Protein AF-A0A1Y4D2I7-F1 (afdb_monomer_lite)

Foldseek 3Di:
DFFDPQLVVLLVLLVVLLPDPDLPQFDFDLLFALLFLLVLPDDLSNQLSSLLSQLVVLFPPLPRALVSNLSSLLSNLRSLQLLALAPLSLLLSLLLSVLSVQLSVCPPPPVSNSVSSLLNVVSSPVQVVSSVVSCVVQLAFRFDPLLQFAKEFQEDEDLQELHDGQLLRVLSVCSSNSHAEYEYEHEQADDLSSLVSNCSSCVSSRHHYWYWYWFWADDFWGTWIKIKTFDDDPDPVSVSVLCVDPLNVVSNVLSVQQLVVQLVLLVLLLVCCQVPVVVVVCVLLVFDADRDDPVNLVVVSSNYGDHLLSVLQVSQVRCVVRLVVLLVVLVPDPPDDPVSVVSNVVSLVDDSVCCSPQPSDCVNPVSRDDDTPPVCLVVHRPSHNDDLQRNLVSSVVSHDIAMETECFQHALLRVLLSCVSNLNSHQEYQLEEQVSVQVVRNPRSQVNLVCLCCLQVLVLVVNLVVLVVVLVVCVVVVNPVSSVVSVVVSVVVVSSSVSCNVRRHAYRYHHNDDDLPDWADGMKTQLVSRDPVSSVSLVVLCVPPDDDQKAFDKDKDKDWAQPPDDDPVLVVLCVCCPDPPSVRGSTDIDIHMDTDGRGIHGHPDYRMGGSDGGRPRDPVPPPPPPPDDPDPSRRYLVVVLVVLLCLLQVLLLVLLLVQDPDPCCNHCVSVLQLVLLLVLQLLLQCLLQVQVDPQAPDHSVVSRDSSVSSNSNSLSSVLNNCLRPVQQVPPQCPPVVHHCVRCVPVSVVVSLQVSLVSQLVVCVVSNADNQLSVQSSCLLVQLVVQLVVLLVVVLVVCVVVVPPCSPVVSVVCSVVSSSSSSSNSSSVSRSVSSNVSLLVSLLVSVVVLLVLLVVLVVVVCVQPVPDPQLVQQLDACRPVCPPHPSSVVSSVSLLSSLSRLQSCSHHGGCNVVSVLVVLVPDDLVSLLSVLSSNSNLVNLVVSLVCLVVQNSRDPSPSSNVSSVVCSLVVSVVSLVSSDDPDCPDVVSVVSSVVSVVVSVVVD

Sequence (1003 aa):
MYFDRSDNDILQLVNRVLRASSTADLLANPDLHPHGIKELVDTPAARMAYAVVNLLHNLETTRSQAKDRLLGLRVLYDEVINSAHTTLRRNTARVLMQIMKGMVRAYGNEEQQLKLAHDFRAAAQGTPRVIRRLLRRYHLPEMPEEWNQMAFDDHVYDMSTKGRKSPTHLIMDAWIKGLRHLTVVYDNCVDLEAVSEVLAAGAIVGITVRIGIEFRVPFRNRFVTFVWIPRGFLSDRDFLDFLSSSKMAKITAEGRNVVSFTRDQVLKDLHIWNETLRPDYARCYGLVIPPVGEDDFLNYLGRGHANKERLAEYLNTLLSPQVEERLEELSLKSPRTEEEDQQLALLKKVCSDTIQTEWLSCAMHEELPRIELPRDLKRLPKLMTLSPRELVRELHTISSCRIVLCTSGLSVEDVLELLWDCKGAITHLELFSMRAFVSGKQDNVHEIGELRFALNSGQAPRLKQMIRQMIRSMREAGDERRAEKFEKILIGVPVLWERYRNLPLKSRIGTGSGNRSRAFGMGFVVTDTLPRRSARYLEEIEAGKPRVPIRAEVEKHTIFREPENLGPMDVLLQSMHGLPLCANLGLERTDIWASPVGTMRESRAGNIVNLLGPITPSPLEEKKEEGTSPGRFYLNNGLVNIMKVLVGFIPAFWSFMYTQEWWFLACFGAFIWFGITGVRNVVQMVLAAKGLSRNNLLHWRDHVSLNRLCDSLMYTGISVFLLEFLMRDLLFERTLGISVMDNPMLIFAALNVVNGFYIFAHNIYRGFPRAAAVGNLFRAILAIPVAALYNSVFAQILILCGVTDIAFYLAPLASVISKCASDSVAALIEGLADSRVNIRMRRTDYANKLRSVFDTYTMLELLFPKEDVFFSLARPGGLKGRGGTEARRLELTFIVNALDMMYIWYYQPRAQEALRMTIRSLTGADRMVVLLSQLVLLREREVSQLMVDGLVGRDFARPLAFYLSKRKAYLRDMVQLCRPAKVTDPETAASVAEVESLLQQEN

Structure (mmCIF, N/CA/C/O backbone):
data_AF-A0A1Y4D2I7-F1
#
_entry.id   AF-A0A1Y4D2I7-F1
#
loop_
_atom_site.group_PDB
_atom_site.id
_atom_site.type_symbol
_atom_site.label_atom_id
_atom_site.label_alt_id
_atom_site.label_comp_id
_atom_site.label_asym_id
_atom_site.label_entity_id
_atom_site.label_seq_id
_atom_site.pdbx_PDB_ins_code
_atom_site.Cartn_x
_atom_site.Cartn_y
_atom_site.Cartn_z
_atom_site.occupancy
_atom_site.B_iso_or_equiv
_atom_site.auth_seq_id
_atom_site.auth_comp_id
_atom_site.auth_asym_id
_atom_site.auth_atom_id
_atom_site.pdbx_PDB_model_num
ATOM 1 N N . MET A 1 1 ? 2.668 28.561 -22.526 1.00 70.12 1 MET A N 1
ATOM 2 C CA . MET A 1 1 ? 3.909 28.629 -21.712 1.00 70.12 1 MET A CA 1
ATOM 3 C C . MET A 1 1 ? 3.951 27.501 -20.686 1.00 70.12 1 MET A C 1
ATOM 5 O O . MET A 1 1 ? 4.962 26.811 -20.596 1.00 70.12 1 MET A O 1
ATOM 9 N N . TYR A 1 2 ? 2.857 27.299 -19.952 1.00 77.06 2 TYR A N 1
ATOM 10 C CA . TYR A 1 2 ? 2.685 26.207 -18.994 1.00 77.06 2 TYR A CA 1
ATOM 11 C C . TYR A 1 2 ? 1.916 25.037 -19.622 1.00 77.06 2 TYR A C 1
ATOM 13 O O . TYR A 1 2 ? 1.132 25.268 -20.543 1.00 77.06 2 TYR A O 1
ATOM 21 N N . PHE A 1 3 ? 2.164 23.828 -19.115 1.00 82.62 3 PHE A N 1
ATOM 22 C CA . PHE A 1 3 ? 1.570 22.549 -19.524 1.00 82.62 3 PHE A CA 1
ATOM 23 C C . PHE A 1 3 ? 1.904 22.086 -20.956 1.00 82.62 3 PHE A C 1
ATOM 25 O O . PHE A 1 3 ? 2.208 22.869 -21.863 1.00 82.62 3 PHE A O 1
ATOM 32 N N . ASP A 1 4 ? 1.889 20.769 -21.153 1.00 79.50 4 ASP A N 1
ATOM 33 C CA . ASP A 1 4 ? 2.094 20.131 -22.453 1.00 79.50 4 ASP A CA 1
ATOM 34 C C . ASP A 1 4 ? 0.757 19.776 -23.119 1.00 79.50 4 ASP A C 1
ATOM 36 O O . ASP A 1 4 ? -0.270 19.625 -22.458 1.00 79.50 4 ASP A O 1
ATOM 40 N N . ARG A 1 5 ? 0.761 19.578 -24.446 1.00 81.94 5 ARG A N 1
ATOM 41 C CA . ARG A 1 5 ? -0.427 19.074 -25.168 1.00 81.94 5 ARG A CA 1
ATOM 42 C C . ARG A 1 5 ? -0.919 17.751 -24.575 1.00 81.94 5 ARG A C 1
ATOM 44 O O . ARG A 1 5 ? -2.100 17.617 -24.299 1.00 81.94 5 ARG A O 1
ATOM 51 N N . SER A 1 6 ? 0.015 16.868 -24.221 1.00 73.12 6 SER A N 1
ATOM 52 C CA . SER A 1 6 ? -0.283 15.602 -23.545 1.00 73.12 6 SER A CA 1
ATOM 53 C C . SER A 1 6 ? -1.001 15.764 -22.204 1.00 73.12 6 SER A C 1
ATOM 55 O O . SER A 1 6 ? -1.738 14.870 -21.809 1.00 73.12 6 SER A O 1
ATOM 57 N N . ASP A 1 7 ? -0.768 16.865 -21.478 1.00 82.25 7 ASP A N 1
ATOM 58 C CA . ASP A 1 7 ? -1.443 17.106 -20.194 1.00 82.25 7 ASP A CA 1
ATOM 59 C C . ASP A 1 7 ? -2.932 17.415 -20.440 1.00 82.25 7 ASP A C 1
ATOM 61 O O . ASP A 1 7 ? -3.800 16.910 -19.730 1.00 82.25 7 ASP A O 1
ATOM 65 N N . ASN A 1 8 ? -3.228 18.160 -21.512 1.00 83.12 8 ASN A N 1
ATOM 66 C CA . ASN A 1 8 ? -4.595 18.417 -21.967 1.00 83.12 8 ASN A CA 1
ATOM 67 C C . ASN A 1 8 ? -5.261 17.148 -22.508 1.00 83.12 8 ASN A C 1
ATOM 69 O O . ASN A 1 8 ? -6.429 16.912 -22.219 1.00 83.12 8 ASN A O 1
ATOM 73 N N . ASP A 1 9 ? -4.524 16.306 -23.237 1.00 78.94 9 ASP A N 1
ATOM 74 C CA . ASP A 1 9 ? -5.046 15.033 -23.745 1.00 78.94 9 ASP A CA 1
ATOM 75 C C . ASP A 1 9 ? -5.454 14.104 -22.588 1.00 78.94 9 ASP A C 1
ATOM 77 O O . ASP A 1 9 ? -6.540 13.524 -22.608 1.00 78.94 9 ASP A O 1
ATOM 81 N N . ILE A 1 10 ? -4.619 14.011 -21.541 1.00 78.56 10 ILE A N 1
ATOM 82 C CA . ILE A 1 10 ? -4.932 13.260 -20.314 1.00 78.56 10 ILE A CA 1
ATOM 83 C C . ILE A 1 10 ? -6.172 13.844 -19.635 1.00 78.56 10 ILE A C 1
ATOM 85 O O . ILE A 1 10 ? -7.056 13.089 -19.235 1.00 78.56 10 ILE A O 1
ATOM 89 N N . LEU A 1 11 ? -6.269 15.171 -19.524 1.00 83.69 11 LEU A N 1
ATOM 90 C CA . LEU A 1 11 ? -7.422 15.818 -18.905 1.00 83.69 11 LEU A CA 1
ATOM 91 C C . LEU A 1 11 ? -8.718 15.563 -19.679 1.00 83.69 11 LEU A C 1
ATOM 93 O O . LEU A 1 11 ? -9.723 15.177 -19.087 1.00 83.69 11 LEU A O 1
ATOM 97 N N . GLN A 1 12 ? -8.706 15.758 -20.998 1.00 82.75 12 GLN A N 1
ATOM 98 C CA . GLN A 1 12 ? -9.867 15.507 -21.851 1.00 82.75 12 GLN A CA 1
ATOM 99 C C . GLN A 1 12 ? -10.319 14.056 -21.751 1.00 82.75 12 GLN A C 1
ATOM 101 O O . GLN A 1 12 ? -11.516 13.782 -21.710 1.00 82.75 12 GLN A O 1
ATOM 106 N N . LEU A 1 13 ? -9.363 13.133 -21.689 1.00 74.06 13 LEU A N 1
ATOM 107 C CA . LEU A 1 13 ? -9.625 11.720 -21.507 1.00 74.06 13 LEU A CA 1
ATOM 108 C C . LEU A 1 13 ? -10.278 11.447 -20.152 1.00 74.06 13 LEU A C 1
ATOM 110 O O . LEU A 1 13 ? -11.358 10.869 -20.125 1.00 74.06 13 LEU A O 1
ATOM 114 N N . VAL A 1 14 ? -9.695 11.928 -19.050 1.00 75.06 14 VAL A N 1
ATOM 115 C CA . VAL A 1 14 ? -10.251 11.760 -17.695 1.00 75.06 14 VAL A CA 1
ATOM 116 C C . VAL A 1 14 ? -11.649 12.373 -17.599 1.00 75.06 14 VAL A C 1
ATOM 118 O O . VAL A 1 14 ? -12.574 11.712 -17.138 1.00 75.06 14 VAL A O 1
ATOM 121 N N . ASN A 1 15 ? -11.844 13.593 -18.101 1.00 81.88 15 ASN A N 1
ATOM 122 C CA . ASN A 1 15 ? -13.146 14.261 -18.088 1.00 81.88 15 ASN A CA 1
ATOM 123 C C . ASN A 1 15 ? -14.169 13.562 -18.995 1.00 81.88 15 ASN A C 1
ATOM 125 O O . ASN A 1 15 ? -15.355 13.546 -18.673 1.00 81.88 15 ASN A O 1
ATOM 129 N N . ARG A 1 16 ? -13.738 12.933 -20.096 1.00 76.44 16 ARG A N 1
ATOM 130 C CA . ARG A 1 16 ? -14.603 12.063 -20.906 1.00 76.44 16 ARG A CA 1
ATOM 131 C C . ARG A 1 16 ? -15.050 10.839 -20.111 1.00 76.44 16 ARG A C 1
ATOM 133 O O . ARG A 1 16 ? -16.226 10.501 -20.178 1.00 76.44 16 ARG A O 1
ATOM 140 N N . VAL A 1 17 ? -14.148 10.212 -19.350 1.00 70.00 17 VAL A N 1
ATOM 141 C CA . VAL A 1 17 ? -14.501 9.076 -18.483 1.00 70.00 17 VAL A CA 1
ATOM 142 C C . VAL A 1 17 ? -15.469 9.511 -17.383 1.00 70.00 17 VAL A C 1
ATOM 144 O O . VAL A 1 17 ? -16.466 8.839 -17.162 1.00 70.00 17 VAL A O 1
ATOM 147 N N . LEU A 1 18 ? -15.226 10.657 -16.741 1.00 71.38 18 LEU A N 1
ATOM 148 C CA . LEU A 1 18 ? -16.088 11.187 -15.677 1.00 71.38 18 LEU A CA 1
ATOM 149 C C . LEU A 1 18 ? -17.496 11.563 -16.162 1.00 71.38 18 LEU A C 1
ATOM 151 O O . LEU A 1 18 ? -18.444 11.497 -15.388 1.00 71.38 18 LEU A O 1
ATOM 155 N N . ARG A 1 19 ? -17.648 11.945 -17.436 1.00 74.12 19 ARG A N 1
ATOM 156 C CA . ARG A 1 19 ? -18.954 12.238 -18.052 1.00 74.12 19 ARG A CA 1
ATOM 157 C C . ARG A 1 19 ? -19.706 10.988 -18.516 1.00 74.12 19 ARG A C 1
ATOM 159 O O . ARG A 1 19 ? -20.902 11.081 -18.786 1.00 74.12 19 ARG A O 1
ATOM 166 N N . ALA A 1 20 ? -19.030 9.850 -18.669 1.00 64.31 20 ALA A N 1
ATOM 167 C CA . ALA A 1 20 ? -19.652 8.630 -19.170 1.00 64.31 20 ALA A CA 1
ATOM 168 C C . ALA A 1 20 ? -20.568 8.009 -18.103 1.00 64.31 20 ALA A C 1
ATOM 170 O O . ALA A 1 20 ? -20.140 7.732 -16.988 1.00 64.31 20 ALA A O 1
ATOM 171 N N . SER A 1 21 ? -21.833 7.770 -18.459 1.00 49.78 21 SER A N 1
ATOM 172 C CA . SER A 1 21 ? -22.856 7.218 -17.557 1.00 49.78 21 SER A CA 1
ATOM 173 C C . SER A 1 21 ? -22.681 5.715 -17.297 1.00 49.78 21 SER A C 1
ATOM 175 O O . SER A 1 21 ? -23.131 5.219 -16.270 1.00 49.78 21 SER A O 1
ATOM 177 N N . SER A 1 22 ? -22.027 4.992 -18.217 1.00 54.03 22 SER A N 1
ATOM 178 C CA . SER A 1 22 ? -21.631 3.588 -18.060 1.00 54.03 22 SER A CA 1
ATOM 179 C C . SER A 1 22 ? -20.150 3.404 -18.432 1.00 54.03 22 SER A C 1
ATOM 181 O O . SER A 1 22 ? -19.720 3.681 -19.552 1.00 54.03 22 SER A O 1
ATOM 183 N N . THR A 1 23 ? -19.341 2.941 -17.476 1.00 53.94 23 THR A N 1
ATOM 184 C CA . THR A 1 23 ? -17.908 2.621 -17.659 1.00 53.94 23 THR A CA 1
ATOM 185 C C . THR A 1 23 ? -17.670 1.176 -18.107 1.00 53.94 23 THR A C 1
ATOM 187 O O . THR A 1 23 ? -16.567 0.853 -18.544 1.00 53.94 23 THR A O 1
ATOM 190 N N . ALA A 1 24 ? -18.693 0.314 -18.029 1.00 50.94 24 ALA A N 1
ATOM 191 C CA . ALA A 1 24 ? -18.595 -1.114 -18.342 1.00 50.94 24 ALA A CA 1
ATOM 192 C C . ALA A 1 24 ? -18.219 -1.386 -19.813 1.00 50.94 24 ALA A C 1
ATOM 194 O O . ALA A 1 24 ? -17.368 -2.228 -20.071 1.00 50.94 24 ALA A O 1
ATOM 195 N N . ASP A 1 25 ? -18.758 -0.608 -20.759 1.00 47.22 25 ASP A N 1
ATOM 196 C CA . ASP A 1 25 ? -18.525 -0.788 -22.206 1.00 47.22 25 ASP A CA 1
ATOM 197 C C . ASP A 1 25 ? -17.182 -0.215 -22.702 1.00 47.22 25 ASP A C 1
ATOM 199 O O . ASP A 1 25 ? -16.895 -0.227 -23.902 1.00 47.22 25 ASP A O 1
ATOM 203 N N . LEU A 1 26 ? -16.391 0.378 -21.802 1.00 52.16 26 LEU A N 1
ATOM 204 C CA . LEU A 1 26 ? -15.112 1.031 -22.110 1.00 52.16 26 LEU A CA 1
ATOM 205 C C . LEU A 1 26 ? -13.911 0.254 -21.561 1.00 52.16 26 LEU A C 1
ATOM 207 O O . LEU A 1 26 ? -12.774 0.590 -21.881 1.00 52.16 26 LEU A O 1
ATOM 211 N N . LEU A 1 27 ? -14.141 -0.771 -20.740 1.00 58.22 27 LEU A N 1
ATOM 212 C CA . LEU A 1 27 ? -13.078 -1.537 -20.104 1.00 58.22 27 LEU A CA 1
ATOM 213 C C . LEU A 1 27 ? -12.804 -2.823 -20.880 1.00 58.22 27 LEU A C 1
ATOM 215 O O . LEU A 1 27 ? -13.667 -3.685 -21.014 1.00 58.22 27 LEU A O 1
ATOM 219 N N . ALA A 1 28 ? -11.562 -2.963 -21.343 1.00 63.09 28 ALA A N 1
ATOM 220 C CA . ALA A 1 28 ? -11.030 -4.245 -21.780 1.00 63.09 28 ALA A CA 1
ATOM 221 C C . ALA A 1 28 ? -11.127 -5.282 -20.645 1.00 63.09 28 ALA A C 1
ATOM 223 O O . ALA A 1 28 ? -11.155 -4.925 -19.462 1.00 63.09 28 ALA A O 1
ATOM 224 N N . ASN A 1 29 ? -11.139 -6.566 -21.005 1.00 71.94 29 ASN A N 1
ATOM 225 C CA . ASN A 1 29 ? -11.248 -7.662 -20.051 1.00 71.94 29 ASN A CA 1
ATOM 226 C C . ASN A 1 29 ? -10.220 -7.505 -18.900 1.00 71.94 29 ASN A C 1
ATOM 228 O O . ASN A 1 29 ? -9.022 -7.379 -19.172 1.00 71.94 29 ASN A O 1
ATOM 232 N N . PRO A 1 30 ? -10.667 -7.523 -17.628 1.00 71.81 30 PRO A N 1
ATOM 233 C CA . PRO A 1 30 ? -9.822 -7.400 -16.439 1.00 71.81 30 PRO A CA 1
ATOM 234 C C . PRO A 1 30 ? -8.618 -8.344 -16.380 1.00 71.81 30 PRO A C 1
ATOM 236 O O . PRO A 1 30 ? -7.601 -7.987 -15.790 1.00 71.81 30 PRO A O 1
ATOM 239 N N . ASP A 1 31 ? -8.720 -9.527 -16.988 1.00 77.81 31 ASP A N 1
ATOM 240 C CA . ASP A 1 31 ? -7.667 -10.547 -16.963 1.00 77.81 31 ASP A CA 1
ATOM 241 C C . ASP A 1 31 ? -6.492 -10.214 -17.917 1.00 77.81 31 ASP A C 1
ATOM 243 O O . ASP A 1 31 ? -5.416 -10.830 -17.846 1.00 77.81 31 ASP A O 1
ATOM 247 N N . LEU A 1 32 ? -6.666 -9.216 -18.798 1.00 84.69 32 LEU A N 1
ATOM 248 C CA . LEU A 1 32 ? -5.627 -8.733 -19.708 1.00 84.69 32 LEU A CA 1
ATOM 249 C C . LEU A 1 32 ? -4.520 -7.985 -18.961 1.00 84.69 32 LEU A C 1
ATOM 251 O O . LEU A 1 32 ? -4.735 -7.015 -18.221 1.00 84.69 32 LEU A O 1
ATOM 255 N N . HIS A 1 33 ? -3.287 -8.387 -19.242 1.00 85.81 33 HIS A N 1
ATOM 256 C CA . HIS A 1 33 ? -2.097 -7.840 -18.618 1.00 85.81 33 HIS A CA 1
ATOM 257 C C . HIS A 1 33 ? -1.925 -6.346 -18.950 1.00 85.81 33 HIS A C 1
ATOM 259 O O . HIS A 1 33 ? -2.091 -5.958 -20.107 1.00 85.81 33 HIS A O 1
ATOM 265 N N . PRO A 1 34 ? -1.509 -5.493 -17.991 1.00 82.62 34 PRO A N 1
ATOM 266 C CA . PRO A 1 34 ? -1.143 -4.083 -18.217 1.00 82.62 34 PRO A CA 1
ATOM 267 C C . PRO A 1 34 ? -0.196 -3.849 -19.398 1.00 82.62 34 PRO A C 1
ATOM 269 O O . PRO A 1 34 ? -0.412 -2.935 -20.186 1.00 82.62 34 PRO A O 1
ATOM 272 N N . HIS A 1 35 ? 0.803 -4.721 -19.552 1.00 83.12 35 HIS A N 1
ATOM 273 C CA . HIS A 1 35 ? 1.757 -4.719 -20.674 1.00 83.12 35 HIS A CA 1
ATOM 274 C C . HIS A 1 35 ? 1.384 -5.670 -21.823 1.00 83.12 35 HIS A C 1
ATOM 276 O O . HIS A 1 35 ? 2.255 -6.069 -22.595 1.00 83.12 35 HIS A O 1
ATOM 282 N N . GLY A 1 36 ? 0.133 -6.123 -21.851 1.00 87.00 36 GLY A N 1
ATOM 283 C CA . GLY A 1 36 ? -0.411 -7.077 -22.809 1.00 87.00 36 GLY A CA 1
ATOM 284 C C . GLY A 1 36 ? -1.100 -6.403 -23.992 1.00 87.00 36 GLY A C 1
ATOM 285 O O . GLY A 1 36 ? -0.924 -5.210 -24.242 1.00 87.00 36 GLY A O 1
ATOM 286 N N . ILE A 1 37 ? -1.926 -7.163 -24.711 1.00 88.75 37 ILE A N 1
ATOM 287 C CA . ILE A 1 37 ? -2.500 -6.740 -26.002 1.00 88.75 37 ILE A CA 1
ATOM 288 C C . ILE A 1 37 ? -3.354 -5.459 -25.914 1.00 88.75 37 ILE A C 1
ATOM 290 O O . ILE A 1 37 ? -3.497 -4.738 -26.902 1.00 88.75 37 ILE A O 1
ATOM 294 N N . LYS A 1 38 ? -3.854 -5.112 -24.720 1.00 86.69 38 LYS A N 1
ATOM 295 C CA . LYS A 1 38 ? -4.612 -3.874 -24.471 1.00 86.69 38 LYS A CA 1
ATOM 296 C C . LYS A 1 38 ? -3.807 -2.578 -24.664 1.00 86.69 38 LYS A C 1
ATOM 298 O O . LYS A 1 38 ? -4.400 -1.512 -24.793 1.00 86.69 38 LYS A O 1
ATOM 303 N N . GLU A 1 39 ? -2.475 -2.641 -24.738 1.00 84.31 39 GLU A N 1
ATOM 304 C CA . GLU A 1 39 ? -1.644 -1.487 -25.126 1.00 84.31 39 GLU A CA 1
ATOM 305 C C . GLU A 1 39 ? -1.862 -1.024 -26.574 1.00 84.31 39 GLU A C 1
ATOM 307 O O . GLU A 1 39 ? -1.564 0.126 -26.888 1.00 84.31 39 GLU A O 1
ATOM 312 N N . LEU A 1 40 ? -2.415 -1.871 -27.450 1.00 84.81 40 LEU A N 1
ATOM 313 C CA . LEU A 1 40 ? -2.754 -1.480 -28.825 1.00 84.81 40 LEU A CA 1
ATOM 314 C C . LEU A 1 40 ? -4.000 -0.587 -28.918 1.00 84.81 40 LEU A C 1
ATOM 316 O O . LEU A 1 40 ? -4.212 0.049 -29.955 1.00 84.81 40 LEU A O 1
ATOM 320 N N . VAL A 1 41 ? -4.810 -0.575 -27.858 1.00 80.38 41 VAL A N 1
ATOM 321 C CA . VAL A 1 41 ? -6.103 0.117 -27.775 1.00 80.38 41 VAL A CA 1
ATOM 322 C C . VAL A 1 41 ? -5.918 1.443 -27.050 1.00 80.38 41 VAL A C 1
ATOM 324 O O . VAL A 1 41 ? -6.130 2.503 -27.629 1.00 80.38 41 VAL A O 1
ATOM 327 N N . ASP A 1 42 ? -5.423 1.382 -25.813 1.00 75.06 42 ASP A N 1
ATOM 328 C CA . ASP A 1 42 ? -5.396 2.524 -24.905 1.00 75.06 42 ASP A CA 1
ATOM 329 C C . ASP A 1 42 ? -4.005 2.808 -24.348 1.00 75.06 42 ASP A C 1
ATOM 331 O O . ASP A 1 42 ? -3.207 1.904 -24.091 1.00 75.06 42 ASP A O 1
ATOM 335 N N . THR A 1 43 ? -3.735 4.085 -24.063 1.00 75.12 43 THR A N 1
ATOM 336 C CA . THR A 1 43 ? -2.509 4.487 -23.360 1.00 75.12 43 THR A CA 1
ATOM 337 C C . THR A 1 43 ? -2.557 4.071 -21.880 1.00 75.12 43 THR A C 1
ATOM 339 O O . THR A 1 43 ? -3.638 4.005 -21.294 1.00 75.12 43 THR A O 1
ATOM 342 N N . PRO A 1 44 ? -1.410 3.856 -21.206 1.00 73.12 44 PRO A N 1
ATOM 343 C CA . PRO A 1 44 ? -1.396 3.521 -19.776 1.00 73.12 44 PRO A CA 1
ATOM 344 C C . PRO A 1 44 ? -2.124 4.548 -18.894 1.00 73.12 44 PRO A C 1
ATOM 346 O O . PRO A 1 44 ? -2.805 4.186 -17.938 1.00 73.12 44 PRO A O 1
ATOM 349 N N . ALA A 1 45 ? -2.026 5.836 -19.244 1.00 69.06 45 ALA A N 1
ATOM 350 C CA . ALA A 1 45 ? -2.726 6.913 -18.546 1.00 69.06 45 ALA A CA 1
ATOM 351 C C . ALA A 1 45 ? -4.253 6.773 -18.652 1.00 69.06 45 ALA A C 1
ATOM 353 O O . ALA A 1 45 ? -4.950 6.925 -17.650 1.00 69.06 45 ALA A O 1
ATOM 354 N N . ALA A 1 46 ? -4.751 6.423 -19.845 1.00 71.44 46 ALA A N 1
ATOM 355 C CA . ALA A 1 46 ? -6.160 6.136 -20.096 1.00 71.44 46 ALA A CA 1
ATOM 356 C C . ALA A 1 46 ? -6.662 5.017 -19.191 1.00 71.44 46 ALA A C 1
ATOM 358 O O . ALA A 1 46 ? -7.617 5.195 -18.443 1.00 71.44 46 ALA A O 1
ATOM 359 N N . ARG A 1 47 ? -5.972 3.873 -19.215 1.00 77.31 47 ARG A N 1
ATOM 360 C CA . ARG A 1 47 ? -6.392 2.667 -18.497 1.00 77.31 47 ARG A CA 1
ATOM 361 C C . ARG A 1 47 ? -6.409 2.872 -16.989 1.00 77.31 47 ARG A C 1
ATOM 363 O O . ARG A 1 47 ? -7.338 2.418 -16.331 1.00 77.31 47 ARG A O 1
ATOM 370 N N . MET A 1 48 ? -5.440 3.610 -16.442 1.00 74.94 48 MET A N 1
ATOM 371 C CA . MET A 1 48 ? -5.471 3.999 -15.028 1.00 74.94 48 MET A CA 1
ATOM 372 C C . MET A 1 48 ? -6.642 4.920 -14.703 1.00 74.94 48 MET A C 1
ATOM 374 O O . MET A 1 48 ? -7.287 4.723 -13.677 1.00 74.94 48 MET A O 1
ATOM 378 N N . ALA A 1 49 ? -6.922 5.914 -15.551 1.00 69.69 49 ALA A N 1
ATOM 379 C CA . ALA A 1 49 ? -8.067 6.798 -15.356 1.00 69.69 49 ALA A CA 1
ATOM 380 C C . ALA A 1 49 ? -9.379 6.003 -15.391 1.00 69.69 49 ALA A C 1
ATOM 382 O O . ALA A 1 49 ? -10.186 6.134 -14.475 1.00 69.69 49 ALA A O 1
ATOM 383 N N . TYR A 1 50 ? -9.545 5.107 -16.368 1.00 73.94 50 TYR A N 1
ATOM 384 C CA . TYR A 1 50 ? -10.684 4.193 -16.441 1.00 73.94 50 TYR A CA 1
ATOM 385 C C . TYR A 1 50 ? -10.809 3.328 -15.185 1.00 73.94 50 TYR A C 1
ATOM 387 O O . TYR A 1 50 ? -11.886 3.264 -14.597 1.00 73.94 50 TYR A O 1
ATOM 395 N N . ALA A 1 51 ? -9.718 2.708 -14.729 1.00 77.38 51 ALA A N 1
ATOM 396 C CA . ALA A 1 51 ? -9.730 1.851 -13.549 1.00 77.38 51 ALA A CA 1
ATOM 397 C C . ALA A 1 51 ? -10.079 2.621 -12.264 1.00 77.38 51 ALA A C 1
ATOM 399 O O . ALA A 1 51 ? -10.875 2.135 -11.462 1.00 77.38 51 ALA A O 1
ATOM 400 N N . VAL A 1 52 ? -9.533 3.831 -12.073 1.00 74.25 52 VAL A N 1
ATOM 401 C CA . VAL A 1 52 ? -9.850 4.658 -10.898 1.00 74.25 52 VAL A CA 1
ATOM 402 C C . VAL A 1 52 ? -11.269 5.192 -10.955 1.00 74.25 52 VAL A C 1
ATOM 404 O O . VAL A 1 52 ? -11.959 5.100 -9.948 1.00 74.25 52 VAL A O 1
ATOM 407 N N . VAL A 1 53 ? -11.721 5.739 -12.086 1.00 72.06 53 VAL A N 1
ATOM 408 C CA . VAL A 1 53 ? -13.091 6.263 -12.195 1.00 72.06 53 VAL A CA 1
ATOM 409 C C . VAL A 1 53 ? -14.099 5.137 -12.008 1.00 72.06 53 VAL A C 1
ATOM 411 O O . VAL A 1 53 ? -15.028 5.296 -11.227 1.00 72.06 53 VAL A O 1
ATOM 414 N N . ASN A 1 54 ? -13.877 3.974 -12.628 1.00 75.88 54 ASN A N 1
ATOM 415 C CA . ASN A 1 54 ? -14.738 2.810 -12.437 1.00 75.88 54 ASN A CA 1
ATOM 416 C C . ASN A 1 54 ? -14.760 2.357 -10.971 1.00 75.88 54 ASN A C 1
ATOM 418 O O . ASN A 1 54 ? -15.825 2.108 -10.415 1.00 75.88 54 ASN A O 1
ATOM 422 N N . LEU A 1 55 ? -13.595 2.294 -10.315 1.00 79.38 55 LEU A N 1
ATOM 423 C CA . LEU A 1 55 ? -13.536 1.962 -8.897 1.00 79.38 55 LEU A CA 1
ATOM 424 C C . LEU A 1 55 ? -14.268 3.012 -8.055 1.00 79.38 55 LEU A C 1
ATOM 426 O O . LEU A 1 55 ? -15.139 2.639 -7.286 1.00 79.38 55 LEU A O 1
ATOM 430 N N . LEU A 1 56 ? -13.961 4.302 -8.197 1.00 73.06 56 LEU A N 1
ATOM 431 C CA . LEU A 1 56 ? -14.585 5.371 -7.411 1.00 73.06 56 LEU A CA 1
ATOM 432 C C . LEU A 1 56 ? -16.100 5.425 -7.624 1.00 73.06 56 LEU A C 1
ATOM 434 O O . LEU A 1 56 ? -16.828 5.484 -6.641 1.00 73.06 56 LEU A O 1
ATOM 438 N N . HIS A 1 57 ? -16.575 5.284 -8.861 1.00 70.81 57 HIS A N 1
ATOM 439 C CA . HIS A 1 57 ? -18.000 5.190 -9.163 1.00 70.81 57 HIS A CA 1
ATOM 440 C C . HIS A 1 57 ? -18.654 3.990 -8.456 1.00 70.81 57 HIS A C 1
ATOM 442 O O . HIS A 1 57 ? -19.691 4.133 -7.805 1.00 70.81 57 HIS A O 1
ATOM 448 N N . ASN A 1 58 ? -18.009 2.818 -8.487 1.00 72.81 58 ASN A N 1
ATOM 449 C CA . ASN A 1 58 ? -18.470 1.627 -7.765 1.00 72.81 58 ASN A CA 1
ATOM 450 C C . ASN A 1 58 ? -18.365 1.768 -6.234 1.00 72.81 58 ASN A C 1
ATOM 452 O O . ASN A 1 58 ? -19.082 1.088 -5.500 1.00 72.81 58 ASN A O 1
ATOM 456 N N . LEU A 1 59 ? -17.475 2.628 -5.729 1.00 70.88 59 LEU A N 1
ATOM 457 C CA . LEU A 1 59 ? -17.343 2.929 -4.301 1.00 70.88 59 LEU A CA 1
ATOM 458 C C . LEU A 1 59 ? -18.381 3.953 -3.817 1.00 70.88 59 LEU A C 1
ATOM 460 O O . LEU A 1 59 ? -18.765 3.890 -2.651 1.00 70.88 59 LEU A O 1
ATOM 464 N N . GLU A 1 60 ? -18.802 4.884 -4.675 1.00 63.31 60 GLU A N 1
ATOM 465 C CA . GLU A 1 60 ? -19.797 5.926 -4.378 1.00 63.31 60 GLU A CA 1
ATOM 466 C C . GLU A 1 60 ? -21.234 5.420 -4.538 1.00 63.31 60 GLU A C 1
ATOM 468 O O . GLU A 1 60 ? -22.131 5.841 -3.809 1.00 63.31 60 GLU A O 1
ATOM 473 N N . THR A 1 61 ? -21.461 4.475 -5.449 1.00 60.56 61 THR A N 1
ATOM 474 C CA . THR A 1 61 ? -22.795 3.930 -5.700 1.00 60.56 61 THR A CA 1
ATOM 475 C C . THR A 1 61 ? -23.167 2.907 -4.623 1.00 60.56 61 THR A C 1
ATOM 477 O O . THR A 1 61 ? -22.726 1.759 -4.670 1.00 60.56 61 THR A O 1
ATOM 480 N N . THR A 1 62 ? -24.053 3.273 -3.689 1.00 51.47 62 THR A N 1
ATOM 481 C CA . THR A 1 62 ? -24.538 2.395 -2.596 1.00 51.47 62 THR A CA 1
ATOM 482 C C . THR A 1 62 ? -25.161 1.076 -3.091 1.00 51.47 62 THR A C 1
ATOM 484 O O . THR A 1 62 ? -25.252 0.109 -2.339 1.00 51.47 62 THR A O 1
ATOM 487 N N . ARG A 1 63 ? -25.575 1.011 -4.367 1.00 52.72 63 ARG A N 1
ATOM 488 C CA . ARG A 1 63 ? -26.151 -0.180 -5.023 1.00 52.72 63 ARG A CA 1
ATOM 489 C C . ARG A 1 63 ? -25.133 -1.089 -5.725 1.00 52.72 63 ARG A C 1
ATOM 491 O O . ARG A 1 63 ? -25.522 -2.163 -6.175 1.00 52.72 63 ARG A O 1
ATOM 498 N N . SER A 1 64 ? -23.870 -0.679 -5.858 1.00 58.94 64 SER A N 1
ATOM 499 C CA . SER A 1 64 ? -22.843 -1.502 -6.512 1.00 58.94 64 SER A CA 1
ATOM 500 C C . SER A 1 64 ? -22.607 -2.788 -5.711 1.00 58.94 64 SER A C 1
ATOM 502 O O . SER A 1 64 ? -22.575 -2.764 -4.475 1.00 58.94 64 SER A O 1
ATOM 504 N N . GLN A 1 65 ? -22.451 -3.925 -6.390 1.00 72.94 65 GLN A N 1
ATOM 505 C CA . GLN A 1 65 ? -22.170 -5.194 -5.720 1.00 72.94 65 GLN A CA 1
ATOM 506 C C . GLN A 1 65 ? -20.709 -5.233 -5.251 1.00 72.94 65 GLN A C 1
ATOM 508 O O . GLN A 1 65 ? -19.812 -4.704 -5.910 1.00 72.94 65 GLN A O 1
ATOM 513 N N . ALA A 1 66 ? -20.435 -5.908 -4.128 1.00 80.38 66 ALA A N 1
ATOM 514 C CA . ALA A 1 66 ? -19.069 -6.089 -3.618 1.00 80.38 66 ALA A CA 1
ATOM 515 C C . ALA A 1 66 ? -18.113 -6.667 -4.679 1.00 80.38 66 ALA A C 1
ATOM 517 O O . ALA A 1 66 ? -16.946 -6.286 -4.755 1.00 80.38 66 ALA A O 1
ATOM 518 N N . LYS A 1 67 ? -18.633 -7.534 -5.554 1.00 81.88 67 LYS A N 1
ATOM 519 C CA . LYS A 1 67 ? -17.892 -8.133 -6.667 1.00 81.88 67 LYS A CA 1
ATOM 520 C C . LYS A 1 67 ? -17.336 -7.089 -7.645 1.00 81.88 67 LYS A C 1
ATOM 522 O O . LYS A 1 67 ? -16.171 -7.195 -8.022 1.00 81.88 67 LYS A O 1
ATOM 527 N N . ASP A 1 68 ? -18.121 -6.076 -8.006 1.00 80.69 68 ASP A N 1
ATOM 528 C CA . ASP A 1 68 ? -17.713 -5.043 -8.969 1.00 80.69 68 ASP A CA 1
ATOM 529 C C . ASP A 1 68 ? -16.653 -4.113 -8.369 1.00 80.69 68 ASP A C 1
ATOM 531 O O . ASP A 1 68 ? -15.677 -3.753 -9.033 1.00 80.69 68 ASP A O 1
ATOM 535 N N . ARG A 1 69 ? -16.783 -3.793 -7.073 1.00 85.56 69 ARG A N 1
ATOM 536 C CA . ARG A 1 69 ? -15.762 -3.050 -6.317 1.00 85.56 69 ARG A CA 1
ATOM 537 C C . ARG A 1 69 ? -14.435 -3.803 -6.258 1.00 85.56 69 ARG A C 1
ATOM 539 O O . ARG A 1 69 ? -13.390 -3.219 -6.541 1.00 85.56 69 ARG A O 1
ATOM 546 N N . LEU A 1 70 ? -14.466 -5.094 -5.925 1.00 88.56 70 LEU A N 1
ATOM 547 C CA . LEU A 1 70 ? -13.268 -5.937 -5.859 1.00 88.56 70 LEU A CA 1
ATOM 548 C C . LEU A 1 70 ? -12.601 -6.094 -7.226 1.00 88.56 70 LEU A C 1
ATOM 550 O O . LEU A 1 70 ? -11.374 -6.039 -7.323 1.00 88.56 70 LEU A O 1
ATOM 554 N N . LEU A 1 71 ? -13.398 -6.255 -8.284 1.00 84.19 71 LEU A N 1
ATOM 555 C CA . LEU A 1 71 ? -12.896 -6.309 -9.651 1.00 84.19 71 LEU A CA 1
ATOM 556 C C . LEU A 1 71 ? -12.218 -4.989 -10.037 1.00 84.19 71 LEU A C 1
ATOM 558 O O . LEU A 1 71 ? -11.083 -5.003 -10.510 1.00 84.19 71 LEU A O 1
ATOM 562 N N . GLY A 1 72 ? -12.866 -3.853 -9.761 1.00 83.44 72 GLY A N 1
ATOM 563 C CA . GLY A 1 72 ? -12.292 -2.526 -9.985 1.00 83.44 72 GLY A CA 1
ATOM 564 C C . GLY A 1 72 ? -10.983 -2.310 -9.221 1.00 83.44 72 GLY A C 1
ATOM 565 O O . GLY A 1 72 ? -10.017 -1.807 -9.793 1.00 83.44 72 GLY A O 1
ATOM 566 N N . LEU A 1 73 ? -10.912 -2.750 -7.958 1.00 88.50 73 LEU A N 1
ATOM 567 C CA . LEU A 1 73 ? -9.697 -2.655 -7.145 1.00 88.50 73 LEU A CA 1
ATOM 568 C C . LEU A 1 73 ? -8.564 -3.502 -7.724 1.00 88.50 73 LEU A C 1
ATOM 570 O O . LEU A 1 73 ? -7.432 -3.030 -7.776 1.00 88.50 73 LEU A O 1
ATOM 574 N N . ARG A 1 74 ? -8.857 -4.728 -8.174 1.00 87.75 74 ARG A N 1
ATOM 575 C CA . ARG A 1 74 ? -7.866 -5.607 -8.807 1.00 87.75 74 ARG A CA 1
ATOM 576 C C . ARG A 1 74 ? -7.301 -4.985 -10.077 1.00 87.75 74 ARG A C 1
ATOM 578 O O . ARG A 1 74 ? -6.088 -4.836 -10.175 1.00 87.75 74 ARG A O 1
ATOM 585 N N . VAL A 1 75 ? -8.172 -4.561 -10.996 1.00 83.62 75 VAL A N 1
ATOM 586 C CA . VAL A 1 75 ? -7.761 -3.926 -12.259 1.00 83.62 75 VAL A CA 1
ATOM 587 C C . VAL A 1 75 ? -6.899 -2.698 -11.988 1.00 83.62 75 VAL A C 1
ATOM 589 O O . VAL A 1 75 ? -5.843 -2.534 -12.598 1.00 83.62 75 VAL A O 1
ATOM 592 N N . LEU A 1 76 ? -7.316 -1.853 -11.041 1.00 84.88 76 LEU A N 1
ATOM 593 C CA . LEU A 1 76 ? -6.557 -0.669 -10.667 1.00 84.88 76 LEU A CA 1
ATOM 594 C C . LEU A 1 76 ? -5.188 -1.025 -10.084 1.00 84.88 76 LEU A C 1
ATOM 596 O O . LEU A 1 76 ? -4.175 -0.451 -10.485 1.00 84.88 76 LEU A O 1
ATOM 600 N N . TYR A 1 77 ? -5.160 -1.952 -9.128 1.00 87.50 77 TYR A N 1
ATOM 601 C CA . TYR A 1 77 ? -3.932 -2.370 -8.470 1.00 87.50 77 TYR A CA 1
ATOM 602 C C . TYR A 1 77 ? -2.935 -2.928 -9.483 1.00 87.50 77 TYR A C 1
ATOM 604 O O . TYR A 1 77 ? -1.785 -2.487 -9.507 1.00 87.50 77 TYR A O 1
ATOM 612 N N . ASP A 1 78 ? -3.387 -3.824 -10.360 1.00 83.12 78 ASP A N 1
ATOM 613 C CA . ASP A 1 78 ? -2.551 -4.430 -11.388 1.00 83.12 78 ASP A CA 1
ATOM 614 C C . ASP A 1 78 ? -2.028 -3.384 -12.375 1.00 83.12 78 ASP A C 1
ATOM 616 O O . ASP A 1 78 ? -0.833 -3.385 -12.680 1.00 83.12 78 ASP A O 1
ATOM 620 N N . GLU A 1 79 ? -2.868 -2.456 -12.843 1.00 83.62 79 GLU A N 1
ATOM 621 C CA . GLU A 1 79 ? -2.442 -1.415 -13.784 1.00 83.62 79 GLU A CA 1
ATOM 622 C C . GLU A 1 79 ? -1.358 -0.521 -13.171 1.00 83.62 79 GLU A C 1
ATOM 624 O O . GLU A 1 79 ? -0.305 -0.311 -13.772 1.00 83.62 79 GLU A O 1
ATOM 629 N N . VAL A 1 80 ? -1.577 -0.052 -11.943 1.00 83.56 80 VAL A N 1
ATOM 630 C CA . VAL A 1 80 ? -0.693 0.904 -11.270 1.00 83.56 80 VAL A CA 1
ATOM 631 C C . VAL A 1 80 ? 0.615 0.242 -10.813 1.00 83.56 80 VAL A C 1
ATOM 633 O O . VAL A 1 80 ? 1.694 0.840 -10.894 1.00 83.56 80 VAL A O 1
ATOM 636 N N . ILE A 1 81 ? 0.553 -1.000 -10.328 1.00 81.69 81 ILE A N 1
ATOM 637 C CA . ILE A 1 81 ? 1.745 -1.742 -9.917 1.00 81.69 81 ILE A CA 1
ATOM 638 C C . ILE A 1 81 ? 2.586 -2.119 -11.128 1.00 81.69 81 ILE A C 1
ATOM 640 O O . ILE A 1 81 ? 3.810 -2.040 -11.048 1.00 81.69 81 ILE A O 1
ATOM 644 N N . ASN A 1 82 ? 1.993 -2.530 -12.246 1.00 74.94 82 ASN A N 1
ATOM 645 C CA . ASN A 1 82 ? 2.769 -2.951 -13.412 1.00 74.94 82 ASN A CA 1
ATOM 646 C C . ASN A 1 82 ? 3.277 -1.770 -14.253 1.00 74.94 82 ASN A C 1
ATOM 648 O O . ASN A 1 82 ? 4.377 -1.869 -14.783 1.00 74.94 82 ASN A O 1
ATOM 652 N N . SER A 1 83 ? 2.598 -0.622 -14.274 1.00 67.12 83 SER A N 1
ATOM 653 C CA . SER A 1 83 ? 3.024 0.548 -15.059 1.00 67.12 83 SER A CA 1
ATOM 654 C C . SER A 1 83 ? 4.325 1.223 -14.611 1.00 67.12 83 SER A C 1
ATOM 656 O O . SER A 1 83 ? 4.926 1.995 -15.356 1.00 67.12 83 SER A O 1
ATOM 658 N N . ALA A 1 84 ? 4.737 1.035 -13.355 1.00 61.75 84 ALA A N 1
ATOM 659 C CA . ALA A 1 84 ? 5.872 1.761 -12.799 1.00 61.75 84 ALA A CA 1
ATOM 660 C C . ALA A 1 84 ? 7.207 1.106 -13.210 1.00 61.75 84 ALA A C 1
ATOM 662 O O . ALA A 1 84 ? 7.702 0.193 -12.549 1.00 61.75 84 ALA A O 1
ATOM 663 N N . HIS A 1 85 ? 7.828 1.608 -14.282 1.00 62.31 85 HIS A N 1
ATOM 664 C CA . HIS A 1 85 ? 9.104 1.117 -14.836 1.00 62.31 85 HIS A CA 1
ATOM 665 C C . HIS A 1 85 ? 10.352 1.515 -14.027 1.00 62.31 85 HIS A C 1
ATOM 667 O O . HIS A 1 85 ? 11.389 1.865 -14.597 1.00 62.31 85 HIS A O 1
ATOM 673 N N . THR A 1 86 ? 10.273 1.551 -12.692 1.00 67.69 86 THR A N 1
ATOM 674 C CA . THR A 1 86 ? 11.277 2.256 -11.880 1.00 67.69 86 THR A CA 1
ATOM 675 C C . THR A 1 86 ? 11.732 1.497 -10.649 1.00 67.69 86 THR A C 1
ATOM 677 O O . THR A 1 86 ? 11.142 0.513 -10.212 1.00 67.69 86 THR A O 1
ATOM 680 N N . THR A 1 87 ? 12.842 1.969 -10.077 1.00 72.62 87 THR A N 1
ATOM 681 C CA . THR A 1 87 ? 13.388 1.431 -8.827 1.00 72.62 87 THR A CA 1
ATOM 682 C C . THR A 1 87 ? 12.499 1.716 -7.621 1.00 72.62 87 THR A C 1
ATOM 684 O O . THR A 1 87 ? 12.705 1.077 -6.599 1.00 72.62 87 THR A O 1
ATOM 687 N N . LEU A 1 88 ? 11.542 2.647 -7.735 1.00 84.56 88 LEU A N 1
ATOM 688 C CA . LEU A 1 88 ? 10.569 3.002 -6.702 1.00 84.56 88 LEU A CA 1
ATOM 689 C C . LEU A 1 88 ? 9.147 2.570 -7.094 1.00 84.56 88 LEU A C 1
ATOM 691 O O . LEU A 1 88 ? 8.200 3.339 -6.954 1.00 84.56 88 LEU A O 1
ATOM 695 N N . ARG A 1 89 ? 9.004 1.360 -7.639 1.00 85.81 89 ARG A N 1
ATOM 696 C CA . ARG A 1 89 ? 7.766 0.841 -8.234 1.00 85.81 89 ARG A CA 1
ATOM 697 C C . ARG A 1 89 ? 6.546 1.012 -7.321 1.00 85.81 89 ARG A C 1
ATOM 699 O O . ARG A 1 89 ? 5.542 1.586 -7.741 1.00 85.81 89 ARG A O 1
ATOM 706 N N . ARG A 1 90 ? 6.628 0.555 -6.067 1.00 89.75 90 ARG A N 1
ATOM 707 C CA . ARG A 1 90 ? 5.505 0.601 -5.114 1.00 89.75 90 ARG A CA 1
ATOM 708 C C . ARG A 1 90 ? 5.207 2.033 -4.679 1.00 89.75 90 ARG A C 1
ATOM 710 O O . ARG A 1 90 ? 4.046 2.419 -4.577 1.00 89.75 90 ARG A O 1
ATOM 717 N N . ASN A 1 91 ? 6.230 2.856 -4.465 1.00 91.75 91 ASN A N 1
ATOM 718 C CA . ASN A 1 91 ? 6.016 4.262 -4.124 1.00 91.75 91 ASN A CA 1
ATOM 719 C C . ASN A 1 91 ? 5.460 5.091 -5.293 1.00 91.75 91 ASN A C 1
ATOM 721 O O . ASN A 1 91 ? 4.597 5.937 -5.069 1.00 91.75 91 ASN A O 1
ATOM 725 N N . THR A 1 92 ? 5.897 4.836 -6.529 1.00 90.44 92 THR A N 1
ATOM 726 C CA . THR A 1 92 ? 5.319 5.436 -7.740 1.00 90.44 92 THR A CA 1
ATOM 727 C C . THR A 1 92 ? 3.840 5.100 -7.846 1.00 90.44 92 THR A C 1
ATOM 729 O O . THR A 1 92 ? 3.024 5.998 -8.035 1.00 90.44 92 THR A O 1
ATOM 732 N N . ALA A 1 93 ? 3.491 3.833 -7.635 1.00 89.38 93 ALA A N 1
ATOM 733 C CA . ALA A 1 93 ? 2.117 3.364 -7.647 1.00 89.38 93 ALA A CA 1
ATOM 734 C C . ALA A 1 93 ? 1.217 4.110 -6.637 1.00 89.38 93 ALA A C 1
ATOM 736 O O . ALA A 1 93 ? 0.141 4.598 -6.985 1.00 89.38 93 ALA A O 1
ATOM 737 N N . ARG A 1 94 ? 1.691 4.294 -5.397 1.00 91.31 94 ARG A N 1
ATOM 738 C CA . ARG A 1 94 ? 0.976 5.073 -4.364 1.00 91.31 94 ARG A CA 1
ATOM 739 C C . ARG A 1 94 ? 0.743 6.525 -4.781 1.00 91.31 94 ARG A C 1
ATOM 741 O O . ARG A 1 94 ? -0.347 7.050 -4.573 1.00 91.31 94 ARG A O 1
ATOM 748 N N . VAL A 1 95 ? 1.753 7.163 -5.375 1.00 90.25 95 VAL A N 1
ATOM 749 C CA . VAL A 1 95 ? 1.656 8.548 -5.862 1.00 90.25 95 VAL A CA 1
ATOM 750 C C . VAL A 1 95 ? 0.646 8.657 -7.004 1.00 90.25 95 VAL A C 1
ATOM 752 O O . VAL A 1 95 ? -0.204 9.540 -6.963 1.00 90.25 95 VAL A O 1
ATOM 755 N N . LEU A 1 96 ? 0.692 7.752 -7.986 1.00 88.00 96 LEU A N 1
ATOM 756 C CA . LEU A 1 96 ? -0.238 7.755 -9.121 1.00 88.00 96 LEU A CA 1
ATOM 757 C C . LEU A 1 96 ? -1.697 7.639 -8.663 1.00 88.00 96 LEU A C 1
ATOM 759 O O . LEU A 1 96 ? -2.535 8.423 -9.107 1.00 88.00 96 LEU A O 1
ATOM 763 N N . MET A 1 97 ? -1.993 6.733 -7.723 1.00 85.31 97 MET A N 1
ATOM 764 C CA . MET A 1 97 ? -3.345 6.620 -7.164 1.00 85.31 97 MET A CA 1
ATOM 765 C C . MET A 1 97 ? -3.776 7.868 -6.397 1.00 85.31 97 MET A C 1
ATOM 767 O O . MET A 1 97 ? -4.914 8.313 -6.548 1.00 85.31 97 MET A O 1
ATOM 771 N N . GLN A 1 98 ? -2.879 8.468 -5.612 1.00 87.31 98 GLN A N 1
ATOM 772 C CA . GLN A 1 98 ? -3.192 9.690 -4.876 1.00 87.31 98 GLN A CA 1
ATOM 773 C C . GLN A 1 98 ? -3.489 10.870 -5.816 1.00 87.31 98 GLN A C 1
ATOM 775 O O . GLN A 1 98 ? -4.432 11.622 -5.568 1.00 87.31 98 GLN A O 1
ATOM 780 N N . ILE A 1 99 ? -2.731 11.012 -6.909 1.00 87.19 99 ILE A N 1
ATOM 781 C CA . ILE A 1 99 ? -2.960 12.054 -7.920 1.00 87.19 99 ILE A CA 1
ATOM 782 C C . ILE A 1 99 ? -4.287 11.818 -8.641 1.00 87.19 99 ILE A C 1
ATOM 784 O O . ILE A 1 99 ? -5.070 12.752 -8.780 1.00 87.19 99 ILE A O 1
ATOM 788 N N . MET A 1 100 ? -4.574 10.580 -9.058 1.00 82.75 100 MET A N 1
ATOM 789 C CA . MET A 1 100 ? -5.816 10.264 -9.770 1.00 82.75 100 MET A CA 1
ATOM 790 C C . MET A 1 100 ? -7.054 10.488 -8.892 1.00 82.75 100 MET A C 1
ATOM 792 O O . MET A 1 100 ? -8.019 11.103 -9.335 1.00 82.75 100 MET A O 1
ATOM 796 N N . LYS A 1 101 ? -6.995 10.111 -7.608 1.00 80.88 101 LYS A N 1
ATOM 797 C CA . LYS A 1 101 ? -8.027 10.458 -6.616 1.00 80.88 101 LYS A CA 1
ATOM 798 C C . LYS A 1 101 ? -8.206 11.975 -6.485 1.00 80.88 101 LYS A C 1
ATOM 800 O O . LYS A 1 101 ? -9.329 12.450 -6.339 1.00 80.88 101 LYS A O 1
ATOM 805 N N . GLY A 1 102 ? -7.111 12.734 -6.547 1.00 82.31 102 GLY A N 1
ATOM 806 C CA . GLY A 1 102 ? -7.138 14.195 -6.606 1.00 82.31 102 GLY A CA 1
ATOM 807 C C . GLY A 1 102 ? -7.811 14.732 -7.873 1.00 82.31 102 GLY A C 1
ATOM 808 O O . GLY A 1 102 ? -8.624 15.642 -7.771 1.00 82.31 102 GLY A O 1
ATOM 809 N N . MET A 1 103 ? -7.525 14.154 -9.047 1.00 81.00 103 MET A N 1
ATOM 810 C CA . MET A 1 103 ? -8.090 14.600 -10.332 1.00 81.00 103 MET A CA 1
ATOM 811 C C . MET A 1 103 ? -9.607 14.439 -10.385 1.00 81.00 103 MET A C 1
ATOM 813 O O . MET A 1 103 ? -10.288 15.319 -10.908 1.00 81.00 103 MET A O 1
ATOM 817 N N . VAL A 1 104 ? -10.125 13.345 -9.818 1.00 77.44 104 VAL A N 1
ATOM 818 C CA . VAL A 1 104 ? -11.572 13.106 -9.714 1.00 77.44 104 VAL A CA 1
ATOM 819 C C . VAL A 1 104 ? -12.224 14.085 -8.736 1.00 77.44 104 VAL A C 1
ATOM 821 O O . VAL A 1 104 ? -13.273 14.640 -9.037 1.00 77.44 104 VAL A O 1
ATOM 824 N N . ARG A 1 105 ? -11.583 14.369 -7.595 1.00 78.62 105 ARG A N 1
ATOM 825 C CA . ARG A 1 105 ? -12.092 15.342 -6.610 1.00 78.62 105 ARG A CA 1
ATOM 826 C C . ARG A 1 105 ? -12.088 16.783 -7.110 1.00 78.62 105 ARG A C 1
ATOM 828 O O . ARG A 1 105 ? -12.963 17.545 -6.732 1.00 78.62 105 ARG A O 1
ATOM 835 N N . ALA A 1 106 ? -11.107 17.149 -7.929 1.00 82.19 106 ALA A N 1
ATOM 836 C CA . ALA A 1 106 ? -10.983 18.481 -8.512 1.00 82.19 106 ALA A CA 1
ATOM 837 C C . ALA A 1 106 ? -11.850 18.669 -9.773 1.00 82.19 106 ALA A C 1
ATOM 839 O O . ALA A 1 106 ? -11.654 19.640 -10.503 1.00 82.19 106 ALA A O 1
ATOM 840 N N . TYR A 1 107 ? -12.772 17.745 -10.071 1.00 81.19 107 TYR A N 1
ATOM 841 C CA . TYR A 1 107 ? -13.661 17.866 -11.224 1.00 81.19 107 TYR A CA 1
ATOM 842 C C . TYR A 1 107 ? -14.452 19.179 -11.178 1.00 81.19 107 TYR A C 1
ATOM 844 O O . TYR A 1 107 ? -15.060 19.513 -10.166 1.00 81.19 107 TYR A O 1
ATOM 852 N N . GLY A 1 108 ? -14.409 19.934 -12.278 1.00 79.25 108 GLY A N 1
ATOM 853 C CA . GLY A 1 108 ? -14.967 21.288 -12.368 1.00 79.25 108 GLY A CA 1
ATOM 854 C C . GLY A 1 108 ? -13.938 22.413 -12.187 1.00 79.25 108 GLY A C 1
ATOM 855 O O . GLY A 1 108 ? -14.202 23.527 -12.625 1.00 79.25 108 GLY A O 1
ATOM 856 N N . ASN A 1 109 ? -12.746 22.134 -11.640 1.00 84.56 109 ASN A N 1
ATOM 857 C CA . ASN A 1 109 ? -11.627 23.082 -11.571 1.00 84.56 109 ASN A CA 1
ATOM 858 C C . ASN A 1 109 ? -10.526 22.699 -12.575 1.00 84.56 109 ASN A C 1
ATOM 860 O O . ASN A 1 109 ? -9.611 21.931 -12.268 1.00 84.56 109 ASN A O 1
ATOM 864 N N . GLU A 1 110 ? -10.615 23.248 -13.788 1.00 84.12 110 GLU A N 1
ATOM 865 C CA . GLU A 1 110 ? -9.738 22.886 -14.907 1.00 84.12 110 GLU A CA 1
ATOM 866 C C . GLU A 1 110 ? -8.251 23.141 -14.612 1.00 84.12 110 GLU A C 1
ATOM 868 O O . GLU A 1 110 ? -7.410 22.287 -14.895 1.00 84.12 110 GLU A O 1
ATOM 873 N N . GLU A 1 111 ? -7.909 24.267 -13.978 1.00 85.00 111 GLU A N 1
ATOM 874 C CA . GLU A 1 111 ? -6.515 24.599 -13.661 1.00 85.00 111 GLU A CA 1
ATOM 875 C C . GLU A 1 111 ? -5.901 23.580 -12.690 1.00 85.00 111 GLU A C 1
ATOM 877 O O . GLU A 1 111 ? -4.780 23.097 -12.894 1.00 85.00 111 GLU A O 1
ATOM 882 N N . GLN A 1 112 ? -6.644 23.210 -11.645 1.00 84.56 112 GLN A N 1
ATOM 883 C CA . GLN A 1 112 ? -6.184 22.227 -10.672 1.00 84.56 112 GLN A CA 1
ATOM 884 C C . GLN A 1 112 ? -6.077 20.828 -11.289 1.00 84.56 112 GLN A C 1
ATOM 886 O O . GLN A 1 112 ? -5.106 20.110 -11.029 1.00 84.56 112 GLN A O 1
ATOM 891 N N . GLN A 1 113 ? -7.021 20.443 -12.152 1.00 86.56 113 GLN A N 1
ATOM 892 C CA . GLN A 1 113 ? -6.938 19.176 -12.875 1.00 86.56 113 GLN A CA 1
ATOM 893 C C . GLN A 1 113 ? -5.749 19.145 -13.851 1.00 86.56 113 GLN A C 1
ATOM 895 O O . GLN A 1 113 ? -5.074 18.119 -13.930 1.00 86.56 113 GLN A O 1
ATOM 900 N N . LEU A 1 114 ? -5.415 20.255 -14.524 1.00 87.81 114 LEU A N 1
ATOM 901 C CA . LEU A 1 114 ? -4.223 20.353 -15.381 1.00 87.81 114 LEU A CA 1
ATOM 902 C C . LEU A 1 114 ? -2.918 20.202 -14.586 1.00 87.81 114 LEU A C 1
ATOM 904 O O . LEU A 1 114 ? -2.018 19.473 -15.014 1.00 87.81 114 LEU A O 1
ATOM 908 N N . LYS A 1 115 ? -2.817 20.825 -13.401 1.00 88.12 115 LYS A N 1
ATOM 909 C CA . LYS A 1 115 ? -1.673 20.635 -12.485 1.00 88.12 115 LYS A CA 1
ATOM 910 C C . LYS A 1 115 ? -1.506 19.160 -12.113 1.00 88.12 115 LYS A C 1
ATOM 912 O O . LYS A 1 115 ? -0.400 18.622 -12.189 1.00 88.12 115 LYS A O 1
ATOM 917 N N . LEU A 1 116 ? -2.604 18.488 -11.775 1.00 88.62 116 LEU A N 1
ATOM 918 C CA . LEU A 1 116 ? -2.597 17.073 -11.413 1.00 88.62 116 LEU A CA 1
ATOM 919 C C . LEU A 1 116 ? -2.303 16.151 -12.608 1.00 88.62 116 LEU A C 1
ATOM 921 O O . LEU A 1 116 ? -1.567 15.181 -12.446 1.00 88.62 116 LEU A O 1
ATOM 925 N N . ALA A 1 117 ? -2.794 16.464 -13.810 1.00 86.69 117 ALA A N 1
ATOM 926 C CA . ALA A 1 117 ? -2.475 15.722 -15.033 1.00 86.69 117 ALA A CA 1
ATOM 927 C C . ALA A 1 117 ? -0.974 15.805 -15.363 1.00 86.69 117 ALA A C 1
ATOM 929 O O . ALA A 1 117 ? -0.339 14.798 -15.697 1.00 86.69 117 ALA A O 1
ATOM 930 N N . HIS A 1 118 ? -0.379 16.986 -15.180 1.00 86.25 118 HIS A N 1
ATOM 931 C CA . HIS A 1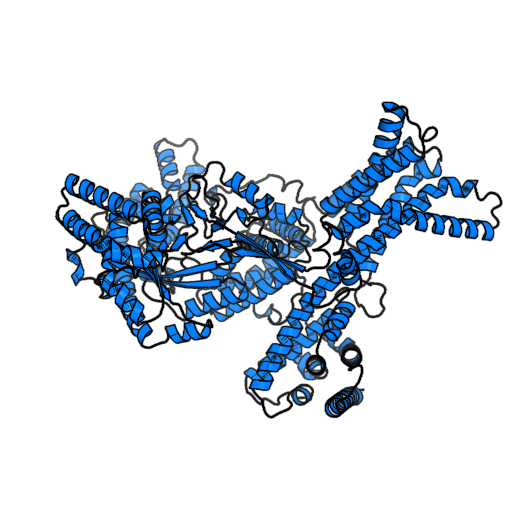 118 ? 1.060 17.175 -15.322 1.00 86.25 118 HIS A CA 1
ATOM 932 C C . HIS A 1 118 ? 1.853 16.353 -14.293 1.00 86.25 118 HIS A C 1
ATOM 934 O O . HIS A 1 118 ? 2.796 15.641 -14.654 1.00 86.25 118 HIS A O 1
ATOM 940 N N . ASP A 1 119 ? 1.455 16.399 -13.016 1.00 88.31 119 ASP A N 1
ATOM 941 C CA .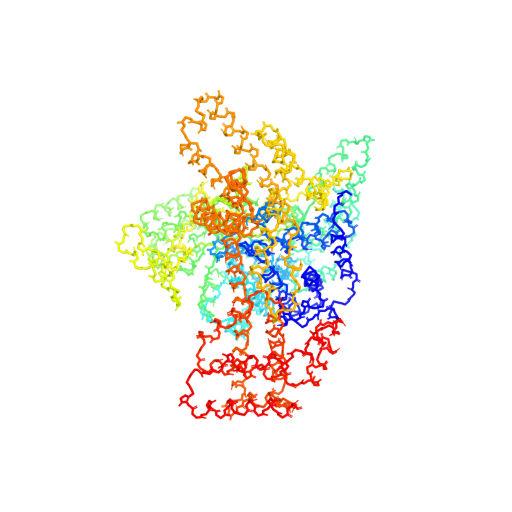 ASP A 1 119 ? 2.075 15.600 -11.955 1.00 88.31 119 ASP A CA 1
ATOM 942 C C . ASP A 1 119 ? 1.931 14.094 -12.210 1.00 88.31 119 ASP A C 1
ATOM 944 O O . ASP A 1 119 ? 2.879 13.340 -11.978 1.00 88.31 119 ASP A O 1
ATOM 948 N N . PHE A 1 120 ? 0.783 13.653 -12.732 1.00 86.38 120 PHE A N 1
ATOM 949 C CA . PHE A 1 120 ? 0.527 12.262 -13.095 1.00 86.38 120 PHE A CA 1
ATOM 950 C C . PHE A 1 120 ? 1.514 11.785 -14.160 1.00 86.38 120 PHE A C 1
ATOM 952 O O . PHE A 1 120 ? 2.184 10.766 -13.985 1.00 86.38 120 PHE A O 1
ATOM 959 N N . ARG A 1 121 ? 1.681 12.554 -15.241 1.00 82.62 121 ARG A N 1
ATOM 960 C CA . ARG A 1 121 ? 2.636 12.224 -16.303 1.00 82.62 121 ARG A CA 1
ATOM 961 C C . ARG A 1 121 ? 4.077 12.220 -15.794 1.00 82.62 121 ARG A C 1
ATOM 963 O O . ARG A 1 121 ? 4.854 11.330 -16.144 1.00 82.62 121 ARG A O 1
ATOM 970 N N . ALA A 1 122 ? 4.438 13.179 -14.943 1.00 81.19 122 ALA A N 1
ATOM 971 C CA . ALA A 1 122 ? 5.758 13.227 -14.322 1.00 81.19 122 ALA A CA 1
ATOM 972 C C . ALA A 1 122 ? 6.001 12.020 -13.391 1.00 81.19 122 ALA A C 1
ATOM 974 O O . ALA A 1 122 ? 7.104 11.468 -13.363 1.00 81.19 122 ALA A O 1
ATOM 975 N N . ALA A 1 123 ? 4.974 11.573 -12.661 1.00 85.50 123 ALA A N 1
ATOM 976 C CA . ALA A 1 123 ? 5.023 10.384 -11.817 1.00 85.50 123 ALA A CA 1
ATOM 977 C C . ALA A 1 123 ? 5.084 9.081 -12.628 1.00 85.50 123 ALA A C 1
ATOM 979 O O . ALA A 1 123 ? 5.802 8.168 -12.227 1.00 85.50 123 ALA A O 1
ATOM 980 N N . ALA A 1 124 ? 4.412 8.997 -13.779 1.00 79.31 124 ALA A N 1
ATOM 981 C CA . ALA A 1 124 ? 4.413 7.812 -14.641 1.00 79.31 124 ALA A CA 1
ATOM 982 C C . ALA A 1 124 ? 5.809 7.489 -15.209 1.00 79.31 124 ALA A C 1
ATOM 984 O O . ALA A 1 124 ? 6.153 6.326 -15.393 1.00 79.31 124 ALA A O 1
ATOM 985 N N . GLN A 1 125 ? 6.665 8.502 -15.397 1.00 74.12 125 GLN A N 1
ATOM 986 C CA . GLN A 1 125 ? 8.089 8.301 -15.720 1.00 74.12 125 GLN A CA 1
ATOM 987 C C . GLN A 1 125 ? 8.868 7.640 -14.567 1.00 74.12 125 GLN A C 1
ATOM 989 O O . GLN A 1 125 ? 9.949 7.092 -14.767 1.00 74.12 125 GLN A O 1
ATOM 994 N N . GLY A 1 126 ? 8.341 7.755 -13.343 1.00 73.38 126 GLY A N 1
ATOM 995 C CA . GLY A 1 126 ? 8.819 7.171 -12.093 1.00 73.38 126 GLY A CA 1
ATOM 996 C C . GLY A 1 126 ? 10.238 7.562 -11.665 1.00 73.38 126 GLY A C 1
ATOM 997 O O . GLY A 1 126 ? 10.858 6.875 -10.849 1.00 73.38 126 GLY A O 1
ATOM 998 N N . THR A 1 127 ? 10.758 8.675 -12.181 1.00 80.31 127 THR A N 1
ATOM 999 C CA . THR A 1 127 ? 12.046 9.239 -11.771 1.00 80.31 127 THR A CA 1
ATOM 1000 C C . THR A 1 127 ? 12.082 9.382 -10.242 1.00 80.31 127 THR A C 1
ATOM 1002 O O . THR A 1 127 ? 11.275 10.142 -9.693 1.00 80.31 127 THR A O 1
ATOM 1005 N N . PRO A 1 128 ? 13.025 8.737 -9.517 1.00 84.50 128 PRO A N 1
ATOM 1006 C CA . PRO A 1 128 ? 12.958 8.616 -8.056 1.00 84.50 128 PRO A CA 1
ATOM 1007 C C . PRO A 1 128 ? 12.816 9.933 -7.286 1.00 84.50 128 PRO A C 1
ATOM 1009 O O . PRO A 1 128 ? 12.343 9.969 -6.157 1.00 84.50 128 PRO A O 1
ATOM 1012 N N . ARG A 1 129 ? 13.258 11.041 -7.874 1.00 84.62 129 ARG A N 1
ATOM 1013 C CA . ARG A 1 129 ? 13.217 12.373 -7.260 1.00 84.62 129 ARG A CA 1
ATOM 1014 C C . ARG A 1 129 ? 11.889 13.067 -7.415 1.00 84.62 129 ARG A C 1
ATOM 1016 O O . ARG A 1 129 ? 11.425 13.676 -6.459 1.00 84.62 129 ARG A O 1
ATOM 1023 N N . VAL A 1 130 ? 11.294 12.943 -8.597 1.00 85.62 130 VAL A N 1
ATOM 1024 C CA . VAL A 1 130 ? 9.935 13.411 -8.852 1.00 85.62 130 VAL A CA 1
ATOM 1025 C C . VAL A 1 130 ? 8.995 12.674 -7.906 1.00 85.62 130 VAL A C 1
ATOM 1027 O O . VAL A 1 130 ? 8.246 13.318 -7.182 1.00 85.62 130 VAL A O 1
ATOM 1030 N N . ILE A 1 131 ? 9.146 11.351 -7.799 1.00 89.94 131 ILE A N 1
ATOM 1031 C CA . ILE A 1 131 ? 8.358 10.524 -6.879 1.00 89.94 131 ILE A CA 1
ATOM 1032 C C . ILE A 1 131 ? 8.543 10.952 -5.427 1.00 89.94 131 ILE A C 1
ATOM 1034 O O . ILE A 1 131 ? 7.559 11.215 -4.754 1.00 89.94 131 ILE A O 1
ATOM 1038 N N . ARG A 1 132 ? 9.779 11.115 -4.941 1.00 89.31 132 ARG A N 1
ATOM 1039 C CA . ARG A 1 132 ? 10.025 11.597 -3.568 1.00 89.31 132 ARG A CA 1
ATOM 1040 C C . ARG A 1 132 ? 9.452 12.985 -3.295 1.00 89.31 132 ARG A C 1
ATOM 1042 O O . ARG A 1 132 ? 8.938 13.227 -2.208 1.00 89.31 132 ARG A O 1
ATOM 1049 N N . ARG A 1 133 ? 9.541 13.900 -4.261 1.00 89.06 133 ARG A N 1
ATOM 1050 C CA . ARG A 1 133 ? 8.943 15.236 -4.153 1.00 89.06 133 ARG A CA 1
ATOM 1051 C C . ARG A 1 133 ? 7.422 15.137 -4.048 1.00 89.06 133 ARG A C 1
ATOM 1053 O O . ARG A 1 133 ? 6.843 15.784 -3.186 1.00 89.06 133 ARG A O 1
ATOM 1060 N N . LEU A 1 134 ? 6.794 14.326 -4.898 1.00 89.06 134 LEU A N 1
ATOM 1061 C CA . LEU A 1 134 ? 5.344 14.124 -4.896 1.00 89.06 134 LEU A CA 1
ATOM 1062 C C . LEU A 1 134 ? 4.874 13.405 -3.626 1.00 89.06 134 LEU A C 1
ATOM 1064 O O . LEU A 1 134 ? 3.905 13.841 -3.021 1.00 89.06 134 LEU A O 1
ATOM 1068 N N . LEU A 1 135 ? 5.602 12.389 -3.156 1.00 89.25 135 LEU A N 1
ATOM 1069 C CA . LEU A 1 135 ? 5.376 11.755 -1.854 1.00 89.25 135 LEU A CA 1
ATOM 1070 C C . LEU A 1 135 ? 5.331 12.802 -0.731 1.00 89.25 135 LEU A C 1
ATOM 1072 O O . LEU A 1 135 ? 4.356 12.858 0.009 1.00 89.25 135 LEU A O 1
ATOM 1076 N N . ARG A 1 136 ? 6.328 13.697 -0.663 1.00 86.50 136 ARG A N 1
ATOM 1077 C CA . ARG A 1 136 ? 6.349 14.792 0.322 1.00 86.50 136 ARG A CA 1
ATOM 1078 C C . ARG A 1 136 ? 5.189 15.772 0.155 1.00 86.50 136 ARG A C 1
ATOM 1080 O O . ARG A 1 136 ? 4.616 16.183 1.157 1.00 86.50 136 ARG A O 1
ATOM 1087 N N . ARG A 1 137 ? 4.847 16.138 -1.085 1.00 84.50 137 ARG A N 1
ATOM 1088 C CA . ARG A 1 137 ? 3.727 17.043 -1.394 1.00 84.50 137 ARG A CA 1
ATOM 1089 C C . ARG A 1 137 ? 2.386 16.474 -0.933 1.00 84.50 137 ARG A C 1
ATOM 1091 O O . ARG A 1 137 ? 1.542 17.226 -0.474 1.00 84.50 137 ARG A O 1
ATOM 1098 N N . TYR A 1 138 ? 2.206 15.161 -1.044 1.00 83.19 138 TYR A N 1
ATOM 1099 C CA . TYR A 1 138 ? 0.988 14.471 -0.618 1.00 83.19 138 TYR A CA 1
ATOM 1100 C C . TYR A 1 138 ? 1.078 13.884 0.799 1.00 83.19 138 TYR A C 1
ATOM 1102 O O . TYR A 1 138 ? 0.240 13.065 1.166 1.00 83.19 138 TYR A O 1
ATOM 1110 N N . HIS A 1 139 ? 2.082 14.277 1.593 1.00 82.75 139 HIS A N 1
ATOM 1111 C CA . HIS A 1 139 ? 2.300 13.792 2.962 1.00 82.75 139 HIS A CA 1
ATOM 1112 C C . HIS A 1 139 ? 2.371 12.260 3.094 1.00 82.75 139 HIS A C 1
ATOM 1114 O O . HIS A 1 139 ? 1.975 11.684 4.105 1.00 82.75 139 HIS A O 1
ATOM 1120 N N . LEU A 1 140 ? 2.899 11.588 2.070 1.00 87.50 140 LEU A N 1
ATOM 1121 C CA . LEU A 1 140 ? 3.128 10.149 2.056 1.00 87.50 140 LEU A CA 1
ATOM 1122 C C . LEU A 1 140 ? 4.607 9.862 2.370 1.00 87.50 140 LEU A C 1
ATOM 1124 O O . LEU A 1 140 ? 5.479 10.284 1.608 1.00 87.50 140 LEU A O 1
ATOM 1128 N N . PRO A 1 141 ? 4.936 9.119 3.441 1.00 89.81 141 PRO A N 1
ATOM 1129 C CA . PRO A 1 141 ? 6.317 8.704 3.687 1.00 89.81 141 PRO A CA 1
ATOM 1130 C C . PRO A 1 141 ? 6.807 7.714 2.616 1.00 89.81 141 PRO A C 1
ATOM 1132 O O . PRO A 1 141 ? 6.027 6.904 2.107 1.00 89.81 141 PRO A O 1
ATOM 1135 N N . GLU A 1 142 ? 8.101 7.764 2.276 1.00 93.00 142 GLU A N 1
ATOM 1136 C CA . GLU A 1 142 ? 8.745 6.800 1.366 1.00 93.00 142 GLU A CA 1
ATOM 1137 C C . GLU A 1 142 ? 8.849 5.448 2.081 1.00 93.00 142 GLU A C 1
ATOM 1139 O O . GLU A 1 142 ? 9.577 5.314 3.065 1.00 93.00 142 GLU A O 1
ATOM 1144 N N . MET A 1 143 ? 8.126 4.442 1.582 1.00 93.19 143 MET A N 1
ATOM 1145 C CA . MET A 1 143 ? 8.195 3.072 2.105 1.00 93.19 143 MET A CA 1
ATOM 1146 C C . MET A 1 143 ? 9.368 2.315 1.471 1.00 93.19 143 MET A C 1
ATOM 1148 O O . MET A 1 143 ? 9.746 2.628 0.339 1.00 93.19 143 MET A O 1
ATOM 1152 N N . PRO A 1 144 ? 9.960 1.313 2.141 1.00 92.12 144 PRO A N 1
ATOM 1153 C CA . PRO A 1 144 ? 10.952 0.459 1.501 1.00 92.12 144 PRO A CA 1
ATOM 1154 C C . PRO A 1 144 ? 10.315 -0.327 0.347 1.00 92.12 144 PRO A C 1
ATOM 1156 O O . PRO A 1 144 ? 9.209 -0.853 0.461 1.00 92.12 144 PRO A O 1
ATOM 1159 N N . GLU A 1 145 ? 11.029 -0.442 -0.772 1.00 88.62 145 GLU A N 1
ATOM 1160 C CA . GLU A 1 145 ? 10.531 -1.157 -1.957 1.00 88.62 145 GLU A CA 1
ATOM 1161 C C . GLU A 1 145 ? 10.482 -2.671 -1.763 1.00 88.62 145 GLU A C 1
ATOM 1163 O O . GLU A 1 145 ? 9.705 -3.332 -2.439 1.00 88.62 145 GLU A O 1
ATOM 1168 N N . GLU A 1 146 ? 11.224 -3.221 -0.799 1.00 87.19 146 GLU A N 1
ATOM 1169 C CA . GLU A 1 146 ? 11.071 -4.606 -0.324 1.00 87.19 146 GLU A CA 1
ATOM 1170 C C . GLU A 1 146 ? 9.703 -4.835 0.341 1.00 87.19 146 GLU A C 1
ATOM 1172 O O . GLU A 1 146 ? 9.211 -5.961 0.372 1.00 87.19 146 GLU A O 1
ATOM 1177 N N . TRP A 1 147 ? 9.045 -3.754 0.785 1.00 90.19 147 TRP A N 1
ATOM 1178 C CA . TRP A 1 147 ? 7.749 -3.753 1.466 1.00 90.19 147 TRP A CA 1
ATOM 1179 C C . TRP A 1 147 ? 7.756 -4.584 2.748 1.00 90.19 147 TRP A C 1
ATOM 1181 O O . TRP A 1 147 ? 6.850 -5.370 3.021 1.00 90.19 147 TRP A O 1
ATOM 1191 N N . ASN A 1 148 ? 8.826 -4.420 3.524 1.00 90.31 148 ASN A N 1
ATOM 1192 C CA . ASN A 1 148 ? 9.092 -5.106 4.784 1.00 90.31 148 ASN A CA 1
ATOM 1193 C C . ASN A 1 148 ? 8.896 -4.207 6.020 1.00 90.31 148 ASN A C 1
ATOM 1195 O O . ASN A 1 148 ? 9.122 -4.676 7.133 1.00 90.31 148 ASN A O 1
ATOM 1199 N N . GLN A 1 149 ? 8.447 -2.956 5.857 1.00 91.75 149 GLN A N 1
ATOM 1200 C CA . GLN A 1 149 ? 8.221 -2.022 6.964 1.00 91.75 149 GLN A CA 1
ATOM 1201 C C . GLN A 1 149 ? 7.179 -2.531 7.966 1.00 91.75 149 GLN A C 1
ATOM 1203 O O . GLN A 1 149 ? 6.270 -3.287 7.610 1.00 91.75 149 GLN A O 1
ATOM 1208 N N . MET A 1 150 ? 7.256 -2.050 9.205 1.00 91.62 150 MET A N 1
ATOM 1209 C CA . MET A 1 150 ? 6.208 -2.250 10.204 1.00 91.62 150 MET A CA 1
ATOM 1210 C C . MET A 1 150 ? 5.239 -1.075 10.173 1.00 91.62 150 MET A C 1
ATOM 1212 O O . MET A 1 150 ? 5.428 -0.073 10.860 1.00 91.62 150 MET A O 1
ATOM 1216 N N . ALA A 1 151 ? 4.201 -1.215 9.353 1.00 92.56 151 ALA A N 1
ATOM 1217 C CA . ALA A 1 151 ? 3.114 -0.255 9.229 1.00 92.56 151 ALA A CA 1
ATOM 1218 C C . ALA A 1 151 ? 1.776 -0.964 9.463 1.00 92.56 151 ALA A C 1
ATOM 1220 O O . ALA A 1 151 ? 1.460 -1.943 8.776 1.00 92.56 151 ALA A O 1
ATOM 1221 N N . PHE A 1 152 ? 1.010 -0.507 10.451 1.00 93.31 152 PHE A N 1
ATOM 1222 C CA . PHE A 1 152 ? -0.185 -1.207 10.915 1.00 93.31 152 PHE A CA 1
ATOM 1223 C C . PHE A 1 152 ? -1.245 -0.271 11.504 1.00 93.31 152 PHE A C 1
ATOM 1225 O O . PHE A 1 152 ? -0.962 0.874 11.849 1.00 93.31 152 PHE A O 1
ATOM 1232 N N . ASP A 1 153 ? -2.466 -0.779 11.629 1.00 92.56 153 ASP A N 1
ATOM 1233 C CA . ASP A 1 153 ? -3.516 -0.208 12.473 1.00 92.56 153 ASP A CA 1
ATOM 1234 C C . ASP A 1 153 ? -4.317 -1.355 13.099 1.00 92.56 153 ASP A C 1
ATOM 1236 O O . ASP A 1 153 ? -4.876 -2.195 12.387 1.00 92.56 153 ASP A O 1
ATOM 1240 N N . ASP A 1 154 ? -4.310 -1.449 14.429 1.00 92.19 154 ASP A N 1
ATOM 1241 C CA . ASP A 1 154 ? -4.939 -2.560 15.143 1.00 92.19 154 ASP A CA 1
ATOM 1242 C C . ASP A 1 154 ? -6.407 -2.309 15.519 1.00 92.19 154 ASP A C 1
ATOM 1244 O O . ASP A 1 154 ? -7.025 -3.193 16.116 1.00 92.19 154 ASP A O 1
ATOM 1248 N N . HIS A 1 155 ? -6.973 -1.145 15.189 1.00 91.81 155 HIS A N 1
ATOM 1249 C CA . HIS A 1 155 ? -8.372 -0.850 15.490 1.00 91.81 155 HIS A CA 1
ATOM 1250 C C . HIS A 1 155 ? -8.948 0.173 14.504 1.00 91.81 155 HIS A C 1
ATOM 1252 O O . HIS A 1 155 ? -8.777 1.386 14.668 1.00 91.81 155 HIS A O 1
ATOM 1258 N N . VAL A 1 156 ? -9.648 -0.314 13.477 1.00 91.06 156 VAL A N 1
ATOM 1259 C CA . VAL A 1 156 ? -10.309 0.521 12.462 1.00 91.06 156 VAL A CA 1
ATOM 1260 C C . VAL A 1 156 ? -11.713 0.006 12.173 1.00 91.06 156 VAL A C 1
ATOM 1262 O O . VAL A 1 156 ? -11.950 -1.196 12.229 1.00 91.06 156 VAL A O 1
ATOM 1265 N N . TYR A 1 157 ? -12.622 0.909 11.816 1.00 88.88 157 TYR A N 1
ATOM 1266 C CA . TYR A 1 157 ? -13.987 0.579 11.413 1.00 88.88 157 TYR A CA 1
ATOM 1267 C C . TYR A 1 157 ? -14.198 0.830 9.915 1.00 88.88 157 TYR A C 1
ATOM 1269 O O . TYR A 1 157 ? -13.639 1.773 9.343 1.00 88.88 157 TYR A O 1
ATOM 1277 N N . ASP A 1 158 ? -15.047 0.018 9.290 1.00 88.38 158 ASP A N 1
ATOM 1278 C CA . ASP A 1 158 ? -15.583 0.259 7.949 1.00 88.38 158 ASP A CA 1
ATOM 1279 C C . ASP A 1 158 ? -17.026 0.801 8.016 1.00 88.38 158 ASP A C 1
ATOM 1281 O O . ASP A 1 158 ? -17.589 0.989 9.096 1.00 88.38 158 ASP A O 1
ATOM 1285 N N . MET A 1 159 ? -17.617 1.097 6.856 1.00 83.44 159 MET A N 1
ATOM 1286 C CA . MET A 1 159 ? -18.974 1.652 6.735 1.00 83.44 159 MET A CA 1
ATOM 1287 C C . MET A 1 159 ? -20.076 0.757 7.321 1.00 83.44 159 MET A C 1
ATOM 1289 O O . MET A 1 159 ? -21.158 1.254 7.617 1.00 83.44 159 MET A O 1
ATOM 1293 N N . SER A 1 160 ? -19.820 -0.534 7.530 1.00 83.50 160 SER A N 1
ATOM 1294 C CA . SER A 1 160 ? -20.803 -1.453 8.112 1.00 83.50 160 SER A CA 1
ATOM 1295 C C . SER A 1 160 ? -21.085 -1.116 9.581 1.00 83.50 160 SER A C 1
ATOM 1297 O O . SER A 1 160 ? -22.144 -1.460 10.098 1.00 83.50 160 SER A O 1
ATOM 1299 N N . THR A 1 161 ? -20.164 -0.427 10.268 1.00 83.00 161 THR A N 1
ATOM 1300 C CA . THR A 1 161 ? -20.295 -0.069 11.691 1.00 83.00 161 THR A CA 1
ATOM 1301 C C . THR A 1 161 ? -20.139 1.436 11.930 1.00 83.00 161 THR A C 1
ATOM 1303 O O . THR A 1 161 ? -21.084 2.191 11.714 1.00 83.00 161 THR A O 1
ATOM 1306 N N . LYS A 1 162 ? -18.972 1.896 12.396 1.00 79.50 162 LYS A N 1
ATOM 1307 C CA . LYS A 1 162 ? -18.687 3.307 12.730 1.00 79.50 162 LYS A CA 1
ATOM 1308 C C . LYS A 1 162 ? -17.882 4.032 11.646 1.00 79.50 162 LYS A C 1
ATOM 1310 O O . LYS A 1 162 ? -17.667 5.238 11.732 1.00 79.50 162 LYS A O 1
ATOM 1315 N N . GLY A 1 163 ? -17.387 3.312 10.642 1.00 78.31 163 GLY A N 1
ATOM 1316 C CA . GLY A 1 163 ? -16.574 3.872 9.571 1.00 78.31 163 GLY A CA 1
ATOM 1317 C C . GLY A 1 163 ? -17.402 4.565 8.487 1.00 78.31 163 GLY A C 1
ATOM 1318 O O . GLY A 1 163 ? -18.627 4.560 8.482 1.00 78.31 163 GLY A O 1
ATOM 1319 N N . ARG A 1 164 ? -16.701 5.175 7.527 1.00 75.56 164 ARG A N 1
ATOM 1320 C CA . ARG A 1 164 ? -17.305 5.958 6.423 1.00 75.56 164 ARG A CA 1
ATOM 1321 C C . ARG A 1 164 ? -16.984 5.422 5.037 1.00 75.56 164 ARG A C 1
ATOM 1323 O O . ARG A 1 164 ? -17.428 5.963 4.033 1.00 75.56 164 ARG A O 1
ATOM 1330 N N . LYS A 1 165 ? -16.118 4.419 4.976 1.00 82.06 165 LYS A N 1
ATOM 1331 C CA . LYS A 1 165 ? -15.582 3.866 3.736 1.00 82.06 165 LYS A CA 1
ATOM 1332 C C . LYS A 1 165 ? -16.023 2.426 3.639 1.00 82.06 165 LYS A C 1
ATOM 1334 O O . LYS A 1 165 ? -15.958 1.711 4.637 1.00 82.06 165 LYS A O 1
ATOM 1339 N N . SER A 1 166 ? -16.451 2.016 2.452 1.00 86.00 166 SER A N 1
ATOM 1340 C CA . SER A 1 166 ? -16.698 0.606 2.180 1.00 86.00 166 SER A CA 1
ATOM 1341 C C . SER A 1 166 ? -15.432 -0.220 2.455 1.00 86.00 166 SER A C 1
ATOM 1343 O O . SER A 1 166 ? -14.322 0.329 2.382 1.00 86.00 166 SER A O 1
ATOM 1345 N N . PRO A 1 167 ? -15.574 -1.526 2.733 1.00 90.94 167 PRO A N 1
ATOM 1346 C CA . PRO A 1 167 ? -14.462 -2.467 2.843 1.00 90.94 167 PRO A CA 1
ATOM 1347 C C . PRO A 1 167 ? -13.345 -2.261 1.809 1.00 90.94 167 PRO A C 1
ATOM 1349 O O . PRO A 1 167 ? -12.183 -2.052 2.163 1.00 90.94 167 PRO A O 1
ATOM 1352 N N . THR A 1 168 ? -13.705 -2.220 0.522 1.00 91.56 168 THR A N 1
ATOM 1353 C CA . THR A 1 168 ? -12.750 -2.041 -0.580 1.00 91.56 168 THR A CA 1
ATOM 1354 C C . THR A 1 168 ? -12.040 -0.681 -0.520 1.00 91.56 168 THR A C 1
ATOM 1356 O O . THR A 1 168 ? -10.820 -0.605 -0.683 1.00 91.56 168 THR A O 1
ATOM 1359 N N . HIS A 1 169 ? -12.768 0.408 -0.240 1.00 87.81 169 HIS A N 1
ATOM 1360 C CA . HIS A 1 169 ? -12.184 1.754 -0.152 1.00 87.81 169 HIS A CA 1
ATOM 1361 C C . HIS A 1 169 ? -11.238 1.865 1.052 1.00 87.81 169 HIS A C 1
ATOM 1363 O O . HIS A 1 169 ? -10.161 2.454 0.947 1.00 87.81 169 HIS A O 1
ATOM 1369 N N . LEU A 1 170 ? -11.605 1.274 2.192 1.00 90.19 170 LEU A N 1
ATOM 1370 C CA . LEU A 1 170 ? -10.758 1.238 3.382 1.00 90.19 170 LEU A CA 1
ATOM 1371 C C . LEU A 1 170 ? -9.394 0.604 3.073 1.00 90.19 170 LEU A C 1
ATOM 1373 O O . LEU A 1 170 ? -8.358 1.188 3.400 1.00 90.19 170 LEU A O 1
ATOM 1377 N N . ILE A 1 171 ? -9.397 -0.547 2.396 1.00 93.62 171 ILE A N 1
ATOM 1378 C CA . ILE A 1 171 ? -8.178 -1.268 2.019 1.00 93.62 171 ILE A CA 1
ATOM 1379 C C . ILE A 1 171 ? -7.342 -0.497 0.992 1.00 93.62 171 ILE A C 1
ATOM 1381 O O . ILE A 1 171 ? -6.124 -0.400 1.155 1.00 93.62 171 ILE A O 1
ATOM 1385 N N . MET A 1 172 ? -7.969 0.115 -0.017 1.00 90.62 172 MET A N 1
ATOM 1386 C CA . MET A 1 172 ? -7.266 0.971 -0.980 1.00 90.62 172 MET A CA 1
ATOM 1387 C C . MET A 1 172 ? -6.523 2.117 -0.272 1.00 90.62 172 MET A C 1
ATOM 1389 O O . MET A 1 172 ? -5.332 2.333 -0.503 1.00 90.62 172 MET A O 1
ATOM 1393 N N . ASP A 1 173 ? -7.193 2.824 0.642 1.00 89.06 173 ASP A N 1
ATOM 1394 C CA . ASP A 1 173 ? -6.585 3.934 1.382 1.00 89.06 173 ASP A CA 1
ATOM 1395 C C . ASP A 1 173 ? -5.503 3.459 2.365 1.00 89.06 173 ASP A C 1
ATOM 1397 O O . ASP A 1 173 ? -4.494 4.147 2.554 1.00 89.06 173 ASP A O 1
ATOM 1401 N N . ALA A 1 174 ? -5.677 2.283 2.975 1.00 91.69 174 ALA A N 1
ATOM 1402 C CA . ALA A 1 174 ? -4.654 1.653 3.807 1.00 91.69 174 ALA A CA 1
ATOM 1403 C C . ALA A 1 174 ? -3.387 1.362 2.994 1.00 91.69 174 ALA A C 1
ATOM 1405 O O . ALA A 1 174 ? -2.273 1.666 3.434 1.00 91.69 174 ALA A O 1
ATOM 1406 N N . TRP A 1 175 ? -3.557 0.857 1.774 1.00 93.06 175 TRP A N 1
ATOM 1407 C CA . TRP A 1 175 ? -2.454 0.556 0.877 1.00 93.06 175 TRP A CA 1
ATOM 1408 C C . TRP A 1 175 ? -1.725 1.813 0.389 1.00 93.06 175 TRP A C 1
ATOM 1410 O O . TRP A 1 175 ? -0.495 1.869 0.445 1.00 93.06 175 TRP A O 1
ATOM 1420 N N . ILE A 1 176 ? -2.456 2.870 0.004 1.00 90.31 176 ILE A N 1
ATOM 1421 C CA . ILE A 1 176 ? -1.864 4.168 -0.381 1.00 90.31 176 ILE A CA 1
ATOM 1422 C C . ILE A 1 176 ? -1.003 4.729 0.760 1.00 90.31 176 ILE A C 1
ATOM 1424 O O . ILE A 1 176 ? 0.079 5.273 0.524 1.00 90.31 176 ILE A O 1
ATOM 1428 N N . LYS A 1 177 ? -1.410 4.542 2.018 1.00 89.56 177 LYS A N 1
ATOM 1429 C CA . LYS A 1 177 ? -0.619 4.947 3.193 1.00 89.56 177 LYS A CA 1
ATOM 1430 C C . LYS A 1 177 ? 0.585 4.051 3.482 1.00 89.56 177 LYS A C 1
ATOM 1432 O O . LYS A 1 177 ? 1.472 4.466 4.219 1.00 89.56 177 LYS A O 1
ATOM 1437 N N . GLY A 1 178 ? 0.664 2.877 2.861 1.00 92.00 178 GLY A N 1
ATOM 1438 C CA . GLY A 1 178 ? 1.750 1.916 3.039 1.00 92.00 178 GLY A CA 1
ATOM 1439 C C . GLY A 1 178 ? 1.552 0.967 4.222 1.00 92.00 178 GLY A C 1
ATOM 1440 O O . GLY A 1 178 ? 2.540 0.412 4.707 1.00 92.00 178 GLY A O 1
ATOM 1441 N N . LEU A 1 179 ? 0.308 0.790 4.690 1.00 92.56 179 LEU A N 1
ATOM 1442 C CA . LEU A 1 179 ? -0.039 -0.183 5.728 1.00 92.56 179 LEU A CA 1
ATOM 1443 C C . LEU A 1 179 ? 0.134 -1.616 5.218 1.00 92.56 179 LEU A C 1
ATOM 1445 O O . LEU A 1 179 ? -0.114 -1.908 4.050 1.00 92.56 179 LEU A O 1
ATOM 1449 N N . ARG A 1 180 ? 0.541 -2.516 6.117 1.00 93.50 180 ARG A N 1
ATOM 1450 C CA . ARG A 1 180 ? 0.688 -3.957 5.849 1.00 93.50 180 ARG A CA 1
ATOM 1451 C C . ARG A 1 180 ? -0.210 -4.827 6.712 1.00 93.50 180 ARG A C 1
ATOM 1453 O O . ARG A 1 180 ? -0.560 -5.929 6.299 1.00 93.50 180 ARG A O 1
ATOM 1460 N N . HIS A 1 181 ? -0.580 -4.342 7.894 1.00 93.75 181 HIS A N 1
ATOM 1461 C CA . HIS A 1 181 ? -1.464 -5.053 8.808 1.00 93.75 181 HIS A CA 1
ATOM 1462 C C . HIS A 1 181 ? -2.630 -4.162 9.215 1.00 93.75 181 HIS A C 1
ATOM 1464 O O . HIS A 1 181 ? -2.425 -3.031 9.647 1.00 93.75 181 HIS A O 1
ATOM 1470 N N . LEU A 1 182 ? -3.843 -4.687 9.102 1.00 93.94 182 LEU A N 1
ATOM 1471 C CA . LEU A 1 182 ? -5.057 -3.980 9.480 1.00 93.94 182 LEU A CA 1
ATOM 1472 C C . LEU A 1 182 ? -5.927 -4.901 10.330 1.00 93.94 182 LEU A C 1
ATOM 1474 O O . LEU A 1 182 ? -6.112 -6.064 9.978 1.00 93.94 182 LEU A O 1
ATOM 1478 N N . THR A 1 183 ? -6.462 -4.402 11.437 1.00 94.25 183 THR A N 1
ATOM 1479 C CA . THR A 1 183 ? -7.529 -5.089 12.172 1.00 94.25 183 THR A CA 1
ATOM 1480 C C . THR A 1 183 ? -8.807 -4.272 12.028 1.00 94.25 183 THR A C 1
ATOM 1482 O O . THR A 1 183 ? -8.897 -3.161 12.551 1.00 94.25 183 THR A O 1
ATOM 1485 N N . VAL A 1 184 ? -9.769 -4.818 11.283 1.00 94.56 184 VAL A N 1
ATOM 1486 C CA . VAL A 1 184 ? -11.086 -4.210 11.075 1.00 94.56 184 VAL A CA 1
ATOM 1487 C C . VAL A 1 184 ? -12.034 -4.753 12.133 1.00 94.56 184 VAL A C 1
ATOM 1489 O O . VAL A 1 184 ? -12.153 -5.968 12.303 1.00 94.56 184 VAL A O 1
ATOM 1492 N N . VAL A 1 185 ? -12.654 -3.851 12.883 1.00 93.38 185 VAL A N 1
ATOM 1493 C CA . VAL A 1 185 ? -13.483 -4.166 14.042 1.00 93.38 185 VAL A CA 1
ATOM 1494 C C . VAL A 1 185 ? -14.948 -3.889 13.718 1.00 93.38 185 VAL A C 1
ATOM 1496 O O . VAL A 1 185 ? -15.281 -2.854 13.142 1.00 93.38 185 VAL A O 1
ATOM 1499 N N . TYR A 1 186 ? -15.822 -4.825 14.089 1.00 92.50 186 TYR A N 1
ATOM 1500 C CA . TYR A 1 186 ? -17.267 -4.721 13.921 1.00 92.50 186 TYR A CA 1
ATOM 1501 C C . TYR A 1 186 ? -17.981 -4.705 15.269 1.00 92.50 186 TYR A C 1
ATOM 1503 O O . TYR A 1 186 ? -17.666 -5.490 16.156 1.00 92.50 186 TYR A O 1
ATOM 1511 N N . ASP A 1 187 ? -18.970 -3.833 15.423 1.00 89.88 187 ASP A N 1
ATOM 1512 C CA . ASP A 1 187 ? -19.732 -3.692 16.660 1.00 89.88 187 ASP A CA 1
ATOM 1513 C C . ASP A 1 187 ? -20.771 -4.806 16.823 1.00 89.88 187 ASP A C 1
ATOM 1515 O O . ASP A 1 187 ? -21.743 -4.859 16.070 1.00 89.88 187 ASP A O 1
ATOM 1519 N N . ASN A 1 188 ? -20.613 -5.621 17.869 1.00 91.62 188 ASN A N 1
ATOM 1520 C CA . ASN A 1 188 ? -21.515 -6.665 18.385 1.00 91.62 188 ASN A CA 1
ATOM 1521 C C . ASN A 1 188 ? -21.869 -7.820 17.432 1.00 91.62 188 ASN A C 1
ATOM 1523 O O . ASN A 1 188 ? -22.103 -8.937 17.890 1.00 91.62 188 ASN A O 1
ATOM 1527 N N . CYS A 1 189 ? -21.918 -7.592 16.125 1.00 90.19 189 CYS A N 1
ATOM 1528 C CA . CYS A 1 189 ? -22.170 -8.597 15.106 1.00 90.19 189 CYS A CA 1
ATOM 1529 C C . CYS A 1 189 ? -21.386 -8.285 13.831 1.00 90.19 189 CYS A C 1
ATOM 1531 O O . CYS A 1 189 ? -20.938 -7.164 13.606 1.00 90.19 189 CYS A O 1
ATOM 1533 N N . VAL A 1 190 ? -21.239 -9.304 12.990 1.00 86.81 190 VAL A N 1
ATOM 1534 C CA . VAL A 1 190 ? -20.476 -9.244 11.745 1.00 86.81 190 VAL A CA 1
ATOM 1535 C C . VAL A 1 190 ? -21.390 -9.595 10.581 1.00 86.81 190 VAL A C 1
ATOM 1537 O O . VAL A 1 190 ? -22.156 -10.558 10.667 1.00 86.81 190 VAL A O 1
ATOM 1540 N N . ASP A 1 191 ? -21.280 -8.831 9.498 1.00 86.62 191 ASP A N 1
ATOM 1541 C CA . ASP A 1 191 ? -21.876 -9.176 8.212 1.00 86.62 191 ASP A CA 1
ATOM 1542 C C . ASP A 1 191 ? -20.881 -9.992 7.373 1.00 86.62 191 ASP A C 1
ATOM 1544 O O . ASP A 1 191 ? -19.726 -9.597 7.185 1.00 86.62 191 ASP A O 1
ATOM 1548 N N . LEU A 1 192 ? -21.331 -11.150 6.884 1.00 89.06 192 LEU A N 1
ATOM 1549 C CA . LEU A 1 192 ? -20.507 -12.072 6.106 1.00 89.06 192 LEU A CA 1
ATOM 1550 C C . LEU A 1 192 ? -20.073 -11.440 4.779 1.00 89.06 192 LEU A C 1
ATOM 1552 O O . LEU A 1 192 ? -18.935 -11.639 4.357 1.00 89.06 192 LEU A O 1
ATOM 1556 N N . GLU A 1 193 ? -20.949 -10.652 4.144 1.00 87.81 193 GLU A N 1
ATOM 1557 C CA . GLU A 1 193 ? -20.634 -9.989 2.874 1.00 87.81 193 GLU A CA 1
ATOM 1558 C C . GLU A 1 193 ? -19.527 -8.943 3.070 1.00 87.81 193 GLU A C 1
ATOM 1560 O O . GLU A 1 193 ? -18.544 -8.941 2.327 1.00 87.81 193 GLU A O 1
ATOM 1565 N N . ALA A 1 194 ? -19.630 -8.122 4.123 1.00 88.88 194 ALA A N 1
ATOM 1566 C CA . ALA A 1 194 ? -18.616 -7.126 4.464 1.00 88.88 194 ALA A CA 1
ATOM 1567 C C . ALA A 1 194 ? -17.256 -7.774 4.761 1.00 88.88 194 ALA A C 1
ATOM 1569 O O . ALA A 1 194 ? -16.239 -7.348 4.213 1.00 88.88 194 ALA A O 1
ATOM 1570 N N . VAL A 1 195 ? -17.224 -8.845 5.562 1.00 92.88 195 VAL A N 1
ATOM 1571 C CA . VAL A 1 195 ? -15.972 -9.556 5.870 1.00 92.88 195 VAL A CA 1
ATOM 1572 C C . VAL A 1 195 ? -15.367 -10.208 4.639 1.00 92.88 195 VAL A C 1
ATOM 1574 O O . VAL A 1 195 ? -14.160 -10.082 4.423 1.00 92.88 195 VAL A O 1
ATOM 1577 N N . SER A 1 196 ? -16.184 -10.870 3.819 1.00 93.19 196 SER A N 1
ATOM 1578 C CA . SER A 1 196 ? -15.718 -11.446 2.560 1.00 93.19 196 SER A CA 1
ATOM 1579 C C . SER A 1 196 ? -15.107 -10.369 1.662 1.00 93.19 196 SER A C 1
ATOM 1581 O O . SER A 1 196 ? -14.078 -10.615 1.035 1.00 93.19 196 SER A O 1
ATOM 1583 N N . GLU A 1 197 ? -15.702 -9.173 1.612 1.00 93.12 197 GLU A N 1
ATOM 1584 C CA . GLU A 1 197 ? -15.180 -8.051 0.835 1.00 93.12 197 GLU A CA 1
ATOM 1585 C C . GLU A 1 197 ? -13.853 -7.519 1.400 1.00 93.12 197 GLU A C 1
ATOM 1587 O O . GLU A 1 197 ? -12.898 -7.369 0.637 1.00 93.12 197 GLU A O 1
ATOM 1592 N N . VAL A 1 198 ? -13.741 -7.268 2.714 1.00 94.31 198 VAL A N 1
ATOM 1593 C CA . VAL A 1 198 ? -12.489 -6.754 3.310 1.00 94.31 198 VAL A CA 1
ATOM 1594 C C . VAL A 1 198 ? -11.346 -7.759 3.125 1.00 94.31 198 VAL A C 1
ATOM 1596 O O . VAL A 1 198 ? -10.242 -7.359 2.747 1.00 94.31 198 VAL A O 1
ATOM 1599 N N . LEU A 1 199 ? -11.584 -9.052 3.380 1.00 95.12 199 LEU A N 1
ATOM 1600 C CA . LEU A 1 199 ? -10.560 -10.096 3.238 1.00 95.12 199 LEU A CA 1
ATOM 1601 C C . LEU A 1 199 ? -10.102 -10.223 1.781 1.00 95.12 199 LEU A C 1
ATOM 1603 O O . LEU A 1 199 ? -8.901 -10.181 1.509 1.00 95.12 199 LEU A O 1
ATOM 1607 N N . ALA A 1 200 ? -11.045 -10.268 0.833 1.00 94.12 200 ALA A N 1
ATOM 1608 C CA . ALA A 1 200 ? -10.727 -10.323 -0.590 1.00 94.12 200 ALA A CA 1
ATOM 1609 C C . ALA A 1 200 ? -9.964 -9.074 -1.063 1.00 94.12 200 ALA A C 1
ATOM 1611 O O . ALA A 1 200 ? -8.979 -9.194 -1.793 1.00 94.12 200 ALA A O 1
ATOM 1612 N N . ALA A 1 201 ? -10.367 -7.878 -0.623 1.00 95.06 201 ALA A N 1
ATOM 1613 C CA . ALA A 1 201 ? -9.660 -6.639 -0.934 1.00 95.06 201 ALA A CA 1
ATOM 1614 C C . ALA A 1 201 ? -8.232 -6.652 -0.364 1.00 95.06 201 ALA A C 1
ATOM 1616 O O . ALA A 1 201 ? -7.286 -6.280 -1.062 1.00 95.06 201 ALA A O 1
ATOM 1617 N N . GLY A 1 202 ? -8.057 -7.116 0.880 1.00 95.25 202 GLY A N 1
ATOM 1618 C CA . GLY A 1 202 ? -6.751 -7.281 1.520 1.00 95.25 202 GLY A CA 1
ATOM 1619 C C . GLY A 1 202 ? -5.836 -8.230 0.745 1.00 95.25 202 GLY A C 1
ATOM 1620 O O . GLY A 1 202 ? -4.673 -7.897 0.500 1.00 95.25 202 GLY A O 1
ATOM 1621 N N . ALA A 1 203 ? -6.378 -9.360 0.282 1.00 93.44 203 ALA A N 1
ATOM 1622 C CA . ALA A 1 203 ? -5.664 -10.331 -0.540 1.00 93.44 203 ALA A CA 1
ATOM 1623 C C . ALA A 1 203 ? -5.224 -9.754 -1.898 1.00 93.44 203 ALA A C 1
ATOM 1625 O O . ALA A 1 203 ? -4.103 -10.021 -2.325 1.00 93.44 203 ALA A O 1
ATOM 1626 N N . ILE A 1 204 ? -6.057 -8.922 -2.544 1.00 91.50 204 ILE A N 1
ATOM 1627 C CA . ILE A 1 204 ? -5.720 -8.266 -3.822 1.00 91.50 204 ILE A CA 1
ATOM 1628 C C . ILE A 1 204 ? -4.479 -7.376 -3.677 1.00 91.50 204 ILE A C 1
ATOM 1630 O O . ILE A 1 204 ? -3.564 -7.458 -4.491 1.00 91.50 204 ILE A O 1
ATOM 1634 N N . VAL A 1 205 ? -4.428 -6.527 -2.644 1.00 91.75 205 VAL A N 1
ATOM 1635 C CA . VAL A 1 205 ? -3.363 -5.511 -2.517 1.00 91.75 205 VAL A CA 1
ATOM 1636 C C . VAL A 1 205 ? -2.158 -5.963 -1.681 1.00 91.75 205 VAL A C 1
ATOM 1638 O O . VAL A 1 205 ? -1.130 -5.274 -1.648 1.00 91.75 205 VAL A O 1
ATOM 1641 N N . GLY A 1 206 ? -2.272 -7.106 -0.994 1.00 91.94 206 GLY A N 1
ATOM 1642 C CA . GLY A 1 206 ? -1.235 -7.675 -0.129 1.00 91.94 206 GLY A CA 1
ATOM 1643 C C . GLY A 1 206 ? -1.203 -7.096 1.292 1.00 91.94 206 GLY A C 1
ATOM 1644 O O . GLY A 1 206 ? -0.122 -6.937 1.863 1.00 91.94 206 GLY A O 1
ATOM 1645 N N . ILE A 1 207 ? -2.365 -6.761 1.863 1.00 94.00 207 ILE A N 1
ATOM 1646 C CA . ILE A 1 207 ? -2.515 -6.343 3.267 1.00 94.00 207 ILE A CA 1
ATOM 1647 C C . ILE A 1 207 ? -3.071 -7.510 4.080 1.00 94.00 207 ILE A C 1
ATOM 1649 O O . ILE A 1 207 ? -4.116 -8.064 3.755 1.00 94.00 207 ILE A O 1
ATOM 1653 N N . THR A 1 208 ? -2.410 -7.855 5.186 1.00 94.19 208 THR A N 1
ATOM 1654 C CA . THR A 1 208 ? -2.949 -8.842 6.126 1.00 94.19 208 THR A CA 1
ATOM 1655 C C . THR A 1 208 ? -4.048 -8.202 6.962 1.00 94.19 208 THR A C 1
ATOM 1657 O O . THR A 1 208 ? -3.771 -7.362 7.824 1.00 94.19 208 THR A O 1
ATOM 1660 N N . VAL A 1 209 ? -5.281 -8.641 6.740 1.00 94.75 209 VAL A N 1
ATOM 1661 C CA . VAL A 1 209 ? -6.456 -8.193 7.483 1.00 94.75 209 VAL A CA 1
ATOM 1662 C C . VAL A 1 209 ? -6.766 -9.174 8.614 1.00 94.75 209 VAL A C 1
ATOM 1664 O O . VAL A 1 209 ? -6.630 -10.386 8.467 1.00 94.75 209 VAL A O 1
ATOM 1667 N N . ARG A 1 210 ? -7.181 -8.654 9.769 1.00 93.44 210 ARG A N 1
ATOM 1668 C CA . ARG A 1 210 ? -7.805 -9.421 10.853 1.00 93.44 210 ARG A CA 1
ATOM 1669 C C . ARG A 1 210 ? -9.175 -8.842 11.157 1.00 93.44 210 ARG A C 1
ATOM 1671 O O . ARG A 1 210 ? -9.346 -7.630 11.095 1.00 93.44 210 ARG A O 1
ATOM 1678 N N . ILE A 1 211 ? -10.108 -9.705 11.533 1.00 94.75 211 ILE A N 1
ATOM 1679 C CA . ILE A 1 211 ? -11.471 -9.312 11.885 1.00 94.75 211 ILE A CA 1
ATOM 1680 C C . ILE A 1 211 ? -11.634 -9.378 13.403 1.00 94.75 211 ILE A C 1
ATOM 1682 O O . ILE A 1 211 ? -11.331 -10.402 14.019 1.00 94.75 211 ILE A O 1
ATOM 1686 N N . GLY A 1 212 ? -12.070 -8.272 13.999 1.00 94.50 212 GLY A N 1
ATOM 1687 C CA . GLY A 1 212 ? -12.422 -8.171 15.411 1.00 94.50 212 GLY A CA 1
ATOM 1688 C C . GLY A 1 212 ? -13.912 -7.905 15.598 1.00 94.50 212 GLY A C 1
ATOM 1689 O O . GLY A 1 212 ? -14.528 -7.256 14.759 1.00 94.50 212 GLY A O 1
ATOM 1690 N N . ILE A 1 213 ? -14.484 -8.376 16.705 1.00 95.00 213 ILE A N 1
ATOM 1691 C CA . ILE A 1 213 ? -15.842 -8.023 17.136 1.00 95.00 213 ILE A CA 1
ATOM 1692 C C . ILE A 1 213 ? -15.758 -7.283 18.465 1.00 95.00 213 ILE A C 1
ATOM 1694 O O . ILE A 1 213 ? -15.180 -7.793 19.425 1.00 95.00 213 ILE A O 1
ATOM 1698 N N . GLU A 1 214 ? -16.310 -6.081 18.509 1.00 94.62 214 GLU A N 1
ATOM 1699 C CA . GLU A 1 214 ? -16.374 -5.236 19.692 1.00 94.62 214 GLU A CA 1
ATOM 1700 C C . GLU A 1 214 ? -17.638 -5.533 20.500 1.00 94.62 214 GLU A C 1
ATOM 1702 O O . GLU A 1 214 ? -18.748 -5.485 19.972 1.00 94.62 214 GLU A O 1
ATOM 1707 N N . PHE A 1 215 ? -17.472 -5.787 21.796 1.00 94.81 215 PHE A N 1
ATOM 1708 C CA . PHE A 1 215 ? -18.555 -5.980 22.753 1.00 94.81 215 PHE A CA 1
ATOM 1709 C C . PHE A 1 215 ? -18.430 -4.985 23.901 1.00 94.81 215 PHE A C 1
ATOM 1711 O O . PHE A 1 215 ? -17.334 -4.742 24.417 1.00 94.81 215 PHE A O 1
ATOM 1718 N N . ARG A 1 216 ? -19.569 -4.448 24.343 1.00 92.88 216 ARG A N 1
ATOM 1719 C CA . ARG A 1 216 ? -19.658 -3.549 25.499 1.00 92.88 216 ARG A CA 1
ATOM 1720 C C . ARG A 1 216 ? -20.400 -4.239 26.632 1.00 92.88 216 ARG A C 1
ATOM 1722 O O . ARG A 1 216 ? -21.551 -4.629 26.462 1.00 92.88 216 ARG A O 1
ATOM 1729 N N . VAL A 1 217 ? -19.750 -4.351 27.787 1.00 93.00 217 VAL A N 1
ATOM 1730 C CA . VAL A 1 217 ? -20.301 -5.026 28.972 1.00 93.00 217 VAL A CA 1
ATOM 1731 C C . VAL A 1 217 ? -20.238 -4.134 30.209 1.00 93.00 217 VAL A C 1
ATOM 1733 O O . VAL A 1 217 ? -19.345 -3.287 30.309 1.00 93.00 217 VAL A O 1
ATOM 1736 N N . PRO A 1 218 ? -21.185 -4.274 31.147 1.00 93.44 218 PRO A N 1
ATOM 1737 C CA . PRO A 1 218 ? -21.221 -3.493 32.370 1.00 93.44 218 PRO A CA 1
ATOM 1738 C C . PRO A 1 218 ? -20.060 -3.870 33.293 1.00 93.44 218 PRO A C 1
ATOM 1740 O O . PRO A 1 218 ? -19.767 -5.039 33.540 1.00 93.44 218 PRO A O 1
ATOM 1743 N N . PHE A 1 219 ? -19.417 -2.851 33.849 1.00 92.25 219 PHE A N 1
ATOM 1744 C CA . PHE A 1 219 ? -18.405 -2.970 34.885 1.00 92.25 219 PHE A CA 1
ATOM 1745 C C . PHE A 1 219 ? -18.557 -1.797 35.855 1.00 92.25 219 PHE A C 1
ATOM 1747 O O . PHE A 1 219 ? -18.337 -0.635 35.503 1.00 92.25 219 PHE A O 1
ATOM 1754 N N . ARG A 1 220 ? -18.956 -2.110 37.093 1.00 87.50 220 ARG A N 1
ATOM 1755 C CA . ARG A 1 220 ? -19.346 -1.123 38.114 1.00 87.50 220 ARG A CA 1
ATOM 1756 C C . ARG A 1 220 ? -20.485 -0.224 37.605 1.00 87.50 220 ARG A C 1
ATOM 1758 O O . ARG A 1 220 ? -21.566 -0.722 37.317 1.00 87.50 220 ARG A O 1
ATOM 1765 N N . ASN A 1 221 ? -20.249 1.080 37.500 1.00 86.75 221 ASN A N 1
ATOM 1766 C CA . ASN A 1 221 ? -21.208 2.099 37.071 1.00 86.75 221 ASN A CA 1
ATOM 1767 C C . ASN A 1 221 ? -21.014 2.544 35.606 1.00 86.75 221 ASN A C 1
ATOM 1769 O O . ASN A 1 221 ? -21.564 3.566 35.201 1.00 86.75 221 ASN A O 1
ATOM 1773 N N . ARG A 1 222 ? -20.224 1.814 34.806 1.00 89.44 222 ARG A N 1
ATOM 1774 C CA . ARG A 1 222 ? -19.923 2.151 33.403 1.00 89.44 222 ARG A CA 1
ATOM 1775 C C . ARG A 1 222 ? -19.854 0.912 32.514 1.00 89.44 222 ARG A C 1
ATOM 1777 O O . ARG A 1 222 ? -19.876 -0.215 32.996 1.00 89.44 222 ARG A O 1
ATOM 1784 N N . PHE A 1 223 ? -19.746 1.130 31.207 1.00 90.62 223 PHE A N 1
ATOM 1785 C CA . PHE A 1 223 ? -19.441 0.070 30.247 1.00 90.62 223 PHE A CA 1
ATOM 1786 C C . PHE A 1 223 ? -17.940 0.004 29.976 1.00 90.62 223 PHE A C 1
ATOM 1788 O O . PHE A 1 223 ? -17.292 1.040 29.830 1.00 90.62 223 PHE A O 1
ATOM 1795 N N . VAL A 1 224 ? -17.416 -1.212 29.853 1.00 93.62 224 VAL A N 1
ATOM 1796 C CA . VAL A 1 224 ? -16.064 -1.499 29.361 1.00 93.62 224 VAL A CA 1
ATOM 1797 C C . VAL A 1 224 ? -16.152 -2.219 28.024 1.00 93.62 224 VAL A C 1
ATOM 1799 O O . VAL A 1 224 ? -17.113 -2.949 27.763 1.00 93.62 224 VAL A O 1
ATOM 1802 N N . THR A 1 225 ? -15.150 -2.004 27.177 1.00 94.12 225 THR A N 1
ATOM 1803 C CA . THR A 1 225 ? -15.136 -2.524 25.810 1.00 94.12 225 THR A CA 1
ATOM 1804 C C . THR A 1 225 ? -14.094 -3.627 25.662 1.00 94.12 225 THR A C 1
ATOM 1806 O O . THR A 1 225 ? -12.935 -3.467 26.049 1.00 94.12 225 THR A O 1
ATOM 1809 N N . PHE A 1 226 ? -14.513 -4.743 25.069 1.00 95.75 226 PHE A N 1
ATOM 1810 C CA . PHE A 1 226 ? -13.650 -5.848 24.674 1.00 95.75 226 PHE A CA 1
ATOM 1811 C C . PHE A 1 226 ? -13.689 -6.022 23.161 1.00 95.75 226 PHE A C 1
ATOM 1813 O O . PHE A 1 226 ? -14.768 -6.039 22.578 1.00 95.75 226 PHE A O 1
ATOM 1820 N N . VAL A 1 227 ? -12.532 -6.236 22.536 1.00 96.00 227 VAL A N 1
ATOM 1821 C CA . VAL A 1 227 ? -12.449 -6.680 21.140 1.00 96.00 227 VAL A CA 1
ATOM 1822 C C . VAL A 1 227 ? -12.031 -8.143 21.107 1.00 96.00 227 VAL A C 1
ATOM 1824 O O . VAL A 1 227 ? -10.966 -8.533 21.597 1.00 96.00 227 VAL A O 1
ATOM 1827 N N . TRP A 1 228 ? -12.881 -8.966 20.512 1.00 95.75 228 TRP A N 1
ATOM 1828 C CA . TRP A 1 228 ? -12.655 -10.382 20.293 1.00 95.75 228 TRP A CA 1
ATOM 1829 C C . TRP A 1 228 ? -12.135 -10.627 18.881 1.00 95.75 228 TRP A C 1
ATOM 1831 O O . TRP A 1 228 ? -12.794 -10.284 17.907 1.00 95.75 228 TRP A O 1
ATOM 1841 N N . ILE A 1 229 ? -10.955 -11.233 18.758 1.00 94.88 229 ILE A N 1
ATOM 1842 C CA . ILE A 1 229 ? -10.340 -11.576 17.469 1.00 94.88 229 ILE A CA 1
ATOM 1843 C C . ILE A 1 229 ? -10.180 -13.101 17.411 1.00 94.88 229 ILE A C 1
ATOM 1845 O O . ILE A 1 229 ? -9.262 -13.636 18.055 1.00 94.88 229 ILE A O 1
ATOM 1849 N N . PRO A 1 230 ? -11.036 -13.812 16.658 1.00 92.75 230 PRO A N 1
ATOM 1850 C CA . PRO A 1 230 ? -10.918 -15.253 16.453 1.00 92.75 230 PRO A CA 1
ATOM 1851 C C . PRO A 1 230 ? -9.549 -15.666 15.880 1.00 92.75 230 PRO A C 1
ATOM 1853 O O . PRO A 1 230 ? -8.874 -14.902 15.185 1.00 92.75 230 PRO A O 1
ATOM 1856 N N . ARG A 1 231 ? -9.108 -16.891 16.181 1.00 88.44 231 ARG A N 1
ATOM 1857 C CA . ARG A 1 231 ? -7.867 -17.506 15.680 1.00 88.44 231 ARG A CA 1
ATOM 1858 C C . ARG A 1 231 ? -8.079 -18.981 15.333 1.00 88.44 231 ARG A C 1
ATOM 1860 O O . ARG A 1 231 ? -9.007 -19.613 15.830 1.00 88.44 231 ARG A O 1
ATOM 1867 N N . GLY A 1 232 ? -7.110 -19.532 14.599 1.00 84.31 232 GLY A N 1
ATOM 1868 C CA . GLY A 1 232 ? -6.995 -20.970 14.334 1.00 84.31 232 GLY A CA 1
ATOM 1869 C C . GLY A 1 232 ? -7.391 -21.382 12.918 1.00 84.31 232 GLY A C 1
ATOM 1870 O O . GLY A 1 232 ? -7.652 -22.555 12.697 1.00 84.31 232 GLY A O 1
ATOM 1871 N N . PHE A 1 233 ? -7.442 -20.432 11.984 1.00 88.25 233 PHE A N 1
ATOM 1872 C CA . PHE A 1 233 ? -7.848 -20.653 10.595 1.00 88.25 233 PHE A CA 1
ATOM 1873 C C . PHE A 1 233 ? -6.615 -20.696 9.688 1.00 88.25 233 PHE A C 1
ATOM 1875 O O . PHE A 1 233 ? -5.684 -19.911 9.900 1.00 88.25 233 PHE A O 1
ATOM 1882 N N . LEU A 1 234 ? -6.599 -21.614 8.716 1.00 83.38 234 LEU A N 1
ATOM 1883 C CA . LEU A 1 234 ? -5.502 -21.760 7.755 1.00 83.38 234 LEU A CA 1
ATOM 1884 C C . LEU A 1 234 ? -5.734 -20.886 6.521 1.00 83.38 234 LEU A C 1
ATOM 1886 O O . LEU A 1 234 ? -4.777 -20.356 5.959 1.00 83.38 234 LEU A O 1
ATOM 1890 N N . SER A 1 235 ? -6.999 -20.718 6.130 1.00 87.69 235 SER A N 1
ATOM 1891 C CA . SER A 1 235 ? -7.408 -19.908 4.987 1.00 87.69 235 SER A CA 1
ATOM 1892 C C . SER A 1 235 ? -8.540 -18.930 5.324 1.00 87.69 235 SER A C 1
ATOM 1894 O O . SER A 1 235 ? -9.267 -19.099 6.306 1.00 87.69 235 SER A O 1
ATOM 1896 N N . ASP A 1 236 ? -8.720 -17.917 4.471 1.00 87.94 236 ASP A N 1
ATOM 1897 C CA . ASP A 1 236 ? -9.857 -16.993 4.563 1.00 87.94 236 ASP A CA 1
ATOM 1898 C C . ASP A 1 236 ? -11.198 -17.727 4.386 1.00 87.94 236 ASP A C 1
ATOM 1900 O O . ASP A 1 236 ? -12.194 -17.337 4.991 1.00 87.94 236 ASP A O 1
ATOM 1904 N N . ARG A 1 237 ? -11.227 -18.822 3.609 1.00 88.06 237 ARG A N 1
ATOM 1905 C CA . ARG A 1 237 ? -12.432 -19.649 3.426 1.00 88.06 237 ARG A CA 1
ATOM 1906 C C . ARG A 1 237 ? -12.826 -20.343 4.725 1.00 88.06 237 ARG A C 1
ATOM 1908 O O . ARG A 1 237 ? -13.970 -20.212 5.142 1.00 88.06 237 ARG A O 1
ATOM 1915 N N . ASP A 1 238 ? -11.864 -20.957 5.416 1.00 90.31 238 ASP A N 1
ATOM 1916 C CA . ASP A 1 238 ? -12.107 -21.618 6.706 1.00 90.31 238 ASP A CA 1
ATOM 1917 C C . ASP A 1 238 ? -12.696 -20.634 7.729 1.00 90.31 238 ASP A C 1
ATOM 1919 O O . ASP A 1 238 ? -13.527 -20.991 8.566 1.00 90.31 238 ASP A O 1
ATOM 1923 N N . PHE A 1 239 ? -12.254 -19.373 7.673 1.00 91.44 239 PHE A N 1
ATOM 1924 C CA . PHE A 1 239 ? -12.771 -18.322 8.538 1.00 91.44 239 PHE A CA 1
ATOM 1925 C C . PHE A 1 239 ? -14.213 -17.922 8.185 1.00 91.44 239 PHE A C 1
ATOM 1927 O O . PHE A 1 239 ? -15.032 -17.753 9.089 1.00 91.44 239 PHE A O 1
ATOM 1934 N N . LEU A 1 240 ? -14.551 -17.805 6.898 1.00 92.00 240 LEU A N 1
ATOM 1935 C CA . LEU A 1 240 ? -15.923 -17.528 6.447 1.00 92.00 240 LEU A CA 1
ATOM 1936 C C . LEU A 1 240 ? -16.887 -18.677 6.796 1.00 92.00 240 LEU A C 1
ATOM 1938 O O . LEU A 1 240 ? -18.005 -18.428 7.258 1.00 92.00 240 LEU A O 1
ATOM 1942 N N . ASP A 1 241 ? -16.437 -19.925 6.667 1.00 91.38 241 ASP A N 1
ATOM 1943 C CA . ASP A 1 241 ? -17.198 -21.110 7.079 1.00 91.38 241 ASP A CA 1
ATOM 1944 C C . ASP A 1 241 ? -17.452 -21.100 8.593 1.00 91.38 241 ASP A C 1
ATOM 1946 O O . ASP A 1 241 ? -18.559 -21.378 9.063 1.00 91.38 241 ASP A O 1
ATOM 1950 N N . PHE A 1 242 ? -16.453 -20.684 9.378 1.00 92.44 242 PHE A N 1
ATOM 1951 C CA . PHE A 1 242 ? -16.604 -20.494 10.818 1.00 92.44 242 PHE A CA 1
ATOM 1952 C C . PHE A 1 242 ? -17.647 -19.427 11.173 1.00 92.44 242 PHE A C 1
ATOM 1954 O O . PHE A 1 242 ? -18.454 -19.653 12.081 1.00 92.44 242 PHE A O 1
ATOM 1961 N N . LEU A 1 243 ? -17.677 -18.291 10.468 1.00 90.62 243 LEU A N 1
ATOM 1962 C CA . LEU A 1 243 ? -18.694 -17.254 10.685 1.00 90.62 243 LEU A CA 1
ATOM 1963 C C . LEU A 1 243 ? -20.114 -17.762 10.398 1.00 90.62 243 LEU A C 1
ATOM 1965 O O . LEU A 1 243 ? -21.063 -17.307 11.035 1.00 90.62 243 LEU A O 1
ATOM 1969 N N . SER A 1 244 ? -20.241 -18.748 9.509 1.00 89.06 244 SER A N 1
ATOM 1970 C CA . SER A 1 244 ? -21.505 -19.413 9.167 1.00 89.06 244 SER A CA 1
ATOM 1971 C C . SER A 1 244 ? -21.879 -20.558 10.124 1.00 89.06 244 SER A C 1
ATOM 1973 O O . SER A 1 244 ? -22.944 -21.160 9.997 1.00 89.06 244 SER A O 1
ATOM 1975 N N . SER A 1 245 ? -21.028 -20.878 11.106 1.00 91.38 245 SER A N 1
ATOM 1976 C CA . SER A 1 245 ? -21.273 -21.970 12.052 1.00 91.38 245 SER A CA 1
ATOM 1977 C C . SER A 1 245 ? -22.444 -21.690 13.003 1.00 91.38 245 SER A C 1
ATOM 1979 O O . SER A 1 245 ? -22.723 -20.554 13.389 1.00 91.38 245 SER A O 1
ATOM 1981 N N . SER A 1 246 ? -23.094 -22.753 13.487 1.00 87.62 246 SER A N 1
ATOM 1982 C CA . SER A 1 246 ? -24.232 -22.653 14.416 1.00 87.62 246 SER A CA 1
ATOM 1983 C C . SER A 1 246 ? -23.891 -21.965 15.745 1.00 87.62 246 SER A C 1
ATOM 1985 O O . SER A 1 246 ? -24.746 -21.310 16.343 1.00 87.62 246 SER A O 1
ATOM 1987 N N . LYS A 1 247 ? -22.639 -22.077 16.210 1.00 85.62 247 LYS A N 1
ATOM 1988 C CA . LYS A 1 247 ? -22.151 -21.367 17.402 1.00 85.62 247 LYS A CA 1
ATOM 1989 C C . LYS A 1 247 ? -22.067 -19.860 17.156 1.00 85.62 247 LYS A C 1
ATOM 1991 O O . LYS A 1 247 ? -22.514 -19.090 18.002 1.00 85.62 247 LYS A O 1
ATOM 1996 N N . MET A 1 248 ? -21.549 -19.453 15.995 1.00 90.19 248 MET A N 1
ATOM 1997 C CA . MET A 1 248 ? -21.482 -18.044 15.601 1.00 90.19 248 MET A CA 1
ATOM 1998 C C . MET A 1 248 ? -22.859 -17.450 15.321 1.00 90.19 248 MET A C 1
ATOM 2000 O O . MET A 1 248 ? -23.131 -16.326 15.730 1.00 90.19 248 MET A O 1
ATOM 2004 N N . ALA A 1 249 ? -23.773 -18.213 14.723 1.00 89.06 249 ALA A N 1
ATOM 2005 C CA . ALA A 1 249 ? -25.133 -17.746 14.469 1.00 89.06 249 ALA A CA 1
ATOM 2006 C C . ALA A 1 249 ? -25.841 -17.260 15.751 1.00 89.06 249 ALA A C 1
ATOM 2008 O O . ALA A 1 249 ? -26.522 -16.237 15.725 1.00 89.06 249 ALA A O 1
ATOM 2009 N N . LYS A 1 250 ? -25.627 -17.939 16.890 1.00 89.81 250 LYS A N 1
ATOM 2010 C CA . LYS A 1 250 ? -26.202 -17.544 18.189 1.00 89.81 250 LYS A CA 1
ATOM 2011 C C . LYS A 1 250 ? -25.670 -16.198 18.678 1.00 89.81 250 LYS A C 1
ATOM 2013 O O . LYS A 1 250 ? -26.467 -15.316 18.985 1.00 89.81 250 LYS A O 1
ATOM 2018 N N . ILE A 1 251 ? -24.346 -16.022 18.724 1.00 90.38 251 ILE A N 1
ATOM 2019 C CA . ILE A 1 251 ? -23.756 -14.769 19.222 1.00 90.38 251 ILE A CA 1
ATOM 2020 C C . ILE A 1 251 ? -24.048 -13.600 18.276 1.00 90.38 251 ILE A C 1
ATOM 2022 O O . ILE A 1 251 ? -24.345 -12.502 18.733 1.00 90.38 251 ILE A O 1
ATOM 2026 N N . THR A 1 252 ? -24.069 -13.847 16.963 1.00 91.94 252 THR A N 1
ATOM 2027 C CA . THR A 1 252 ? -24.454 -12.848 15.962 1.00 91.94 252 THR A CA 1
ATOM 2028 C C . THR A 1 252 ? -25.922 -12.439 16.113 1.00 91.94 252 THR A C 1
ATOM 2030 O O . THR A 1 252 ? -26.224 -11.253 15.996 1.00 91.94 252 THR A O 1
ATOM 2033 N N . ALA A 1 253 ? -26.838 -13.369 16.410 1.00 92.12 253 ALA A N 1
ATOM 2034 C CA . ALA A 1 253 ? -28.242 -13.043 16.675 1.00 92.12 253 ALA A CA 1
ATOM 2035 C C . ALA A 1 253 ? -28.403 -12.181 17.937 1.00 92.12 253 ALA A C 1
ATOM 2037 O O . ALA A 1 253 ? -29.095 -11.164 17.906 1.00 92.12 253 ALA A O 1
ATOM 2038 N N . GLU A 1 254 ? -27.713 -12.528 19.027 1.00 92.31 254 GLU A N 1
ATOM 2039 C CA . GLU A 1 254 ? -27.715 -11.692 20.230 1.00 92.31 254 GLU A CA 1
ATOM 2040 C C . GLU A 1 254 ? -27.076 -10.314 19.971 1.00 92.31 254 GLU A C 1
ATOM 2042 O O . GLU A 1 254 ? -27.572 -9.300 20.463 1.00 92.31 254 GLU A O 1
ATOM 2047 N N . GLY A 1 255 ? -26.034 -10.253 19.138 1.00 93.00 255 GLY A N 1
ATOM 2048 C CA . GLY A 1 255 ? -25.409 -9.008 18.693 1.00 93.00 255 GLY A CA 1
ATOM 2049 C C . GLY A 1 255 ? -26.363 -8.114 17.900 1.00 93.00 255 GLY A C 1
ATOM 2050 O O . GLY A 1 255 ? -26.432 -6.912 18.153 1.00 93.00 255 GLY A O 1
ATOM 2051 N N . ARG A 1 256 ? -27.181 -8.691 17.009 1.00 92.75 256 ARG A N 1
ATOM 2052 C CA . ARG A 1 256 ? -28.219 -7.950 16.265 1.00 92.75 256 ARG A CA 1
ATOM 2053 C C . ARG A 1 256 ? -29.270 -7.328 17.186 1.00 92.75 256 ARG A C 1
ATOM 2055 O O . ARG A 1 256 ? -29.753 -6.235 16.888 1.00 92.75 256 ARG A O 1
ATOM 2062 N N . ASN A 1 257 ? -29.582 -7.959 18.319 1.00 94.62 257 ASN A N 1
ATOM 2063 C CA . ASN A 1 257 ? -30.470 -7.363 19.324 1.00 94.62 257 ASN A CA 1
ATOM 2064 C C . ASN A 1 257 ? -29.841 -6.113 19.962 1.00 94.62 257 ASN A C 1
ATOM 2066 O O . ASN A 1 257 ? -30.537 -5.125 20.180 1.00 94.62 257 ASN A O 1
ATOM 2070 N N . VAL A 1 258 ? -28.524 -6.121 20.209 1.00 93.38 258 VAL A N 1
ATOM 2071 C CA . VAL A 1 258 ? -27.785 -4.938 20.695 1.00 93.38 258 VAL A CA 1
ATOM 2072 C C . VAL A 1 258 ? -27.784 -3.816 19.660 1.00 93.38 258 VAL A C 1
ATOM 2074 O O . VAL A 1 258 ? -28.014 -2.655 20.005 1.00 93.38 258 VAL A O 1
ATOM 2077 N N . VAL A 1 259 ? -27.560 -4.153 18.389 1.00 91.56 259 VAL A N 1
ATOM 2078 C CA . VAL A 1 259 ? -27.592 -3.180 17.288 1.00 91.56 259 VAL A CA 1
ATOM 2079 C C . VAL A 1 259 ? -28.984 -2.564 17.143 1.00 91.56 259 VAL A C 1
ATOM 2081 O O . VAL A 1 259 ? -29.096 -1.345 17.048 1.00 91.56 259 VAL A O 1
ATOM 2084 N N . SER A 1 260 ? -30.040 -3.377 17.205 1.00 92.25 260 SER A N 1
ATOM 2085 C CA . SER A 1 260 ? -31.431 -2.906 17.120 1.00 92.25 260 SER A CA 1
ATOM 2086 C C . SER A 1 260 ? -31.785 -1.989 18.291 1.00 92.25 260 SER A C 1
ATOM 2088 O O . SER A 1 260 ? -32.276 -0.887 18.082 1.00 92.25 260 SER A O 1
ATOM 2090 N N . PHE A 1 261 ? -31.421 -2.380 19.515 1.00 92.38 261 PHE A N 1
ATOM 2091 C CA . PHE A 1 261 ? -31.593 -1.536 20.698 1.00 92.38 261 PHE A CA 1
ATOM 2092 C C . PHE A 1 261 ? -30.857 -0.194 20.568 1.00 92.38 261 PHE A C 1
ATOM 2094 O O . PHE A 1 261 ? -31.401 0.857 20.899 1.00 92.38 261 PHE A O 1
ATOM 2101 N N . THR A 1 262 ? -29.622 -0.213 20.053 1.00 90.38 262 THR A N 1
ATOM 2102 C CA . THR A 1 262 ? -28.836 1.011 19.835 1.00 90.38 262 THR A CA 1
ATOM 2103 C C . THR A 1 262 ? -29.485 1.905 18.782 1.00 90.38 262 THR A C 1
ATOM 2105 O O . THR A 1 262 ? -29.545 3.117 18.973 1.00 90.38 262 THR A O 1
ATOM 2108 N N . ARG A 1 263 ? -30.018 1.321 17.702 1.00 92.19 263 ARG A N 1
ATOM 2109 C CA . ARG A 1 263 ? -30.772 2.050 16.677 1.00 92.19 263 ARG A CA 1
ATOM 2110 C C . ARG A 1 263 ? -31.982 2.751 17.278 1.00 92.19 263 ARG A C 1
ATOM 2112 O O . ARG A 1 263 ? -32.124 3.953 17.092 1.00 92.19 263 ARG A O 1
ATOM 2119 N N . ASP A 1 264 ? -32.802 2.027 18.028 1.00 92.38 264 ASP A N 1
ATOM 2120 C CA . ASP A 1 264 ? -34.015 2.584 18.629 1.00 92.38 264 ASP A CA 1
ATOM 2121 C C . ASP A 1 264 ? -33.676 3.703 19.630 1.00 92.38 264 ASP A C 1
ATOM 2123 O O . ASP A 1 264 ? -34.412 4.678 19.760 1.00 92.38 264 ASP A O 1
ATOM 2127 N N . GLN A 1 265 ? -32.526 3.610 20.305 1.00 90.06 265 GLN A N 1
ATOM 2128 C CA . GLN A 1 265 ? -32.038 4.667 21.185 1.00 90.06 265 GLN A CA 1
ATOM 2129 C C . GLN A 1 265 ? -31.595 5.926 20.422 1.00 90.06 265 GLN A C 1
ATOM 2131 O O . GLN A 1 265 ? -31.908 7.036 20.840 1.00 90.06 265 GLN A O 1
ATOM 2136 N N . VAL A 1 266 ? -30.913 5.765 19.289 1.00 92.00 266 VAL A N 1
ATOM 2137 C CA . VAL A 1 266 ? -30.474 6.889 18.444 1.00 92.00 266 VAL A CA 1
ATOM 2138 C C . VAL A 1 266 ? -31.656 7.583 17.771 1.00 92.00 266 VAL A C 1
ATOM 2140 O O . VAL A 1 266 ? -31.639 8.801 17.630 1.00 92.00 266 VAL A O 1
ATOM 2143 N N . LEU A 1 267 ? -32.696 6.841 17.384 1.00 93.44 267 LEU A N 1
ATOM 2144 C CA . LEU A 1 267 ? -33.919 7.439 16.838 1.00 93.44 267 LEU A CA 1
ATOM 2145 C C . LEU A 1 267 ? -34.638 8.302 17.886 1.00 93.44 267 LEU A C 1
ATOM 2147 O O . LEU A 1 267 ? -35.103 9.390 17.563 1.00 93.44 267 LEU A O 1
ATOM 2151 N N . LYS A 1 268 ? -34.624 7.898 19.164 1.00 92.50 268 LYS A N 1
ATOM 2152 C CA . LYS A 1 268 ? -35.095 8.762 20.261 1.00 92.50 268 LYS A CA 1
ATOM 2153 C C . LYS A 1 268 ? -34.243 10.021 20.410 1.00 92.50 268 LYS A C 1
ATOM 2155 O O . LYS A 1 268 ? -34.801 11.098 20.584 1.00 92.50 268 LYS A O 1
ATOM 2160 N N . ASP A 1 269 ? -32.915 9.899 20.319 1.00 91.56 269 ASP A N 1
ATOM 2161 C CA . ASP A 1 269 ? -32.021 11.066 20.346 1.00 91.56 269 ASP A CA 1
ATOM 2162 C C . ASP A 1 269 ? -32.338 12.033 19.186 1.00 91.56 269 ASP A C 1
ATOM 2164 O O . ASP A 1 269 ? -32.361 13.245 19.384 1.00 91.56 269 ASP A O 1
ATOM 2168 N N . LEU A 1 270 ? -32.625 11.508 17.986 1.00 93.38 270 LEU A N 1
ATOM 2169 C CA . LEU A 1 270 ? -33.021 12.299 16.814 1.00 93.38 270 LEU A CA 1
ATOM 2170 C C . LEU A 1 270 ? -34.383 12.986 17.008 1.00 93.38 270 LEU A C 1
ATOM 2172 O O . LEU A 1 270 ? -34.554 14.139 16.612 1.00 93.38 270 LEU A O 1
ATOM 2176 N N . HIS A 1 271 ? -35.343 12.306 17.631 1.00 93.38 271 HIS A N 1
ATOM 2177 C CA . HIS A 1 271 ? -36.640 12.894 17.952 1.00 93.38 271 HIS A CA 1
ATOM 2178 C C . HIS A 1 271 ? -36.493 14.079 18.920 1.00 93.38 271 HIS A C 1
ATOM 2180 O O . HIS A 1 271 ? -36.943 15.181 18.612 1.00 93.38 271 HIS A O 1
ATOM 2186 N N . ILE A 1 272 ? -35.744 13.897 20.015 1.00 92.44 272 ILE A N 1
ATOM 2187 C CA . ILE A 1 272 ? -35.439 14.962 20.989 1.00 92.44 272 ILE A CA 1
ATOM 2188 C C . ILE A 1 272 ? -34.650 16.101 20.337 1.00 92.44 272 ILE A C 1
ATOM 2190 O O . ILE A 1 272 ? -34.885 17.277 20.622 1.00 92.44 272 ILE A O 1
ATOM 2194 N N . TRP A 1 273 ? -33.734 15.772 19.423 1.00 91.81 273 TRP A N 1
ATOM 2195 C CA . TRP A 1 273 ? -33.045 16.776 18.627 1.00 91.81 273 TRP A CA 1
ATOM 2196 C C . TRP A 1 273 ? -34.034 17.636 17.839 1.00 91.81 273 TRP A C 1
ATOM 2198 O O . TRP A 1 273 ? -33.963 18.856 17.914 1.00 91.81 273 TRP A O 1
ATOM 2208 N N . ASN A 1 274 ? -34.976 17.034 17.114 1.00 92.25 274 ASN A N 1
ATOM 2209 C CA . ASN A 1 274 ? -35.932 17.781 16.298 1.00 92.25 274 ASN A CA 1
ATOM 2210 C C . ASN A 1 274 ? -36.877 18.673 17.117 1.00 92.25 274 ASN A C 1
ATOM 2212 O O . ASN A 1 274 ? -37.186 19.781 16.653 1.00 92.25 274 ASN A O 1
ATOM 2216 N N . GLU A 1 275 ? -37.325 18.187 18.278 1.00 90.44 275 GLU A N 1
ATOM 2217 C CA . GLU A 1 275 ? -38.279 18.877 19.154 1.00 90.44 275 GLU A CA 1
ATOM 2218 C C . GLU A 1 275 ? -37.628 19.992 19.979 1.00 90.44 275 GLU A C 1
ATOM 2220 O O . GLU A 1 275 ? -38.128 21.117 19.971 1.00 90.44 275 GLU A O 1
ATOM 2225 N N . THR A 1 276 ? -36.503 19.705 20.642 1.00 89.12 276 THR A N 1
ATOM 2226 C CA . THR A 1 276 ? -35.932 20.591 21.671 1.00 89.12 276 THR A CA 1
ATOM 2227 C C . THR A 1 276 ? -34.594 21.193 21.251 1.00 89.12 276 THR A C 1
ATOM 2229 O O . THR A 1 276 ? -34.433 22.410 21.258 1.00 89.12 276 THR A O 1
ATOM 2232 N N . LEU A 1 277 ? -33.625 20.366 20.840 1.00 90.31 277 LEU A N 1
ATOM 2233 C CA . LEU A 1 277 ? -32.237 20.829 20.672 1.00 90.31 277 LEU A CA 1
ATOM 2234 C C . LEU A 1 277 ? -32.012 21.615 19.373 1.00 90.31 277 LEU A C 1
ATOM 2236 O O . LEU A 1 277 ? -31.204 22.538 19.337 1.00 90.31 277 LEU A O 1
ATOM 2240 N N . ARG A 1 278 ? -32.724 21.276 18.295 1.00 90.44 278 ARG A N 1
ATOM 2241 C CA . ARG A 1 278 ? -32.603 21.913 16.975 1.00 90.44 278 ARG A CA 1
ATOM 2242 C C . ARG A 1 278 ? -33.003 23.394 17.010 1.00 90.44 278 ARG A C 1
ATOM 2244 O O . ARG A 1 278 ? -32.239 24.185 16.458 1.00 90.44 278 ARG A O 1
ATOM 2251 N N . PRO A 1 279 ? -34.139 23.810 17.615 1.00 89.81 279 PRO A N 1
ATOM 2252 C CA . PRO A 1 279 ? -34.459 25.229 17.790 1.00 89.81 279 PRO A CA 1
ATOM 2253 C C . PRO A 1 279 ? -33.381 26.019 18.540 1.00 89.81 279 PRO A C 1
ATOM 2255 O O . PRO A 1 279 ? -33.052 27.136 18.138 1.00 89.81 279 PRO A O 1
ATOM 2258 N N . ASP A 1 280 ? -32.810 25.440 19.596 1.00 88.00 280 ASP A N 1
ATOM 2259 C CA . ASP A 1 280 ? -31.762 26.096 20.380 1.00 88.00 280 ASP A CA 1
ATOM 2260 C C . ASP A 1 280 ? -30.450 26.181 19.598 1.00 88.00 280 ASP A C 1
ATOM 2262 O O . ASP A 1 280 ? -29.844 27.249 19.532 1.00 88.00 280 ASP A O 1
ATOM 2266 N N . TYR A 1 281 ? -30.067 25.112 18.898 1.00 87.75 281 TYR A N 1
ATOM 2267 C CA . TYR A 1 281 ? -28.920 25.112 17.991 1.00 87.75 281 TYR A CA 1
ATOM 2268 C C . TYR A 1 281 ? -29.074 26.171 16.891 1.00 87.75 281 TYR A C 1
ATOM 2270 O O . TYR A 1 281 ? -28.165 26.966 16.645 1.00 87.75 281 TYR A O 1
ATOM 2278 N N . ALA A 1 282 ? -30.244 26.220 16.249 1.00 87.69 282 ALA A N 1
ATOM 2279 C CA . ALA A 1 282 ? -30.577 27.209 15.228 1.00 87.69 282 ALA A CA 1
ATOM 2280 C C . ALA A 1 282 ? -30.423 28.642 15.761 1.00 87.69 282 ALA A C 1
ATOM 2282 O O . ALA A 1 282 ? -29.851 29.492 15.079 1.00 87.69 282 ALA A O 1
ATOM 2283 N N . ARG A 1 283 ? -30.852 28.900 17.005 1.00 85.81 283 ARG A N 1
ATOM 2284 C CA . ARG A 1 283 ? -30.692 30.201 17.667 1.00 85.81 283 ARG A CA 1
ATOM 2285 C C . ARG A 1 283 ? -29.228 30.514 17.987 1.00 85.81 283 ARG A C 1
ATOM 2287 O O . ARG A 1 283 ? -28.786 31.621 17.702 1.00 85.81 283 ARG A O 1
ATOM 2294 N N . CYS A 1 284 ? -28.480 29.560 18.543 1.00 84.31 284 CYS A N 1
ATOM 2295 C CA . CYS A 1 284 ? -27.079 29.742 18.933 1.00 84.31 284 CYS A CA 1
ATOM 2296 C C . CYS A 1 284 ? -26.164 30.070 17.748 1.00 84.31 284 CYS A C 1
ATOM 2298 O O . CYS A 1 284 ? -25.255 30.884 17.886 1.00 84.31 284 CYS A O 1
ATOM 2300 N N . TYR A 1 285 ? -26.399 29.446 16.592 1.00 83.00 285 TYR A N 1
ATOM 2301 C CA . TYR A 1 285 ? -25.561 29.635 15.404 1.00 83.00 285 TYR A CA 1
ATOM 2302 C C . TYR A 1 285 ? -26.181 30.577 14.357 1.00 83.00 285 TYR A C 1
ATOM 2304 O O . TYR A 1 285 ? -25.499 30.964 13.407 1.00 83.00 285 TYR A O 1
ATOM 2312 N N . GLY A 1 286 ? -27.438 30.999 14.539 1.00 80.81 286 GLY A N 1
ATOM 2313 C CA . GLY A 1 286 ? -28.167 31.862 13.604 1.00 80.81 286 GLY A CA 1
ATOM 2314 C C . GLY A 1 286 ? -28.475 31.173 12.273 1.00 80.81 286 GLY A C 1
ATOM 2315 O O . GLY A 1 286 ? -28.281 31.771 11.218 1.00 80.81 286 GLY A O 1
ATOM 2316 N N . LEU A 1 287 ? -28.898 29.907 12.326 1.00 83.81 287 LEU A N 1
ATOM 2317 C CA . LEU A 1 287 ? -29.143 29.040 11.167 1.00 83.81 287 LEU A CA 1
ATOM 2318 C C . LEU A 1 287 ? -30.629 28.682 11.044 1.00 83.81 287 LEU A C 1
ATOM 2320 O O . LEU A 1 287 ? -31.350 28.645 12.039 1.00 83.81 287 LEU A O 1
ATOM 2324 N N . VAL A 1 288 ? -31.087 28.346 9.835 1.00 82.12 288 VAL A N 1
ATOM 2325 C CA . VAL A 1 288 ? -32.472 27.911 9.578 1.00 82.12 288 VAL A CA 1
ATOM 2326 C C . VAL A 1 288 ? -32.500 26.415 9.287 1.00 82.12 288 VAL A C 1
ATOM 2328 O O . VAL A 1 288 ? -32.413 25.979 8.143 1.00 82.12 288 VAL A O 1
ATOM 2331 N N . ILE A 1 289 ? -32.644 25.609 10.335 1.00 82.69 289 ILE A N 1
ATOM 2332 C CA . ILE A 1 289 ? -32.458 24.157 10.241 1.00 82.69 289 ILE A CA 1
ATOM 2333 C C . ILE A 1 289 ? -33.810 23.456 10.048 1.00 82.69 289 ILE A C 1
ATOM 2335 O O . ILE A 1 289 ? -34.628 23.496 10.973 1.00 82.69 289 ILE A O 1
ATOM 2339 N N . PRO A 1 290 ? -34.075 22.785 8.911 1.00 83.88 290 PRO A N 1
ATOM 2340 C CA . PRO A 1 290 ? -35.296 22.001 8.738 1.00 83.88 290 PRO A CA 1
ATOM 2341 C C . PRO A 1 290 ? -35.316 20.771 9.669 1.00 83.88 290 PRO A C 1
ATOM 2343 O O . PRO A 1 290 ? -34.255 20.287 10.075 1.00 83.88 290 PRO A O 1
ATOM 2346 N N . PRO A 1 291 ? -36.505 20.256 10.040 1.00 85.94 291 PRO A N 1
ATOM 2347 C CA . PRO A 1 291 ? -36.604 19.006 10.784 1.00 85.94 291 PRO A CA 1
ATOM 2348 C C . PRO A 1 291 ? -36.055 17.845 9.951 1.00 85.94 291 PRO A C 1
ATOM 2350 O O . PRO A 1 291 ? -36.202 17.810 8.729 1.00 85.94 291 PRO A O 1
ATOM 2353 N N . VAL A 1 292 ? -35.422 16.892 10.625 1.00 88.94 292 VAL A N 1
ATOM 2354 C CA . VAL A 1 292 ? -34.731 15.770 9.987 1.00 88.94 292 VAL A CA 1
ATOM 2355 C C . VAL A 1 292 ? -35.592 14.511 10.075 1.00 88.94 292 VAL A C 1
ATOM 2357 O O . VAL A 1 292 ? -35.959 14.104 11.176 1.00 88.94 292 VAL A O 1
ATOM 2360 N N . GLY A 1 293 ? -35.906 13.888 8.936 1.00 88.69 293 GLY A N 1
ATOM 2361 C CA . GLY A 1 293 ? -36.692 12.653 8.879 1.00 88.69 293 GLY A CA 1
ATOM 2362 C C . GLY A 1 293 ? -35.922 11.419 9.362 1.00 88.69 293 GLY A C 1
ATOM 2363 O O . GLY A 1 293 ? -34.722 11.279 9.109 1.00 88.69 293 GLY A O 1
ATOM 2364 N N . GLU A 1 294 ? -36.618 10.496 10.033 1.00 91.25 294 GLU A N 1
ATOM 2365 C CA . GLU A 1 294 ? -36.041 9.213 10.467 1.00 91.25 294 GLU A CA 1
ATOM 2366 C C . GLU A 1 294 ? -35.654 8.331 9.273 1.00 91.25 294 GLU A C 1
ATOM 2368 O O . GLU A 1 294 ? -34.540 7.805 9.228 1.00 91.25 294 GLU A O 1
ATOM 2373 N N . ASP A 1 295 ? -36.536 8.218 8.274 1.00 89.88 295 ASP A N 1
ATOM 2374 C CA . ASP A 1 295 ? -36.285 7.424 7.066 1.00 89.88 295 ASP A CA 1
ATOM 2375 C C . ASP A 1 295 ? -35.098 7.968 6.266 1.00 89.88 295 ASP A C 1
ATOM 2377 O O . ASP A 1 295 ? -34.287 7.195 5.756 1.00 89.88 295 ASP A O 1
ATOM 2381 N N . ASP A 1 296 ? -34.934 9.292 6.210 1.00 89.62 296 ASP A N 1
ATOM 2382 C CA . ASP A 1 296 ? -33.798 9.923 5.537 1.00 89.62 296 ASP A CA 1
ATOM 2383 C C . ASP A 1 296 ? -32.477 9.570 6.232 1.00 89.62 296 ASP A C 1
ATOM 2385 O O . ASP A 1 296 ? -31.488 9.235 5.574 1.00 89.62 296 ASP A O 1
ATOM 2389 N N . PHE A 1 297 ? -32.467 9.567 7.571 1.00 90.69 297 PHE A N 1
ATOM 2390 C CA . PHE A 1 297 ? -31.305 9.135 8.346 1.00 90.69 297 PHE A CA 1
ATOM 2391 C C . PHE A 1 297 ? -30.988 7.650 8.128 1.00 90.69 297 PHE A C 1
ATOM 2393 O O . PHE A 1 297 ? -29.830 7.289 7.903 1.00 90.69 297 PHE A O 1
ATOM 2400 N N . LEU A 1 298 ? -31.994 6.774 8.156 1.00 89.44 298 LEU A N 1
ATOM 2401 C CA . LEU A 1 298 ? -31.791 5.343 7.918 1.00 89.44 298 LEU A CA 1
ATOM 2402 C C . LEU A 1 298 ? -31.306 5.070 6.484 1.00 89.44 298 LEU A C 1
ATOM 2404 O O . LEU A 1 298 ? -30.390 4.268 6.287 1.00 89.44 298 LEU A O 1
ATOM 2408 N N . ASN A 1 299 ? -31.832 5.794 5.494 1.00 86.75 299 ASN A N 1
ATOM 2409 C CA . ASN A 1 299 ? -31.368 5.732 4.108 1.00 86.75 299 ASN A CA 1
ATOM 2410 C C . ASN A 1 299 ? -29.917 6.215 3.963 1.00 86.75 299 ASN A C 1
ATOM 2412 O O . ASN A 1 299 ? -29.142 5.606 3.222 1.00 86.75 299 ASN A O 1
ATOM 2416 N N . TYR A 1 300 ? -29.516 7.253 4.706 1.00 85.50 300 TYR A N 1
ATOM 2417 C CA . TYR A 1 300 ? -28.128 7.721 4.761 1.00 85.50 300 TYR A CA 1
ATOM 2418 C C . TYR A 1 300 ? -27.161 6.662 5.321 1.00 85.50 300 TYR A C 1
ATOM 2420 O O . TYR A 1 300 ? -26.020 6.554 4.863 1.00 85.50 300 TYR A O 1
ATOM 2428 N N . LEU A 1 301 ? -27.591 5.864 6.305 1.00 81.19 301 LEU A N 1
ATOM 2429 C CA . LEU A 1 301 ? -26.769 4.791 6.875 1.00 81.19 301 LEU A CA 1
ATOM 2430 C C . LEU A 1 301 ? -26.554 3.626 5.897 1.00 81.19 301 LEU A C 1
ATOM 2432 O O . LEU A 1 301 ? -25.501 2.981 5.938 1.00 81.19 301 LEU A O 1
ATOM 2436 N N . GLY A 1 302 ? -27.525 3.349 5.022 1.00 79.06 302 GLY A N 1
ATOM 2437 C CA . GLY A 1 302 ? -27.477 2.232 4.083 1.00 79.06 302 GLY A CA 1
ATOM 2438 C C . GLY A 1 302 ? -27.365 0.885 4.805 1.00 79.06 302 GLY A C 1
ATOM 2439 O O . GLY A 1 302 ? -28.289 0.462 5.491 1.00 79.06 302 GLY A O 1
ATOM 2440 N N . ARG A 1 303 ? -26.226 0.196 4.647 1.00 72.50 303 ARG A N 1
ATOM 2441 C CA . ARG A 1 303 ? -25.933 -1.081 5.334 1.00 72.50 303 ARG A CA 1
ATOM 2442 C C . ARG A 1 303 ? -25.282 -0.907 6.717 1.00 72.50 303 ARG A C 1
ATOM 2444 O O . ARG A 1 303 ? -25.016 -1.902 7.384 1.00 72.50 303 ARG A O 1
ATOM 2451 N N . GLY A 1 304 ? -24.975 0.325 7.123 1.00 81.00 304 GLY A N 1
ATOM 2452 C CA . GLY A 1 304 ? -24.279 0.622 8.375 1.00 81.00 304 GLY A CA 1
ATOM 2453 C C . GLY A 1 304 ? -25.175 0.585 9.615 1.00 81.00 304 GLY A C 1
ATOM 2454 O O . GLY A 1 304 ? -26.394 0.724 9.536 1.00 81.00 304 GLY A O 1
ATOM 2455 N N . HIS A 1 305 ? -24.562 0.440 10.791 1.00 86.06 305 HIS A N 1
ATOM 2456 C CA . HIS A 1 305 ? -25.275 0.499 12.068 1.00 86.06 305 HIS A CA 1
ATOM 2457 C C . HIS A 1 305 ? -25.590 1.944 12.492 1.00 86.06 305 HIS A C 1
ATOM 2459 O O . HIS A 1 305 ? -24.745 2.838 12.404 1.00 86.06 305 HIS A O 1
ATOM 2465 N N . ALA A 1 306 ? -26.786 2.162 13.042 1.00 87.44 306 ALA A N 1
ATOM 2466 C CA . ALA A 1 306 ? -27.153 3.431 13.661 1.00 87.44 306 ALA A CA 1
ATOM 2467 C C . ALA A 1 306 ? -26.443 3.600 15.013 1.00 87.44 306 ALA A C 1
ATOM 2469 O O . ALA A 1 306 ? -26.526 2.744 15.894 1.00 87.44 306 ALA A O 1
ATOM 2470 N N . ASN A 1 307 ? -25.739 4.715 15.181 1.00 87.00 307 ASN A N 1
ATOM 2471 C CA . ASN A 1 307 ? -25.081 5.103 16.425 1.00 87.00 307 ASN A CA 1
ATOM 2472 C C . ASN A 1 307 ? -24.998 6.642 16.508 1.00 87.00 307 ASN A C 1
ATOM 2474 O O . ASN A 1 307 ? -25.183 7.336 15.505 1.00 87.00 307 ASN A O 1
ATOM 2478 N N . LYS A 1 308 ? -24.695 7.178 17.699 1.00 86.69 308 LYS A N 1
ATOM 2479 C CA . LYS A 1 308 ? -24.602 8.633 17.931 1.00 86.69 308 LYS A CA 1
ATOM 2480 C C . LYS A 1 308 ? -23.567 9.331 17.043 1.00 86.69 308 LYS A C 1
ATOM 2482 O O . LYS A 1 308 ? -23.764 10.482 16.674 1.00 86.69 308 LYS A O 1
ATOM 2487 N N . GLU A 1 309 ? -22.474 8.651 16.690 1.00 83.50 309 GLU A N 1
ATOM 2488 C CA . GLU A 1 309 ? -21.430 9.217 15.821 1.00 83.50 309 GLU A CA 1
ATOM 2489 C C . GLU A 1 309 ? -21.968 9.454 14.413 1.00 83.50 309 GLU A C 1
ATOM 2491 O O . GLU A 1 309 ? -21.808 10.538 13.857 1.00 83.50 309 GLU A O 1
ATOM 2496 N N . ARG A 1 310 ? -22.662 8.458 13.858 1.00 85.94 310 ARG A N 1
ATOM 2497 C CA . ARG A 1 310 ? -23.263 8.543 12.527 1.00 85.94 310 ARG A CA 1
ATOM 2498 C C . ARG A 1 310 ? -24.412 9.544 12.481 1.00 85.94 310 ARG A C 1
ATOM 2500 O O . ARG A 1 310 ? -24.554 10.224 11.470 1.00 85.94 310 ARG A O 1
ATOM 2507 N N . LEU A 1 311 ? -25.176 9.684 13.568 1.00 90.00 311 LEU A N 1
ATOM 2508 C CA . LEU A 1 311 ? -26.177 10.744 13.694 1.00 90.00 311 LEU A CA 1
ATOM 2509 C C . LEU A 1 311 ? -25.522 12.133 13.647 1.00 90.00 311 LEU A C 1
ATOM 2511 O O . LEU A 1 311 ? -25.923 12.963 12.839 1.00 90.00 311 LEU A O 1
ATOM 2515 N N . ALA A 1 312 ? -24.466 12.369 14.431 1.00 88.00 312 ALA A N 1
ATOM 2516 C CA . ALA A 1 312 ? -23.750 13.647 14.421 1.00 88.00 312 ALA A CA 1
ATOM 2517 C C . ALA A 1 312 ? -23.139 13.975 13.044 1.00 88.00 312 ALA A C 1
ATOM 2519 O O . ALA A 1 312 ? -23.159 15.121 12.600 1.00 88.00 312 ALA A O 1
ATOM 2520 N N . GLU A 1 313 ? -22.603 12.968 12.346 1.00 83.75 313 GLU A N 1
ATOM 2521 C CA . GLU A 1 313 ? -22.084 13.111 10.979 1.00 83.75 313 GLU A CA 1
ATOM 2522 C C . GLU A 1 313 ? -23.181 13.434 9.962 1.00 83.75 313 GLU A C 1
ATOM 2524 O O . GLU A 1 313 ? -22.978 14.281 9.087 1.00 83.75 313 GLU A O 1
ATOM 2529 N N . TYR A 1 314 ? -24.335 12.778 10.074 1.00 87.75 314 TYR A N 1
ATOM 2530 C CA . TYR A 1 314 ? -25.483 13.048 9.221 1.00 87.75 314 TYR A CA 1
ATOM 2531 C C . TYR A 1 314 ? -25.999 14.475 9.422 1.00 87.75 314 TYR A C 1
ATOM 2533 O O . TYR A 1 314 ? -26.090 15.228 8.453 1.00 87.75 314 TYR A O 1
ATOM 2541 N N . LEU A 1 315 ? -26.209 14.884 10.678 1.00 88.19 315 LEU A N 1
ATOM 2542 C CA . LEU A 1 315 ? -26.596 16.252 11.027 1.00 88.19 315 LEU A CA 1
ATOM 2543 C C . LEU A 1 315 ? -25.590 17.264 10.473 1.00 88.19 315 LEU A C 1
ATOM 2545 O O . LEU A 1 315 ? -25.979 18.198 9.783 1.00 88.19 315 LEU A O 1
ATOM 2549 N N . ASN A 1 316 ? -24.287 17.039 10.663 1.00 86.06 316 ASN A N 1
ATOM 2550 C CA . ASN A 1 316 ? -23.268 17.923 10.099 1.00 86.06 316 ASN A CA 1
ATOM 2551 C C . ASN A 1 316 ? -23.353 18.018 8.569 1.00 86.06 316 ASN A C 1
ATOM 2553 O O . ASN A 1 316 ? -23.130 19.087 8.013 1.00 86.06 316 ASN A O 1
ATOM 2557 N N . THR A 1 317 ? -23.661 16.917 7.879 1.00 84.81 317 THR A N 1
ATOM 2558 C CA . THR A 1 317 ? -23.785 16.895 6.411 1.00 84.81 317 THR A CA 1
ATOM 2559 C C . THR A 1 317 ? -24.959 17.753 5.934 1.00 84.81 317 THR A C 1
ATOM 2561 O O . THR A 1 317 ? -24.817 18.460 4.942 1.00 84.81 317 THR A O 1
ATOM 2564 N N . LEU A 1 318 ? -26.081 17.739 6.659 1.00 84.69 318 LEU A N 1
ATOM 2565 C CA . LEU A 1 318 ? -27.244 18.585 6.368 1.00 84.69 318 LEU A CA 1
ATOM 2566 C C . LEU A 1 318 ? -26.997 20.063 6.702 1.00 84.69 318 LEU A C 1
ATOM 2568 O O . LEU A 1 318 ? -27.493 20.942 6.005 1.00 84.69 318 LEU A O 1
ATOM 2572 N N . LEU A 1 319 ? -26.226 20.335 7.758 1.00 83.88 319 LEU A N 1
ATOM 2573 C CA . LEU A 1 319 ? -25.964 21.689 8.254 1.00 83.88 319 LEU A CA 1
ATOM 2574 C C . LEU A 1 319 ? -24.844 22.413 7.496 1.00 83.88 319 LEU A C 1
ATOM 2576 O O . LEU A 1 319 ? -24.865 23.638 7.417 1.00 83.88 319 LEU A O 1
ATOM 2580 N N . SER A 1 320 ? -23.874 21.678 6.936 1.00 82.62 320 SER A N 1
ATOM 2581 C CA . SER A 1 320 ? -22.672 22.263 6.314 1.00 82.62 320 SER A CA 1
ATOM 2582 C C . SER A 1 320 ? -22.981 23.316 5.237 1.00 82.62 320 SER A C 1
ATOM 2584 O O . SER A 1 320 ? -22.385 24.384 5.324 1.00 82.62 320 SER A O 1
ATOM 2586 N N . PRO A 1 321 ? -23.924 23.109 4.290 1.00 83.56 321 PRO A N 1
ATOM 2587 C CA . PRO A 1 321 ? -24.225 24.115 3.266 1.00 83.56 321 PRO A CA 1
ATOM 2588 C C . PRO A 1 321 ? -24.720 25.446 3.845 1.00 83.56 321 PRO A C 1
ATOM 2590 O O . PRO A 1 321 ? -24.309 26.506 3.392 1.00 83.56 321 PRO A O 1
ATOM 2593 N N . GLN A 1 322 ? -25.557 25.400 4.887 1.00 82.94 322 GLN A N 1
ATOM 2594 C CA . GLN A 1 322 ? -26.073 26.609 5.542 1.00 82.94 322 GLN A CA 1
ATOM 2595 C C . GLN A 1 322 ? -24.992 27.325 6.353 1.00 82.94 322 GLN A C 1
ATOM 2597 O O . GLN A 1 322 ? -24.956 28.552 6.415 1.00 82.94 322 GLN A O 1
ATOM 2602 N N . VAL A 1 323 ? -24.103 26.554 6.988 1.00 82.81 323 VAL A N 1
ATOM 2603 C CA . VAL A 1 323 ? -22.937 27.101 7.690 1.00 82.81 323 VAL A CA 1
ATOM 2604 C C . VAL A 1 323 ? -21.990 27.771 6.694 1.00 82.81 323 VAL A C 1
ATOM 2606 O O . VAL A 1 323 ? -21.500 28.856 6.984 1.00 82.81 323 VAL A O 1
ATOM 2609 N N . GLU A 1 324 ? -21.751 27.163 5.529 1.00 82.56 324 GLU A N 1
ATOM 2610 C CA . GLU A 1 324 ? -20.907 27.717 4.462 1.00 82.56 324 GLU A CA 1
ATOM 2611 C C . GLU A 1 324 ? -21.495 29.006 3.877 1.00 82.56 324 GLU A C 1
ATOM 2613 O O . GLU A 1 324 ? -20.794 30.014 3.844 1.00 82.56 324 GLU A O 1
ATOM 2618 N N . GLU A 1 325 ? -22.783 29.023 3.523 1.00 82.94 325 GLU A N 1
ATOM 2619 C CA . GLU A 1 325 ? -23.485 30.225 3.046 1.00 82.94 325 GLU A CA 1
ATOM 2620 C C . GLU A 1 325 ? -23.380 31.370 4.064 1.00 82.94 325 GLU A C 1
ATOM 2622 O O . GLU A 1 325 ? -22.968 32.484 3.736 1.00 82.94 325 GLU A O 1
ATOM 2627 N N . ARG A 1 326 ? -23.641 31.080 5.344 1.00 82.19 326 ARG A N 1
ATOM 2628 C CA . ARG A 1 326 ? -23.553 32.081 6.411 1.00 82.19 326 ARG A CA 1
ATOM 2629 C C . ARG A 1 326 ? -22.119 32.552 6.668 1.00 82.19 326 ARG A C 1
ATOM 2631 O O . ARG A 1 326 ? -21.899 33.727 6.972 1.00 82.19 326 ARG A O 1
ATOM 2638 N N . LEU A 1 327 ? -21.135 31.655 6.562 1.00 83.00 327 LEU A N 1
ATOM 2639 C CA . LEU A 1 327 ? -19.713 31.999 6.640 1.00 83.00 327 LEU A CA 1
ATOM 2640 C C . LEU A 1 327 ? -19.313 32.927 5.487 1.00 83.00 327 LEU A C 1
ATOM 2642 O O . LEU A 1 327 ? -18.592 33.894 5.731 1.00 83.00 327 LEU A O 1
ATOM 2646 N N . GLU A 1 328 ? -19.783 32.670 4.265 1.00 81.75 328 GLU A N 1
ATOM 2647 C CA . GLU A 1 328 ? -19.523 33.518 3.099 1.00 81.75 328 GLU A CA 1
ATOM 2648 C C . GLU A 1 328 ? -20.152 34.906 3.262 1.00 81.75 328 GLU A C 1
ATOM 2650 O O . GLU A 1 328 ? -19.443 35.908 3.126 1.00 81.75 328 GLU A O 1
ATOM 2655 N N . GLU A 1 329 ? -21.424 34.987 3.661 1.00 82.19 329 GLU A N 1
ATOM 2656 C CA . GLU A 1 329 ? -22.115 36.252 3.942 1.00 82.19 329 GLU A CA 1
ATOM 2657 C C . GLU A 1 329 ? -21.363 37.120 4.959 1.00 82.19 329 GLU A C 1
ATOM 2659 O O . GLU A 1 329 ? -21.124 38.309 4.727 1.00 82.19 329 GLU A O 1
ATOM 2664 N N . LEU A 1 330 ? -20.963 36.529 6.091 1.00 80.38 330 LEU A N 1
ATOM 2665 C CA . LEU A 1 330 ? -20.196 37.230 7.120 1.00 80.38 330 LEU A CA 1
ATOM 2666 C C . LEU A 1 330 ? -18.792 37.585 6.621 1.00 80.38 330 LEU A C 1
ATOM 2668 O O . LEU A 1 330 ? -18.273 38.649 6.958 1.00 80.38 330 LEU A O 1
ATOM 2672 N N . SER A 1 331 ? -18.174 36.740 5.790 1.00 77.25 331 SER A N 1
ATOM 2673 C CA . SER A 1 331 ? -16.834 36.995 5.258 1.00 77.25 331 SER A CA 1
ATOM 2674 C C . SER A 1 331 ? -16.787 38.205 4.318 1.00 77.25 331 SER A C 1
ATOM 2676 O O . SER A 1 331 ? -15.820 38.968 4.376 1.00 77.25 331 SER A O 1
ATOM 2678 N N . LEU A 1 332 ? -17.843 38.415 3.524 1.00 78.75 332 LEU A N 1
ATOM 2679 C CA . LEU A 1 332 ? -17.962 39.489 2.533 1.00 78.75 332 LEU A CA 1
ATOM 2680 C C . LEU A 1 332 ? -18.354 40.843 3.144 1.00 78.75 332 LEU A C 1
ATOM 2682 O O . LEU A 1 332 ? -18.105 41.884 2.537 1.00 78.75 332 LEU A O 1
ATOM 2686 N N . LYS A 1 333 ? -18.938 40.860 4.348 1.00 77.44 333 LYS A N 1
ATOM 2687 C CA . LYS A 1 333 ? -19.263 42.104 5.059 1.00 77.44 333 LYS A CA 1
ATOM 2688 C C . LYS A 1 333 ? -18.008 42.782 5.619 1.00 77.44 333 LYS A C 1
ATOM 2690 O O . LYS A 1 333 ? -17.178 42.153 6.279 1.00 77.44 333 LYS A O 1
ATOM 2695 N N . SER A 1 334 ? -17.882 44.089 5.381 1.00 71.75 334 SER A N 1
ATOM 2696 C CA . SER A 1 334 ? -16.904 44.981 6.022 1.00 71.75 334 SER A CA 1
ATOM 2697 C C . SER A 1 334 ? -17.445 46.420 6.068 1.00 71.75 334 SER A C 1
ATOM 2699 O O . SER A 1 334 ? -17.794 46.944 5.008 1.00 71.75 334 SER A O 1
ATOM 2701 N N . PRO A 1 335 ? -17.500 47.086 7.242 1.00 72.25 335 PRO A N 1
ATOM 2702 C CA . PRO A 1 335 ? -17.055 46.625 8.565 1.00 72.25 335 PRO A CA 1
ATOM 2703 C C . PRO A 1 335 ? -18.023 45.614 9.208 1.00 72.25 335 PRO A C 1
ATOM 2705 O O . PRO A 1 335 ? -19.220 45.649 8.935 1.00 72.25 335 PRO A O 1
ATOM 2708 N N . ARG A 1 336 ? -17.496 44.722 10.055 1.00 78.12 336 ARG A N 1
ATOM 2709 C CA . ARG A 1 336 ? -18.285 43.778 10.871 1.00 78.12 336 ARG A CA 1
ATOM 2710 C C . ARG A 1 336 ? -18.469 44.317 12.285 1.00 78.12 336 ARG A C 1
ATOM 2712 O O . ARG A 1 336 ? -17.619 45.065 12.768 1.00 78.12 336 ARG A O 1
ATOM 2719 N N . THR A 1 337 ? -19.554 43.931 12.948 1.00 82.44 337 THR A N 1
ATOM 2720 C CA . THR A 1 337 ? -19.724 44.165 14.392 1.00 82.44 337 THR A CA 1
ATOM 2721 C C . THR A 1 337 ? -18.981 43.104 15.218 1.00 82.44 337 THR A C 1
ATOM 2723 O O . THR A 1 337 ? -18.693 42.014 14.726 1.00 82.44 337 THR A O 1
ATOM 2726 N N . GLU A 1 338 ? -18.687 43.386 16.496 1.00 79.62 338 GLU A N 1
ATOM 2727 C CA . GLU A 1 338 ? -18.057 42.398 17.398 1.00 79.62 338 GLU A CA 1
ATOM 2728 C C . GLU A 1 338 ? -18.891 41.111 17.532 1.00 79.62 338 GLU A C 1
ATOM 2730 O O . GLU A 1 338 ? -18.337 40.015 17.610 1.00 79.62 338 GLU A O 1
ATOM 2735 N N . GLU A 1 339 ? -20.221 41.226 17.505 1.00 78.88 339 GLU A N 1
ATOM 2736 C CA . GLU A 1 339 ? -21.145 40.086 17.528 1.00 78.88 339 GLU A CA 1
ATOM 2737 C C . GLU A 1 339 ? -21.015 39.211 16.270 1.00 78.88 339 GLU A C 1
ATOM 2739 O O . GLU A 1 339 ? -21.016 37.983 16.364 1.00 78.88 339 GLU A O 1
ATOM 2744 N N . GLU A 1 340 ? -20.837 39.821 15.092 1.00 79.31 340 GLU A N 1
ATOM 2745 C CA . GLU A 1 340 ? -20.628 39.106 13.827 1.00 79.31 340 GLU A CA 1
ATOM 2746 C C . GLU A 1 340 ? -19.269 38.383 13.799 1.00 79.31 340 GLU A C 1
ATOM 2748 O O . GLU A 1 340 ? -19.182 37.260 13.297 1.00 79.31 340 GLU A O 1
ATOM 2753 N N . ASP A 1 341 ? -18.218 38.964 14.388 1.00 78.62 341 ASP A N 1
ATOM 2754 C CA . ASP A 1 341 ? -16.914 38.300 14.527 1.00 78.62 341 ASP A CA 1
ATOM 2755 C C . ASP A 1 341 ? -16.955 37.137 15.538 1.00 78.62 341 ASP A C 1
ATOM 2757 O O . ASP A 1 341 ? -16.347 36.084 15.306 1.00 78.62 341 ASP A O 1
ATOM 2761 N N . GLN A 1 342 ? -17.719 37.269 16.628 1.00 79.88 342 GLN A N 1
ATOM 2762 C CA . GLN A 1 342 ? -17.971 36.167 17.563 1.00 79.88 342 GLN A CA 1
ATOM 2763 C C . GLN A 1 342 ? -18.777 35.039 16.904 1.00 79.88 342 GLN A C 1
ATOM 2765 O O . GLN A 1 342 ? -18.420 33.864 17.041 1.00 79.88 342 GLN A O 1
ATOM 2770 N N . GLN A 1 343 ? -19.815 35.376 16.132 1.00 79.50 343 GLN A N 1
ATOM 2771 C CA . GLN A 1 343 ? -20.602 34.402 15.374 1.00 79.50 343 GLN A CA 1
ATOM 2772 C C . GLN A 1 343 ? -19.739 33.683 14.328 1.00 79.50 343 GLN A C 1
ATOM 2774 O O . GLN A 1 343 ? -19.799 32.457 14.212 1.00 79.50 343 GLN A O 1
ATOM 2779 N N . LEU A 1 344 ? -18.872 34.410 13.618 1.00 79.81 344 LEU A N 1
ATOM 2780 C CA . LEU A 1 344 ? -17.914 33.838 12.672 1.00 79.81 344 LEU A CA 1
ATOM 2781 C C . LEU A 1 344 ? -16.967 32.840 13.361 1.00 79.81 344 LEU A C 1
ATOM 2783 O O . LEU A 1 344 ? -16.689 31.766 12.822 1.00 79.81 344 LEU A O 1
ATOM 2787 N N . ALA A 1 345 ? -16.478 33.166 14.561 1.00 80.06 345 ALA A N 1
ATOM 2788 C CA . ALA A 1 345 ? -15.626 32.273 15.343 1.00 80.06 345 ALA A CA 1
ATOM 2789 C C . ALA A 1 345 ? -16.362 31.004 15.812 1.00 80.06 345 ALA A C 1
ATOM 2791 O O . ALA A 1 345 ? -15.752 29.934 15.865 1.00 80.06 345 ALA A O 1
ATOM 2792 N N . LEU A 1 346 ? -17.657 31.100 16.128 1.00 79.88 346 LEU A N 1
ATOM 2793 C CA . LEU A 1 346 ? -18.503 29.961 16.499 1.00 79.88 346 LEU A CA 1
ATOM 2794 C C . LEU A 1 346 ? -18.826 29.064 15.298 1.00 79.88 346 LEU A C 1
ATOM 2796 O O . LEU A 1 346 ? -18.664 27.849 15.398 1.00 79.88 346 LEU A O 1
ATOM 2800 N N . LEU A 1 347 ? -19.202 29.639 14.151 1.00 81.00 347 LEU A N 1
ATOM 2801 C CA . LEU A 1 347 ? -19.495 28.888 12.922 1.00 81.00 347 LEU A CA 1
ATOM 2802 C C . LEU A 1 347 ? -18.270 28.114 12.422 1.00 81.00 347 LEU A C 1
ATOM 2804 O O . LEU A 1 347 ? -18.391 26.967 12.001 1.00 81.00 347 LEU A O 1
ATOM 2808 N N . LYS A 1 348 ? -17.064 28.676 12.573 1.00 79.94 348 LYS A N 1
ATOM 2809 C CA . LYS A 1 348 ? -15.802 27.973 12.275 1.00 79.94 348 LYS A CA 1
ATOM 2810 C C . LYS A 1 348 ? -15.546 26.748 13.160 1.00 79.94 348 LYS A C 1
ATOM 2812 O O . LYS A 1 348 ? -14.764 25.882 12.773 1.00 79.94 348 LYS A O 1
ATOM 2817 N N . LYS A 1 349 ? -16.169 26.668 14.341 1.00 76.25 349 LYS A N 1
ATOM 2818 C CA . LYS A 1 349 ? -16.063 25.524 15.266 1.00 76.25 349 LYS A CA 1
ATOM 2819 C C . LYS A 1 349 ? -17.136 24.461 15.028 1.00 76.25 349 LYS A C 1
ATOM 2821 O O . LYS A 1 349 ? -17.065 23.395 15.644 1.00 76.25 349 LYS A O 1
ATOM 2826 N N . VAL A 1 350 ? -18.124 24.723 14.169 1.00 79.56 350 VAL A N 1
ATOM 2827 C CA . VAL A 1 350 ? -19.175 23.751 13.863 1.00 79.56 350 VAL A CA 1
ATOM 2828 C C . VAL A 1 350 ? -18.561 22.572 13.123 1.00 79.56 350 VAL A C 1
ATOM 2830 O O . VAL A 1 350 ? -18.027 22.693 12.023 1.00 79.56 350 VAL A O 1
ATOM 2833 N N . CYS A 1 351 ? -18.631 21.407 13.754 1.00 75.44 351 CYS A N 1
ATOM 2834 C CA . CYS A 1 351 ? -18.303 20.151 13.117 1.00 75.44 351 CYS A CA 1
ATOM 2835 C C . CYS A 1 351 ? -19.086 19.010 13.766 1.00 75.44 351 CYS A C 1
ATOM 2837 O O . CYS A 1 351 ? -19.661 19.150 14.847 1.00 75.44 351 CYS A O 1
ATOM 2839 N N . SER A 1 352 ? -19.049 17.838 13.141 1.00 77.50 352 SER A N 1
ATOM 2840 C CA . SER A 1 352 ? -19.696 16.635 13.663 1.00 77.50 352 SER A CA 1
ATOM 2841 C C . SER A 1 352 ? -19.185 16.202 15.043 1.00 77.50 352 SER A C 1
ATOM 2843 O O . SER A 1 352 ? -19.922 15.544 15.768 1.00 77.50 352 SER A O 1
ATOM 2845 N N . ASP A 1 353 ? -17.952 16.557 15.425 1.00 74.44 353 ASP A N 1
ATOM 2846 C CA . ASP A 1 353 ? -17.434 16.277 16.774 1.00 74.44 353 ASP A CA 1
ATOM 2847 C C . ASP A 1 353 ? -18.108 17.180 17.809 1.00 74.44 353 ASP A C 1
ATOM 2849 O O . ASP A 1 353 ? -18.656 16.681 18.784 1.00 74.44 353 ASP A O 1
ATOM 2853 N N . THR A 1 354 ? -18.179 18.484 17.525 1.00 79.88 354 THR A N 1
ATOM 2854 C CA . THR A 1 354 ? -18.881 19.486 18.338 1.00 79.88 354 THR A CA 1
ATOM 2855 C C . THR A 1 354 ? -20.348 19.095 18.540 1.00 79.88 354 THR A C 1
ATOM 2857 O O . THR A 1 354 ? -20.833 19.065 19.667 1.00 79.88 354 THR A O 1
ATOM 2860 N N . ILE A 1 355 ? -21.044 18.682 17.472 1.00 85.12 355 ILE A N 1
ATOM 2861 C CA . ILE A 1 355 ? -22.428 18.177 17.558 1.00 85.12 355 ILE A CA 1
ATOM 2862 C C . ILE A 1 355 ? -22.500 16.942 18.465 1.00 85.12 355 ILE A C 1
ATOM 2864 O O . ILE A 1 355 ? -23.385 16.842 19.311 1.00 85.12 355 ILE A O 1
ATOM 2868 N N . GLN A 1 356 ? -21.564 16.001 18.327 1.00 83.94 356 GLN A N 1
ATOM 2869 C CA . GLN A 1 356 ? -21.562 14.790 19.142 1.00 83.94 356 GLN A CA 1
ATOM 2870 C C . GLN A 1 356 ? -21.324 15.082 20.633 1.00 83.94 356 GLN A C 1
ATOM 2872 O O . GLN A 1 356 ? -21.989 14.488 21.484 1.00 83.94 356 GLN A O 1
ATOM 2877 N N . THR A 1 357 ? -20.339 15.922 20.956 1.00 80.88 357 THR A N 1
ATOM 2878 C CA . THR A 1 357 ? -19.870 16.129 22.333 1.00 80.88 357 THR A CA 1
ATOM 2879 C C . THR A 1 357 ? -20.671 17.169 23.094 1.00 80.88 357 THR A C 1
ATOM 2881 O O . THR A 1 357 ? -20.870 16.994 24.294 1.00 80.88 357 THR A O 1
ATOM 2884 N N . GLU A 1 358 ? -21.108 18.233 22.423 1.00 85.56 358 GLU A N 1
ATOM 2885 C CA . GLU A 1 358 ? -21.818 19.343 23.061 1.00 85.56 358 GLU A CA 1
ATOM 2886 C C .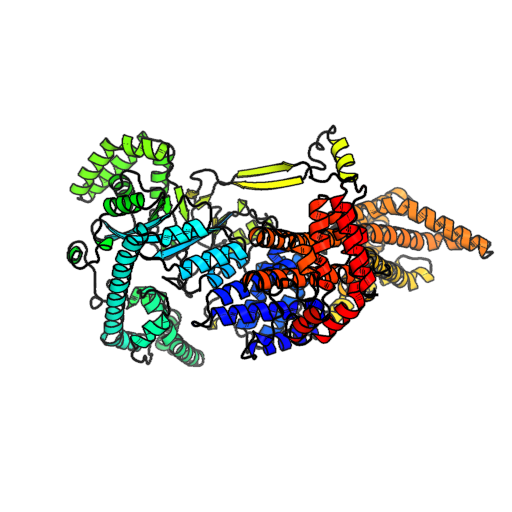 GLU A 1 358 ? -23.328 19.123 23.010 1.00 85.56 358 GLU A C 1
ATOM 2888 O O . GLU A 1 358 ? -23.979 19.277 24.033 1.00 85.56 358 GLU A O 1
ATOM 2893 N N . TRP A 1 359 ? -23.867 18.655 21.877 1.00 87.38 359 TRP A N 1
ATOM 2894 C CA . TRP A 1 359 ? -25.317 18.616 21.662 1.00 87.38 359 TRP A CA 1
ATOM 2895 C C . TRP A 1 359 ? -25.955 17.230 21.806 1.00 87.38 359 TRP A C 1
ATOM 2897 O O . TRP A 1 359 ? -27.037 17.109 22.363 1.00 87.38 359 TRP A O 1
ATOM 2907 N N . LEU A 1 360 ? -25.296 16.151 21.368 1.00 86.88 360 LEU A N 1
ATOM 2908 C CA . LEU A 1 360 ? -25.808 14.770 21.509 1.00 86.88 360 LEU A CA 1
ATOM 2909 C C . LEU A 1 360 ? -25.329 14.066 22.797 1.00 86.88 360 LEU A C 1
ATOM 2911 O O . LEU A 1 360 ? -25.370 12.827 22.921 1.00 86.88 360 LEU A O 1
ATOM 2915 N N . SER A 1 361 ? -24.872 14.853 23.771 1.00 85.25 361 SER A N 1
ATOM 2916 C CA . SER A 1 361 ? -24.335 14.387 25.045 1.00 85.25 361 SER A CA 1
ATOM 2917 C C . SER A 1 361 ? -25.349 14.543 26.172 1.00 85.25 361 SER A C 1
ATOM 2919 O O . SER A 1 361 ? -25.713 15.652 26.549 1.00 85.25 361 SER A O 1
ATOM 2921 N N . CYS A 1 362 ? -25.711 13.424 26.804 1.00 83.25 362 CYS A N 1
ATOM 2922 C CA . CYS A 1 362 ? -26.586 13.421 27.981 1.00 83.25 362 CYS A CA 1
ATOM 2923 C C . CYS A 1 362 ? -25.944 14.052 29.232 1.00 83.25 362 CYS A C 1
ATOM 2925 O O . CYS A 1 362 ? -26.579 14.122 30.276 1.00 83.25 362 CYS A O 1
ATOM 2927 N N . ALA A 1 363 ? -24.657 14.417 29.176 1.00 80.69 363 ALA A N 1
ATOM 2928 C CA . ALA A 1 363 ? -24.000 15.177 30.240 1.00 80.69 363 ALA A CA 1
ATOM 2929 C C . ALA A 1 363 ? -24.237 16.691 30.115 1.00 80.69 363 ALA A C 1
ATOM 2931 O O . ALA A 1 363 ? -24.108 17.387 31.114 1.00 80.69 363 ALA A O 1
ATOM 2932 N N . MET A 1 364 ? -24.555 17.179 28.912 1.00 83.75 364 MET A N 1
ATOM 2933 C CA . MET A 1 364 ? -24.837 18.594 28.644 1.00 83.75 364 MET A CA 1
ATOM 2934 C C . MET A 1 364 ? -26.341 18.860 28.524 1.00 83.75 364 MET A C 1
ATOM 2936 O O . MET A 1 364 ? -26.801 19.924 28.916 1.00 83.75 364 MET A O 1
ATOM 2940 N N . HIS A 1 365 ? -27.092 17.877 28.018 1.00 85.56 365 HIS A N 1
ATOM 2941 C CA . HIS A 1 365 ? -28.533 17.954 27.793 1.00 85.56 365 HIS A CA 1
ATOM 2942 C C . HIS A 1 365 ? -29.236 16.813 28.529 1.00 85.56 365 HIS A C 1
ATOM 2944 O O . HIS A 1 365 ? -29.109 15.645 28.146 1.00 85.56 365 HIS A O 1
ATOM 2950 N N . GLU A 1 366 ? -29.941 17.141 29.612 1.00 84.94 366 GLU A N 1
ATOM 2951 C CA . GLU A 1 366 ? -30.630 16.166 30.469 1.00 84.94 366 GLU A CA 1
ATOM 2952 C C . GLU A 1 366 ? -31.833 15.513 29.776 1.00 84.94 366 GLU A C 1
ATOM 2954 O O . GLU A 1 366 ? -32.254 14.423 30.163 1.00 84.94 366 GLU A O 1
ATOM 2959 N N . GLU A 1 367 ? -32.360 16.144 28.723 1.00 86.00 367 GLU A N 1
ATOM 2960 C CA . GLU A 1 367 ? -33.478 15.641 27.927 1.00 86.00 367 GLU A CA 1
ATOM 2961 C C . GLU A 1 367 ? -33.112 14.357 27.174 1.00 86.00 367 GLU A C 1
ATOM 2963 O O . GLU A 1 367 ? -33.978 13.529 26.887 1.00 86.00 367 GLU A O 1
ATOM 2968 N N . LEU A 1 368 ? -31.825 14.171 26.854 1.00 86.00 368 LEU A N 1
ATOM 2969 C CA . LEU A 1 368 ? -31.353 12.995 26.136 1.00 86.00 368 LEU A CA 1
ATOM 2970 C C . LEU A 1 368 ? -31.360 11.754 27.036 1.00 86.00 368 LEU A C 1
ATOM 2972 O O . LEU A 1 368 ? -30.859 11.802 28.164 1.00 86.00 368 LEU A O 1
ATOM 2976 N N . PRO A 1 369 ? -31.819 10.586 26.549 1.00 82.56 369 PRO A N 1
ATOM 2977 C CA . PRO A 1 369 ? -32.000 9.442 27.420 1.00 82.56 369 PRO A CA 1
ATOM 2978 C C . PRO A 1 369 ? -30.645 8.898 27.882 1.00 82.56 369 PRO A C 1
ATOM 2980 O O . PRO A 1 369 ? -29.727 8.642 27.092 1.00 82.56 369 PRO A O 1
ATOM 2983 N N . ARG A 1 370 ? -30.528 8.701 29.196 1.00 81.06 370 ARG A N 1
ATOM 2984 C CA . ARG A 1 370 ? -29.321 8.206 29.859 1.00 81.06 370 ARG A CA 1
ATOM 2985 C C . ARG A 1 370 ? -29.520 6.766 30.313 1.00 81.06 370 ARG A C 1
ATOM 2987 O O . ARG A 1 370 ? -30.546 6.427 30.886 1.00 81.06 370 ARG A O 1
ATOM 2994 N N . ILE A 1 371 ? -28.507 5.932 30.084 1.00 82.69 371 ILE A N 1
ATOM 2995 C CA . ILE A 1 371 ? -28.445 4.578 30.646 1.00 82.69 371 ILE A CA 1
ATOM 2996 C C . ILE A 1 371 ? -27.671 4.655 31.964 1.00 82.69 371 ILE A C 1
ATOM 2998 O O . ILE A 1 371 ? -26.463 4.908 31.959 1.00 82.69 371 ILE A O 1
ATOM 3002 N N . GLU A 1 372 ? -28.349 4.424 33.086 1.00 81.44 372 GLU A N 1
ATOM 3003 C CA . GLU A 1 372 ? -27.754 4.399 34.421 1.00 81.44 372 GLU A CA 1
ATOM 3004 C C . GLU A 1 372 ? -27.489 2.961 34.880 1.00 81.44 372 GLU A C 1
ATOM 3006 O O . GLU A 1 372 ? -28.395 2.191 35.208 1.00 81.44 372 GLU A O 1
ATOM 3011 N N . LEU A 1 373 ? -26.213 2.585 34.966 1.00 81.44 373 LEU A N 1
ATOM 3012 C CA . LEU A 1 373 ? -25.812 1.301 35.540 1.00 81.44 373 LEU A CA 1
ATOM 3013 C C . LEU A 1 373 ? -25.680 1.415 37.071 1.00 81.44 373 LEU A C 1
ATOM 3015 O O . LEU A 1 373 ? -25.056 2.365 37.547 1.00 81.44 373 LEU A O 1
ATOM 3019 N N . PRO A 1 374 ? -26.211 0.457 37.863 1.00 75.94 374 PRO A N 1
ATOM 3020 C CA . PRO A 1 374 ? -26.825 -0.815 37.458 1.00 75.94 374 PRO A CA 1
ATOM 3021 C C . PRO A 1 374 ? -28.364 -0.783 37.329 1.00 75.94 374 PRO A C 1
ATOM 3023 O O . PRO A 1 374 ? -28.970 -1.831 37.117 1.00 75.94 374 PRO A O 1
ATOM 3026 N N . ARG A 1 375 ? -29.020 0.374 37.487 1.00 81.25 375 ARG A N 1
ATOM 3027 C CA . ARG A 1 375 ? -30.493 0.488 37.540 1.00 81.25 375 ARG A CA 1
ATOM 3028 C C . ARG A 1 375 ? -31.176 -0.021 36.269 1.00 81.25 375 ARG A C 1
ATOM 3030 O O . ARG A 1 375 ? -32.150 -0.767 36.353 1.00 81.25 375 ARG A O 1
ATOM 3037 N N . ASP A 1 376 ? -30.626 0.315 35.107 1.00 82.62 376 ASP A N 1
ATOM 3038 C CA . ASP A 1 376 ? -31.210 -0.017 33.804 1.00 82.62 376 ASP A CA 1
ATOM 3039 C C . ASP A 1 376 ? -30.823 -1.403 33.273 1.00 82.62 376 ASP A C 1
ATOM 3041 O O . ASP A 1 376 ? -31.211 -1.768 32.167 1.00 82.62 376 ASP A O 1
ATOM 3045 N N . LEU A 1 377 ? -30.103 -2.223 34.048 1.00 82.19 377 LEU A N 1
ATOM 3046 C CA . LEU A 1 377 ? -29.533 -3.486 33.561 1.00 82.19 377 LEU A CA 1
ATOM 3047 C C . LEU A 1 377 ? -30.597 -4.463 33.029 1.00 82.19 377 LEU A C 1
ATOM 3049 O O . LEU A 1 377 ? -30.353 -5.170 32.061 1.00 82.19 377 LEU A O 1
ATOM 3053 N N . LYS A 1 378 ? -31.810 -4.447 33.599 1.00 82.75 378 LYS A N 1
ATOM 3054 C CA . LYS A 1 378 ? -32.940 -5.280 33.142 1.00 82.75 378 LYS A CA 1
ATOM 3055 C C . LYS A 1 378 ? -33.534 -4.846 31.796 1.00 82.75 378 LYS A C 1
ATOM 3057 O O . LYS A 1 378 ? -34.235 -5.634 31.174 1.00 82.75 378 LYS A O 1
ATOM 3062 N N . ARG A 1 379 ? -33.302 -3.598 31.376 1.00 85.44 379 ARG A N 1
ATOM 3063 C CA . ARG A 1 379 ? -33.795 -3.035 30.107 1.00 85.44 379 ARG A CA 1
ATOM 3064 C C . ARG A 1 379 ? -32.829 -3.293 28.948 1.00 85.44 379 ARG A C 1
ATOM 3066 O O . ARG A 1 379 ? -33.187 -3.049 27.800 1.00 85.44 379 ARG A O 1
ATOM 3073 N N . LEU A 1 380 ? -31.611 -3.752 29.245 1.00 88.31 380 LEU A N 1
ATOM 3074 C CA . LEU A 1 380 ? -30.563 -3.960 28.255 1.00 88.31 380 LEU A CA 1
ATOM 3075 C C . LEU A 1 380 ? -30.685 -5.338 27.581 1.00 88.31 380 LEU A C 1
ATOM 3077 O O . LEU A 1 380 ? -31.090 -6.310 28.222 1.00 88.31 380 LEU A O 1
ATOM 3081 N N . PRO A 1 381 ? -30.277 -5.462 26.306 1.00 92.69 381 PRO A N 1
ATOM 3082 C CA . PRO A 1 381 ? -30.159 -6.756 25.638 1.00 92.69 381 PRO A CA 1
ATOM 3083 C C . PRO A 1 381 ? -29.176 -7.691 26.353 1.00 92.69 381 PRO A C 1
ATOM 3085 O O . PRO A 1 381 ? -28.184 -7.234 26.921 1.00 92.69 381 PRO A O 1
ATOM 3088 N N . LYS A 1 382 ? -29.394 -9.010 26.247 1.00 91.19 382 LYS A N 1
ATOM 3089 C CA . LYS A 1 382 ? -28.640 -10.047 26.980 1.00 91.19 382 LYS A CA 1
ATOM 3090 C C . LYS A 1 382 ? -27.114 -9.850 26.968 1.00 91.19 382 LYS A C 1
ATOM 3092 O O . LYS A 1 382 ? -26.519 -9.824 28.042 1.00 91.19 382 LYS A O 1
ATOM 3097 N N . LEU A 1 383 ? -26.482 -9.647 25.806 1.00 90.19 383 LEU A N 1
ATOM 3098 C CA . LEU A 1 383 ? -25.023 -9.434 25.717 1.00 90.19 383 LEU A CA 1
ATOM 3099 C C . LEU A 1 383 ? -24.527 -8.237 26.541 1.00 90.19 383 LEU A C 1
ATOM 3101 O O . LEU A 1 383 ? -23.445 -8.301 27.115 1.00 90.19 383 LEU A O 1
ATOM 3105 N N . MET A 1 384 ? -25.325 -7.172 26.651 1.00 90.75 384 MET A N 1
ATOM 3106 C CA . MET A 1 384 ? -25.010 -5.990 27.461 1.00 90.75 384 MET A CA 1
ATOM 3107 C C . MET A 1 384 ? -25.336 -6.171 28.951 1.00 90.75 384 MET A C 1
ATOM 3109 O O . MET A 1 384 ? -25.144 -5.241 29.729 1.00 90.75 384 MET A O 1
ATOM 3113 N N . THR A 1 385 ? -25.834 -7.337 29.365 1.00 92.06 385 THR A N 1
ATOM 3114 C CA . THR A 1 385 ? -26.059 -7.672 30.783 1.00 92.06 385 THR A CA 1
ATOM 3115 C C . THR A 1 385 ? -24.987 -8.601 31.346 1.00 92.06 385 THR A C 1
ATOM 3117 O O . THR A 1 385 ? -24.853 -8.698 32.564 1.00 92.06 385 THR A O 1
ATOM 3120 N N . LEU A 1 386 ? -24.209 -9.254 30.474 1.00 92.56 386 LEU A N 1
ATOM 3121 C CA . LEU A 1 386 ? -23.149 -10.180 30.863 1.00 92.56 386 LEU A CA 1
ATOM 3122 C C . LEU A 1 386 ? -22.047 -9.470 31.648 1.00 92.56 386 LEU A C 1
ATOM 3124 O O . LEU A 1 386 ? -21.601 -8.383 31.282 1.00 92.56 386 LEU A O 1
ATOM 3128 N N . SER A 1 387 ? -21.532 -10.125 32.683 1.00 93.38 387 SER A N 1
ATOM 3129 C CA . SER A 1 387 ? -20.289 -9.688 33.315 1.00 93.38 387 SER A CA 1
ATOM 3130 C C . SER A 1 387 ? -19.091 -9.900 32.372 1.00 93.38 387 SER A C 1
ATOM 3132 O O . SER A 1 387 ? -19.115 -10.803 31.526 1.00 93.38 387 SER A O 1
ATOM 3134 N N . PRO A 1 388 ? -17.981 -9.152 32.548 1.00 95.00 388 PRO A N 1
ATOM 3135 C CA . PRO A 1 388 ? -16.759 -9.353 31.765 1.00 95.00 388 PRO A CA 1
ATOM 3136 C C . PRO A 1 388 ? -16.287 -10.813 31.733 1.00 95.00 388 PRO A C 1
ATOM 3138 O O . PRO A 1 388 ? -15.891 -11.330 30.691 1.00 95.00 388 PRO A O 1
ATOM 3141 N N . ARG A 1 389 ? -16.391 -11.517 32.866 1.00 94.12 389 ARG A N 1
ATOM 3142 C CA . ARG A 1 389 ? -15.999 -12.924 32.982 1.00 94.12 389 ARG A CA 1
ATOM 3143 C C . ARG A 1 389 ? -16.915 -13.860 32.194 1.00 94.12 389 ARG A C 1
ATOM 3145 O O . ARG A 1 389 ? -16.420 -14.830 31.621 1.00 94.12 389 ARG A O 1
ATOM 3152 N N . GLU A 1 390 ? -18.223 -13.618 32.203 1.00 94.44 390 GLU A N 1
ATOM 3153 C CA . GLU A 1 390 ? -19.194 -14.432 31.462 1.00 94.44 390 GLU A CA 1
ATOM 3154 C C . GLU A 1 390 ? -18.996 -14.274 29.960 1.00 94.44 390 GLU A C 1
ATOM 3156 O O . GLU A 1 390 ? -18.829 -15.286 29.284 1.00 94.44 390 GLU A O 1
ATOM 3161 N N . LEU A 1 391 ? -18.875 -13.033 29.471 1.00 94.25 391 LEU A N 1
ATOM 3162 C CA . LEU A 1 391 ? -18.579 -12.759 28.063 1.00 94.25 391 LEU A CA 1
ATOM 3163 C C . LEU A 1 391 ? -17.305 -13.490 27.621 1.00 94.25 391 LEU A C 1
ATOM 3165 O O . LEU A 1 391 ? -17.311 -14.250 26.657 1.00 94.25 391 LEU A O 1
ATOM 3169 N N . VAL A 1 392 ? -16.202 -13.302 28.351 1.00 93.25 392 VAL A N 1
ATOM 3170 C CA . VAL A 1 392 ? -14.914 -13.928 28.023 1.00 93.25 392 VAL A CA 1
ATOM 3171 C C . VAL A 1 392 ? -15.016 -15.457 28.010 1.00 93.25 392 VAL A C 1
ATOM 3173 O O . VAL A 1 392 ? -14.438 -16.111 27.138 1.00 93.25 392 VAL A O 1
ATOM 3176 N N . ARG A 1 393 ? -15.771 -16.044 28.948 1.00 92.88 393 ARG A N 1
ATOM 3177 C CA . ARG A 1 393 ? -16.010 -17.489 28.988 1.00 92.88 393 ARG A CA 1
ATOM 3178 C C . ARG A 1 393 ? -16.786 -17.955 27.759 1.00 92.88 393 ARG A C 1
ATOM 3180 O O . ARG A 1 393 ? -16.363 -18.935 27.153 1.00 92.88 393 ARG A O 1
ATOM 3187 N N . GLU A 1 394 ? -17.871 -17.275 27.392 1.00 90.94 394 GLU A N 1
ATOM 3188 C CA . GLU A 1 394 ? -18.669 -17.612 26.208 1.00 90.94 394 GLU A CA 1
ATOM 3189 C C . GLU A 1 394 ? -17.820 -17.550 24.934 1.00 90.94 394 GLU A C 1
ATOM 3191 O O . GLU A 1 394 ? -17.763 -18.531 24.190 1.00 90.94 394 GLU A O 1
ATOM 3196 N N . LEU A 1 395 ? -17.056 -16.473 24.739 1.00 91.94 395 LEU A N 1
ATOM 3197 C CA . LEU A 1 395 ? -16.188 -16.292 23.571 1.00 91.94 395 LEU A CA 1
ATOM 3198 C C . LEU A 1 395 ? -15.124 -17.394 23.434 1.00 91.94 395 LEU A C 1
ATOM 3200 O O . LEU A 1 395 ? -14.852 -17.863 22.327 1.00 91.94 395 LEU A O 1
ATOM 3204 N N . HIS A 1 396 ? -14.557 -17.865 24.549 1.00 89.69 396 HIS A N 1
ATOM 3205 C CA . HIS A 1 396 ? -13.605 -18.979 24.543 1.00 89.69 396 HIS A CA 1
ATOM 3206 C C . HIS A 1 396 ? -14.225 -20.327 24.148 1.00 89.69 396 HIS A C 1
ATOM 3208 O O . HIS A 1 396 ? -13.507 -21.189 23.642 1.00 89.69 396 HIS A O 1
ATOM 3214 N N . THR A 1 397 ? -15.532 -20.534 24.352 1.00 89.19 397 THR A N 1
ATOM 3215 C CA . THR A 1 397 ? -16.210 -21.779 23.925 1.00 89.19 397 THR A CA 1
ATOM 3216 C C . THR A 1 397 ? -16.446 -21.857 22.414 1.00 89.19 397 THR A C 1
ATOM 3218 O O . THR A 1 397 ? -16.677 -22.945 21.866 1.00 89.19 397 THR A O 1
ATOM 3221 N N . ILE A 1 398 ? -16.405 -20.703 21.743 1.00 88.31 398 ILE A N 1
ATOM 3222 C CA . ILE A 1 398 ? -16.673 -20.574 20.314 1.00 88.31 398 ILE A CA 1
ATOM 3223 C C . ILE A 1 398 ? -15.407 -20.879 19.517 1.00 88.31 398 ILE A C 1
ATOM 3225 O O . ILE A 1 398 ? -15.431 -21.752 18.652 1.00 88.31 398 ILE A O 1
ATOM 3229 N N . SER A 1 399 ? -14.303 -20.191 19.816 1.00 86.56 399 SER A N 1
ATOM 3230 C CA . SER A 1 399 ? -13.022 -20.410 19.143 1.00 86.56 399 SER A CA 1
ATOM 3231 C C . SER A 1 399 ? -11.827 -20.034 20.018 1.00 86.56 399 SER A C 1
ATOM 3233 O O . SER A 1 399 ? -11.926 -19.280 20.993 1.00 86.56 399 SER A O 1
ATOM 3235 N N . SER A 1 400 ? -10.649 -20.540 19.635 1.00 86.06 400 SER A N 1
ATOM 3236 C CA . SER A 1 400 ? -9.395 -19.977 20.133 1.00 86.06 400 SER A CA 1
ATOM 3237 C C . SER A 1 400 ? -9.327 -18.503 19.726 1.00 86.06 400 SER A C 1
ATOM 3239 O O . SER A 1 400 ? -9.650 -18.159 18.591 1.00 86.06 400 SER A O 1
ATOM 3241 N N . CYS A 1 401 ? -8.950 -17.603 20.633 1.00 87.25 401 CYS A N 1
ATOM 3242 C CA . CYS A 1 401 ? -9.123 -16.177 20.369 1.00 87.25 401 CYS A CA 1
ATOM 3243 C C . CYS A 1 401 ? -8.082 -15.278 21.033 1.00 87.25 401 CYS A C 1
ATOM 3245 O O . CYS A 1 401 ? -7.335 -15.677 21.928 1.00 87.25 401 CYS A O 1
ATOM 3247 N N . ARG A 1 402 ? -8.016 -14.037 20.539 1.00 92.75 402 ARG A N 1
ATOM 3248 C CA . ARG A 1 402 ? -7.429 -12.894 21.244 1.00 92.75 402 ARG A CA 1
ATOM 3249 C C . ARG A 1 402 ? -8.577 -12.132 21.862 1.00 92.75 402 ARG A C 1
ATOM 3251 O O . ARG A 1 402 ? -9.501 -11.746 21.155 1.00 92.75 402 ARG A O 1
ATOM 3258 N N . ILE A 1 403 ? -8.461 -11.872 23.146 1.00 95.31 403 ILE A N 1
ATOM 3259 C CA . ILE A 1 403 ? -9.322 -10.932 23.845 1.00 95.31 403 ILE A CA 1
ATOM 3260 C C . ILE A 1 403 ? -8.475 -9.702 24.125 1.00 95.31 403 ILE A C 1
ATOM 3262 O O . ILE A 1 403 ? -7.438 -9.813 24.793 1.00 95.31 403 ILE A O 1
ATOM 3266 N N . VAL A 1 404 ? -8.879 -8.584 23.531 1.00 95.38 404 VAL A N 1
ATOM 3267 C CA . VAL A 1 404 ? -8.276 -7.265 23.704 1.00 95.38 404 VAL A CA 1
ATOM 3268 C C . VAL A 1 404 ? -9.176 -6.467 24.640 1.00 95.38 404 VAL A C 1
ATOM 3270 O O . VAL A 1 404 ? -10.364 -6.331 24.366 1.00 95.38 404 VAL A O 1
ATOM 3273 N N . LEU A 1 405 ? -8.627 -5.953 25.735 1.00 95.81 405 LEU A N 1
ATOM 3274 C CA . LEU A 1 405 ? -9.320 -4.981 26.581 1.00 95.81 405 LEU A CA 1
ATOM 3275 C C . LEU A 1 405 ? -8.986 -3.565 26.094 1.00 95.81 405 LEU A C 1
ATOM 3277 O O . LEU A 1 405 ? -7.806 -3.207 26.033 1.00 95.81 405 LEU A O 1
ATOM 3281 N N . CYS A 1 406 ? -10.005 -2.770 25.772 1.00 93.62 406 CYS A N 1
ATOM 3282 C CA . CYS A 1 406 ? -9.842 -1.353 25.454 1.00 93.62 406 CYS A CA 1
ATOM 3283 C C . CYS A 1 406 ? -9.627 -0.564 26.748 1.00 93.62 406 CYS A C 1
ATOM 3285 O O . CYS A 1 406 ? -10.490 -0.584 27.626 1.00 93.62 406 CYS A O 1
ATOM 3287 N N . THR A 1 407 ? -8.490 0.124 26.888 1.00 91.88 407 THR A N 1
ATOM 3288 C CA . THR A 1 407 ? -8.130 0.785 28.157 1.00 91.88 407 THR A CA 1
ATOM 3289 C C . THR A 1 407 ? -8.510 2.262 28.226 1.00 91.88 407 THR A C 1
ATOM 3291 O O . THR A 1 407 ? -8.228 2.917 29.226 1.00 91.88 407 THR A O 1
ATOM 3294 N N . SER A 1 408 ? -9.135 2.811 27.183 1.00 87.50 408 SER A N 1
ATOM 3295 C CA . SER A 1 408 ? -9.541 4.218 27.146 1.00 87.50 408 SER A CA 1
ATOM 3296 C C . SER A 1 408 ? -10.528 4.545 28.268 1.00 87.50 408 SER A C 1
ATOM 3298 O O . SER A 1 408 ? -11.561 3.893 28.413 1.00 87.50 408 SER A O 1
ATOM 3300 N N . GLY A 1 409 ? -10.204 5.565 29.065 1.00 86.69 409 GLY A N 1
ATOM 3301 C CA . GLY A 1 409 ? -10.977 5.955 30.246 1.00 86.69 409 GLY A CA 1
ATOM 3302 C C . GLY A 1 409 ? -10.919 4.972 31.424 1.00 86.69 409 GLY A C 1
ATOM 3303 O O . GLY A 1 409 ? -11.709 5.127 32.355 1.00 86.69 409 GLY A O 1
ATOM 3304 N N . LEU A 1 410 ? -10.035 3.965 31.406 1.00 91.62 410 LEU A N 1
ATOM 3305 C CA . LEU A 1 410 ? -9.826 3.044 32.530 1.00 91.62 410 LEU A CA 1
ATOM 3306 C C . LEU A 1 410 ? -8.631 3.466 33.383 1.00 91.62 410 LEU A C 1
ATOM 3308 O O . LEU A 1 410 ? -7.626 3.966 32.875 1.00 91.62 410 LEU A O 1
ATOM 3312 N N . SER A 1 411 ? -8.743 3.241 34.689 1.00 92.31 411 SER A N 1
ATOM 3313 C CA . SER A 1 411 ? -7.629 3.334 35.624 1.00 92.31 411 SER A CA 1
ATOM 3314 C C . SER A 1 411 ? -6.861 2.012 35.686 1.00 92.31 411 SER A C 1
ATOM 3316 O O . SER A 1 411 ? -7.304 0.971 35.192 1.00 92.31 411 SER A O 1
ATOM 3318 N N . VAL A 1 412 ? -5.686 2.031 36.304 1.00 93.31 412 VAL A N 1
ATOM 3319 C CA . VAL A 1 412 ? -4.833 0.838 36.431 1.00 93.31 412 VAL A CA 1
ATOM 3320 C C . VAL A 1 412 ? -5.485 -0.186 37.349 1.00 93.31 412 VAL A C 1
ATOM 3322 O O . VAL A 1 412 ? -5.396 -1.391 37.110 1.00 93.31 412 VAL A O 1
ATOM 3325 N N . GLU A 1 413 ? -6.191 0.301 38.367 1.00 93.62 413 GLU A N 1
ATOM 3326 C CA . GLU A 1 413 ? -7.036 -0.482 39.254 1.00 93.62 413 GLU A CA 1
ATOM 3327 C C . GLU A 1 413 ? -8.131 -1.192 38.450 1.00 93.62 413 GLU A C 1
ATOM 3329 O O . GLU A 1 413 ? -8.317 -2.397 38.600 1.00 93.62 413 GLU A O 1
ATOM 3334 N N . ASP A 1 414 ? -8.825 -0.487 37.550 1.00 94.06 414 ASP A N 1
ATOM 3335 C CA . ASP A 1 414 ? -9.851 -1.107 36.703 1.00 94.06 414 ASP A CA 1
ATOM 3336 C C . ASP A 1 414 ? -9.261 -2.225 35.840 1.00 94.06 414 ASP A C 1
ATOM 3338 O O . ASP A 1 414 ? -9.823 -3.318 35.764 1.00 94.06 414 ASP A O 1
ATOM 3342 N N . VAL A 1 415 ? -8.106 -1.972 35.216 1.00 94.75 415 VAL A N 1
ATOM 3343 C CA . VAL A 1 415 ? -7.427 -2.961 34.375 1.00 94.75 415 VAL A CA 1
ATOM 3344 C C . VAL A 1 415 ? -7.035 -4.184 35.201 1.00 94.75 415 VAL A C 1
ATOM 3346 O O . VAL A 1 415 ? -7.374 -5.300 34.812 1.00 94.75 415 VAL A O 1
ATOM 3349 N N . LEU A 1 416 ? -6.375 -4.015 36.351 1.00 94.81 416 LEU A N 1
ATOM 3350 C CA . LEU A 1 416 ? -5.976 -5.144 37.194 1.00 94.81 416 LEU A CA 1
ATOM 3351 C C . LEU A 1 416 ? -7.185 -5.954 37.686 1.00 94.81 416 LEU A C 1
ATOM 3353 O O . LEU A 1 416 ? -7.153 -7.186 37.669 1.00 94.81 416 LEU A O 1
ATOM 3357 N N . GLU A 1 417 ? -8.255 -5.269 38.085 1.00 94.56 417 GLU A N 1
ATOM 3358 C CA . GLU A 1 417 ? -9.503 -5.891 38.519 1.00 94.56 417 GLU A CA 1
ATOM 3359 C C . GLU A 1 417 ? -10.129 -6.733 37.396 1.00 94.56 417 GLU A C 1
ATOM 3361 O O . GLU A 1 417 ? -10.508 -7.879 37.629 1.00 94.56 417 GLU A O 1
ATOM 3366 N N . LEU A 1 418 ? -10.150 -6.227 36.159 1.00 95.31 418 LEU A N 1
ATOM 3367 C CA . LEU A 1 418 ? -10.645 -6.960 34.989 1.00 95.31 418 LEU A CA 1
ATOM 3368 C C . LEU A 1 418 ? -9.756 -8.156 34.620 1.00 95.31 418 LEU A C 1
ATOM 3370 O O . LEU A 1 418 ? -10.277 -9.227 34.292 1.00 95.31 418 LEU A O 1
ATOM 3374 N N . LEU A 1 419 ? -8.427 -8.010 34.697 1.00 94.56 419 LEU A N 1
ATOM 3375 C CA . LEU A 1 419 ? -7.485 -9.117 34.480 1.00 94.56 419 LEU A CA 1
ATOM 3376 C C . LEU A 1 419 ? -7.715 -10.241 35.503 1.00 94.56 419 LEU A C 1
ATOM 3378 O O . LEU A 1 419 ? -7.678 -11.420 35.134 1.00 94.56 419 LEU A O 1
ATOM 3382 N N . TRP A 1 420 ? -7.981 -9.878 36.762 1.00 93.50 420 TRP A N 1
ATOM 3383 C CA . TRP A 1 420 ? -8.318 -10.809 37.838 1.00 93.50 420 TRP A CA 1
ATOM 3384 C C . TRP A 1 420 ? -9.682 -11.474 37.641 1.00 93.50 420 TRP A C 1
ATOM 3386 O O . TRP A 1 420 ? -9.771 -12.704 37.651 1.00 93.50 420 TRP A O 1
ATOM 3396 N N . ASP A 1 421 ? -10.736 -10.688 37.410 1.00 92.69 421 ASP A N 1
ATOM 3397 C CA . ASP A 1 421 ? -12.107 -11.185 37.261 1.00 92.69 421 ASP A CA 1
ATOM 3398 C C . ASP A 1 421 ? -12.222 -12.147 36.070 1.00 92.69 421 ASP A C 1
ATOM 3400 O O . ASP A 1 421 ? -12.871 -13.192 36.160 1.00 92.69 421 ASP A O 1
ATOM 3404 N N . CYS A 1 422 ? -11.504 -11.862 34.981 1.00 92.56 422 CYS A N 1
ATOM 3405 C CA . CYS A 1 422 ? -11.420 -12.735 33.810 1.00 92.56 422 CYS A CA 1
ATOM 3406 C C . CYS A 1 422 ? -10.419 -13.895 33.980 1.00 92.56 422 CYS A C 1
ATOM 3408 O O . CYS A 1 422 ? -10.161 -14.625 33.024 1.00 92.56 422 CYS A O 1
ATOM 3410 N N . LYS A 1 423 ? -9.834 -14.091 35.171 1.00 89.44 423 LYS A N 1
ATOM 3411 C CA . LYS A 1 423 ? -8.870 -15.162 35.495 1.00 89.44 423 LYS A CA 1
ATOM 3412 C C . LYS A 1 423 ? -7.674 -15.246 34.537 1.00 89.44 423 LYS A C 1
ATOM 3414 O O . LYS A 1 423 ? -7.199 -16.337 34.217 1.00 89.44 423 LYS A O 1
ATOM 3419 N N . GLY A 1 424 ? -7.198 -14.107 34.042 1.00 87.50 424 GLY A N 1
ATOM 3420 C CA . GLY A 1 424 ? -6.076 -14.050 33.105 1.00 87.50 424 GLY A CA 1
ATOM 3421 C C . GLY A 1 424 ? -6.401 -14.460 31.658 1.00 87.50 424 GLY A C 1
ATOM 3422 O O . GLY A 1 424 ? -5.499 -14.795 30.893 1.00 87.50 424 GLY A O 1
ATOM 3423 N N . ALA A 1 425 ? -7.681 -14.512 31.277 1.00 90.62 425 ALA A N 1
ATOM 3424 C CA . ALA A 1 425 ? -8.106 -14.845 29.914 1.00 90.62 425 ALA A CA 1
ATOM 3425 C C . ALA A 1 425 ? -7.930 -13.689 28.906 1.00 90.62 425 ALA A C 1
ATOM 3427 O O . ALA A 1 425 ? -7.904 -13.914 27.697 1.00 90.62 425 ALA A O 1
ATOM 3428 N N . ILE A 1 426 ? -7.766 -12.456 29.390 1.00 94.12 426 ILE A N 1
ATOM 3429 C CA . ILE A 1 426 ? -7.447 -11.298 28.551 1.00 94.12 426 ILE A CA 1
ATOM 3430 C C . ILE A 1 426 ? -6.019 -11.462 28.027 1.00 94.12 426 ILE A C 1
ATOM 3432 O O . ILE A 1 426 ? -5.089 -11.694 28.785 1.00 94.12 426 ILE A O 1
ATOM 3436 N N . THR A 1 427 ? -5.834 -11.345 26.715 1.00 92.19 427 THR A N 1
ATOM 3437 C CA . THR A 1 427 ? -4.543 -11.651 26.064 1.00 92.19 427 THR A CA 1
ATOM 3438 C C . THR A 1 427 ? -3.810 -10.414 25.557 1.00 92.19 427 THR A C 1
ATOM 3440 O O . THR A 1 427 ? -2.599 -10.462 25.333 1.00 92.19 427 THR A O 1
ATOM 3443 N N . HIS A 1 428 ? -4.540 -9.325 25.310 1.00 93.19 428 HIS A N 1
ATOM 3444 C CA . HIS A 1 428 ? -3.997 -8.071 24.804 1.00 93.19 428 HIS A CA 1
ATOM 3445 C C . HIS A 1 428 ? -4.655 -6.882 25.517 1.00 93.19 428 HIS A C 1
ATOM 3447 O O . HIS A 1 428 ? -5.818 -6.957 25.909 1.00 93.19 428 HIS A O 1
ATOM 3453 N N . LEU A 1 429 ? -3.928 -5.773 25.609 1.00 93.19 429 LEU A N 1
ATOM 3454 C CA . LEU A 1 429 ? -4.450 -4.459 25.979 1.00 93.19 429 LEU A CA 1
ATOM 3455 C C . LEU A 1 429 ? -4.334 -3.519 24.777 1.00 93.19 429 LEU A C 1
ATOM 3457 O O . LEU A 1 429 ? -3.275 -3.458 24.145 1.00 93.19 429 LEU A O 1
ATOM 3461 N N . GLU A 1 430 ? -5.384 -2.768 24.463 1.00 91.31 430 GLU A N 1
ATOM 3462 C CA . GLU A 1 430 ? -5.262 -1.608 23.575 1.00 91.31 430 GLU A CA 1
ATOM 3463 C C . GLU A 1 430 ? -4.634 -0.461 24.368 1.00 91.31 430 GLU A C 1
ATOM 3465 O O . GLU A 1 430 ? -5.333 0.380 24.920 1.00 91.31 430 GLU A O 1
ATOM 3470 N N . LEU A 1 431 ? -3.301 -0.466 24.471 1.00 87.81 431 LEU A N 1
ATOM 3471 C CA . LEU A 1 431 ? -2.564 0.505 25.285 1.00 87.81 431 LEU A CA 1
ATOM 3472 C C . LEU A 1 431 ? -2.745 1.944 24.801 1.00 87.81 431 LEU A C 1
ATOM 3474 O O . LEU A 1 431 ? -2.565 2.872 25.586 1.00 87.81 431 LEU A O 1
ATOM 3478 N N . PHE A 1 432 ? -3.036 2.140 23.515 1.00 87.88 432 PHE A N 1
ATOM 3479 C CA . PHE A 1 432 ? -3.169 3.470 22.943 1.00 87.88 432 PHE A CA 1
ATOM 3480 C C . PHE A 1 432 ? -4.151 3.508 21.783 1.00 87.88 432 PHE A C 1
ATOM 3482 O O . PHE A 1 432 ? -4.072 2.712 20.847 1.00 87.88 432 PHE A O 1
ATOM 3489 N N . SER A 1 433 ? -5.029 4.503 21.844 1.00 87.38 433 SER A N 1
ATOM 3490 C CA . SER A 1 433 ? -5.940 4.881 20.775 1.00 87.38 433 SER A CA 1
ATOM 3491 C C . SER A 1 433 ? -5.737 6.359 20.456 1.00 87.38 433 SER A C 1
ATOM 3493 O O . SER A 1 433 ? -5.835 7.194 21.357 1.00 87.38 433 SER A O 1
ATOM 3495 N N . MET A 1 434 ? -5.482 6.705 19.185 1.00 83.81 434 MET A N 1
ATOM 3496 C CA . MET A 1 434 ? -5.343 8.121 18.782 1.00 83.81 434 MET A CA 1
ATOM 3497 C C . MET A 1 434 ? -6.592 8.924 19.123 1.00 83.81 434 MET A C 1
ATOM 3499 O O . MET A 1 434 ? -6.497 10.060 19.581 1.00 83.81 434 MET A O 1
ATOM 3503 N N . ARG A 1 435 ? -7.769 8.322 18.928 1.00 79.56 435 ARG A N 1
ATOM 3504 C CA . ARG A 1 435 ? -9.043 8.955 19.253 1.00 79.56 435 ARG A CA 1
ATOM 3505 C C . ARG A 1 435 ? -9.136 9.293 20.736 1.00 79.56 435 ARG A C 1
ATOM 3507 O O . ARG A 1 435 ? -9.489 10.419 21.073 1.00 79.56 435 ARG A O 1
ATOM 3514 N N . ALA A 1 436 ? -8.799 8.341 21.603 1.00 81.25 436 ALA A N 1
ATOM 3515 C CA . ALA A 1 436 ? -8.827 8.562 23.042 1.00 81.25 436 ALA A CA 1
ATOM 3516 C C . ALA A 1 436 ? -7.794 9.610 23.474 1.00 81.25 436 ALA A C 1
ATOM 3518 O O . ALA A 1 436 ? -8.124 10.485 24.273 1.00 81.25 436 ALA A O 1
ATOM 3519 N N . PHE A 1 437 ? -6.593 9.562 22.892 1.00 81.56 437 PHE A N 1
ATOM 3520 C CA . PHE A 1 437 ? -5.504 10.496 23.168 1.00 81.56 437 PHE A CA 1
ATOM 3521 C C . PHE A 1 437 ? -5.876 11.944 22.836 1.00 81.56 437 PHE A C 1
ATOM 3523 O O . PHE A 1 437 ? -5.745 12.815 23.688 1.00 81.56 437 PHE A O 1
ATOM 3530 N N . VAL A 1 438 ? -6.429 12.196 21.646 1.00 75.88 438 VAL A N 1
ATOM 3531 C CA . VAL A 1 438 ? -6.877 13.544 21.253 1.00 75.88 438 VAL A CA 1
ATOM 3532 C C . VAL A 1 438 ? -8.056 14.026 22.103 1.00 75.88 438 VAL A C 1
ATOM 3534 O O . VAL A 1 438 ? -8.156 15.213 22.381 1.00 75.88 438 VAL A O 1
ATOM 3537 N N . SER A 1 439 ? -8.925 13.118 22.559 1.00 72.56 439 SER A N 1
ATOM 3538 C CA . SER A 1 439 ? -10.053 13.459 23.440 1.00 72.56 439 SER A CA 1
ATOM 3539 C C . SER A 1 439 ? -9.695 13.605 24.928 1.00 72.56 439 SER A C 1
ATOM 3541 O O . SER A 1 439 ? -10.605 13.765 25.736 1.00 72.56 439 SER A O 1
ATOM 3543 N N . GLY A 1 440 ? -8.417 13.474 25.312 1.00 75.50 440 GLY A N 1
ATOM 3544 C CA . GLY A 1 440 ? -7.990 13.532 26.717 1.00 75.50 440 GLY A CA 1
ATOM 3545 C C . GLY A 1 440 ? -8.509 12.375 27.581 1.00 75.50 440 GLY A C 1
ATOM 3546 O O . GLY A 1 440 ? -8.739 12.544 28.767 1.00 75.50 440 GLY A O 1
ATOM 3547 N N . LYS A 1 441 ? -8.766 11.199 26.991 1.00 76.56 441 LYS A N 1
ATOM 3548 C CA . LYS A 1 441 ? -9.276 9.997 27.690 1.00 76.56 441 LYS A CA 1
ATOM 3549 C C . LYS A 1 441 ? -8.201 8.926 27.890 1.00 76.56 441 LYS A C 1
ATOM 3551 O O . LYS A 1 441 ? -8.519 7.744 28.050 1.00 76.56 441 LYS A O 1
ATOM 3556 N N . GLN A 1 442 ? -6.933 9.320 27.810 1.00 78.75 442 GLN A N 1
ATOM 3557 C CA . GLN A 1 442 ? -5.788 8.420 27.678 1.00 78.75 442 GLN A CA 1
ATOM 3558 C C . GLN A 1 442 ? -4.692 8.764 28.702 1.00 78.75 442 GLN A C 1
ATOM 3560 O O . GLN A 1 442 ? -3.508 8.737 28.382 1.00 78.75 442 GLN A O 1
ATOM 3565 N N . ASP A 1 443 ? -5.102 9.086 29.931 1.00 77.06 443 ASP A N 1
ATOM 3566 C CA . ASP A 1 443 ? -4.211 9.639 30.960 1.00 77.06 443 ASP A CA 1
ATOM 3567 C C . ASP A 1 443 ? -3.353 8.565 31.650 1.00 77.06 443 ASP A C 1
ATOM 3569 O O . ASP A 1 443 ? -2.194 8.808 31.959 1.00 77.06 443 ASP A O 1
ATOM 3573 N N . ASN A 1 444 ? -3.873 7.339 31.799 1.00 83.69 444 ASN A N 1
ATOM 3574 C CA . ASN A 1 444 ? -3.234 6.266 32.582 1.00 83.69 444 ASN A CA 1
ATOM 3575 C C . ASN A 1 444 ? -2.338 5.314 31.757 1.00 83.69 444 ASN A C 1
ATOM 3577 O O . ASN A 1 444 ? -2.146 4.150 32.120 1.00 83.69 444 ASN A O 1
ATOM 3581 N N . VAL A 1 445 ? -1.846 5.734 30.584 1.00 85.94 445 VAL A N 1
ATOM 3582 C CA . VAL A 1 445 ? -1.064 4.843 29.693 1.00 85.94 445 VAL A CA 1
ATOM 3583 C C . VAL A 1 445 ? 0.224 4.375 30.353 1.00 85.94 445 VAL A C 1
ATOM 3585 O O . VAL A 1 445 ? 0.603 3.212 30.185 1.00 85.94 445 VAL A O 1
ATOM 3588 N N . HIS A 1 446 ? 0.887 5.263 31.094 1.00 86.94 446 HIS A N 1
ATOM 3589 C CA . HIS A 1 446 ? 2.153 4.963 31.749 1.00 86.94 446 HIS A CA 1
ATOM 3590 C C . HIS A 1 446 ? 1.966 3.886 32.819 1.00 86.94 446 HIS A C 1
ATOM 3592 O O . HIS A 1 446 ? 2.607 2.837 32.778 1.00 86.94 446 HIS A O 1
ATOM 3598 N N . GLU A 1 447 ? 1.017 4.086 33.725 1.00 88.88 447 GLU A N 1
ATOM 3599 C CA . GLU A 1 447 ? 0.771 3.196 34.848 1.00 88.88 447 GLU A CA 1
ATOM 3600 C C . GLU A 1 447 ? 0.219 1.832 34.387 1.00 88.88 447 GLU A C 1
ATOM 3602 O O . GLU A 1 447 ? 0.589 0.787 34.932 1.00 88.88 447 GLU A O 1
ATOM 3607 N N . ILE A 1 448 ? -0.626 1.806 33.345 1.00 90.69 448 ILE A N 1
ATOM 3608 C CA . ILE A 1 448 ? -1.108 0.557 32.727 1.00 90.69 448 ILE A CA 1
ATOM 3609 C C . ILE A 1 448 ? 0.048 -0.163 32.015 1.00 90.69 448 ILE A C 1
ATOM 3611 O O . ILE A 1 448 ? 0.155 -1.395 32.067 1.00 90.69 448 ILE A O 1
ATOM 3615 N N . GLY A 1 449 ? 0.936 0.595 31.367 1.00 88.81 449 GLY A N 1
ATOM 3616 C CA . GLY A 1 449 ? 2.163 0.094 30.755 1.00 88.81 449 GLY A CA 1
ATOM 3617 C C . GLY A 1 449 ? 3.089 -0.578 31.771 1.00 88.81 449 GLY A C 1
ATOM 3618 O O . GLY A 1 449 ? 3.542 -1.700 31.520 1.00 88.81 449 GLY A O 1
ATOM 3619 N N . GLU A 1 450 ? 3.300 0.061 32.923 1.00 88.56 450 GLU A N 1
ATOM 3620 C CA . GLU A 1 450 ? 4.079 -0.453 34.057 1.00 88.56 450 GLU A CA 1
ATOM 3621 C C . GLU A 1 450 ? 3.460 -1.726 34.647 1.00 88.56 450 GLU A C 1
ATOM 3623 O O . GLU A 1 450 ? 4.167 -2.717 34.845 1.00 88.56 450 GLU A O 1
ATOM 3628 N N . LEU A 1 451 ? 2.135 -1.757 34.855 1.00 91.00 451 LEU A N 1
ATOM 3629 C CA . LEU A 1 451 ? 1.430 -2.957 35.324 1.00 91.00 451 LEU A CA 1
ATOM 3630 C C . LEU A 1 451 ? 1.670 -4.141 34.381 1.00 91.00 451 LEU A C 1
ATOM 3632 O O . LEU A 1 451 ? 2.035 -5.238 34.814 1.00 91.00 451 LEU A O 1
ATOM 3636 N N . ARG A 1 452 ? 1.488 -3.918 33.077 1.00 90.19 452 ARG A N 1
ATOM 3637 C CA . ARG A 1 452 ? 1.724 -4.936 32.048 1.00 90.19 452 ARG A CA 1
ATOM 3638 C C . ARG A 1 452 ? 3.186 -5.386 32.040 1.00 90.19 452 ARG A C 1
ATOM 3640 O O . ARG A 1 452 ? 3.447 -6.583 31.927 1.00 90.19 452 ARG A O 1
ATOM 3647 N N . PHE A 1 453 ? 4.138 -4.460 32.160 1.00 87.56 453 PHE A N 1
ATOM 3648 C CA . PHE A 1 453 ? 5.561 -4.793 32.216 1.00 87.56 453 PHE A CA 1
ATOM 3649 C C . PHE A 1 453 ? 5.893 -5.650 33.444 1.00 87.56 453 PHE A C 1
ATOM 3651 O O . PHE A 1 453 ? 6.557 -6.678 33.298 1.00 87.56 453 PHE A O 1
ATOM 3658 N N . ALA A 1 454 ? 5.382 -5.300 34.627 1.00 89.44 454 ALA A N 1
ATOM 3659 C CA . ALA A 1 454 ? 5.573 -6.072 35.856 1.00 89.44 454 ALA A CA 1
ATOM 3660 C C . ALA A 1 454 ? 4.986 -7.494 35.755 1.00 89.44 454 ALA A C 1
ATOM 3662 O O . ALA A 1 454 ? 5.618 -8.454 36.204 1.00 89.44 454 ALA A O 1
ATOM 3663 N N . LEU A 1 455 ? 3.814 -7.642 35.121 1.00 89.50 455 LEU A N 1
ATOM 3664 C CA . LEU A 1 455 ? 3.185 -8.941 34.852 1.00 89.50 455 LEU A CA 1
ATOM 3665 C C . LEU A 1 455 ? 4.014 -9.793 33.880 1.00 89.50 455 LEU A C 1
ATOM 3667 O O . LEU A 1 455 ? 4.313 -10.945 34.181 1.00 89.50 455 LEU A O 1
ATOM 3671 N N . ASN A 1 456 ? 4.426 -9.223 32.745 1.00 89.38 456 ASN A N 1
ATOM 3672 C CA . ASN A 1 456 ? 5.140 -9.953 31.693 1.00 89.38 456 ASN A CA 1
ATOM 3673 C C . ASN A 1 456 ? 6.570 -10.336 32.093 1.00 89.38 456 ASN A C 1
ATOM 3675 O O . ASN A 1 456 ? 7.037 -11.420 31.759 1.00 89.38 456 ASN A O 1
ATOM 3679 N N . SER A 1 457 ? 7.275 -9.450 32.803 1.00 85.25 457 SER A N 1
ATOM 3680 C CA . SER A 1 457 ? 8.641 -9.702 33.287 1.00 85.25 457 SER A CA 1
ATOM 3681 C C . SER A 1 457 ? 8.689 -10.646 34.492 1.00 85.25 457 SER A C 1
ATOM 3683 O O . SER A 1 457 ? 9.764 -11.101 34.879 1.00 85.25 457 SER A O 1
ATOM 3685 N N . GLY A 1 458 ? 7.538 -10.949 35.101 1.00 82.94 458 GLY A N 1
ATOM 3686 C CA . GLY A 1 458 ? 7.461 -11.798 36.281 1.00 82.94 458 GLY A CA 1
ATOM 3687 C C . GLY A 1 458 ? 8.001 -11.136 37.556 1.00 82.94 458 GLY A C 1
ATOM 3688 O O . GLY A 1 458 ? 8.451 -11.837 38.464 1.00 82.94 458 GLY A O 1
ATOM 3689 N N . GLN A 1 459 ? 7.936 -9.809 37.685 1.00 86.06 459 GLN A N 1
ATOM 3690 C CA . GLN A 1 459 ? 8.394 -9.093 38.883 1.00 86.06 459 GLN A CA 1
ATOM 3691 C C . GLN A 1 459 ? 7.344 -9.124 40.008 1.00 86.06 459 GLN A C 1
ATOM 3693 O O . GLN A 1 459 ? 6.666 -8.134 40.293 1.00 86.06 459 GLN A O 1
ATOM 3698 N N . ALA A 1 460 ? 7.219 -10.263 40.696 1.00 86.31 460 ALA A N 1
ATOM 3699 C CA . ALA A 1 460 ? 6.235 -10.439 41.770 1.00 86.31 460 ALA A CA 1
ATOM 3700 C C . ALA A 1 460 ? 6.333 -9.394 42.911 1.00 86.31 460 ALA A C 1
ATOM 3702 O O . ALA A 1 460 ? 5.283 -8.917 43.352 1.00 86.31 460 ALA A O 1
ATOM 3703 N N . PRO A 1 461 ? 7.529 -8.979 43.391 1.00 90.06 461 PRO A N 1
ATOM 3704 C CA . PRO A 1 461 ? 7.632 -7.943 44.423 1.00 90.06 461 PRO A CA 1
ATOM 3705 C C . PRO A 1 461 ? 7.083 -6.588 43.965 1.00 90.06 461 PRO A C 1
ATOM 3707 O O . PRO A 1 461 ? 6.348 -5.942 44.712 1.00 90.06 461 PRO A O 1
ATOM 3710 N N . ARG A 1 462 ? 7.381 -6.192 42.718 1.00 90.75 462 ARG A N 1
ATOM 3711 C CA . ARG A 1 462 ? 6.898 -4.941 42.118 1.00 90.75 462 ARG A CA 1
ATOM 3712 C C . ARG A 1 462 ? 5.378 -4.944 42.004 1.00 90.75 462 ARG A C 1
ATOM 3714 O O . ARG A 1 462 ? 4.736 -3.991 42.430 1.00 90.75 462 ARG A O 1
ATOM 3721 N N . LEU A 1 463 ? 4.800 -6.050 41.535 1.00 90.31 463 LEU A N 1
ATOM 3722 C CA . LEU A 1 463 ? 3.350 -6.211 41.440 1.00 90.31 463 LEU A CA 1
ATOM 3723 C C . LEU A 1 463 ? 2.668 -6.117 42.817 1.00 90.31 463 LEU A C 1
ATOM 3725 O O . LEU A 1 463 ? 1.685 -5.397 42.969 1.00 90.31 463 LEU A O 1
ATOM 3729 N N . LYS A 1 464 ? 3.221 -6.769 43.851 1.00 92.31 464 LYS A N 1
ATOM 3730 C CA . LYS A 1 464 ? 2.709 -6.650 45.230 1.00 92.31 464 LYS A CA 1
ATOM 3731 C C . LYS A 1 464 ? 2.800 -5.218 45.763 1.00 92.31 464 LYS A C 1
ATOM 3733 O O . LYS A 1 464 ? 1.889 -4.778 46.459 1.00 92.31 464 LYS A O 1
ATOM 3738 N N . GLN A 1 465 ? 3.882 -4.500 45.459 1.00 93.69 465 GLN A N 1
ATOM 3739 C CA . GLN A 1 465 ? 4.042 -3.096 45.842 1.00 93.69 465 GLN A CA 1
ATOM 3740 C C . GLN A 1 465 ? 2.970 -2.217 45.189 1.00 93.69 465 GLN A C 1
ATOM 3742 O O . GLN A 1 465 ? 2.307 -1.469 45.904 1.00 93.69 465 GLN A O 1
ATOM 3747 N N . MET A 1 466 ? 2.761 -2.353 43.875 1.00 92.69 466 MET A N 1
ATOM 3748 C CA . MET A 1 466 ? 1.730 -1.613 43.137 1.00 92.69 466 MET A CA 1
ATOM 3749 C C . MET A 1 466 ? 0.336 -1.879 43.716 1.00 92.69 466 MET A C 1
ATOM 3751 O O . MET A 1 466 ? -0.400 -0.944 44.007 1.00 92.69 466 MET A O 1
ATOM 3755 N N . ILE A 1 467 ? -0.003 -3.145 43.981 1.00 93.56 467 ILE A N 1
ATOM 3756 C CA . ILE A 1 467 ? -1.305 -3.513 44.557 1.00 93.56 467 ILE A CA 1
ATOM 3757 C C . ILE A 1 467 ? -1.484 -2.930 45.962 1.00 93.56 467 ILE A C 1
ATOM 3759 O O . ILE A 1 467 ? -2.550 -2.417 46.282 1.00 93.56 467 ILE A O 1
ATOM 3763 N N . ARG A 1 468 ? -0.447 -2.957 46.808 1.00 94.38 468 ARG A N 1
ATOM 3764 C CA . ARG A 1 468 ? -0.504 -2.332 48.142 1.00 94.38 468 ARG A CA 1
ATOM 3765 C C . ARG A 1 468 ? -0.713 -0.821 48.067 1.00 94.38 468 ARG A C 1
ATOM 3767 O O . ARG A 1 468 ? -1.404 -0.280 48.923 1.00 94.38 468 ARG A O 1
ATOM 3774 N N . GLN A 1 469 ? -0.123 -0.150 47.078 1.00 93.75 469 GLN A N 1
ATOM 3775 C CA . GLN A 1 469 ? -0.348 1.278 46.842 1.00 93.75 469 GLN A CA 1
ATOM 3776 C C . GLN A 1 469 ? -1.793 1.544 46.409 1.00 93.75 469 GLN A C 1
ATOM 3778 O O . GLN A 1 469 ? -2.427 2.417 46.988 1.00 93.75 469 GLN A O 1
ATOM 3783 N N . MET A 1 470 ? -2.336 0.731 45.496 1.00 93.69 470 MET A N 1
ATOM 3784 C CA . MET A 1 470 ? -3.745 0.801 45.082 1.00 93.69 470 MET A CA 1
ATOM 3785 C C . MET A 1 470 ? -4.708 0.580 46.259 1.00 93.69 470 MET A C 1
ATOM 3787 O O . MET A 1 470 ? -5.697 1.286 46.391 1.00 93.69 470 MET A O 1
ATOM 3791 N N . ILE A 1 471 ? -4.415 -0.367 47.160 1.00 93.50 471 ILE A N 1
ATOM 3792 C CA . ILE A 1 471 ? -5.231 -0.592 48.368 1.00 93.50 471 ILE A CA 1
ATOM 3793 C C . ILE A 1 471 ? -5.226 0.649 49.268 1.00 93.50 471 ILE A C 1
ATOM 3795 O O . ILE A 1 471 ? -6.274 1.042 49.775 1.00 93.50 471 ILE A O 1
ATOM 3799 N N . ARG A 1 472 ? -4.058 1.275 49.472 1.00 92.88 47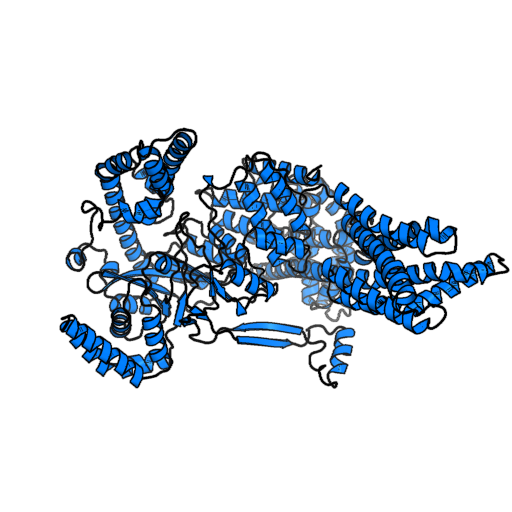2 ARG A N 1
ATOM 3800 C CA . ARG A 1 472 ? -3.948 2.494 50.288 1.00 92.88 472 ARG A CA 1
ATOM 3801 C C . ARG A 1 472 ? -4.733 3.650 49.675 1.00 92.88 472 ARG A C 1
ATOM 3803 O O . ARG A 1 472 ? -5.536 4.243 50.385 1.00 92.88 472 ARG A O 1
ATOM 3810 N N . SER A 1 473 ? -4.574 3.903 48.374 1.00 90.19 473 SER A N 1
ATOM 3811 C CA . SER A 1 473 ? -5.301 4.982 47.693 1.00 90.19 473 SER A CA 1
ATOM 3812 C C . SER A 1 473 ? -6.818 4.769 47.724 1.00 90.19 473 SER A C 1
ATOM 3814 O O . SER A 1 473 ? -7.567 5.722 47.915 1.00 90.19 473 SER A O 1
ATOM 3816 N N . MET A 1 474 ? -7.292 3.523 47.617 1.00 91.44 474 MET A N 1
ATOM 3817 C CA . MET A 1 474 ? -8.720 3.199 47.750 1.00 91.44 474 MET A CA 1
ATOM 3818 C C . MET A 1 474 ? -9.261 3.466 49.154 1.00 91.44 474 MET A C 1
ATOM 3820 O O . MET A 1 474 ? -10.367 3.986 49.280 1.00 91.44 474 MET A O 1
ATOM 3824 N N . ARG A 1 475 ? -8.493 3.131 50.198 1.00 91.50 475 ARG A N 1
ATOM 3825 C CA . ARG A 1 475 ? -8.873 3.416 51.590 1.00 91.50 475 ARG A CA 1
ATOM 3826 C C . ARG A 1 475 ? -8.913 4.910 51.872 1.00 91.50 475 ARG A C 1
ATOM 3828 O O . ARG A 1 475 ? -9.866 5.387 52.475 1.00 91.50 475 ARG A O 1
ATOM 3835 N N . GLU A 1 476 ? -7.917 5.650 51.391 1.00 90.88 476 GLU A N 1
ATOM 3836 C CA . GLU A 1 476 ? -7.879 7.115 51.488 1.00 90.88 476 GLU A CA 1
ATOM 3837 C C . GLU A 1 476 ? -9.069 7.765 50.762 1.00 90.88 476 GLU A C 1
ATOM 3839 O O . GLU A 1 476 ? -9.633 8.738 51.253 1.00 90.88 476 GLU A O 1
ATOM 3844 N N . ALA A 1 477 ? -9.509 7.185 49.641 1.00 87.19 477 ALA A N 1
ATOM 3845 C CA . ALA A 1 477 ? -10.701 7.611 48.907 1.00 87.19 477 ALA A CA 1
ATOM 3846 C C . ALA A 1 477 ? -12.037 7.107 49.504 1.00 87.19 477 ALA A C 1
ATOM 3848 O O . ALA A 1 477 ? -13.099 7.455 48.989 1.00 87.19 477 ALA A O 1
ATOM 3849 N N . GLY A 1 478 ? -12.010 6.284 50.560 1.00 87.56 478 GLY A N 1
ATOM 3850 C CA . GLY A 1 478 ? -13.201 5.741 51.224 1.00 87.56 478 GLY A CA 1
ATOM 3851 C C . GLY A 1 478 ? -13.887 4.552 50.526 1.00 87.56 478 GLY A C 1
ATOM 3852 O O . GLY A 1 478 ? -15.011 4.208 50.893 1.00 87.56 478 GLY A O 1
ATOM 3853 N N . ASP A 1 479 ? -13.255 3.895 49.544 1.00 87.81 479 ASP A N 1
ATOM 3854 C CA . ASP A 1 479 ? -13.800 2.710 48.848 1.00 87.81 479 ASP A CA 1
ATOM 3855 C C . ASP A 1 479 ? -13.327 1.396 49.506 1.00 87.81 479 ASP A C 1
ATOM 3857 O O . ASP A 1 479 ? -12.558 0.615 48.932 1.00 87.81 479 ASP A O 1
ATOM 3861 N N . GLU A 1 480 ? -13.795 1.136 50.734 1.00 89.62 480 GLU A N 1
ATOM 3862 C CA . GLU A 1 480 ? -13.360 -0.032 51.524 1.00 89.62 480 GLU A CA 1
ATOM 3863 C C . GLU A 1 480 ? -13.721 -1.364 50.840 1.00 89.62 480 GLU A C 1
ATOM 3865 O O . GLU A 1 480 ? -12.942 -2.317 50.844 1.00 89.62 480 GLU A O 1
ATOM 3870 N N . ARG A 1 481 ? -14.865 -1.423 50.143 1.00 89.19 481 ARG A N 1
ATOM 3871 C CA . ARG A 1 481 ? -15.295 -2.629 49.411 1.00 89.19 481 ARG A CA 1
ATOM 3872 C C . ARG A 1 481 ? -14.332 -2.991 48.284 1.00 89.19 481 ARG A C 1
ATOM 3874 O O . ARG A 1 481 ? -14.066 -4.173 48.046 1.00 89.19 481 ARG A O 1
ATOM 3881 N N . ARG A 1 482 ? -13.823 -1.998 47.548 1.00 90.56 482 ARG A N 1
ATOM 3882 C CA . ARG A 1 482 ? -12.811 -2.241 46.514 1.00 90.56 482 ARG A CA 1
ATOM 3883 C C . ARG A 1 482 ? -11.468 -2.604 47.137 1.00 90.56 482 ARG A C 1
ATOM 3885 O O . ARG A 1 482 ? -10.825 -3.519 46.621 1.00 90.56 482 ARG A O 1
ATOM 3892 N N . ALA A 1 483 ? -11.092 -1.972 48.248 1.00 91.44 483 ALA A N 1
ATOM 3893 C CA . ALA A 1 483 ? -9.874 -2.305 48.981 1.00 91.44 483 ALA A CA 1
ATOM 3894 C C . ALA A 1 483 ? -9.858 -3.785 49.420 1.00 91.44 483 ALA A C 1
ATOM 3896 O O . ALA A 1 483 ? -8.900 -4.496 49.115 1.00 91.44 483 ALA A O 1
ATOM 3897 N N . GLU A 1 484 ? -10.948 -4.298 50.002 1.00 92.81 484 GLU A N 1
ATOM 3898 C CA . GLU A 1 484 ? -11.094 -5.720 50.368 1.00 92.81 484 GLU A CA 1
ATOM 3899 C C . GLU A 1 484 ? -10.941 -6.665 49.161 1.00 92.81 484 GLU A C 1
ATOM 3901 O O . GLU A 1 484 ? -10.322 -7.732 49.245 1.00 92.81 484 GLU A O 1
ATOM 3906 N N . LYS A 1 485 ? -11.494 -6.293 47.997 1.00 92.88 485 LYS A N 1
ATOM 3907 C CA . LYS A 1 485 ? -11.307 -7.071 46.761 1.00 92.88 485 LYS A CA 1
ATOM 3908 C C . LYS A 1 485 ? -9.838 -7.076 46.342 1.00 92.88 485 LYS A C 1
ATOM 3910 O O . LYS A 1 485 ? -9.328 -8.125 45.953 1.00 92.88 485 LYS A O 1
ATOM 3915 N N . PHE A 1 486 ? -9.144 -5.947 46.444 1.00 94.44 486 PHE A N 1
ATOM 3916 C CA . PHE A 1 486 ? -7.725 -5.856 46.108 1.00 94.44 486 PHE A CA 1
ATOM 3917 C C . PHE A 1 486 ? -6.824 -6.596 47.100 1.00 94.44 486 PHE A C 1
ATOM 3919 O O . PHE A 1 486 ? -5.797 -7.126 46.684 1.00 94.44 486 PHE A O 1
ATOM 3926 N N . GLU A 1 487 ? -7.219 -6.746 48.364 1.00 93.44 487 GLU A N 1
ATOM 3927 C CA . GLU A 1 487 ? -6.544 -7.655 49.299 1.00 93.44 487 GLU A CA 1
ATOM 3928 C C . GLU A 1 487 ? -6.659 -9.117 48.845 1.00 93.44 487 GLU A C 1
ATOM 3930 O O . GLU A 1 487 ? -5.667 -9.851 48.842 1.00 93.44 487 GLU A O 1
ATOM 3935 N N . LYS A 1 488 ? -7.833 -9.532 48.347 1.00 93.31 488 LYS A N 1
ATOM 3936 C CA . LYS A 1 488 ? -8.002 -10.860 47.728 1.00 93.31 488 LYS A CA 1
ATOM 3937 C C . LYS A 1 488 ? -7.137 -11.011 46.474 1.00 93.31 488 LYS A C 1
ATOM 3939 O O . LYS A 1 488 ? -6.512 -12.056 46.295 1.00 93.31 488 LYS A O 1
ATOM 3944 N N . ILE A 1 489 ? -7.055 -9.973 45.635 1.00 92.06 489 ILE A N 1
ATOM 3945 C CA . ILE A 1 489 ? -6.161 -9.954 44.464 1.00 92.06 489 ILE A CA 1
ATOM 3946 C C . ILE A 1 489 ? -4.700 -10.070 44.912 1.00 92.06 489 ILE A C 1
ATOM 3948 O O . ILE A 1 489 ? -3.959 -10.847 44.320 1.00 92.06 489 ILE A O 1
ATOM 3952 N N . LEU A 1 490 ? -4.288 -9.366 45.973 1.00 91.88 490 LEU A N 1
ATOM 3953 C CA . LEU A 1 490 ? -2.927 -9.392 46.516 1.00 91.88 490 LEU A CA 1
ATOM 3954 C C . LEU A 1 490 ? -2.509 -10.803 46.957 1.00 91.88 490 LEU A C 1
ATOM 3956 O O . LEU A 1 490 ? -1.388 -11.229 46.670 1.00 91.88 490 LEU A O 1
ATOM 3960 N N . ILE A 1 491 ? -3.411 -11.531 47.624 1.00 90.62 491 ILE A N 1
ATOM 3961 C CA . ILE A 1 491 ? -3.214 -12.941 47.999 1.00 90.62 491 ILE A CA 1
ATOM 3962 C C . ILE A 1 491 ? -3.153 -13.818 46.739 1.00 90.62 491 ILE A C 1
ATOM 3964 O O . ILE A 1 491 ? -2.301 -14.698 46.628 1.00 90.62 491 ILE A O 1
ATOM 3968 N N . GLY A 1 492 ? -4.021 -13.539 45.766 1.00 86.56 492 GLY A N 1
ATOM 3969 C CA . GLY A 1 492 ? -4.141 -14.254 44.497 1.00 86.56 492 GLY A CA 1
ATOM 3970 C C . GLY A 1 492 ? -3.091 -13.930 43.428 1.00 86.56 492 GLY A C 1
ATOM 3971 O O . GLY A 1 492 ? -3.097 -14.565 42.372 1.00 86.56 492 GLY A O 1
ATOM 3972 N N . VAL A 1 493 ? -2.168 -12.995 43.683 1.00 87.25 493 VAL A N 1
ATOM 3973 C CA . VAL A 1 493 ? -1.115 -12.572 42.740 1.00 87.25 493 VAL A CA 1
ATOM 3974 C C . VAL A 1 493 ? -0.392 -13.735 42.052 1.00 87.25 493 VAL A C 1
ATOM 3976 O O . VAL A 1 493 ? -0.204 -13.630 40.838 1.00 87.25 493 VAL A O 1
ATOM 3979 N N . PRO A 1 494 ? -0.005 -14.834 42.740 1.00 88.19 494 PRO A N 1
ATOM 3980 C CA . PRO A 1 494 ? 0.701 -15.942 42.097 1.00 88.19 494 PRO A CA 1
ATOM 3981 C C . PRO A 1 494 ? -0.013 -16.500 40.858 1.00 88.19 494 PRO A C 1
ATOM 3983 O O . PRO A 1 494 ? 0.650 -16.800 39.872 1.00 88.19 494 PRO A O 1
ATOM 3986 N N . VAL A 1 495 ? -1.352 -16.545 40.857 1.00 86.44 495 VAL A N 1
ATOM 3987 C CA . VAL A 1 495 ? -2.152 -17.079 39.739 1.00 86.44 495 VAL A CA 1
ATOM 3988 C C . VAL A 1 495 ? -2.040 -16.198 38.493 1.00 86.44 495 VAL A C 1
ATOM 3990 O O . VAL A 1 495 ? -1.849 -16.695 37.384 1.00 86.44 495 VAL A O 1
ATOM 3993 N N . LEU A 1 496 ? -2.154 -14.876 38.659 1.00 84.00 496 LEU A N 1
ATOM 3994 C CA . LEU A 1 496 ? -1.992 -13.937 37.543 1.00 84.00 496 LEU A CA 1
ATOM 3995 C C . LEU A 1 496 ? -0.540 -13.875 37.074 1.00 84.00 496 LEU A C 1
ATOM 3997 O O . LEU A 1 496 ? -0.281 -13.826 35.873 1.00 84.00 496 LEU A O 1
ATOM 4001 N N . TRP A 1 497 ? 0.391 -13.893 38.026 1.00 85.06 497 TRP A N 1
ATOM 4002 C CA . TRP A 1 497 ? 1.824 -13.852 37.771 1.00 85.06 497 TRP A CA 1
ATOM 4003 C C . TRP A 1 497 ? 2.287 -15.047 36.934 1.00 85.06 497 TRP A C 1
ATOM 4005 O O . TRP A 1 497 ? 2.926 -14.856 35.903 1.00 85.06 497 TRP A O 1
ATOM 4015 N N . GLU A 1 498 ? 1.924 -16.270 37.324 1.00 87.50 498 GLU A N 1
ATOM 4016 C CA . GLU A 1 498 ? 2.318 -17.485 36.607 1.00 87.50 498 GLU A CA 1
ATOM 4017 C C . GLU A 1 498 ? 1.739 -17.507 35.188 1.00 87.50 498 GLU A C 1
ATOM 4019 O O . GLU A 1 498 ? 2.426 -17.845 34.221 1.00 87.50 498 GLU A O 1
ATOM 4024 N N . ARG A 1 499 ? 0.485 -17.064 35.041 1.00 87.56 499 ARG A N 1
ATOM 4025 C CA . ARG A 1 499 ? -0.196 -17.037 33.749 1.00 87.56 499 ARG A CA 1
ATOM 4026 C C . ARG A 1 499 ? 0.451 -16.065 32.768 1.00 87.56 499 ARG A C 1
ATOM 4028 O O . ARG A 1 499 ? 0.768 -16.469 31.651 1.00 87.56 499 ARG A O 1
ATOM 4035 N N . TYR A 1 500 ? 0.666 -14.812 33.165 1.00 89.25 500 TYR A N 1
ATOM 4036 C CA . TYR A 1 500 ? 1.204 -13.791 32.259 1.00 89.25 500 TYR A CA 1
ATOM 4037 C C . TYR A 1 500 ? 2.718 -13.870 32.060 1.00 89.25 500 TYR A C 1
ATOM 4039 O O . TYR A 1 500 ? 3.214 -13.399 31.040 1.00 89.25 500 TYR A O 1
ATOM 4047 N N . ARG A 1 501 ? 3.453 -14.536 32.956 1.00 85.88 501 ARG A N 1
ATOM 4048 C CA . ARG A 1 501 ? 4.859 -14.875 32.715 1.00 85.88 501 ARG A CA 1
ATOM 4049 C C . ARG A 1 501 ? 5.018 -15.848 31.540 1.00 85.88 501 ARG A C 1
ATOM 4051 O O . ARG A 1 501 ? 5.927 -15.686 30.733 1.00 85.88 501 ARG A O 1
ATOM 4058 N N . ASN A 1 502 ? 4.132 -16.841 31.436 1.00 86.38 502 ASN A N 1
ATOM 4059 C CA . ASN A 1 502 ? 4.175 -17.853 30.374 1.00 86.38 502 ASN A CA 1
ATOM 4060 C C . ASN A 1 502 ? 3.450 -17.398 29.095 1.00 86.38 502 ASN A C 1
ATOM 4062 O O . ASN A 1 502 ? 3.853 -17.734 27.982 1.00 86.38 502 ASN A O 1
ATOM 4066 N N . LEU A 1 503 ? 2.378 -16.618 29.245 1.00 87.00 503 LEU A N 1
ATOM 4067 C CA . LEU A 1 503 ? 1.588 -16.049 28.155 1.00 87.00 503 LEU A CA 1
ATOM 4068 C C . LEU A 1 503 ? 1.571 -14.521 28.292 1.00 87.00 503 LEU A C 1
ATOM 4070 O O . LEU A 1 503 ? 0.615 -13.976 28.845 1.00 87.00 503 LEU A O 1
ATOM 4074 N N . PRO A 1 504 ? 2.602 -13.815 27.793 1.00 88.94 504 PRO A N 1
ATOM 4075 C CA . PRO A 1 504 ? 2.744 -12.380 28.006 1.00 88.94 504 PRO A CA 1
ATOM 4076 C C . PRO A 1 504 ? 1.557 -11.599 27.445 1.00 88.94 504 PRO A C 1
ATOM 4078 O O . PRO A 1 504 ? 1.125 -11.812 26.306 1.00 88.94 504 PRO A O 1
ATOM 4081 N N . LEU A 1 505 ? 1.071 -10.653 28.247 1.00 90.19 505 LEU A N 1
ATOM 4082 C CA . LEU A 1 505 ? 0.011 -9.716 27.908 1.00 90.19 505 LEU A CA 1
ATOM 4083 C C . LEU A 1 505 ? 0.524 -8.746 26.836 1.00 90.19 505 LEU A C 1
ATOM 4085 O O . LEU A 1 505 ? 1.414 -7.926 27.080 1.00 90.19 505 LEU A O 1
ATOM 4089 N N . LYS A 1 506 ? -0.000 -8.873 25.615 1.00 90.00 506 LYS A N 1
ATOM 4090 C CA . LYS A 1 506 ? 0.464 -8.110 24.443 1.00 90.00 506 LYS A CA 1
ATOM 4091 C C . LYS A 1 506 ? -0.230 -6.752 24.342 1.00 90.00 506 LYS A C 1
ATOM 4093 O O . LYS A 1 506 ? -1.232 -6.506 25.003 1.00 90.00 506 LYS A O 1
ATOM 4098 N N . SER A 1 507 ? 0.277 -5.891 23.468 1.00 88.94 507 SER A N 1
ATOM 4099 C CA . SER A 1 507 ? -0.302 -4.567 23.224 1.00 88.94 507 SER A CA 1
ATOM 4100 C C . SER A 1 507 ? -0.841 -4.425 21.813 1.00 88.94 507 SER A C 1
ATOM 4102 O O . SER A 1 507 ? -0.374 -5.099 20.893 1.00 88.94 507 SER A O 1
ATOM 4104 N N . ARG A 1 508 ? -1.837 -3.555 21.675 1.00 89.06 508 ARG A N 1
ATOM 4105 C CA . ARG A 1 508 ? -2.429 -3.102 20.418 1.00 89.06 508 ARG A CA 1
ATOM 4106 C C . ARG A 1 508 ? -2.464 -1.581 20.403 1.00 89.06 508 ARG A C 1
ATOM 4108 O O . ARG A 1 508 ? -2.600 -0.969 21.465 1.00 89.06 508 ARG A O 1
ATOM 4115 N N . ILE A 1 509 ? -2.327 -1.008 19.212 1.00 89.25 509 ILE A N 1
ATOM 4116 C CA . ILE A 1 509 ? -2.424 0.436 18.995 1.00 89.25 509 ILE A CA 1
ATOM 4117 C C . ILE A 1 509 ? -3.365 0.685 17.825 1.00 89.25 509 ILE A C 1
ATOM 4119 O O . ILE A 1 509 ? -3.141 0.193 16.716 1.00 89.25 509 ILE A O 1
ATOM 4123 N N . GLY A 1 510 ? -4.414 1.449 18.090 1.00 87.62 510 GLY A N 1
ATOM 4124 C CA . GLY A 1 510 ? -5.489 1.710 17.149 1.00 87.62 510 GLY A CA 1
ATOM 4125 C C . GLY A 1 510 ? -5.658 3.188 16.840 1.00 87.62 510 GLY A C 1
ATOM 4126 O O . GLY A 1 510 ? -5.289 4.057 17.634 1.00 87.62 510 GLY A O 1
ATOM 4127 N N . THR A 1 511 ? -6.240 3.501 15.685 1.00 82.81 511 THR A N 1
ATOM 4128 C CA . THR A 1 511 ? -6.725 4.868 15.436 1.00 82.81 511 THR A CA 1
ATOM 4129 C C . THR A 1 511 ? -8.182 5.060 15.843 1.00 82.81 511 THR A C 1
ATOM 4131 O O . THR A 1 511 ? -8.552 6.182 16.193 1.00 82.81 511 THR A O 1
ATOM 4134 N N . GLY A 1 512 ? -8.998 3.995 15.836 1.00 69.00 512 GLY A N 1
ATOM 4135 C CA . GLY A 1 512 ? -10.418 4.023 16.213 1.00 69.00 512 GLY A CA 1
ATOM 4136 C C . GLY A 1 512 ? -11.252 4.978 15.348 1.00 69.00 512 GLY A C 1
ATOM 4137 O O . GLY A 1 512 ? -12.080 5.725 15.867 1.00 69.00 512 GLY A O 1
ATOM 4138 N N . SER A 1 513 ? -10.947 5.060 14.050 1.00 55.94 513 SER A N 1
ATOM 4139 C CA . SER A 1 513 ? -11.148 6.271 13.242 1.00 55.94 513 SER A CA 1
ATOM 4140 C C . SER A 1 513 ? -12.610 6.680 12.953 1.00 55.94 513 SER A C 1
ATOM 4142 O O . SER A 1 513 ? -13.355 5.952 12.309 1.00 55.94 513 SER A O 1
ATOM 4144 N N . GLY A 1 514 ? -12.927 7.939 13.295 1.00 48.69 514 GLY A N 1
ATOM 4145 C CA . GLY A 1 514 ? -14.027 8.807 12.820 1.00 48.69 514 GLY A CA 1
ATOM 4146 C C . GLY A 1 514 ? -13.704 10.228 13.322 1.00 48.69 514 GLY A C 1
ATOM 4147 O O . GLY A 1 514 ? -13.440 10.403 14.506 1.00 48.69 514 GLY A O 1
ATOM 4148 N N . ASN A 1 515 ? -13.391 11.235 12.503 1.00 47.06 515 ASN A N 1
ATOM 4149 C CA . ASN A 1 515 ? -14.321 12.092 11.771 1.00 47.06 515 ASN A CA 1
ATOM 4150 C C . ASN A 1 515 ? -13.539 12.988 10.762 1.00 47.06 515 ASN A C 1
ATOM 4152 O O . ASN A 1 515 ? -12.337 12.788 10.609 1.00 47.06 515 ASN A O 1
ATOM 4156 N N . ARG A 1 516 ? -14.169 13.883 9.972 1.00 44.47 516 ARG A N 1
ATOM 4157 C CA . ARG A 1 516 ? -13.448 14.765 9.000 1.00 44.47 516 ARG A CA 1
ATOM 4158 C C . ARG A 1 516 ? -12.741 15.926 9.718 1.00 44.47 516 ARG A C 1
ATOM 4160 O O . ARG A 1 516 ? -11.792 16.479 9.185 1.00 44.47 516 ARG A O 1
ATOM 4167 N N . SER A 1 517 ? -13.192 16.228 10.932 1.00 44.09 517 SER A N 1
ATOM 4168 C CA . SER A 1 517 ? -12.777 17.351 11.771 1.00 44.09 517 SER A CA 1
ATOM 4169 C C . SER A 1 517 ? -11.584 17.080 12.694 1.00 44.09 517 SER A C 1
ATOM 4171 O O . SER A 1 517 ? -11.121 18.001 13.357 1.00 44.09 517 SER A O 1
ATOM 4173 N N . ARG A 1 518 ? -11.081 15.838 12.783 1.00 52.28 518 ARG A N 1
ATOM 4174 C CA . ARG A 1 518 ? -10.025 15.470 13.748 1.00 52.28 518 ARG A CA 1
ATOM 4175 C C . ARG A 1 518 ? -8.624 15.450 13.135 1.00 52.28 518 ARG A C 1
ATOM 4177 O O . ARG A 1 518 ? -8.438 15.101 11.973 1.00 52.28 518 ARG A O 1
ATOM 4184 N N . ALA A 1 519 ? -7.631 15.744 13.977 1.00 55.19 519 ALA A N 1
ATOM 4185 C CA . ALA A 1 519 ? -6.240 16.012 13.607 1.00 55.19 519 ALA A CA 1
ATOM 4186 C C . ALA A 1 519 ? -5.363 14.839 13.150 1.00 55.19 519 ALA A C 1
ATOM 4188 O O . ALA A 1 519 ? -4.150 14.996 13.021 1.00 55.19 519 ALA A O 1
ATOM 4189 N N . PHE A 1 520 ? -5.943 13.662 12.921 1.00 65.88 520 PHE A N 1
ATOM 4190 C CA . PHE A 1 520 ? -5.182 12.440 12.682 1.00 65.88 520 PHE A CA 1
ATOM 4191 C C . PHE A 1 520 ? -5.878 11.508 11.690 1.00 65.88 520 PHE A C 1
ATOM 4193 O O . PHE A 1 520 ? -7.102 11.493 11.558 1.00 65.88 520 PHE A O 1
ATOM 4200 N N . GLY A 1 521 ? -5.083 10.697 10.991 1.00 71.44 521 GLY A N 1
ATOM 4201 C CA . GLY A 1 521 ? -5.576 9.718 10.029 1.00 71.44 521 GLY A CA 1
ATOM 4202 C C . GLY A 1 521 ? -5.372 8.282 10.494 1.00 71.44 521 GLY A C 1
ATOM 4203 O O . GLY A 1 521 ? -4.663 8.010 11.455 1.00 71.44 521 GLY A O 1
ATOM 4204 N N . MET A 1 522 ? -5.990 7.348 9.770 1.00 85.00 522 MET A N 1
ATOM 4205 C CA . MET A 1 522 ? -5.746 5.908 9.927 1.00 85.00 522 MET A CA 1
ATOM 4206 C C . MET A 1 522 ? -4.265 5.563 9.709 1.00 85.00 522 MET A C 1
ATOM 4208 O O . MET A 1 522 ? -3.692 6.041 8.722 1.00 85.00 522 MET A O 1
ATOM 4212 N N . GLY A 1 523 ? -3.728 4.668 10.541 1.00 88.69 523 GLY A N 1
ATOM 4213 C CA . GLY A 1 523 ? -2.429 4.030 10.359 1.00 88.69 523 GLY A CA 1
ATOM 4214 C C . GLY A 1 523 ? -1.279 4.574 11.204 1.00 88.69 523 GLY A C 1
ATOM 4215 O O . GLY A 1 523 ? -1.132 5.781 11.388 1.00 88.69 523 GLY A O 1
ATOM 4216 N N . PHE A 1 524 ? -0.400 3.664 11.620 1.00 90.25 524 PHE A N 1
ATOM 4217 C CA . PHE A 1 524 ? 0.880 3.953 12.260 1.00 90.25 524 PHE A CA 1
ATOM 4218 C C . PHE A 1 524 ? 2.034 3.287 11.520 1.00 90.25 524 PHE A C 1
ATOM 4220 O O . PHE A 1 524 ? 1.856 2.282 10.825 1.00 90.25 524 PHE A O 1
ATOM 4227 N N . VAL A 1 525 ? 3.236 3.821 11.717 1.00 91.62 525 VAL A N 1
ATOM 4228 C CA . VAL A 1 525 ? 4.479 3.224 11.232 1.00 91.62 525 VAL A CA 1
ATOM 4229 C C . VAL A 1 525 ? 5.585 3.326 12.270 1.00 91.62 525 VAL A C 1
ATOM 4231 O O . VAL A 1 525 ? 5.703 4.334 12.965 1.00 91.62 525 VAL A O 1
ATOM 4234 N N . VAL A 1 526 ? 6.409 2.283 12.354 1.00 92.00 526 VAL A N 1
ATOM 4235 C CA . VAL A 1 526 ? 7.635 2.294 13.157 1.00 92.00 526 VAL A CA 1
ATOM 4236 C C . VAL A 1 526 ? 8.758 2.915 12.329 1.00 92.00 526 VAL A C 1
ATOM 4238 O O . VAL A 1 526 ? 9.180 2.338 11.320 1.00 92.00 526 VAL A O 1
ATOM 4241 N N . THR A 1 527 ? 9.246 4.085 12.743 1.00 90.56 527 THR A N 1
ATOM 4242 C CA . THR A 1 527 ? 10.222 4.891 11.986 1.00 90.56 527 THR A CA 1
ATOM 4243 C C . THR A 1 527 ? 11.543 4.161 11.753 1.00 90.56 527 THR A C 1
ATOM 4245 O O . THR A 1 527 ? 12.134 4.310 10.684 1.00 90.56 527 THR A O 1
ATOM 4248 N N . ASP A 1 528 ? 11.950 3.297 12.685 1.00 90.38 528 ASP A N 1
ATOM 4249 C CA . ASP A 1 528 ? 13.165 2.473 12.592 1.00 90.38 528 ASP A CA 1
ATOM 4250 C C . ASP A 1 528 ? 13.155 1.508 11.392 1.00 90.38 528 ASP A C 1
ATOM 4252 O O . ASP A 1 528 ? 14.210 1.115 10.894 1.00 90.38 528 ASP A O 1
ATOM 4256 N N . THR A 1 529 ? 11.967 1.151 10.892 1.00 91.50 529 THR A N 1
ATOM 4257 C CA . THR A 1 529 ? 11.800 0.244 9.743 1.00 91.50 529 THR A CA 1
ATOM 4258 C C . THR A 1 529 ? 11.752 0.970 8.396 1.00 91.50 529 THR A C 1
ATOM 4260 O O . THR A 1 529 ? 11.666 0.333 7.343 1.00 91.50 529 THR A O 1
ATOM 4263 N N . LEU A 1 530 ? 11.814 2.306 8.406 1.00 92.12 530 LEU A N 1
ATOM 4264 C CA . LEU A 1 530 ? 11.751 3.138 7.210 1.00 92.12 530 LEU A CA 1
ATOM 4265 C C . LEU A 1 530 ? 13.143 3.498 6.671 1.00 92.12 530 LEU A C 1
ATOM 4267 O O . LEU A 1 530 ? 14.137 3.517 7.401 1.00 92.12 530 LEU A O 1
ATOM 4271 N N . PRO A 1 531 ? 13.245 3.876 5.382 1.00 90.94 531 PRO A N 1
ATOM 4272 C CA . PRO A 1 531 ? 14.445 4.518 4.867 1.00 90.94 531 PRO A CA 1
ATOM 4273 C C . PRO A 1 531 ? 14.801 5.754 5.706 1.00 90.94 531 PRO A C 1
ATOM 4275 O O . PRO A 1 531 ? 13.941 6.594 5.967 1.00 90.94 531 PRO A O 1
ATOM 4278 N N . ARG A 1 532 ? 16.090 5.934 6.041 1.00 88.81 532 ARG A N 1
ATOM 4279 C CA . ARG A 1 532 ? 16.587 7.055 6.879 1.00 88.81 532 ARG A CA 1
ATOM 4280 C C . ARG A 1 532 ? 16.057 8.433 6.465 1.00 88.81 532 ARG A C 1
ATOM 4282 O O . ARG A 1 532 ? 15.827 9.293 7.304 1.00 88.81 532 ARG A O 1
ATOM 4289 N N . ARG A 1 533 ? 15.874 8.656 5.160 1.00 87.50 533 ARG A N 1
ATOM 4290 C CA . ARG A 1 533 ? 15.328 9.911 4.616 1.00 87.50 533 ARG A CA 1
ATOM 4291 C C . ARG A 1 533 ? 13.861 10.123 4.981 1.00 87.50 533 ARG A C 1
ATOM 4293 O O . ARG A 1 533 ? 13.472 11.255 5.238 1.00 87.50 533 ARG A O 1
ATOM 4300 N N . SER A 1 534 ? 13.069 9.054 4.969 1.00 89.81 534 SER A N 1
ATOM 4301 C CA . SER A 1 534 ? 11.661 9.103 5.349 1.00 89.81 534 SER A CA 1
ATOM 4302 C C . SER A 1 534 ? 11.499 9.241 6.857 1.00 89.81 534 SER A C 1
ATOM 4304 O O . SER A 1 534 ? 10.625 9.980 7.287 1.00 89.81 534 SER A O 1
ATOM 4306 N N . ALA A 1 535 ? 12.355 8.584 7.648 1.00 88.81 535 ALA A N 1
ATOM 4307 C CA . ALA A 1 535 ? 12.364 8.743 9.101 1.00 88.81 535 ALA A CA 1
ATOM 4308 C C . ALA A 1 535 ? 12.613 10.208 9.501 1.00 88.81 535 ALA A C 1
ATOM 4310 O O . ALA A 1 535 ? 11.791 10.786 10.201 1.00 88.81 535 ALA A O 1
ATOM 4311 N N . ARG A 1 536 ? 13.650 10.851 8.939 1.00 87.50 536 ARG A N 1
ATOM 4312 C CA . ARG A 1 536 ? 13.921 12.286 9.162 1.00 87.50 536 ARG A CA 1
ATOM 4313 C C . ARG A 1 536 ? 12.764 13.192 8.740 1.00 87.50 536 ARG A C 1
ATOM 4315 O O . ARG A 1 536 ? 12.419 14.116 9.455 1.00 87.50 536 ARG A O 1
ATOM 4322 N N . TYR A 1 537 ? 12.143 12.911 7.594 1.00 86.25 537 TYR A N 1
ATOM 4323 C CA . TYR A 1 537 ? 10.978 13.673 7.135 1.00 86.25 537 TYR A CA 1
ATOM 4324 C C . TYR A 1 537 ? 9.796 13.583 8.112 1.00 86.25 537 TYR A C 1
ATOM 4326 O O . TYR A 1 537 ? 9.124 14.579 8.358 1.00 86.25 537 TYR A O 1
ATOM 4334 N N . LEU A 1 538 ? 9.544 12.402 8.683 1.00 84.31 538 LEU A N 1
ATOM 4335 C CA . LEU A 1 538 ? 8.505 12.240 9.700 1.00 84.31 538 LEU A CA 1
ATOM 4336 C C . LEU A 1 538 ? 8.881 12.941 11.010 1.00 84.31 538 LEU A C 1
ATOM 4338 O O . LEU A 1 538 ? 8.023 13.579 11.605 1.00 84.31 538 LEU A O 1
ATOM 4342 N N . GLU A 1 539 ? 10.149 12.890 11.424 1.00 81.75 539 GLU A N 1
ATOM 4343 C CA . GLU A 1 539 ? 10.646 13.647 12.583 1.00 81.75 539 GLU A CA 1
ATOM 4344 C C . GLU A 1 539 ? 10.459 15.163 12.410 1.00 81.75 539 GLU A C 1
ATOM 4346 O O . GLU A 1 539 ? 10.077 15.837 13.364 1.00 81.75 539 GLU A O 1
ATOM 4351 N N . GLU A 1 540 ? 10.683 15.687 11.199 1.00 80.69 540 GLU A N 1
ATOM 4352 C CA . GLU A 1 540 ? 10.454 17.094 10.841 1.00 80.69 540 GLU A CA 1
ATOM 4353 C C . GLU A 1 540 ? 8.962 17.470 10.894 1.00 80.69 540 GLU A C 1
ATOM 4355 O O . GLU A 1 540 ? 8.623 18.528 11.412 1.00 80.69 540 GLU A O 1
ATOM 4360 N N . ILE A 1 541 ? 8.052 16.618 10.398 1.00 75.44 541 ILE A N 1
ATOM 4361 C CA . ILE A 1 541 ? 6.595 16.882 10.439 1.00 75.44 541 ILE A CA 1
ATOM 4362 C C . ILE A 1 541 ? 6.025 16.785 11.856 1.00 75.44 541 ILE A C 1
ATOM 4364 O O . ILE A 1 541 ? 5.072 17.488 12.199 1.00 75.44 541 ILE A O 1
ATOM 4368 N N . GLU A 1 542 ? 6.565 15.874 12.657 1.00 70.44 542 GLU A N 1
ATOM 4369 C CA . GLU A 1 542 ? 6.192 15.691 14.059 1.00 70.44 542 GLU A CA 1
ATOM 4370 C C . GLU A 1 542 ? 6.831 16.747 14.973 1.00 70.44 542 GLU A C 1
ATOM 4372 O O . GLU A 1 542 ? 6.515 16.806 16.164 1.00 70.44 542 GLU A O 1
ATOM 4377 N N . ALA A 1 543 ? 7.723 17.598 14.452 1.00 67.88 543 ALA A N 1
ATOM 4378 C CA . ALA A 1 543 ? 8.291 18.698 15.215 1.00 67.88 543 ALA A CA 1
ATOM 4379 C C . ALA A 1 543 ? 7.172 19.672 15.628 1.00 67.88 543 ALA A C 1
ATOM 4381 O O . ALA A 1 543 ? 6.576 20.351 14.796 1.00 67.88 543 ALA A O 1
ATOM 4382 N N . GLY A 1 544 ? 6.870 19.713 16.930 1.00 62.16 544 GLY A N 1
ATOM 4383 C CA . GLY A 1 544 ? 5.812 20.551 17.506 1.00 62.16 544 GLY A CA 1
ATOM 4384 C C . GLY A 1 544 ? 4.454 19.864 17.711 1.00 62.16 544 GLY A C 1
ATOM 4385 O O . GLY A 1 544 ? 3.532 20.518 18.190 1.00 62.16 544 GLY A O 1
ATOM 4386 N N . LYS A 1 545 ? 4.311 18.566 17.401 1.00 69.50 545 LYS A N 1
ATOM 4387 C CA . LYS A 1 545 ? 3.086 17.785 17.661 1.00 69.50 545 LYS A CA 1
ATOM 4388 C C . LYS A 1 545 ? 3.218 16.894 18.904 1.00 69.50 545 LYS A C 1
ATOM 4390 O O . LYS A 1 545 ? 4.333 16.491 19.252 1.00 69.50 545 LYS A O 1
ATOM 4395 N N . PRO A 1 546 ? 2.101 16.547 19.575 1.00 66.81 546 PRO A N 1
ATOM 4396 C CA . PRO A 1 546 ? 2.125 15.563 20.648 1.00 66.81 546 PRO A CA 1
ATOM 4397 C C . PRO A 1 546 ? 2.467 14.183 20.071 1.00 66.81 546 PRO A C 1
ATOM 4399 O O . PRO A 1 546 ? 1.669 13.566 19.365 1.00 66.81 546 PRO A O 1
ATOM 4402 N N . ARG A 1 547 ? 3.684 13.716 20.364 1.00 75.62 547 ARG A N 1
ATOM 4403 C CA . ARG A 1 547 ? 4.195 12.425 19.893 1.00 75.62 547 ARG A CA 1
ATOM 4404 C C . ARG A 1 547 ? 3.419 11.275 20.520 1.00 75.62 547 ARG A C 1
ATOM 4406 O O . ARG A 1 547 ? 3.061 11.331 21.695 1.00 75.62 547 ARG A O 1
ATOM 4413 N N . VAL A 1 548 ? 3.247 10.193 19.762 1.00 83.44 548 VAL A N 1
ATOM 4414 C CA . VAL A 1 548 ? 2.739 8.930 20.308 1.00 83.44 548 VAL A CA 1
ATOM 4415 C C . VAL A 1 548 ? 3.745 8.428 21.358 1.00 83.44 548 VAL A C 1
ATOM 4417 O O . VAL A 1 548 ? 4.891 8.143 20.998 1.00 83.44 548 VAL A O 1
ATOM 4420 N N . PRO A 1 549 ? 3.362 8.293 22.643 1.00 85.25 549 PRO A N 1
ATOM 4421 C CA . PRO A 1 549 ? 4.279 7.968 23.736 1.00 85.25 549 PRO A CA 1
ATOM 4422 C C . PRO A 1 549 ? 4.579 6.463 23.796 1.00 85.25 549 PRO A C 1
ATOM 4424 O O . PRO A 1 549 ? 4.625 5.861 24.864 1.00 85.25 549 PRO A O 1
ATOM 4427 N N . ILE A 1 550 ? 4.730 5.809 22.641 1.00 86.44 550 ILE A N 1
ATOM 4428 C CA . ILE A 1 550 ? 4.987 4.373 22.550 1.00 86.44 550 ILE A CA 1
ATOM 4429 C C . ILE A 1 550 ? 6.190 4.110 21.660 1.00 86.44 550 ILE A C 1
ATOM 4431 O O . ILE A 1 550 ? 6.303 4.614 20.542 1.00 86.44 550 ILE A O 1
ATOM 4435 N N . ARG A 1 551 ? 7.068 3.244 22.159 1.00 87.75 551 ARG A N 1
ATOM 4436 C CA . ARG A 1 551 ? 8.199 2.687 21.437 1.00 87.75 551 ARG A CA 1
ATOM 4437 C C . ARG A 1 551 ? 7.972 1.207 21.158 1.00 87.75 551 ARG A C 1
ATOM 4439 O O . ARG A 1 551 ? 7.729 0.441 22.084 1.00 87.75 551 ARG A O 1
ATOM 4446 N N . ALA A 1 552 ? 8.084 0.805 19.899 1.00 88.00 552 ALA A N 1
ATOM 4447 C CA . ALA A 1 552 ? 8.155 -0.590 19.490 1.00 88.00 552 ALA A CA 1
ATOM 4448 C C . ALA A 1 552 ? 9.620 -1.033 19.378 1.00 88.00 552 ALA A C 1
ATOM 4450 O O . ALA A 1 552 ? 10.401 -0.432 18.644 1.00 88.00 552 ALA A O 1
ATOM 4451 N N . GLU A 1 553 ? 9.996 -2.097 20.079 1.00 86.75 553 GLU A N 1
ATOM 4452 C CA . GLU A 1 553 ? 11.277 -2.774 19.859 1.00 86.75 553 GLU A CA 1
ATOM 4453 C C . GLU A 1 553 ? 11.236 -3.567 18.540 1.00 86.75 553 GLU A C 1
ATOM 4455 O O . GLU A 1 553 ? 10.282 -4.311 18.266 1.00 86.75 553 GLU A O 1
ATOM 4460 N N . VAL A 1 554 ? 12.271 -3.386 17.714 1.00 88.56 554 VAL A N 1
ATOM 4461 C CA . VAL A 1 554 ? 12.401 -4.010 16.393 1.00 88.56 554 VAL A CA 1
ATOM 4462 C C . VAL A 1 554 ? 13.776 -4.641 16.218 1.00 88.56 554 VAL A C 1
ATOM 4464 O O . VAL A 1 554 ? 14.796 -4.055 16.574 1.00 88.56 554 VAL A O 1
ATOM 4467 N N . GLU A 1 555 ? 13.794 -5.830 15.628 1.00 88.62 555 GLU A N 1
ATOM 4468 C CA . GLU A 1 555 ? 14.994 -6.572 15.259 1.00 88.62 555 GLU A CA 1
ATOM 4469 C C . GLU A 1 555 ? 15.081 -6.680 13.737 1.00 88.62 555 GLU A C 1
ATOM 4471 O O . GLU A 1 555 ? 14.081 -6.903 13.044 1.00 88.62 555 GLU A O 1
ATOM 4476 N N . LYS A 1 556 ? 16.295 -6.514 13.206 1.00 89.56 556 LYS A N 1
ATOM 4477 C CA . LYS A 1 556 ? 16.579 -6.662 11.780 1.00 89.56 556 LYS A CA 1
ATOM 4478 C C . LYS A 1 556 ? 17.319 -7.970 11.536 1.00 89.56 556 LYS A C 1
ATOM 4480 O O . LYS A 1 556 ? 18.512 -8.063 11.814 1.00 89.56 556 LYS A O 1
ATOM 4485 N N . HIS A 1 557 ? 16.646 -8.943 10.934 1.00 89.06 557 HIS A N 1
ATOM 4486 C CA . HIS A 1 557 ? 17.279 -10.172 10.466 1.00 89.06 557 HIS A CA 1
ATOM 4487 C C . HIS A 1 557 ? 17.725 -9.990 9.016 1.00 89.06 557 HIS A C 1
ATOM 4489 O O . HIS A 1 557 ? 16.913 -9.687 8.145 1.00 89.06 557 HIS A O 1
ATOM 4495 N N . THR A 1 558 ? 19.021 -10.151 8.754 1.00 89.69 558 THR A N 1
ATOM 4496 C CA . THR A 1 558 ? 19.569 -10.159 7.390 1.00 89.69 558 THR A CA 1
ATOM 4497 C C . THR A 1 558 ? 19.881 -11.601 7.017 1.00 89.69 558 THR A C 1
ATOM 4499 O O . THR A 1 558 ? 20.715 -12.228 7.664 1.00 89.69 558 THR A O 1
ATOM 4502 N N . ILE A 1 559 ? 19.197 -12.129 6.006 1.00 87.94 559 ILE A N 1
ATOM 4503 C CA . ILE A 1 559 ? 19.362 -13.500 5.524 1.00 87.94 559 ILE A CA 1
ATOM 4504 C C . ILE A 1 559 ? 20.080 -13.442 4.178 1.00 87.94 559 ILE A C 1
ATOM 4506 O O . ILE A 1 559 ? 19.606 -12.785 3.248 1.00 87.94 559 ILE A O 1
ATOM 4510 N N . PHE A 1 560 ? 21.207 -14.143 4.081 1.00 86.06 560 PHE A N 1
ATOM 4511 C CA . PHE A 1 560 ? 21.934 -14.353 2.834 1.00 86.06 560 PHE A CA 1
ATOM 4512 C C . PHE A 1 560 ? 21.574 -15.733 2.280 1.00 86.06 560 PHE A C 1
ATOM 4514 O O . PHE A 1 560 ? 21.633 -16.718 3.014 1.00 86.06 560 PHE A O 1
ATOM 4521 N N . ARG A 1 561 ? 21.154 -15.797 1.017 1.00 81.94 561 ARG A N 1
ATOM 4522 C CA . ARG A 1 561 ? 20.793 -17.036 0.318 1.00 81.94 561 ARG A CA 1
ATOM 4523 C C . ARG A 1 561 ? 21.643 -17.192 -0.928 1.00 81.94 561 ARG A C 1
ATOM 4525 O O . ARG A 1 561 ? 21.988 -16.205 -1.572 1.00 81.94 561 ARG A O 1
ATOM 4532 N N . GLU A 1 562 ? 21.960 -18.426 -1.280 1.00 78.25 562 GLU A N 1
ATOM 4533 C CA . GLU A 1 562 ? 22.532 -18.704 -2.592 1.00 78.25 562 GLU A CA 1
ATOM 4534 C C . GLU A 1 562 ? 21.458 -18.467 -3.666 1.00 78.25 562 GLU A C 1
ATOM 4536 O O . GLU A 1 562 ? 20.306 -18.866 -3.468 1.00 78.25 562 GLU A O 1
ATOM 4541 N N . PRO A 1 563 ? 21.788 -17.777 -4.772 1.00 69.56 563 PRO A N 1
ATOM 4542 C CA . PRO A 1 563 ? 20.842 -17.585 -5.861 1.00 69.56 563 PRO A CA 1
ATOM 4543 C C . PRO A 1 563 ? 20.470 -18.942 -6.471 1.00 69.56 563 PRO A C 1
ATOM 4545 O O . PRO A 1 563 ? 21.347 -19.742 -6.787 1.00 69.56 563 PRO A O 1
ATOM 4548 N N . GLU A 1 564 ? 19.176 -19.178 -6.706 1.00 58.50 564 GLU A N 1
ATOM 4549 C CA . GLU A 1 564 ? 18.683 -20.437 -7.299 1.00 58.50 564 GLU A CA 1
ATOM 4550 C C . GLU A 1 564 ? 19.279 -20.716 -8.692 1.00 58.50 564 GLU A C 1
ATOM 4552 O O . GLU A 1 564 ? 19.378 -21.864 -9.114 1.00 58.50 564 GLU A O 1
ATOM 4557 N N . ASN A 1 565 ? 19.698 -19.667 -9.411 1.00 59.97 565 ASN A N 1
ATOM 4558 C CA . ASN A 1 565 ? 20.388 -19.774 -10.692 1.00 59.97 565 ASN A CA 1
ATOM 4559 C C . ASN A 1 565 ? 21.721 -19.023 -10.636 1.00 59.97 565 ASN A C 1
ATOM 4561 O O . ASN A 1 565 ? 21.743 -17.791 -10.630 1.00 59.97 565 ASN A O 1
ATOM 4565 N N . LEU A 1 566 ? 22.826 -19.764 -10.658 1.00 60.88 566 LEU A N 1
ATOM 4566 C CA . LEU A 1 566 ? 24.179 -19.211 -10.666 1.00 60.88 566 LEU A CA 1
ATOM 4567 C C . LEU A 1 566 ? 24.522 -18.610 -12.035 1.00 60.88 566 LEU A C 1
ATOM 4569 O O . LEU A 1 566 ? 24.648 -19.320 -13.036 1.00 60.88 566 LEU A O 1
ATOM 4573 N N . GLY A 1 567 ? 24.694 -17.289 -12.093 1.00 64.50 567 GLY A N 1
ATOM 4574 C CA . GLY A 1 567 ? 25.287 -16.626 -13.248 1.00 64.50 567 GLY A CA 1
ATOM 4575 C C . GLY A 1 567 ? 26.818 -16.779 -13.269 1.00 64.50 567 GLY A C 1
ATOM 4576 O O . GLY A 1 567 ? 27.435 -16.919 -12.215 1.00 64.50 567 GLY A O 1
ATOM 4577 N N . PRO A 1 568 ? 27.481 -16.654 -14.437 1.00 66.25 568 PRO A N 1
ATOM 4578 C CA . PRO A 1 568 ? 28.948 -16.689 -14.525 1.00 66.25 568 PRO A CA 1
ATOM 4579 C C . PRO A 1 568 ? 29.648 -15.660 -13.621 1.00 66.25 568 PRO A C 1
ATOM 4581 O O . PRO A 1 568 ? 30.714 -15.922 -13.074 1.00 66.25 568 PRO A O 1
ATOM 4584 N N . MET A 1 569 ? 29.029 -14.488 -13.441 1.00 63.25 569 MET A N 1
ATOM 4585 C CA . MET A 1 569 ? 29.530 -13.447 -12.537 1.00 63.25 569 MET A CA 1
ATOM 4586 C C . MET A 1 569 ? 29.335 -13.802 -11.064 1.00 63.25 569 MET A C 1
ATOM 4588 O O . MET A 1 569 ? 30.163 -13.416 -10.246 1.00 63.25 569 MET A O 1
ATOM 4592 N N . ASP A 1 570 ? 28.267 -14.521 -10.724 1.00 68.50 570 ASP A N 1
ATOM 4593 C CA . ASP A 1 570 ? 27.991 -14.920 -9.345 1.00 68.50 570 ASP A CA 1
ATOM 4594 C C . ASP A 1 570 ? 28.981 -16.001 -8.912 1.00 68.50 570 ASP A C 1
ATOM 4596 O O . ASP A 1 570 ? 29.543 -15.900 -7.830 1.00 68.50 570 ASP A O 1
ATOM 4600 N N . VAL A 1 571 ? 29.312 -16.940 -9.806 1.00 71.31 571 VAL A N 1
ATOM 4601 C CA . VAL A 1 571 ? 30.382 -17.933 -9.600 1.00 71.31 571 VAL A CA 1
ATOM 4602 C C . VAL A 1 571 ? 31.738 -17.253 -9.386 1.00 71.31 571 VAL A C 1
ATOM 4604 O O . VAL A 1 571 ? 32.467 -17.597 -8.457 1.00 71.31 571 VAL A O 1
ATOM 4607 N N . LEU A 1 572 ? 32.072 -16.248 -10.205 1.00 75.12 572 LEU A N 1
ATOM 4608 C CA . LEU A 1 572 ? 33.307 -15.477 -10.034 1.00 75.12 572 LEU A CA 1
ATOM 4609 C C . LEU A 1 572 ? 33.329 -14.749 -8.681 1.00 75.12 572 LEU A C 1
ATOM 4611 O O . LEU A 1 572 ? 34.327 -14.799 -7.970 1.00 75.12 572 LEU A O 1
ATOM 4615 N N . LEU A 1 573 ? 32.231 -14.097 -8.300 1.00 75.94 573 LEU A N 1
ATOM 4616 C CA . LEU A 1 573 ? 32.124 -13.391 -7.021 1.00 75.94 573 LEU A CA 1
ATOM 4617 C C . LEU A 1 573 ? 32.174 -14.345 -5.821 1.00 75.94 573 LEU A C 1
ATOM 4619 O O . LEU A 1 573 ? 32.784 -14.008 -4.809 1.00 75.94 573 LEU A O 1
ATOM 4623 N N . GLN A 1 574 ? 31.594 -15.538 -5.946 1.00 74.12 574 GLN A N 1
ATOM 4624 C CA . GLN A 1 574 ? 31.656 -16.582 -4.925 1.00 74.12 574 GLN A CA 1
ATOM 4625 C C . GLN A 1 574 ? 33.065 -17.172 -4.790 1.00 74.12 574 GLN A C 1
ATOM 4627 O O . GLN A 1 574 ? 33.517 -17.434 -3.681 1.00 74.12 574 GLN A O 1
ATOM 4632 N N . SER A 1 575 ? 33.835 -17.263 -5.880 1.00 77.44 575 SER A N 1
ATOM 4633 C CA . SER A 1 575 ? 35.249 -17.668 -5.804 1.00 77.44 575 SER A CA 1
ATOM 4634 C C . SER A 1 575 ? 36.120 -16.702 -4.979 1.00 77.44 575 SER A C 1
ATOM 4636 O O . SER A 1 575 ? 37.183 -17.080 -4.491 1.00 77.44 575 SER A O 1
ATOM 4638 N N . MET A 1 576 ? 35.651 -15.465 -4.763 1.00 78.62 576 MET A N 1
ATOM 4639 C CA . MET A 1 576 ? 36.318 -14.453 -3.939 1.00 78.62 576 MET A CA 1
ATOM 4640 C C . MET A 1 576 ? 35.934 -14.516 -2.451 1.00 78.62 576 MET A C 1
ATOM 4642 O O . MET A 1 576 ? 36.420 -13.697 -1.672 1.00 78.62 576 MET A O 1
ATOM 4646 N N . HIS A 1 577 ? 35.105 -15.478 -2.021 1.00 79.31 577 HIS A N 1
ATOM 4647 C CA . HIS A 1 577 ? 34.701 -15.639 -0.612 1.00 79.31 577 HIS A CA 1
ATOM 4648 C C . HIS A 1 577 ? 35.873 -15.857 0.346 1.00 79.31 577 HIS A C 1
ATOM 4650 O O . HIS A 1 577 ? 35.767 -15.506 1.518 1.00 79.31 577 HIS A O 1
ATOM 4656 N N . GLY A 1 578 ? 36.997 -16.385 -0.150 1.00 71.62 578 GLY A N 1
ATOM 4657 C CA . GLY A 1 578 ? 38.222 -16.567 0.633 1.00 71.62 578 GLY A CA 1
ATOM 4658 C C . GLY A 1 578 ? 38.919 -15.262 1.040 1.00 71.62 578 GLY A C 1
ATOM 4659 O O . GLY A 1 578 ? 39.811 -15.293 1.885 1.00 71.62 578 GLY A O 1
ATOM 4660 N N . LEU A 1 579 ? 38.535 -14.112 0.469 1.00 80.75 579 LEU A N 1
ATOM 4661 C CA . LEU A 1 579 ? 39.098 -12.810 0.827 1.00 80.75 579 LEU A CA 1
ATOM 4662 C C . LEU A 1 579 ? 38.359 -12.191 2.030 1.00 80.75 579 LEU A C 1
ATOM 4664 O O . LEU A 1 579 ? 37.123 -12.236 2.096 1.00 80.75 579 LEU A O 1
ATOM 4668 N N . PRO A 1 580 ? 39.076 -11.529 2.961 1.00 67.31 580 PRO A N 1
ATOM 4669 C CA . PRO A 1 580 ? 38.437 -10.792 4.046 1.00 67.31 580 PRO A CA 1
ATOM 4670 C C . PRO A 1 580 ? 37.476 -9.738 3.469 1.00 67.31 580 PRO A C 1
ATOM 4672 O O . PRO A 1 580 ? 37.782 -9.095 2.467 1.00 67.31 580 PRO A O 1
ATOM 4675 N N . LEU A 1 581 ? 36.298 -9.577 4.088 1.00 72.50 581 LEU A N 1
ATOM 4676 C CA . LEU A 1 581 ? 35.183 -8.702 3.657 1.00 72.50 581 LEU A CA 1
ATOM 4677 C C . LEU A 1 581 ? 34.405 -9.146 2.397 1.00 72.50 581 LEU A C 1
ATOM 4679 O O . LEU A 1 581 ? 33.403 -8.512 2.065 1.00 72.50 581 LEU A O 1
ATOM 4683 N N . CYS A 1 582 ? 34.795 -10.240 1.733 1.00 76.31 582 CYS A N 1
ATOM 4684 C CA . CYS A 1 582 ? 34.168 -10.713 0.489 1.00 76.31 582 CYS A CA 1
ATOM 4685 C C . CYS A 1 582 ? 33.239 -11.928 0.660 1.00 76.31 582 CYS A C 1
ATOM 4687 O O . CYS A 1 582 ? 32.615 -12.356 -0.307 1.00 76.31 582 CYS A O 1
ATOM 4689 N N . ALA A 1 583 ? 33.087 -12.448 1.882 1.00 73.94 583 ALA A N 1
ATOM 4690 C CA . ALA A 1 583 ? 32.317 -13.663 2.183 1.00 73.94 583 ALA A CA 1
ATOM 4691 C C . ALA A 1 583 ? 30.833 -13.622 1.758 1.00 73.94 583 ALA A C 1
ATOM 4693 O O . ALA A 1 583 ? 30.214 -14.660 1.568 1.00 73.94 583 ALA A O 1
ATOM 4694 N N . ASN A 1 584 ? 30.258 -12.426 1.589 1.00 77.94 584 ASN A N 1
ATOM 4695 C CA . ASN A 1 584 ? 28.846 -12.251 1.230 1.00 77.94 584 ASN A CA 1
ATOM 4696 C C . ASN A 1 584 ? 28.637 -11.869 -0.249 1.00 77.94 584 ASN A C 1
ATOM 4698 O O . ASN A 1 584 ? 27.519 -11.529 -0.644 1.00 77.94 584 ASN A O 1
ATOM 4702 N N . LEU A 1 585 ? 29.698 -11.841 -1.067 1.00 75.88 585 LEU A N 1
ATOM 4703 C CA . LEU A 1 585 ? 29.599 -11.481 -2.485 1.00 75.88 585 LEU A CA 1
ATOM 4704 C C . LEU A 1 585 ? 28.898 -12.592 -3.278 1.00 75.88 585 LEU A C 1
ATOM 4706 O O . LEU A 1 585 ? 29.155 -13.767 -3.070 1.00 75.88 585 LEU A O 1
ATOM 4710 N N . GLY A 1 586 ? 27.994 -12.240 -4.191 1.00 69.31 586 GLY A N 1
ATOM 4711 C CA . GLY A 1 586 ? 27.255 -13.238 -4.981 1.00 69.31 586 GLY A CA 1
ATOM 4712 C C . GLY A 1 586 ? 26.162 -14.002 -4.214 1.00 69.31 586 GLY A C 1
ATOM 4713 O O . GLY A 1 586 ? 25.582 -14.924 -4.780 1.00 69.31 586 GLY A O 1
ATOM 4714 N N . LEU A 1 587 ? 25.862 -13.627 -2.961 1.00 78.25 587 LEU A N 1
ATOM 4715 C CA . LEU A 1 587 ? 24.690 -14.107 -2.217 1.00 78.25 587 LEU A CA 1
ATOM 4716 C C . LEU A 1 587 ? 23.528 -13.112 -2.336 1.00 78.25 587 LEU A C 1
ATOM 4718 O O . LEU A 1 587 ? 23.714 -11.891 -2.275 1.00 78.25 587 LEU A O 1
ATOM 4722 N N . GLU A 1 588 ? 22.308 -13.627 -2.458 1.00 76.19 588 GLU A N 1
ATOM 4723 C CA . GLU A 1 588 ? 21.090 -12.834 -2.374 1.00 76.19 588 GLU A CA 1
ATOM 4724 C C . GLU A 1 588 ? 20.846 -12.403 -0.931 1.00 76.19 588 GLU A C 1
ATOM 4726 O O . GLU A 1 588 ? 20.699 -13.217 -0.021 1.00 76.19 588 GLU A O 1
ATOM 4731 N N . ARG A 1 589 ? 20.784 -11.092 -0.714 1.00 82.25 589 ARG A N 1
ATOM 4732 C CA . ARG A 1 589 ? 20.505 -10.508 0.593 1.00 82.25 589 ARG A CA 1
ATOM 4733 C C . ARG A 1 589 ? 19.020 -10.191 0.721 1.00 82.25 589 ARG A C 1
ATOM 4735 O O . ARG A 1 589 ? 18.479 -9.442 -0.088 1.00 82.25 589 ARG A O 1
ATOM 4742 N N . THR A 1 590 ? 18.401 -10.671 1.793 1.00 82.75 590 THR A N 1
ATOM 4743 C CA . THR A 1 590 ? 17.027 -10.325 2.177 1.00 82.75 590 THR A CA 1
ATOM 4744 C C . THR A 1 590 ? 16.994 -9.795 3.606 1.00 82.75 590 THR A C 1
ATOM 4746 O O . THR A 1 590 ? 17.514 -10.422 4.526 1.00 82.75 590 THR A O 1
ATOM 4749 N N . ASP A 1 591 ? 16.398 -8.619 3.795 1.00 86.44 591 ASP A N 1
ATOM 4750 C CA . ASP A 1 591 ? 16.243 -7.998 5.109 1.00 86.44 591 ASP A CA 1
ATOM 4751 C C . ASP A 1 591 ? 14.794 -8.210 5.598 1.00 86.44 591 ASP A C 1
ATOM 4753 O O . ASP A 1 591 ? 13.829 -7.891 4.898 1.00 86.44 591 ASP A O 1
ATOM 4757 N N . ILE A 1 592 ? 14.618 -8.738 6.810 1.00 86.56 592 ILE A N 1
ATOM 4758 C CA . ILE A 1 592 ? 13.311 -8.967 7.440 1.00 86.56 592 ILE A CA 1
ATOM 4759 C C . ILE A 1 592 ? 13.280 -8.248 8.785 1.00 86.56 592 ILE A C 1
ATOM 4761 O O . ILE A 1 592 ? 14.173 -8.414 9.616 1.00 86.56 592 ILE A O 1
ATOM 4765 N N . TRP A 1 593 ? 12.226 -7.467 9.006 1.00 87.25 593 TRP A N 1
ATOM 4766 C CA . TRP A 1 593 ? 11.961 -6.839 10.294 1.00 87.25 593 TRP A CA 1
ATOM 4767 C C . TRP A 1 593 ? 11.057 -7.736 11.132 1.00 87.25 593 TRP A C 1
ATOM 4769 O O . TRP A 1 593 ? 9.956 -8.089 10.705 1.00 87.25 593 TRP A O 1
ATOM 4779 N N . ALA A 1 594 ? 11.508 -8.074 12.335 1.00 80.81 594 ALA A N 1
ATOM 4780 C CA . ALA A 1 594 ? 10.727 -8.796 13.327 1.00 80.81 594 ALA A CA 1
ATOM 4781 C C . ALA A 1 594 ? 10.525 -7.917 14.561 1.00 80.81 594 ALA A C 1
ATOM 4783 O O . ALA A 1 594 ? 11.372 -7.099 14.910 1.00 80.81 594 ALA A O 1
ATOM 4784 N N . SER A 1 595 ? 9.368 -8.050 15.203 1.00 69.12 595 SER A N 1
ATOM 4785 C CA . SER A 1 595 ? 9.140 -7.450 16.512 1.00 69.12 595 SER A CA 1
ATOM 4786 C C . SER A 1 595 ? 9.077 -8.602 17.509 1.00 69.12 595 SER A C 1
ATOM 4788 O O . SER A 1 595 ? 8.234 -9.490 17.325 1.00 69.12 595 SER A O 1
ATOM 4790 N N . PRO A 1 596 ? 9.964 -8.636 18.517 1.00 61.97 596 PRO A N 1
ATOM 4791 C CA . PRO A 1 596 ? 9.878 -9.589 19.620 1.00 61.97 596 PRO A CA 1
ATOM 4792 C C . PRO A 1 596 ? 8.490 -9.629 20.300 1.00 61.97 596 PRO A C 1
ATOM 4794 O O . PRO A 1 596 ? 7.562 -8.867 20.014 1.00 61.97 596 PRO A O 1
ATOM 4797 N N . VAL A 1 597 ? 8.293 -10.553 21.234 1.00 51.09 597 VAL A N 1
ATOM 4798 C CA . VAL A 1 597 ? 7.004 -10.699 21.926 1.00 51.09 597 VAL A CA 1
ATOM 4799 C C . VAL A 1 597 ? 6.853 -9.629 23.023 1.00 51.09 597 VAL A C 1
ATOM 4801 O O . VAL A 1 597 ? 7.656 -9.583 23.942 1.00 51.09 597 VAL A O 1
ATOM 4804 N N . GLY A 1 598 ? 5.790 -8.807 22.978 1.00 57.59 598 GLY A N 1
ATOM 4805 C CA . GLY A 1 598 ? 5.446 -7.846 24.055 1.00 57.59 598 GLY A CA 1
ATOM 4806 C C . GLY A 1 598 ? 6.031 -6.427 23.913 1.00 57.59 598 GLY A C 1
ATOM 4807 O O . GLY A 1 598 ? 5.970 -5.631 24.848 1.00 57.59 598 GLY A O 1
ATOM 4808 N N . THR A 1 599 ? 6.525 -6.096 22.726 1.00 61.56 599 THR A N 1
ATOM 4809 C CA . THR A 1 599 ? 7.523 -5.065 22.372 1.00 61.56 599 THR A CA 1
ATOM 4810 C C . THR A 1 599 ? 7.138 -3.600 22.406 1.00 61.56 599 THR A C 1
ATOM 4812 O O . THR A 1 599 ? 7.995 -2.752 22.172 1.00 61.56 599 THR A O 1
ATOM 4815 N N . MET A 1 600 ? 5.879 -3.271 22.661 1.00 74.12 600 MET A N 1
ATOM 4816 C CA . MET A 1 600 ? 5.468 -1.873 22.769 1.00 74.12 600 MET A CA 1
ATOM 4817 C C . MET A 1 600 ? 5.653 -1.422 24.208 1.00 74.12 600 MET A C 1
ATOM 4819 O O . MET A 1 600 ? 4.964 -1.943 25.078 1.00 74.12 600 MET A O 1
ATOM 4823 N N . ARG A 1 601 ? 6.568 -0.497 24.481 1.00 77.25 601 ARG A N 1
ATOM 4824 C CA . ARG A 1 601 ? 6.755 0.122 25.802 1.00 77.25 601 ARG A CA 1
ATOM 4825 C C . ARG A 1 601 ? 6.364 1.588 25.741 1.00 77.25 601 ARG A C 1
ATOM 4827 O O . ARG A 1 601 ? 6.526 2.218 24.700 1.00 77.25 601 ARG A O 1
ATOM 4834 N N . GLU A 1 602 ? 5.859 2.119 26.846 1.00 76.56 602 GLU A N 1
ATOM 4835 C CA . GLU A 1 602 ? 5.695 3.565 26.970 1.00 76.56 602 GLU A CA 1
ATOM 4836 C C . GLU A 1 602 ? 7.086 4.216 26.961 1.00 76.56 602 GLU A C 1
ATOM 4838 O O . GLU A 1 602 ? 8.056 3.667 27.493 1.00 76.56 602 GLU A O 1
ATOM 4843 N N . SER A 1 603 ? 7.217 5.325 26.242 1.00 78.00 603 SER A N 1
ATOM 4844 C CA . SER A 1 603 ? 8.457 6.085 26.192 1.00 78.00 603 SER A CA 1
ATOM 4845 C C . SER A 1 603 ? 8.177 7.524 25.798 1.00 78.00 603 SER A C 1
ATOM 4847 O O . SER A 1 603 ? 7.525 7.783 24.786 1.00 78.00 603 SER A O 1
ATOM 4849 N N . ARG A 1 604 ? 8.819 8.458 26.510 1.00 70.25 604 ARG A N 1
ATOM 4850 C CA . ARG A 1 604 ? 8.873 9.882 26.136 1.00 70.25 604 ARG A CA 1
ATOM 4851 C C . ARG A 1 604 ? 9.424 10.106 24.718 1.00 70.25 604 ARG A C 1
ATOM 4853 O O . ARG A 1 604 ? 9.099 11.104 24.085 1.00 70.25 604 ARG A O 1
ATOM 4860 N N . ALA A 1 605 ? 10.248 9.181 24.216 1.00 74.56 605 ALA A N 1
ATOM 4861 C CA . ALA A 1 605 ? 10.788 9.181 22.858 1.00 74.56 605 ALA A CA 1
ATOM 4862 C C . ALA A 1 605 ? 10.290 7.948 22.082 1.00 74.56 605 ALA A C 1
ATOM 4864 O O . ALA A 1 605 ? 11.050 7.013 21.801 1.00 74.56 605 ALA A O 1
ATOM 4865 N N . GLY A 1 606 ? 8.992 7.944 21.765 1.00 81.94 606 GLY A N 1
ATOM 4866 C CA . GLY A 1 606 ? 8.374 6.937 20.905 1.00 81.94 606 GLY A CA 1
ATOM 4867 C C . GLY A 1 606 ? 8.955 6.941 19.486 1.00 81.94 606 GLY A C 1
ATOM 4868 O O . GLY A 1 606 ? 9.304 7.990 18.947 1.00 81.94 606 GLY A O 1
ATOM 4869 N N . ASN A 1 607 ? 9.063 5.756 18.881 1.00 88.25 607 ASN A N 1
ATOM 4870 C CA . ASN A 1 607 ? 9.483 5.550 17.484 1.00 88.25 607 ASN A CA 1
ATOM 4871 C C . ASN A 1 607 ? 8.294 5.189 16.571 1.00 88.25 607 ASN A C 1
ATOM 4873 O O . ASN A 1 607 ? 8.482 4.703 15.456 1.00 88.25 607 ASN A O 1
ATOM 4877 N N . ILE A 1 608 ? 7.066 5.385 17.055 1.00 88.62 608 ILE A N 1
ATOM 4878 C CA . ILE A 1 608 ? 5.833 5.171 16.301 1.00 88.62 608 ILE A CA 1
ATOM 4879 C C . ILE A 1 608 ? 5.269 6.531 15.906 1.00 88.62 608 ILE A C 1
ATOM 4881 O O . ILE A 1 608 ? 5.106 7.409 16.749 1.00 88.62 608 ILE A O 1
ATOM 4885 N N . VAL A 1 609 ? 4.944 6.689 14.626 1.00 87.25 609 VAL A N 1
ATOM 4886 C CA . VAL A 1 609 ? 4.364 7.921 14.080 1.00 87.25 609 VAL A CA 1
ATOM 4887 C C . VAL A 1 609 ? 3.045 7.596 13.386 1.00 87.25 609 VAL A C 1
ATOM 4889 O O . VAL A 1 609 ? 2.915 6.552 12.738 1.00 87.25 609 VAL A O 1
ATOM 4892 N N . ASN A 1 610 ? 2.050 8.475 13.530 1.00 86.94 610 ASN A N 1
ATOM 4893 C CA . ASN A 1 610 ? 0.799 8.378 12.782 1.00 86.94 610 ASN A CA 1
ATOM 4894 C C . ASN A 1 610 ? 1.057 8.723 11.305 1.00 86.94 610 ASN A C 1
ATOM 4896 O O . ASN A 1 610 ? 1.737 9.693 10.990 1.00 86.94 610 ASN A O 1
ATOM 4900 N N . LEU A 1 611 ? 0.511 7.936 10.379 1.00 78.75 611 LEU A N 1
ATOM 4901 C CA . LEU A 1 611 ? 0.773 8.068 8.941 1.00 78.75 611 LEU A CA 1
ATOM 4902 C C . LEU A 1 611 ? 0.057 9.255 8.262 1.00 78.75 611 LEU A C 1
ATOM 4904 O O . LEU A 1 611 ? 0.006 9.299 7.032 1.00 78.75 611 LEU A O 1
ATOM 4908 N N . LEU A 1 612 ? -0.493 10.213 9.018 1.00 67.81 612 LEU A N 1
ATOM 4909 C CA . LEU A 1 612 ? -1.083 11.435 8.474 1.00 67.81 612 LEU A CA 1
ATOM 4910 C C . LEU A 1 612 ? -0.291 12.696 8.868 1.00 67.81 612 LEU A C 1
ATOM 4912 O O . LEU A 1 612 ? -0.121 13.008 10.045 1.00 67.81 612 LEU A O 1
ATOM 4916 N N . GLY A 1 613 ? 0.131 13.453 7.847 1.00 48.84 613 GLY A N 1
ATOM 4917 C CA . GLY A 1 613 ? 0.523 14.862 7.965 1.00 48.84 613 GLY A CA 1
ATOM 4918 C C . GLY A 1 613 ? -0.670 15.769 8.322 1.00 48.84 613 GLY A C 1
ATOM 4919 O O . GLY A 1 613 ? -1.790 15.277 8.433 1.00 48.84 613 GLY A O 1
ATOM 4920 N N . PRO A 1 614 ? -0.438 17.072 8.575 1.00 37.72 614 PRO A N 1
ATOM 4921 C CA . PRO A 1 614 ? -1.423 17.969 9.181 1.00 37.72 614 PRO A CA 1
ATOM 4922 C C . PRO A 1 614 ? -2.750 17.997 8.414 1.00 37.72 614 PRO A C 1
ATOM 4924 O O . PRO A 1 614 ? -2.784 17.849 7.194 1.00 37.72 614 PRO A O 1
ATOM 4927 N N . ILE A 1 615 ? -3.822 18.193 9.181 1.00 42.47 615 ILE A N 1
ATOM 4928 C CA . ILE A 1 615 ? -5.160 18.572 8.730 1.00 42.47 615 ILE A CA 1
ATOM 4929 C C . ILE A 1 615 ? -5.012 19.555 7.571 1.00 42.47 615 ILE A C 1
ATOM 4931 O O . ILE A 1 615 ? -4.465 20.640 7.757 1.00 42.47 615 ILE A O 1
ATOM 4935 N N . THR A 1 616 ? -5.492 19.177 6.385 1.00 34.44 616 THR A N 1
ATOM 4936 C CA . THR A 1 616 ? -5.991 20.187 5.454 1.00 34.44 616 THR A CA 1
ATOM 4937 C C . THR A 1 616 ? -6.971 21.019 6.258 1.00 34.44 616 THR A C 1
ATOM 4939 O O . THR A 1 616 ? -7.934 20.426 6.763 1.00 34.44 616 THR A O 1
ATOM 4942 N N . PRO A 1 617 ? -6.737 22.322 6.439 1.00 29.34 617 PRO A N 1
ATOM 4943 C CA . PRO A 1 617 ? -7.745 23.146 7.067 1.00 29.34 617 PRO A CA 1
ATOM 4944 C C . PRO A 1 617 ? -9.053 23.043 6.265 1.00 29.34 617 PRO A C 1
ATOM 4946 O O . PRO A 1 617 ? -9.072 22.490 5.161 1.00 29.34 617 PRO A O 1
ATOM 4949 N N . SER A 1 618 ? -10.153 23.467 6.886 1.00 29.16 618 SER A N 1
ATOM 4950 C CA . SER A 1 618 ? -11.520 23.430 6.345 1.00 29.16 618 SER A CA 1
ATOM 4951 C C . SER A 1 618 ? -11.566 23.696 4.824 1.00 29.16 618 SER A C 1
ATOM 4953 O O . SER A 1 618 ? -10.718 24.448 4.351 1.00 29.16 618 SER A O 1
ATOM 4955 N N . PRO A 1 619 ? -12.531 23.165 4.043 1.00 31.75 619 PRO A N 1
ATOM 4956 C CA . PRO A 1 619 ? -12.632 23.390 2.587 1.00 31.75 619 PRO A CA 1
ATOM 4957 C C . PRO A 1 619 ? -12.460 24.856 2.132 1.00 31.75 619 PRO A C 1
ATOM 4959 O O . PRO A 1 619 ? -12.049 25.106 1.008 1.00 31.75 619 PRO A O 1
ATOM 4962 N N . LEU A 1 620 ? -12.709 25.810 3.033 1.00 31.31 620 LEU A N 1
ATOM 4963 C CA . LEU A 1 620 ? -12.560 27.258 2.864 1.00 31.31 620 LEU A CA 1
ATOM 4964 C C . LEU A 1 620 ? -11.124 27.817 3.032 1.00 31.31 620 LEU A C 1
ATOM 4966 O O . LEU A 1 620 ? -10.887 28.981 2.726 1.00 31.31 620 LEU A O 1
ATOM 4970 N N . GLU A 1 621 ? -10.159 27.036 3.528 1.00 28.58 621 GLU A N 1
ATOM 4971 C CA . GLU A 1 621 ? -8.740 27.421 3.663 1.00 28.58 621 GLU A CA 1
ATOM 4972 C C . GLU A 1 621 ? -7.832 26.788 2.596 1.00 28.58 621 GLU A C 1
ATOM 4974 O O . GLU A 1 621 ? -6.621 27.042 2.575 1.00 28.58 621 GLU A O 1
ATOM 4979 N N . GLU A 1 622 ? -8.396 26.063 1.622 1.00 32.56 622 GLU A N 1
ATOM 4980 C CA . GLU A 1 62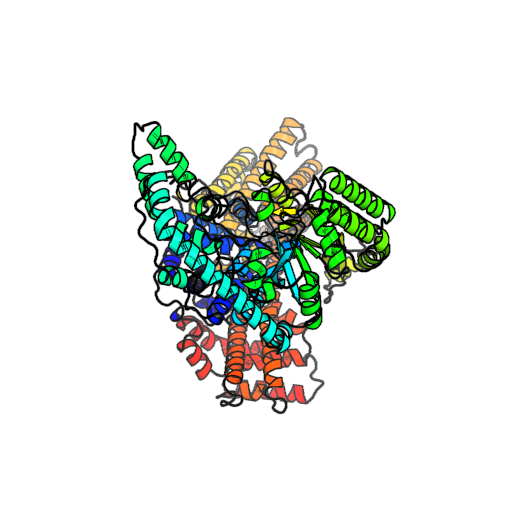2 ? -7.842 26.202 0.280 1.00 32.56 622 GLU A CA 1
ATOM 4981 C C . GLU A 1 622 ? -8.028 27.675 -0.067 1.00 32.56 622 GLU A C 1
ATOM 4983 O O . GLU A 1 622 ? -9.091 28.093 -0.523 1.00 32.56 622 GLU A O 1
ATOM 4988 N N . LYS A 1 623 ? -6.996 28.495 0.186 1.00 31.58 623 LYS A N 1
ATOM 4989 C CA . LYS A 1 623 ? -6.860 29.743 -0.547 1.00 31.58 623 LYS A CA 1
ATOM 4990 C C . LYS A 1 623 ? -7.090 29.341 -1.994 1.00 31.58 623 LYS A C 1
ATOM 4992 O O . LYS A 1 623 ? -6.245 28.668 -2.588 1.00 31.58 623 LYS A O 1
ATOM 4997 N N . LYS A 1 624 ? -8.235 29.743 -2.541 1.00 36.50 624 LYS A N 1
ATOM 4998 C CA . LYS A 1 624 ? -8.347 30.088 -3.943 1.00 36.50 624 LYS A CA 1
ATOM 4999 C C . LYS A 1 624 ? -7.186 31.043 -4.177 1.00 36.50 624 LYS A C 1
ATOM 5001 O O . LYS A 1 624 ? -7.291 32.242 -3.942 1.00 36.50 624 LYS A O 1
ATOM 5006 N N . GLU A 1 625 ? -6.027 30.505 -4.537 1.00 37.09 625 GLU A N 1
ATOM 5007 C CA . GLU A 1 625 ? -4.989 31.273 -5.195 1.00 37.09 625 GLU A CA 1
ATOM 5008 C C . GLU A 1 625 ? -5.542 31.582 -6.589 1.00 37.09 625 GLU A C 1
ATOM 5010 O O . GLU A 1 625 ? -5.099 31.049 -7.599 1.00 37.09 625 GLU A O 1
ATOM 5015 N N . GLU A 1 626 ? -6.600 32.392 -6.632 1.00 35.03 626 GLU A N 1
ATOM 5016 C CA . GLU A 1 626 ? -7.069 33.021 -7.847 1.00 35.03 626 GLU A CA 1
ATOM 5017 C C . GLU A 1 626 ? -5.936 33.958 -8.282 1.00 35.03 626 GLU A C 1
ATOM 5019 O O . GLU A 1 626 ? -5.645 34.969 -7.642 1.00 35.03 626 GLU A O 1
ATOM 5024 N N . GLY A 1 627 ? -5.233 33.567 -9.348 1.00 46.66 627 GLY A N 1
ATOM 5025 C CA . GLY A 1 627 ? -4.333 34.450 -10.089 1.00 46.66 627 GLY A CA 1
ATOM 5026 C C . GLY A 1 627 ? -2.826 34.291 -9.866 1.00 46.66 627 GLY A C 1
ATOM 5027 O O . GLY A 1 627 ? -2.067 35.064 -10.455 1.00 46.66 627 GLY A O 1
ATOM 5028 N N . THR A 1 628 ? -2.329 33.314 -9.098 1.00 53.81 628 THR A N 1
ATOM 5029 C CA . THR A 1 628 ? -0.879 33.033 -9.081 1.00 53.81 628 THR A CA 1
ATOM 5030 C C . THR A 1 628 ? -0.501 32.154 -10.273 1.00 53.81 628 THR A C 1
ATOM 5032 O O . THR A 1 628 ? -1.132 31.142 -10.568 1.00 53.81 628 THR A O 1
ATOM 5035 N N . SER A 1 629 ? 0.555 32.532 -11.005 1.00 59.50 629 SER A N 1
ATOM 5036 C CA . SER A 1 629 ? 1.069 31.692 -12.094 1.00 59.50 629 SER A CA 1
ATOM 5037 C C . SER A 1 629 ? 1.339 30.273 -11.564 1.00 59.50 629 SER A C 1
ATOM 5039 O O . SER A 1 629 ? 1.930 30.169 -10.485 1.00 59.50 629 SER A O 1
ATOM 5041 N N . PRO A 1 630 ? 1.017 29.195 -12.308 1.00 61.38 630 PRO A N 1
ATOM 5042 C CA . PRO A 1 630 ? 1.084 27.812 -11.818 1.00 61.38 630 PRO A CA 1
ATOM 5043 C C . PRO A 1 630 ? 2.460 27.400 -11.262 1.00 61.38 630 PRO A C 1
ATOM 5045 O O . PRO A 1 630 ? 2.563 26.430 -10.518 1.00 61.38 630 PRO A O 1
ATOM 5048 N N . GLY A 1 631 ? 3.517 28.161 -11.557 1.00 69.81 631 GLY A N 1
ATOM 5049 C CA . GLY A 1 631 ? 4.852 28.008 -10.994 1.00 69.81 631 GLY A CA 1
ATOM 5050 C C . GLY A 1 631 ? 5.815 27.361 -11.986 1.00 69.81 631 GLY A C 1
ATOM 5051 O O . GLY A 1 631 ? 5.421 26.711 -12.954 1.00 69.81 631 GLY A O 1
ATOM 5052 N N . ARG A 1 632 ? 7.123 27.515 -11.742 1.00 74.94 632 ARG A N 1
ATOM 5053 C CA . ARG A 1 632 ? 8.195 27.056 -12.656 1.00 74.94 632 ARG A CA 1
ATOM 5054 C C . ARG A 1 632 ? 8.193 25.541 -12.910 1.00 74.94 632 ARG A C 1
ATOM 5056 O O . ARG A 1 632 ? 8.795 25.086 -13.876 1.00 74.94 632 ARG A O 1
ATOM 5063 N N . PHE A 1 633 ? 7.533 24.760 -12.054 1.00 73.56 633 PHE A N 1
ATOM 5064 C CA . PHE A 1 633 ? 7.471 23.302 -12.160 1.00 73.56 633 PHE A CA 1
ATOM 5065 C C . PHE A 1 633 ? 6.515 22.783 -13.236 1.00 73.56 633 PHE A C 1
ATOM 5067 O O . PHE A 1 633 ? 6.672 21.632 -13.622 1.00 73.56 633 PHE A O 1
ATOM 5074 N N . TYR A 1 634 ? 5.586 23.609 -13.728 1.00 81.06 634 TYR A N 1
ATOM 5075 C CA . TYR A 1 634 ? 4.601 23.224 -14.750 1.00 81.06 634 TYR A CA 1
ATOM 5076 C C . TYR A 1 634 ? 4.906 23.840 -16.118 1.00 81.06 634 TYR A C 1
ATOM 5078 O O . TYR A 1 634 ? 4.026 23.968 -16.969 1.00 81.06 634 TYR A O 1
ATOM 5086 N N . LEU A 1 635 ? 6.145 24.285 -16.335 1.00 81.00 635 LEU A N 1
ATOM 5087 C CA . LEU A 1 635 ? 6.583 24.746 -17.648 1.00 81.00 635 LEU A CA 1
ATOM 5088 C C . LEU A 1 635 ? 6.519 23.600 -18.661 1.00 81.00 635 LEU A C 1
ATOM 5090 O O . LEU A 1 635 ? 6.769 22.440 -18.336 1.00 81.00 635 LEU A O 1
ATOM 5094 N N . ASN A 1 636 ? 6.205 23.952 -19.904 1.00 82.00 636 ASN A N 1
ATOM 5095 C CA . ASN A 1 636 ? 6.168 23.009 -21.014 1.00 82.00 636 ASN A CA 1
ATOM 5096 C C . ASN A 1 636 ? 7.527 22.295 -21.182 1.00 82.00 636 ASN A C 1
ATOM 5098 O O . ASN A 1 636 ? 8.580 22.945 -21.180 1.00 82.00 636 ASN A O 1
ATOM 5102 N N . ASN A 1 637 ? 7.519 20.971 -21.370 1.00 78.56 637 ASN A N 1
ATOM 5103 C CA . ASN A 1 637 ? 8.750 20.180 -21.468 1.00 78.56 637 ASN A CA 1
ATOM 5104 C C . ASN A 1 637 ? 9.604 20.574 -22.675 1.00 78.56 637 ASN A C 1
ATOM 5106 O O . ASN A 1 637 ? 10.826 20.475 -22.604 1.00 78.56 637 ASN A O 1
ATOM 5110 N N . GLY A 1 638 ? 8.998 21.039 -23.770 1.00 81.88 638 GLY A N 1
ATOM 5111 C CA . GLY A 1 638 ? 9.729 21.555 -24.926 1.00 81.88 638 GLY A CA 1
ATOM 5112 C C . GLY A 1 638 ? 10.593 22.760 -24.554 1.00 81.88 638 GLY A C 1
ATOM 5113 O O . GLY A 1 638 ? 11.788 22.774 -24.844 1.00 81.88 638 GLY A O 1
ATOM 5114 N N . LEU A 1 639 ? 10.019 23.721 -23.823 1.00 83.44 639 LEU A N 1
ATOM 5115 C CA . LEU A 1 639 ? 10.748 24.895 -23.332 1.00 83.44 639 LEU A CA 1
ATOM 5116 C C . LEU A 1 639 ? 11.831 24.502 -22.325 1.00 83.44 639 LEU A C 1
ATOM 5118 O O . LEU A 1 639 ? 12.965 24.962 -22.431 1.00 83.44 639 LEU A O 1
ATOM 5122 N N . VAL A 1 640 ? 11.514 23.611 -21.382 1.00 84.56 640 VAL A N 1
ATOM 5123 C CA . VAL A 1 640 ? 12.488 23.107 -20.401 1.00 84.56 640 VAL A CA 1
ATOM 5124 C C . VAL A 1 640 ? 13.656 22.401 -21.098 1.00 84.56 640 VAL A C 1
ATOM 5126 O O . VAL A 1 640 ? 14.807 22.614 -20.728 1.00 84.56 640 VAL A O 1
ATOM 5129 N N . ASN A 1 641 ? 13.390 21.600 -22.130 1.00 87.00 641 ASN A N 1
ATOM 5130 C CA . ASN A 1 641 ? 14.420 20.898 -22.894 1.00 87.00 641 ASN A CA 1
ATOM 5131 C C . ASN A 1 641 ? 15.320 21.856 -23.679 1.00 87.00 641 ASN A C 1
ATOM 5133 O O . ASN A 1 641 ? 16.537 21.675 -23.667 1.00 87.00 641 ASN A O 1
ATOM 5137 N N . ILE A 1 642 ? 14.754 22.896 -24.298 1.00 87.62 642 ILE A N 1
ATOM 5138 C CA . ILE A 1 642 ? 15.535 23.951 -24.960 1.00 87.62 642 ILE A CA 1
ATOM 5139 C C . ILE A 1 642 ? 16.434 24.653 -23.938 1.00 87.62 642 ILE A C 1
ATOM 5141 O O . ILE A 1 642 ? 17.639 24.766 -24.153 1.00 87.62 642 ILE A O 1
ATOM 5145 N N . MET A 1 643 ? 15.880 25.042 -22.786 1.00 87.31 643 MET A N 1
ATOM 5146 C CA . MET A 1 643 ? 16.647 25.686 -21.717 1.00 87.31 643 MET A CA 1
ATOM 5147 C C . MET A 1 643 ? 17.783 24.798 -21.198 1.00 87.31 643 MET A C 1
ATOM 5149 O O . MET A 1 643 ? 18.893 25.285 -21.014 1.00 87.31 643 MET A O 1
ATOM 5153 N N . LYS A 1 644 ? 17.551 23.491 -21.015 1.00 88.94 644 LYS A N 1
ATOM 5154 C CA . LYS A 1 644 ? 18.598 22.529 -20.626 1.00 88.94 644 LYS A CA 1
ATOM 5155 C C . LYS A 1 644 ? 19.743 22.494 -21.636 1.00 88.94 644 LYS A C 1
ATOM 5157 O O . LYS A 1 644 ? 20.907 22.531 -21.242 1.00 88.94 644 LYS A O 1
ATOM 5162 N N . VAL A 1 645 ? 19.419 22.435 -22.930 1.00 90.25 645 VAL A N 1
ATOM 5163 C CA . VAL A 1 645 ? 20.432 22.426 -23.993 1.00 90.25 645 VAL A CA 1
ATOM 5164 C C . VAL A 1 645 ? 21.218 23.736 -23.990 1.00 90.25 645 VAL A C 1
ATOM 5166 O O . VAL A 1 645 ? 22.441 23.678 -24.026 1.00 90.25 645 VAL A O 1
ATOM 5169 N N . LEU A 1 646 ? 20.560 24.892 -23.852 1.00 91.50 646 LEU A N 1
ATOM 5170 C CA . LEU A 1 646 ? 21.228 26.200 -23.784 1.00 91.50 646 LEU A CA 1
ATOM 5171 C C . LEU A 1 646 ? 22.150 26.333 -22.564 1.00 91.50 646 LEU A C 1
ATOM 5173 O O . LEU A 1 646 ? 23.292 26.764 -22.708 1.00 91.50 646 LEU A O 1
ATOM 5177 N N . VAL A 1 647 ? 21.690 25.910 -21.381 1.00 91.81 647 VAL A N 1
ATOM 5178 C CA . VAL A 1 647 ? 22.478 25.936 -20.135 1.00 91.81 647 VAL A CA 1
ATOM 5179 C C . VAL A 1 647 ? 23.729 25.062 -20.231 1.00 91.81 647 VAL A C 1
ATOM 5181 O O . VAL A 1 647 ? 24.743 25.392 -19.628 1.00 91.81 647 VAL A O 1
ATOM 5184 N N . GLY A 1 648 ? 23.690 23.963 -20.990 1.00 89.88 648 GLY A N 1
ATOM 5185 C CA . GLY A 1 648 ? 24.892 23.180 -21.281 1.00 89.88 648 GLY A CA 1
ATOM 5186 C C . GLY A 1 648 ? 25.751 23.785 -22.392 1.00 89.88 648 GLY A C 1
ATOM 5187 O O . GLY A 1 648 ? 26.974 23.816 -22.283 1.00 89.88 648 GLY A O 1
ATOM 5188 N N . PHE A 1 649 ? 25.126 24.232 -23.480 1.00 92.25 649 PHE A N 1
ATOM 5189 C CA . PHE A 1 649 ? 25.820 24.623 -24.703 1.00 92.25 649 PHE A CA 1
ATOM 5190 C C . PHE A 1 649 ? 26.579 25.940 -24.545 1.00 92.25 649 PHE A C 1
ATOM 5192 O O . PHE A 1 649 ? 27.729 26.009 -24.961 1.00 92.25 649 PHE A O 1
ATOM 5199 N N . ILE A 1 650 ? 25.982 26.959 -23.913 1.00 92.25 650 ILE A N 1
ATOM 5200 C CA . ILE A 1 650 ? 26.602 28.287 -23.771 1.00 92.25 650 ILE A CA 1
ATOM 5201 C C . ILE A 1 650 ? 27.936 28.209 -23.001 1.00 92.25 650 ILE A C 1
ATOM 5203 O O . ILE A 1 650 ? 28.941 28.679 -23.538 1.00 92.25 650 ILE A O 1
ATOM 5207 N N . PRO A 1 651 ? 28.017 27.576 -21.809 1.00 90.12 651 PRO A N 1
ATOM 5208 C CA . PRO A 1 651 ? 29.287 27.450 -21.092 1.00 90.12 651 PRO A CA 1
ATOM 5209 C C . PRO A 1 651 ? 30.314 26.598 -21.839 1.00 90.12 651 PRO A C 1
ATOM 5211 O O . PRO A 1 651 ? 31.500 26.912 -21.817 1.00 90.12 651 PRO A O 1
ATOM 5214 N N . ALA A 1 652 ? 29.874 25.534 -22.518 1.00 88.62 652 ALA A N 1
ATOM 5215 C CA . ALA A 1 652 ? 30.770 24.684 -23.295 1.00 88.62 652 ALA A CA 1
ATOM 5216 C C . ALA A 1 652 ? 31.361 25.434 -24.493 1.00 88.62 652 ALA A C 1
ATOM 5218 O O . ALA A 1 652 ? 32.568 25.392 -24.703 1.00 88.62 652 ALA A O 1
ATOM 5219 N N . PHE A 1 653 ? 30.524 26.145 -25.249 1.00 90.00 653 PHE A N 1
ATOM 5220 C CA . PHE A 1 653 ? 30.941 26.953 -26.390 1.00 90.00 653 PHE A CA 1
ATOM 5221 C C . PHE A 1 653 ? 31.934 28.035 -25.969 1.00 90.00 653 PHE A C 1
ATOM 5223 O O . PHE A 1 653 ? 32.994 28.163 -26.576 1.00 90.00 653 PHE A O 1
ATOM 5230 N N . TRP A 1 654 ? 31.646 28.740 -24.873 1.00 89.75 654 TRP A N 1
ATOM 5231 C CA . TRP A 1 654 ? 32.571 29.730 -24.335 1.00 89.75 654 TRP A CA 1
ATOM 5232 C C . TRP A 1 654 ? 33.896 29.103 -23.883 1.00 89.75 654 TRP A C 1
ATOM 5234 O O . TRP A 1 654 ? 34.958 29.624 -24.212 1.00 89.75 654 TRP A O 1
ATOM 5244 N N . SER A 1 655 ? 33.846 27.952 -23.205 1.00 86.50 655 SER A N 1
ATOM 5245 C CA . SER A 1 655 ? 35.050 27.228 -22.796 1.00 86.50 655 SER A CA 1
ATOM 5246 C C . SER A 1 655 ? 35.908 26.825 -23.998 1.00 86.50 655 SER A C 1
ATOM 5248 O O . SER A 1 655 ? 37.110 27.040 -23.955 1.00 86.50 655 SER A O 1
ATOM 5250 N N . PHE A 1 656 ? 35.317 26.289 -25.072 1.00 85.44 656 PHE A N 1
ATOM 5251 C CA . PHE A 1 656 ? 36.055 25.915 -26.286 1.00 85.44 656 PHE A CA 1
ATOM 5252 C C . PHE A 1 656 ? 36.684 27.125 -26.982 1.00 85.44 656 PHE A C 1
ATOM 5254 O O . PHE A 1 656 ? 37.843 27.055 -27.379 1.00 85.44 656 PHE A O 1
ATOM 5261 N N . MET A 1 657 ? 35.951 28.235 -27.087 1.00 86.50 657 MET A N 1
ATOM 5262 C CA . MET A 1 657 ? 36.483 29.474 -27.656 1.00 86.50 657 MET A CA 1
ATOM 5263 C C . MET A 1 657 ? 37.636 30.061 -26.841 1.00 86.50 657 MET A C 1
ATOM 5265 O O . MET A 1 657 ? 38.516 30.697 -27.409 1.00 86.50 657 MET A O 1
ATOM 5269 N N . TYR A 1 658 ? 37.609 29.890 -25.519 1.00 85.06 658 TYR A N 1
ATOM 5270 C CA . TYR A 1 658 ? 38.606 30.467 -24.624 1.00 85.06 658 TYR A CA 1
ATOM 5271 C C . TYR A 1 658 ? 39.869 29.608 -24.498 1.00 85.06 658 TYR A C 1
ATOM 5273 O O . TYR A 1 658 ? 40.960 30.153 -24.381 1.00 85.06 658 TYR A O 1
ATOM 5281 N N . THR A 1 659 ? 39.732 28.277 -24.496 1.00 78.50 659 THR A N 1
ATOM 5282 C CA . THR A 1 659 ? 40.824 27.371 -24.103 1.00 78.50 659 THR A CA 1
ATOM 5283 C C . THR A 1 659 ? 41.527 26.650 -25.249 1.00 78.50 659 THR A C 1
ATOM 5285 O O . THR A 1 659 ? 42.559 26.025 -24.992 1.00 78.50 659 THR A O 1
ATOM 5288 N N . GLN A 1 660 ? 40.982 26.668 -26.474 1.00 79.56 660 GLN A N 1
ATOM 5289 C CA . GLN A 1 660 ? 41.545 25.944 -27.620 1.00 79.56 660 GLN A CA 1
ATOM 5290 C C . GLN A 1 660 ? 42.291 26.867 -28.583 1.00 79.56 660 GLN A C 1
ATOM 5292 O O . GLN A 1 660 ? 41.737 27.851 -29.064 1.00 79.56 660 GLN A O 1
ATOM 5297 N N . GLU A 1 661 ? 43.514 26.481 -28.946 1.00 74.31 661 GLU A N 1
ATOM 5298 C CA . GLU A 1 661 ? 44.346 27.232 -29.897 1.00 74.31 661 GLU A CA 1
ATOM 5299 C C . GLU A 1 661 ? 43.975 26.961 -31.366 1.00 74.31 661 GLU A C 1
ATOM 5301 O O . GLU A 1 661 ? 44.193 27.797 -32.243 1.00 74.31 661 GLU A O 1
ATOM 5306 N N . TRP A 1 662 ? 43.377 25.801 -31.664 1.00 78.50 662 TRP A N 1
ATOM 5307 C CA . TRP A 1 662 ? 42.985 25.446 -33.028 1.00 78.50 662 TRP A CA 1
ATOM 5308 C C . TRP A 1 662 ? 41.611 26.024 -33.390 1.00 78.50 662 TRP A C 1
ATOM 5310 O O . TRP A 1 662 ? 40.595 25.626 -32.817 1.00 78.50 662 TRP A O 1
ATOM 5320 N N . TRP A 1 663 ? 41.566 26.907 -34.398 1.00 79.06 663 TRP A N 1
ATOM 5321 C CA . TRP A 1 663 ? 40.356 27.635 -34.818 1.00 79.06 663 TRP A CA 1
ATOM 5322 C C . TRP A 1 663 ? 39.137 26.730 -35.062 1.00 79.06 663 TRP A C 1
ATOM 5324 O O . TRP A 1 663 ? 38.015 27.074 -34.687 1.00 79.06 663 TRP A O 1
ATOM 5334 N N . PHE A 1 664 ? 39.345 25.549 -35.659 1.00 79.69 664 PHE A N 1
ATOM 5335 C CA . PHE A 1 664 ? 38.256 24.629 -35.976 1.00 79.69 664 PHE A CA 1
ATOM 5336 C C . PHE A 1 664 ? 37.625 24.062 -34.703 1.00 79.69 664 PHE A C 1
ATOM 5338 O O . PHE A 1 664 ? 36.402 24.049 -34.569 1.00 79.69 664 PHE A O 1
ATOM 5345 N N . LEU A 1 665 ? 38.445 23.643 -33.735 1.00 79.44 665 LEU A N 1
ATOM 5346 C CA . LEU A 1 665 ? 37.957 23.110 -32.466 1.00 79.44 665 LEU A CA 1
ATOM 5347 C C . LEU A 1 665 ? 37.417 24.218 -31.549 1.00 79.44 665 LEU A C 1
ATOM 5349 O O . LEU A 1 665 ? 36.462 23.978 -30.818 1.00 79.44 665 LEU A O 1
ATOM 5353 N N . ALA A 1 666 ? 37.948 25.438 -31.637 1.00 81.94 666 ALA A N 1
ATOM 5354 C CA . ALA A 1 666 ? 37.417 26.594 -30.918 1.00 81.94 666 ALA A CA 1
ATOM 5355 C C . ALA A 1 666 ? 35.983 26.948 -31.365 1.00 81.94 666 ALA A C 1
ATOM 5357 O O . ALA A 1 666 ? 35.116 27.182 -30.524 1.00 81.94 666 ALA A O 1
ATOM 5358 N N . CYS A 1 667 ? 35.698 26.926 -32.675 1.00 82.81 667 CYS A N 1
ATOM 5359 C CA . CYS A 1 667 ? 34.371 27.255 -33.213 1.00 82.81 667 CYS A CA 1
ATOM 5360 C C . CYS A 1 667 ? 33.397 26.063 -33.242 1.00 82.81 667 CYS A C 1
ATOM 5362 O O . CYS A 1 667 ? 32.213 26.223 -32.945 1.00 82.81 667 CYS A O 1
ATOM 5364 N N . PHE A 1 668 ? 33.866 24.863 -33.600 1.00 84.81 668 PHE A N 1
ATOM 5365 C CA . PHE A 1 668 ? 33.013 23.680 -33.782 1.00 84.81 668 PHE A CA 1
ATOM 5366 C C . PHE A 1 668 ? 33.104 22.658 -32.645 1.00 84.81 668 PHE A C 1
ATOM 5368 O O . PHE A 1 668 ? 32.288 21.736 -32.599 1.00 84.81 668 PHE A O 1
ATOM 5375 N N . GLY A 1 669 ? 34.029 22.816 -31.695 1.00 83.38 669 GLY A N 1
ATOM 5376 C CA . GLY A 1 669 ? 34.266 21.845 -30.623 1.00 83.38 669 GLY A CA 1
ATOM 5377 C C . GLY A 1 669 ? 33.018 21.535 -29.806 1.00 83.38 669 GLY A C 1
ATOM 5378 O O . GLY A 1 669 ? 32.681 20.365 -29.634 1.00 83.38 669 GLY A O 1
ATOM 5379 N N . ALA A 1 670 ? 32.255 22.558 -29.404 1.00 86.69 670 ALA A N 1
ATOM 5380 C CA . ALA A 1 670 ? 31.002 22.361 -28.673 1.00 86.69 670 ALA A CA 1
ATOM 5381 C C . ALA A 1 670 ? 29.956 21.584 -29.492 1.00 86.69 670 ALA A C 1
ATOM 5383 O O . ALA A 1 670 ? 29.303 20.685 -28.959 1.00 86.69 670 ALA A O 1
ATOM 5384 N N . PHE A 1 671 ? 29.825 21.875 -30.792 1.00 89.12 671 PHE A N 1
ATOM 5385 C CA . PHE A 1 671 ? 28.907 21.162 -31.686 1.00 89.12 671 PHE A CA 1
ATOM 5386 C C . PHE A 1 671 ? 29.312 19.697 -31.864 1.00 89.12 671 PHE A C 1
ATOM 5388 O O . PHE A 1 671 ? 28.456 18.817 -31.794 1.00 89.12 671 PHE A O 1
ATOM 5395 N N . ILE A 1 672 ? 30.609 19.423 -32.028 1.00 85.81 672 ILE A N 1
ATOM 5396 C CA . ILE A 1 672 ? 31.146 18.061 -32.138 1.00 85.81 672 ILE A CA 1
ATOM 5397 C C . ILE A 1 672 ? 30.914 17.296 -30.829 1.00 85.81 672 ILE A C 1
ATOM 5399 O O . ILE A 1 672 ? 30.408 16.175 -30.857 1.00 85.81 672 ILE A O 1
ATOM 5403 N N . TRP A 1 673 ? 31.191 17.909 -29.673 1.00 87.88 673 TRP A N 1
ATOM 5404 C CA . TRP A 1 673 ? 30.986 17.287 -28.359 1.00 87.88 673 TRP A CA 1
ATOM 5405 C C . TRP A 1 673 ? 29.518 16.924 -28.113 1.00 87.88 673 TRP A C 1
ATOM 5407 O O . TRP A 1 673 ? 29.209 15.811 -27.677 1.00 87.88 673 TRP A O 1
ATOM 5417 N N . PHE A 1 674 ? 28.607 17.848 -28.431 1.00 90.56 674 PHE A N 1
ATOM 5418 C CA . PHE A 1 674 ? 27.165 17.625 -28.328 1.00 90.56 674 PHE A CA 1
ATOM 5419 C C . PHE A 1 674 ? 26.684 16.592 -29.351 1.00 90.56 674 PHE A C 1
ATOM 5421 O O . PHE A 1 674 ? 25.849 15.755 -29.011 1.00 90.56 674 PHE A O 1
ATOM 5428 N N . GLY A 1 675 ? 27.236 16.595 -30.567 1.00 88.50 675 GLY A N 1
ATOM 5429 C CA . GLY A 1 675 ? 26.953 15.607 -31.606 1.00 88.50 675 GLY A CA 1
ATOM 5430 C C . GLY A 1 675 ? 27.319 14.190 -31.169 1.00 88.50 675 GLY A C 1
ATOM 5431 O O . GLY A 1 675 ? 26.466 13.303 -31.200 1.00 88.50 675 GLY A O 1
ATOM 5432 N N . ILE A 1 676 ? 28.544 13.987 -30.670 1.00 86.62 676 ILE A N 1
ATOM 5433 C CA . ILE A 1 676 ? 29.021 12.685 -30.174 1.00 86.62 676 ILE A CA 1
ATOM 5434 C C . ILE A 1 676 ? 28.125 12.189 -29.038 1.00 86.62 676 ILE A C 1
ATOM 5436 O O . ILE A 1 676 ? 27.622 11.066 -29.084 1.00 86.62 676 ILE A O 1
ATOM 5440 N N . THR A 1 677 ? 27.857 13.033 -28.038 1.00 87.81 677 THR A N 1
ATOM 5441 C CA . THR A 1 677 ? 27.001 12.650 -26.911 1.00 87.81 677 THR A CA 1
ATOM 5442 C C . THR A 1 677 ? 25.547 12.419 -27.337 1.00 87.81 677 THR A C 1
ATOM 5444 O O . THR A 1 677 ? 24.881 11.525 -26.804 1.00 87.81 677 THR A O 1
ATOM 5447 N N . GLY A 1 678 ? 25.042 13.178 -28.308 1.00 86.88 678 GLY A N 1
ATOM 5448 C CA . GLY A 1 678 ? 23.709 12.994 -28.866 1.00 86.88 678 GLY A CA 1
ATOM 5449 C C . GLY A 1 678 ? 23.561 11.632 -29.544 1.00 86.88 678 GLY A C 1
ATOM 5450 O O . GLY A 1 678 ? 22.687 10.846 -29.170 1.00 86.88 678 GLY A O 1
ATOM 5451 N N . VAL A 1 679 ? 24.476 11.316 -30.466 1.00 87.31 679 VAL A N 1
ATOM 5452 C CA . VAL A 1 679 ? 24.539 10.018 -31.158 1.00 87.31 679 VAL A CA 1
ATOM 5453 C C . VAL A 1 679 ? 24.704 8.879 -30.154 1.00 87.31 679 VAL A C 1
ATOM 5455 O O . VAL A 1 679 ? 23.960 7.901 -30.210 1.00 87.31 679 VAL A O 1
ATOM 5458 N N . ARG A 1 680 ? 25.601 9.025 -29.172 1.00 87.12 680 ARG A N 1
ATOM 5459 C CA . ARG A 1 680 ? 25.817 8.043 -28.101 1.00 87.12 680 ARG A CA 1
ATOM 5460 C C . ARG A 1 680 ? 24.537 7.698 -27.345 1.00 87.12 680 ARG A C 1
ATOM 5462 O O . ARG A 1 680 ? 24.284 6.521 -27.104 1.00 87.12 680 ARG A O 1
ATOM 5469 N N . ASN A 1 681 ? 23.731 8.692 -26.964 1.00 85.62 681 ASN A N 1
ATOM 5470 C CA . ASN A 1 681 ? 22.481 8.442 -26.239 1.00 85.62 681 ASN A CA 1
ATOM 5471 C C . ASN A 1 681 ? 21.465 7.705 -27.116 1.00 85.62 681 ASN A C 1
ATOM 5473 O O . ASN A 1 681 ? 20.815 6.778 -26.640 1.00 85.62 681 ASN A O 1
ATOM 5477 N N . VAL A 1 682 ? 21.356 8.064 -28.399 1.00 83.81 682 VAL A N 1
ATOM 5478 C CA . VAL A 1 682 ? 20.489 7.342 -29.342 1.00 83.81 682 VAL A CA 1
ATOM 5479 C C . VAL A 1 682 ? 20.941 5.884 -29.471 1.00 83.81 682 VAL A C 1
ATOM 5481 O O . VAL A 1 682 ? 20.131 4.976 -29.282 1.00 83.81 682 VAL A O 1
ATOM 5484 N N . VAL A 1 683 ? 22.238 5.646 -29.696 1.00 81.81 683 VAL A N 1
ATOM 5485 C CA . VAL A 1 683 ? 22.820 4.296 -29.801 1.00 81.81 683 VAL A CA 1
ATOM 5486 C C . VAL A 1 683 ? 22.577 3.489 -28.526 1.00 81.81 683 VAL A C 1
ATOM 5488 O O . VAL A 1 683 ? 22.104 2.357 -28.600 1.00 81.81 683 VAL A O 1
ATOM 5491 N N . GLN A 1 684 ? 22.823 4.070 -27.352 1.00 83.25 684 GLN A N 1
ATOM 5492 C CA . GLN A 1 684 ? 22.561 3.438 -26.058 1.00 83.25 684 GLN A CA 1
ATOM 5493 C C . GLN A 1 684 ? 21.105 2.975 -25.923 1.00 83.25 684 GLN A C 1
ATOM 5495 O O . GLN A 1 684 ? 20.863 1.828 -25.544 1.00 83.25 684 GLN A O 1
ATOM 5500 N N . MET A 1 685 ? 20.135 3.845 -26.221 1.00 78.38 685 MET A N 1
ATOM 5501 C CA . MET A 1 685 ? 18.711 3.527 -26.062 1.00 78.38 685 MET A CA 1
ATOM 5502 C C . MET A 1 685 ? 18.259 2.441 -27.050 1.00 78.38 685 MET A C 1
ATOM 5504 O O . MET A 1 685 ? 17.527 1.523 -26.673 1.00 78.38 685 MET A O 1
ATOM 5508 N N . VAL A 1 686 ? 18.767 2.478 -28.285 1.00 79.31 686 VAL A N 1
ATOM 5509 C CA . VAL A 1 686 ? 18.495 1.455 -29.307 1.00 79.31 686 VAL A CA 1
ATOM 5510 C C . VAL A 1 686 ? 19.122 0.104 -28.933 1.00 79.31 686 VAL A C 1
ATOM 5512 O O . VAL A 1 686 ? 18.462 -0.935 -29.049 1.00 79.31 686 VAL A O 1
ATOM 5515 N N . LEU A 1 687 ? 20.363 0.095 -28.431 1.00 76.38 687 LEU A N 1
ATOM 5516 C CA . LEU A 1 687 ? 21.042 -1.120 -27.963 1.00 76.38 687 LEU A CA 1
ATOM 5517 C C . LEU A 1 687 ? 20.327 -1.739 -26.755 1.00 76.38 687 LEU A C 1
ATOM 5519 O O . LEU A 1 687 ? 20.092 -2.953 -26.736 1.00 76.38 687 LEU A O 1
ATOM 5523 N N . ALA A 1 688 ? 19.915 -0.921 -25.782 1.00 69.94 688 ALA A N 1
ATOM 5524 C CA . ALA A 1 688 ? 19.178 -1.373 -24.603 1.00 69.94 688 ALA A CA 1
ATOM 5525 C C . ALA A 1 688 ? 17.859 -2.079 -24.976 1.00 69.94 688 ALA A C 1
ATOM 5527 O O . ALA A 1 688 ? 17.513 -3.112 -24.394 1.00 69.94 688 ALA A O 1
ATOM 5528 N N . ALA A 1 689 ? 17.152 -1.575 -25.992 1.00 64.19 689 ALA A N 1
ATOM 5529 C CA . ALA A 1 689 ? 15.892 -2.141 -26.475 1.00 64.19 689 ALA A CA 1
ATOM 5530 C C . ALA A 1 689 ? 16.052 -3.309 -27.471 1.00 64.19 689 ALA A C 1
ATOM 5532 O O . ALA A 1 689 ? 15.087 -4.031 -27.720 1.00 64.19 689 ALA A O 1
ATOM 5533 N N . LYS A 1 690 ? 17.261 -3.535 -28.014 1.00 71.00 690 LYS A N 1
ATOM 5534 C CA . LYS A 1 690 ? 17.517 -4.442 -29.154 1.00 71.00 690 LYS A CA 1
ATOM 5535 C C . LYS A 1 690 ? 16.763 -4.020 -30.428 1.00 71.00 690 LYS A C 1
ATOM 5537 O O . LYS A 1 690 ? 16.338 -4.874 -31.204 1.00 71.00 690 LYS A O 1
ATOM 5542 N N . GLY A 1 691 ? 16.623 -2.712 -30.660 1.00 56.84 691 GLY A N 1
ATOM 5543 C CA . GLY A 1 691 ? 15.815 -2.139 -31.752 1.00 56.84 691 GLY A CA 1
ATOM 5544 C C . GLY A 1 691 ? 16.297 -2.446 -33.180 1.00 56.84 691 GLY A C 1
ATOM 5545 O O . GLY A 1 691 ? 15.609 -2.122 -34.135 1.00 56.84 691 GLY A O 1
ATOM 5546 N N . LEU A 1 692 ? 17.463 -3.085 -33.339 1.00 52.00 692 LEU A N 1
ATOM 5547 C CA . LEU A 1 692 ? 18.010 -3.551 -34.626 1.00 52.00 692 LEU A CA 1
ATOM 5548 C C . LEU A 1 692 ? 17.614 -5.002 -34.970 1.00 52.00 692 LEU A C 1
ATOM 5550 O O . LEU A 1 692 ? 18.019 -5.531 -36.003 1.00 52.00 692 LEU A O 1
ATOM 5554 N N . SER A 1 693 ? 16.862 -5.689 -34.104 1.00 55.75 693 SER A N 1
ATOM 5555 C CA . SER A 1 693 ? 16.419 -7.061 -34.366 1.00 55.75 693 SER A CA 1
ATOM 5556 C C . SER A 1 693 ? 15.194 -7.078 -35.284 1.00 55.75 693 SER A C 1
ATOM 5558 O O . SER A 1 693 ? 14.173 -6.489 -34.949 1.00 55.75 693 SER A O 1
ATOM 5560 N N . ARG A 1 694 ? 15.270 -7.834 -36.392 1.00 50.94 694 ARG A N 1
ATOM 5561 C CA . ARG A 1 694 ? 14.183 -8.027 -37.380 1.00 50.94 694 ARG A CA 1
ATOM 5562 C C . ARG A 1 694 ? 12.840 -8.504 -36.799 1.00 50.94 694 ARG A C 1
ATOM 5564 O O . ARG A 1 694 ? 11.830 -8.383 -37.481 1.00 50.94 694 ARG A O 1
ATOM 5571 N N . ASN A 1 695 ? 12.819 -9.038 -35.575 1.00 56.16 695 ASN A N 1
ATOM 5572 C CA . ASN A 1 695 ? 11.627 -9.651 -34.983 1.00 56.16 695 ASN A CA 1
ATOM 5573 C C . ASN A 1 695 ? 10.877 -8.740 -33.987 1.00 56.16 695 ASN A C 1
ATOM 5575 O O . ASN A 1 695 ? 9.877 -9.190 -33.436 1.00 56.16 695 ASN A O 1
ATOM 5579 N N . ASN A 1 696 ? 11.333 -7.506 -33.730 1.00 60.66 696 ASN A N 1
ATOM 5580 C CA . ASN A 1 696 ? 10.614 -6.526 -32.899 1.00 60.66 696 ASN A CA 1
ATOM 5581 C C . ASN A 1 696 ? 9.828 -5.556 -33.800 1.00 60.66 696 ASN A C 1
ATOM 5583 O O . ASN A 1 696 ? 10.362 -5.096 -34.808 1.00 60.66 696 ASN A O 1
ATOM 5587 N N . LEU A 1 697 ? 8.568 -5.268 -33.458 1.00 64.56 697 LEU A N 1
ATOM 5588 C CA . LEU A 1 697 ? 7.693 -4.388 -34.247 1.00 64.56 697 LEU A CA 1
ATOM 5589 C C . LEU A 1 697 ? 7.848 -2.899 -33.908 1.00 64.56 697 LEU A C 1
ATOM 5591 O O . LEU A 1 697 ? 7.353 -2.060 -34.659 1.00 64.56 697 LEU A O 1
ATOM 5595 N N . LEU A 1 698 ? 8.518 -2.556 -32.803 1.00 65.12 698 LEU A N 1
ATOM 5596 C CA . LEU A 1 698 ? 8.763 -1.161 -32.435 1.00 65.12 698 LEU A CA 1
ATOM 5597 C C . LEU A 1 698 ? 9.843 -0.523 -33.311 1.00 65.12 698 LEU A C 1
ATOM 5599 O O . LEU A 1 698 ? 10.915 -1.092 -33.530 1.00 65.12 698 LEU A O 1
ATOM 5603 N N . HIS A 1 699 ? 9.577 0.699 -33.771 1.00 65.56 699 HIS A N 1
ATOM 5604 C CA . HIS A 1 699 ? 10.545 1.466 -34.539 1.00 65.56 699 HIS A CA 1
ATOM 5605 C C . HIS A 1 699 ? 11.598 2.072 -33.599 1.00 65.56 699 HIS A C 1
ATOM 5607 O O . HIS A 1 699 ? 11.305 2.472 -32.473 1.00 65.56 699 HIS A O 1
ATOM 5613 N N . TRP A 1 700 ? 12.843 2.216 -34.063 1.00 65.44 700 TRP A N 1
ATOM 5614 C CA . TRP A 1 700 ? 13.950 2.714 -33.230 1.00 65.44 700 TRP A CA 1
ATOM 5615 C C . TRP A 1 700 ? 13.686 4.101 -32.617 1.00 65.44 700 TRP A C 1
ATOM 5617 O O . TRP A 1 700 ? 14.208 4.413 -31.549 1.00 65.44 700 TRP A O 1
ATOM 5627 N N . ARG A 1 701 ? 12.857 4.919 -33.280 1.00 64.94 701 ARG A N 1
ATOM 5628 C CA . ARG A 1 701 ? 12.468 6.268 -32.833 1.00 64.94 701 ARG A CA 1
ATOM 5629 C C . ARG A 1 701 ? 11.649 6.236 -31.543 1.00 64.94 701 ARG A C 1
ATOM 5631 O O . ARG A 1 701 ? 11.841 7.111 -30.706 1.00 64.94 701 ARG A O 1
ATOM 5638 N N . ASP A 1 702 ? 10.825 5.210 -31.350 1.00 65.19 702 ASP A N 1
ATOM 5639 C CA . ASP A 1 702 ? 9.950 5.078 -30.177 1.00 65.19 702 ASP A CA 1
ATOM 5640 C C . ASP A 1 702 ? 10.745 4.737 -28.906 1.00 65.19 702 ASP A C 1
ATOM 5642 O O . ASP A 1 702 ? 10.278 4.926 -27.785 1.00 65.19 702 ASP A O 1
ATOM 5646 N N . HIS A 1 703 ? 11.991 4.285 -29.068 1.00 66.56 703 HIS A N 1
ATOM 5647 C CA . HIS A 1 703 ? 12.914 4.025 -27.967 1.00 66.56 703 HIS A CA 1
ATOM 5648 C C . HIS A 1 703 ? 13.704 5.266 -27.520 1.00 66.56 703 HIS A C 1
ATOM 5650 O O . HIS A 1 703 ? 14.329 5.235 -26.457 1.00 66.56 703 HIS A O 1
ATOM 5656 N N . VAL A 1 704 ? 13.698 6.358 -28.294 1.00 71.62 704 VAL A N 1
ATOM 5657 C CA . VAL A 1 704 ? 14.510 7.551 -28.011 1.00 71.62 704 VAL A CA 1
ATOM 5658 C C . VAL A 1 704 ? 13.707 8.565 -27.200 1.00 71.62 704 VAL A C 1
ATOM 5660 O O . VAL A 1 704 ? 12.833 9.258 -27.714 1.00 71.62 704 VAL A O 1
ATOM 5663 N N . SER A 1 705 ? 14.048 8.727 -25.920 1.00 73.69 705 SER A N 1
ATOM 5664 C CA . SER A 1 705 ? 13.432 9.765 -25.087 1.00 73.69 705 SER A CA 1
ATOM 5665 C C . SER A 1 705 ? 14.189 11.091 -25.213 1.00 73.69 705 SER A C 1
ATOM 5667 O O . SER A 1 705 ? 15.313 11.224 -24.714 1.00 73.69 705 SER A O 1
ATOM 5669 N N . LEU A 1 706 ? 13.543 12.098 -25.801 1.00 76.88 706 LEU A N 1
ATOM 5670 C CA . LEU A 1 706 ? 14.113 13.440 -25.981 1.00 76.88 706 LEU A CA 1
ATOM 5671 C C . LEU A 1 706 ? 14.513 14.107 -24.655 1.00 76.88 706 LEU A C 1
ATOM 5673 O O . LEU A 1 706 ? 15.544 14.763 -24.582 1.00 76.88 706 LEU A O 1
ATOM 5677 N N . ASN A 1 707 ? 13.759 13.884 -23.575 1.00 78.62 707 ASN A N 1
ATOM 5678 C CA . ASN A 1 707 ? 14.079 14.464 -22.267 1.00 78.62 707 ASN A CA 1
ATOM 5679 C C . ASN A 1 707 ? 15.408 13.918 -21.696 1.00 78.62 707 ASN A C 1
ATOM 5681 O O . ASN A 1 707 ? 16.262 14.700 -21.278 1.00 78.62 707 ASN A O 1
ATOM 5685 N N . ARG A 1 708 ? 15.646 12.590 -21.748 1.00 77.62 708 ARG A N 1
ATOM 5686 C CA . ARG A 1 708 ? 16.929 12.005 -21.285 1.00 77.62 708 ARG A CA 1
ATOM 5687 C C . ARG A 1 708 ? 18.103 12.464 -22.150 1.00 77.62 708 ARG A C 1
ATOM 5689 O O . ARG A 1 708 ? 19.196 12.635 -21.608 1.00 77.62 708 ARG A O 1
ATOM 5696 N N . LEU A 1 709 ? 17.876 12.660 -23.452 1.00 85.31 709 LEU A N 1
ATOM 5697 C CA . LEU A 1 709 ? 18.862 13.204 -24.386 1.00 85.31 709 LEU A CA 1
ATOM 5698 C C . LEU A 1 709 ? 19.254 14.634 -23.985 1.00 85.31 709 LEU A C 1
ATOM 5700 O O . LEU A 1 709 ? 20.432 14.892 -23.754 1.00 85.31 709 LEU A O 1
ATOM 5704 N N . CYS A 1 710 ? 18.278 15.532 -23.816 1.00 85.62 710 CYS A N 1
ATOM 5705 C CA . CYS A 1 710 ? 18.514 16.919 -23.404 1.00 85.62 710 CYS A CA 1
ATOM 5706 C C . CYS A 1 710 ? 19.194 17.015 -22.030 1.00 85.62 710 CYS A C 1
ATOM 5708 O O . CYS A 1 710 ? 20.119 17.808 -21.870 1.00 85.62 710 CYS A O 1
ATOM 5710 N N . ASP A 1 711 ? 18.813 16.168 -21.065 1.00 84.69 711 ASP A N 1
ATOM 5711 C CA . ASP A 1 711 ? 19.518 16.071 -19.780 1.00 84.69 711 ASP A CA 1
ATOM 5712 C C . ASP A 1 711 ? 20.991 15.692 -19.975 1.00 84.69 711 ASP A C 1
ATOM 5714 O O . ASP A 1 711 ? 21.877 16.303 -19.382 1.00 84.69 711 ASP A O 1
ATOM 5718 N N . SER A 1 712 ? 21.275 14.689 -20.813 1.00 85.50 712 SER A N 1
ATOM 5719 C CA . SER A 1 712 ? 22.650 14.252 -21.066 1.00 85.50 712 SER A CA 1
ATOM 5720 C C . SER A 1 712 ? 23.493 15.337 -21.734 1.00 85.50 712 SER A C 1
ATOM 5722 O O . SER A 1 712 ? 24.673 15.464 -21.408 1.00 85.50 712 SER A O 1
ATOM 5724 N N . LEU A 1 713 ? 22.905 16.104 -22.655 1.00 89.50 713 LEU A N 1
ATOM 5725 C CA . LEU A 1 713 ? 23.570 17.222 -23.325 1.00 89.50 713 LEU A CA 1
ATOM 5726 C C . LEU A 1 713 ? 23.878 18.354 -22.338 1.00 89.50 713 LEU A C 1
ATOM 5728 O O . LEU A 1 713 ? 24.999 18.855 -22.324 1.00 89.50 713 LEU A O 1
ATOM 5732 N N . MET A 1 714 ? 22.937 18.684 -21.448 1.00 91.62 714 MET A N 1
ATOM 5733 C CA . MET A 1 714 ? 23.143 19.681 -20.393 1.00 91.62 714 MET A CA 1
ATOM 5734 C C . MET A 1 714 ? 24.337 19.326 -19.495 1.00 91.62 714 MET A C 1
ATOM 5736 O O . MET A 1 714 ? 25.258 20.129 -19.351 1.00 91.62 714 MET A O 1
ATOM 5740 N N . TYR A 1 715 ? 24.359 18.116 -18.922 1.00 88.56 715 TYR A N 1
ATOM 5741 C CA . TYR A 1 715 ? 25.466 17.684 -18.054 1.00 88.56 715 TYR A CA 1
ATOM 5742 C C . TYR A 1 715 ? 26.790 17.562 -18.812 1.00 88.56 715 TYR A C 1
ATOM 5744 O O . TYR A 1 715 ? 27.849 17.839 -18.260 1.00 88.56 715 TYR A O 1
ATOM 5752 N N . THR A 1 716 ? 26.752 17.199 -20.093 1.00 87.62 716 THR A N 1
ATOM 5753 C CA . THR A 1 716 ? 27.968 17.163 -20.914 1.00 87.62 716 THR A CA 1
ATOM 5754 C C . THR A 1 716 ? 28.530 18.564 -21.116 1.00 87.62 716 THR A C 1
ATOM 5756 O O . THR A 1 716 ? 29.724 18.768 -20.920 1.00 87.62 716 THR A O 1
ATOM 5759 N N . GLY A 1 717 ? 27.688 19.548 -21.424 1.00 88.12 717 GLY A N 1
ATOM 5760 C CA . GLY A 1 717 ? 28.137 20.927 -21.575 1.00 88.12 717 GLY A CA 1
ATOM 5761 C C . GLY A 1 717 ? 28.711 21.522 -20.285 1.00 88.12 717 GLY A C 1
ATOM 5762 O O . GLY A 1 717 ? 29.801 22.091 -20.294 1.00 88.12 717 GLY A O 1
ATOM 5763 N N . ILE A 1 718 ? 28.048 21.280 -19.149 1.00 89.75 718 ILE A N 1
ATOM 5764 C CA . ILE A 1 718 ? 28.553 21.678 -17.825 1.00 89.75 718 ILE A CA 1
ATOM 5765 C C . ILE A 1 718 ? 29.889 20.984 -17.511 1.00 89.75 718 ILE A C 1
ATOM 5767 O O . ILE A 1 718 ? 30.767 21.603 -16.915 1.00 89.75 718 ILE A O 1
ATOM 5771 N N . SER A 1 719 ? 30.071 19.722 -17.922 1.00 88.38 719 SER A N 1
ATOM 5772 C CA . SER A 1 719 ? 31.329 18.998 -17.695 1.00 88.38 719 SER A CA 1
ATOM 5773 C C . SER A 1 719 ? 32.515 19.618 -18.433 1.00 88.38 719 SER A C 1
ATOM 5775 O O . SER A 1 719 ? 33.594 19.688 -17.859 1.00 88.38 719 SER A O 1
ATOM 5777 N N . VAL A 1 720 ? 32.314 20.114 -19.661 1.00 87.06 720 VAL A N 1
ATOM 5778 C CA . VAL A 1 720 ? 33.374 20.785 -20.432 1.00 87.06 720 VAL A CA 1
ATOM 5779 C C . VAL A 1 720 ? 33.825 22.040 -19.697 1.00 87.06 720 VAL A C 1
ATOM 5781 O O . VAL A 1 720 ? 35.008 22.190 -19.421 1.00 87.06 720 VAL A O 1
ATOM 5784 N N . PHE A 1 721 ? 32.878 22.888 -19.294 1.00 88.00 721 PHE A N 1
ATOM 5785 C CA . PHE A 1 721 ? 33.184 24.103 -18.542 1.00 88.00 721 PHE A CA 1
ATOM 5786 C C . PHE A 1 721 ? 33.885 23.806 -17.204 1.00 88.00 721 PHE A C 1
ATOM 5788 O O . PHE A 1 721 ? 34.867 24.454 -16.851 1.00 88.00 721 PHE A O 1
ATOM 5795 N N . LEU A 1 722 ? 33.417 22.793 -16.467 1.00 87.56 722 LEU A N 1
ATOM 5796 C CA . LEU A 1 722 ? 34.027 22.388 -15.201 1.00 87.56 722 LEU A CA 1
ATOM 5797 C C . LEU A 1 722 ? 35.474 21.908 -15.386 1.00 87.56 722 LEU A C 1
ATOM 5799 O O . LEU A 1 722 ? 36.344 22.291 -14.612 1.00 87.56 722 LEU A O 1
ATOM 5803 N N . LEU A 1 723 ? 35.732 21.051 -16.375 1.00 85.69 723 LEU A N 1
ATOM 5804 C CA . LEU A 1 723 ? 37.033 20.402 -16.538 1.00 85.69 723 LEU A CA 1
ATOM 5805 C C . LEU A 1 723 ? 38.058 21.311 -17.224 1.00 85.69 723 LEU A C 1
ATOM 5807 O O . LEU A 1 723 ? 39.186 21.409 -16.750 1.00 85.69 723 LEU A O 1
ATOM 5811 N N . GLU A 1 724 ? 37.674 21.990 -18.304 1.00 83.44 724 GLU A N 1
ATOM 5812 C CA . GLU A 1 724 ? 38.601 22.793 -19.110 1.00 83.44 724 GLU A CA 1
ATOM 5813 C C . GLU A 1 724 ? 38.839 24.182 -18.517 1.00 83.44 724 GLU A C 1
ATOM 5815 O O . GLU A 1 724 ? 39.981 24.609 -18.381 1.00 83.44 724 GLU A O 1
ATOM 5820 N N . PHE A 1 725 ? 37.785 24.898 -18.131 1.00 84.81 725 PHE A N 1
ATOM 5821 C CA . PHE A 1 725 ? 37.951 26.247 -17.591 1.00 84.81 725 PHE A CA 1
ATOM 5822 C C . PHE A 1 725 ? 38.256 26.217 -16.090 1.00 84.81 725 PHE A C 1
ATOM 5824 O O . PHE A 1 725 ? 39.263 26.751 -15.636 1.00 84.81 725 PHE A O 1
ATOM 5831 N N . LEU A 1 726 ? 37.398 25.566 -15.301 1.00 86.75 726 LEU A N 1
ATOM 5832 C CA . LEU A 1 726 ? 37.445 25.694 -13.841 1.00 86.75 726 LEU A CA 1
ATOM 5833 C C . LEU A 1 726 ? 38.592 24.892 -13.209 1.00 86.75 726 LEU A C 1
ATOM 5835 O O . LEU A 1 726 ? 39.254 25.370 -12.291 1.00 86.75 726 LEU A O 1
ATOM 5839 N N . MET A 1 727 ? 38.832 23.676 -13.699 1.00 86.88 727 MET A N 1
ATOM 5840 C CA . MET A 1 727 ? 39.896 22.817 -13.182 1.00 86.88 727 MET A CA 1
ATOM 5841 C C . MET A 1 727 ? 41.236 23.071 -13.879 1.00 86.88 727 MET A C 1
ATOM 5843 O O . MET A 1 727 ? 42.208 23.382 -13.198 1.00 86.88 727 MET A O 1
ATOM 5847 N N . ARG A 1 728 ? 41.313 22.927 -15.210 1.00 84.62 728 ARG A N 1
ATOM 5848 C CA . ARG A 1 728 ? 42.582 23.018 -15.952 1.00 84.62 728 ARG A CA 1
ATOM 5849 C C . ARG A 1 728 ? 43.169 24.437 -15.937 1.00 84.62 728 ARG A C 1
ATOM 5851 O O . ARG A 1 728 ? 44.256 24.608 -15.399 1.00 84.62 728 ARG A O 1
ATOM 5858 N N . ASP A 1 729 ? 42.456 25.431 -16.473 1.00 82.62 729 ASP A N 1
ATOM 5859 C CA . ASP A 1 729 ? 42.952 26.821 -16.569 1.00 82.62 729 ASP A CA 1
ATOM 5860 C C . ASP A 1 729 ? 42.940 27.545 -15.206 1.00 82.62 729 ASP A C 1
ATOM 5862 O O . ASP A 1 729 ? 43.966 28.026 -14.730 1.00 82.62 729 ASP A O 1
ATOM 5866 N N . LEU A 1 730 ? 41.799 27.601 -14.513 1.00 85.25 730 LEU A N 1
ATOM 5867 C CA . LEU A 1 730 ? 41.694 28.411 -13.296 1.00 85.25 730 LEU A CA 1
ATOM 5868 C C . LEU A 1 730 ? 42.434 27.798 -12.093 1.00 85.25 730 LEU A C 1
ATOM 5870 O O . LEU A 1 730 ? 43.226 28.483 -11.443 1.00 85.25 730 LEU A O 1
ATOM 5874 N N . LEU A 1 731 ? 42.175 26.530 -11.759 1.00 86.38 731 LEU A N 1
ATOM 5875 C CA . LEU A 1 731 ? 42.748 25.912 -10.559 1.00 86.38 731 LEU A CA 1
ATOM 5876 C C . LEU A 1 731 ? 44.205 25.477 -10.766 1.00 86.38 731 LEU A C 1
ATOM 5878 O O . LEU A 1 731 ? 45.069 25.880 -9.990 1.00 86.38 731 LEU A O 1
ATOM 5882 N N . PHE A 1 732 ? 44.491 24.643 -11.768 1.00 84.38 732 PHE A N 1
ATOM 5883 C CA . PHE A 1 732 ? 45.836 24.084 -11.935 1.00 84.38 732 PHE A CA 1
ATOM 5884 C C . PHE A 1 732 ? 46.822 25.104 -12.497 1.00 84.38 732 PHE A C 1
ATOM 5886 O O . PHE A 1 732 ? 47.860 25.332 -11.880 1.00 84.38 732 PHE A O 1
ATOM 5893 N N . GLU A 1 733 ? 46.480 25.752 -13.607 1.00 83.62 733 GLU A N 1
ATOM 5894 C CA . GLU A 1 733 ? 47.405 26.642 -14.306 1.00 83.62 733 GLU A CA 1
ATOM 5895 C C . GLU A 1 733 ? 47.564 27.991 -13.585 1.00 83.62 733 GLU A C 1
ATOM 5897 O O . GLU A 1 733 ? 48.684 28.375 -13.253 1.00 83.62 733 GLU A O 1
ATOM 5902 N N . ARG A 1 734 ? 46.467 28.684 -13.243 1.00 84.00 734 ARG A N 1
ATOM 5903 C CA . ARG A 1 734 ? 46.544 30.024 -12.619 1.00 84.00 734 ARG A CA 1
ATOM 5904 C C . ARG A 1 734 ? 46.716 30.031 -11.106 1.00 84.00 734 ARG A C 1
ATOM 5906 O O . ARG A 1 734 ? 47.377 30.924 -10.586 1.00 84.00 734 ARG A O 1
ATOM 5913 N N . THR A 1 735 ? 46.086 29.099 -10.388 1.00 86.44 735 THR A N 1
ATOM 5914 C CA . THR A 1 735 ? 46.105 29.119 -8.912 1.00 86.44 735 THR A CA 1
ATOM 5915 C C . THR A 1 735 ? 47.275 28.316 -8.351 1.00 86.44 735 THR A C 1
ATOM 5917 O O . THR A 1 735 ? 47.951 28.776 -7.435 1.00 86.44 735 THR A O 1
ATOM 5920 N N . LEU A 1 736 ? 47.517 27.115 -8.886 1.00 84.38 736 LEU A N 1
ATOM 5921 C CA . LEU A 1 736 ? 48.564 26.209 -8.404 1.00 84.38 736 LEU A CA 1
ATOM 5922 C C . LEU A 1 736 ? 49.874 26.310 -9.199 1.00 84.38 736 LEU A C 1
ATOM 5924 O O . LEU A 1 736 ? 50.881 25.770 -8.746 1.00 84.38 736 LEU A O 1
ATOM 5928 N N . GLY A 1 737 ? 49.877 26.986 -10.355 1.00 80.81 737 GLY A N 1
ATOM 5929 C CA . GLY A 1 737 ? 51.062 27.142 -11.204 1.00 80.81 737 GLY A CA 1
ATOM 5930 C C . GLY A 1 737 ? 51.562 25.834 -11.825 1.00 80.81 737 GLY A C 1
ATOM 5931 O O . GLY A 1 737 ? 52.728 25.746 -12.190 1.00 80.81 737 GLY A O 1
ATOM 5932 N N . ILE A 1 738 ? 50.716 24.803 -11.906 1.00 79.06 738 ILE A N 1
ATOM 5933 C CA . ILE A 1 738 ? 51.054 23.502 -12.492 1.00 79.06 738 ILE A CA 1
ATOM 5934 C C . ILE A 1 738 ? 50.466 23.478 -13.900 1.00 79.06 738 ILE A C 1
ATOM 5936 O O . ILE A 1 738 ? 49.249 23.349 -14.057 1.00 79.06 738 ILE A O 1
ATOM 5940 N N . SER A 1 739 ? 51.311 23.601 -14.924 1.00 76.62 739 SER A N 1
ATOM 5941 C CA . SER A 1 739 ? 50.855 23.563 -16.315 1.00 76.62 739 SER A CA 1
ATOM 5942 C C . SER A 1 739 ? 50.835 22.136 -16.876 1.00 76.62 739 SER A C 1
ATOM 5944 O O . SER A 1 739 ? 51.510 21.226 -16.381 1.00 76.62 739 SER A O 1
ATOM 5946 N N . VAL A 1 740 ? 50.069 21.936 -17.957 1.00 71.06 740 VAL A N 1
ATOM 5947 C CA . VAL A 1 740 ? 50.034 20.666 -18.713 1.00 71.06 740 VAL A CA 1
ATOM 5948 C C . VAL A 1 740 ? 51.421 20.298 -19.253 1.00 71.06 740 VAL A C 1
ATOM 5950 O O . VAL A 1 740 ? 51.713 19.115 -19.418 1.00 71.06 740 VAL A O 1
ATOM 5953 N N . MET A 1 741 ? 52.284 21.293 -19.467 1.00 72.12 741 MET A N 1
ATOM 5954 C CA . MET A 1 741 ? 53.652 21.102 -19.945 1.00 72.12 741 MET A CA 1
ATOM 5955 C C . MET A 1 741 ? 54.588 20.595 -18.839 1.00 72.12 741 MET A C 1
ATOM 5957 O O . MET A 1 741 ? 55.495 19.821 -19.134 1.00 72.12 741 MET A O 1
ATOM 5961 N N . ASP A 1 742 ? 54.342 20.965 -17.576 1.00 75.81 742 ASP A N 1
ATOM 5962 C CA . ASP A 1 742 ? 55.216 20.605 -16.451 1.00 75.81 742 ASP A CA 1
ATOM 5963 C C . ASP A 1 742 ? 54.932 19.197 -15.917 1.00 75.81 742 ASP A C 1
ATOM 5965 O O . ASP A 1 742 ? 55.848 18.412 -15.681 1.00 75.81 742 ASP A O 1
ATOM 5969 N N . ASN A 1 743 ? 53.654 18.864 -15.698 1.00 78.00 743 ASN A N 1
ATOM 5970 C CA . ASN A 1 743 ? 53.242 17.593 -15.089 1.00 78.00 743 ASN A CA 1
ATOM 5971 C C . ASN A 1 743 ? 51.973 17.016 -15.753 1.00 78.00 743 ASN A C 1
ATOM 5973 O O . ASN A 1 743 ? 50.910 16.942 -15.119 1.00 78.00 743 ASN A O 1
ATOM 5977 N N . PRO A 1 744 ? 52.066 16.539 -17.011 1.00 75.31 744 PRO A N 1
ATOM 5978 C CA . PRO A 1 744 ? 50.907 16.097 -17.795 1.00 75.31 744 PRO A CA 1
ATOM 5979 C C . PRO A 1 744 ? 50.154 14.921 -17.153 1.00 75.31 744 PRO A C 1
ATOM 5981 O O . PRO A 1 744 ? 48.923 14.900 -17.140 1.00 75.31 744 PRO A O 1
ATOM 5984 N N . MET A 1 745 ? 50.875 13.960 -16.561 1.00 75.94 745 MET A N 1
ATOM 5985 C CA . MET A 1 745 ? 50.285 12.800 -15.872 1.00 75.94 745 MET A CA 1
ATOM 5986 C C . MET A 1 745 ? 49.426 13.206 -14.666 1.00 75.94 745 MET A C 1
ATOM 5988 O O . MET A 1 745 ? 48.344 12.654 -14.467 1.00 75.94 745 MET A O 1
ATOM 5992 N N . LEU A 1 746 ? 49.892 14.172 -13.868 1.00 79.69 746 LEU A N 1
ATOM 5993 C CA . LEU A 1 746 ? 49.216 14.594 -12.641 1.00 79.69 746 LEU A CA 1
ATOM 5994 C C . LEU A 1 746 ? 47.914 15.337 -12.953 1.00 79.69 746 LEU A C 1
ATOM 5996 O O . LEU A 1 746 ? 46.872 15.011 -12.382 1.00 79.69 746 LEU A O 1
ATOM 6000 N N . ILE A 1 747 ? 47.951 16.278 -13.902 1.00 79.75 747 ILE A N 1
ATOM 6001 C CA . ILE A 1 747 ? 46.757 17.018 -14.334 1.00 79.75 747 ILE A CA 1
ATOM 6002 C C . ILE A 1 747 ? 45.752 16.067 -14.985 1.00 79.75 747 ILE A C 1
ATOM 6004 O O . ILE A 1 747 ? 44.569 16.096 -14.647 1.00 79.75 747 ILE A O 1
ATOM 6008 N N . PHE A 1 748 ? 46.208 15.164 -15.858 1.00 77.88 748 PHE A N 1
ATOM 6009 C CA . PHE A 1 748 ? 45.330 14.182 -16.490 1.00 77.88 748 PHE A CA 1
ATOM 6010 C C . PHE A 1 748 ? 44.669 13.250 -15.464 1.00 77.88 748 PHE A C 1
ATOM 6012 O O . PHE A 1 748 ? 43.462 13.002 -15.538 1.00 77.88 748 PHE A O 1
ATOM 6019 N N . ALA A 1 749 ? 45.421 12.753 -14.479 1.00 79.75 749 ALA A N 1
ATOM 6020 C CA . ALA A 1 749 ? 44.871 11.928 -13.409 1.00 79.75 749 ALA A CA 1
ATOM 6021 C C . ALA A 1 749 ? 43.829 12.701 -12.584 1.00 79.75 749 ALA A C 1
ATOM 6023 O O . ALA A 1 749 ? 42.721 12.204 -12.369 1.00 79.75 749 ALA A O 1
ATOM 6024 N N . ALA A 1 750 ? 44.139 13.937 -12.184 1.00 82.06 750 ALA A N 1
ATOM 6025 C CA . ALA A 1 750 ? 43.236 14.767 -11.396 1.00 82.06 750 ALA A CA 1
ATOM 6026 C C . ALA A 1 750 ? 41.940 15.112 -12.151 1.00 82.06 750 ALA A C 1
ATOM 6028 O O . ALA A 1 750 ? 40.847 14.948 -11.604 1.00 82.06 750 ALA A O 1
ATOM 6029 N N . LEU A 1 751 ? 42.032 15.509 -13.426 1.00 83.25 751 LEU A N 1
ATOM 6030 C CA . LEU A 1 751 ? 40.867 15.789 -14.270 1.00 83.25 751 LEU A CA 1
ATOM 6031 C C . LEU A 1 751 ? 39.985 14.549 -14.454 1.00 83.25 751 LEU A C 1
ATOM 6033 O O . LEU A 1 751 ? 38.761 14.653 -14.371 1.00 83.25 751 LEU A O 1
ATOM 6037 N N . ASN A 1 752 ? 40.573 13.364 -14.639 1.00 82.50 752 ASN A N 1
ATOM 6038 C CA . ASN A 1 752 ? 39.804 12.122 -14.743 1.00 82.50 752 ASN A CA 1
ATOM 6039 C C . ASN A 1 752 ? 39.100 11.749 -13.437 1.00 82.50 752 ASN A C 1
ATOM 6041 O O . ASN A 1 752 ? 37.958 11.288 -13.482 1.00 82.50 752 ASN A O 1
ATOM 6045 N N . VAL A 1 753 ? 39.733 11.979 -12.284 1.00 84.06 753 VAL A N 1
ATOM 6046 C CA . VAL A 1 753 ? 39.106 11.765 -10.972 1.00 84.06 753 VAL A CA 1
ATOM 6047 C C . VAL A 1 753 ? 37.914 12.708 -10.790 1.00 84.06 753 VAL A C 1
ATOM 6049 O O . VAL A 1 753 ? 36.815 12.245 -10.473 1.00 84.06 753 VAL A O 1
ATOM 6052 N N . VAL A 1 754 ? 38.084 14.008 -11.057 1.00 86.94 754 VAL A N 1
ATOM 6053 C CA . VAL A 1 754 ? 36.988 14.989 -10.963 1.00 86.94 754 VAL A CA 1
ATOM 6054 C C . VAL A 1 754 ? 35.862 14.657 -11.940 1.00 86.94 754 VAL A C 1
ATOM 6056 O O . VAL A 1 754 ? 34.696 14.642 -11.545 1.00 86.94 754 VAL A O 1
ATOM 6059 N N . ASN A 1 755 ? 36.191 14.314 -13.187 1.00 86.62 755 ASN A N 1
ATOM 6060 C CA . ASN A 1 755 ? 35.213 13.891 -14.186 1.00 86.62 755 ASN A CA 1
ATOM 6061 C C . ASN A 1 755 ? 34.461 12.626 -13.739 1.00 86.62 755 ASN A C 1
ATOM 6063 O O . ASN A 1 755 ? 33.236 12.568 -13.824 1.00 86.62 755 ASN A O 1
ATOM 6067 N N . GLY A 1 756 ? 35.168 11.629 -13.201 1.00 84.62 756 GLY A N 1
ATOM 6068 C CA . GLY A 1 756 ? 34.578 10.401 -12.669 1.00 84.62 756 GLY A CA 1
ATOM 6069 C C . GLY A 1 756 ? 33.575 10.677 -11.547 1.00 84.62 756 GLY A C 1
ATOM 6070 O O . GLY A 1 756 ? 32.434 10.210 -11.612 1.00 84.62 756 GLY A O 1
ATOM 6071 N N . PHE A 1 757 ? 33.952 11.491 -10.554 1.00 87.06 757 PHE A N 1
ATOM 6072 C CA . PHE A 1 757 ? 33.050 11.898 -9.471 1.00 87.06 757 PHE A CA 1
ATOM 6073 C C . PHE A 1 757 ? 31.869 12.731 -9.974 1.00 87.06 757 PHE A C 1
ATOM 6075 O O . PHE A 1 757 ? 30.736 12.497 -9.547 1.00 87.06 757 PHE A O 1
ATOM 6082 N N . TYR A 1 758 ? 32.096 13.655 -10.909 1.00 89.12 758 TYR A N 1
ATOM 6083 C CA . TYR A 1 758 ? 31.041 14.442 -11.545 1.00 89.12 758 TYR A CA 1
ATOM 6084 C C . TYR A 1 758 ? 30.020 13.546 -12.261 1.00 89.12 758 TYR A C 1
ATOM 6086 O O . TYR A 1 758 ? 28.806 13.710 -12.095 1.00 89.12 758 TYR A O 1
ATOM 6094 N N . ILE A 1 759 ? 30.498 12.560 -13.026 1.00 85.31 759 ILE A N 1
ATOM 6095 C CA . ILE A 1 759 ? 29.655 11.602 -13.744 1.00 85.31 759 ILE A CA 1
ATOM 6096 C C . ILE A 1 759 ? 28.865 10.730 -12.773 1.00 85.31 759 ILE A C 1
ATOM 6098 O O . ILE A 1 759 ? 27.652 10.567 -12.917 1.00 85.31 759 ILE A O 1
ATOM 6102 N N . PHE A 1 760 ? 29.536 10.196 -11.756 1.00 84.94 760 PHE A N 1
ATOM 6103 C CA . PHE A 1 760 ? 28.904 9.408 -10.708 1.00 84.94 760 PHE A CA 1
ATOM 6104 C C . PHE A 1 760 ? 27.796 10.203 -9.999 1.00 84.94 760 PHE A C 1
ATOM 6106 O O . PHE A 1 760 ? 26.662 9.726 -9.880 1.00 84.94 760 PHE A O 1
ATOM 6113 N N . ALA A 1 761 ? 28.093 11.442 -9.597 1.00 84.81 761 ALA A N 1
ATOM 6114 C CA . ALA A 1 761 ? 27.167 12.315 -8.889 1.00 84.81 761 ALA A CA 1
ATOM 6115 C C . ALA A 1 761 ? 25.923 12.630 -9.726 1.00 84.81 761 ALA A C 1
ATOM 6117 O O . ALA A 1 761 ? 24.799 12.449 -9.244 1.00 84.81 761 ALA A O 1
ATOM 6118 N N . HIS A 1 762 ? 26.085 13.050 -10.987 1.00 84.88 762 HIS A N 1
ATOM 6119 C CA . HIS A 1 762 ? 24.927 13.407 -11.801 1.00 84.88 762 HIS A CA 1
ATOM 6120 C C . HIS A 1 762 ? 24.149 12.180 -12.318 1.00 84.88 762 HIS A C 1
ATOM 6122 O O . HIS A 1 762 ? 22.941 12.271 -12.531 1.00 84.88 762 HIS A O 1
ATOM 6128 N N . ASN A 1 763 ? 24.767 11.002 -12.448 1.00 84.12 763 ASN A N 1
ATOM 6129 C CA . ASN A 1 763 ? 24.042 9.767 -12.774 1.00 84.12 763 ASN A CA 1
ATOM 6130 C C . ASN A 1 763 ? 23.174 9.281 -11.611 1.00 84.12 763 ASN A C 1
ATOM 6132 O O . ASN A 1 763 ? 22.013 8.908 -11.813 1.00 84.12 763 ASN A O 1
ATOM 6136 N N . ILE A 1 764 ? 23.677 9.383 -10.376 1.00 80.00 764 ILE A N 1
ATOM 6137 C CA . ILE A 1 764 ? 22.848 9.217 -9.175 1.00 80.00 764 ILE A CA 1
ATOM 6138 C C . ILE A 1 764 ? 21.767 10.302 -9.127 1.00 80.00 764 ILE A C 1
ATOM 6140 O O . ILE A 1 764 ? 20.625 10.025 -8.749 1.00 80.00 764 ILE A O 1
ATOM 6144 N N . TYR A 1 765 ? 22.096 11.529 -9.551 1.00 80.06 765 TYR A N 1
ATOM 6145 C CA . TYR A 1 765 ? 21.138 12.628 -9.641 1.00 80.06 765 TYR A CA 1
ATOM 6146 C C . TYR A 1 765 ? 20.014 12.334 -10.647 1.00 80.06 765 TYR A C 1
ATOM 6148 O O . TYR A 1 765 ? 18.851 12.616 -10.389 1.00 80.06 765 TYR A O 1
ATOM 6156 N N . ARG A 1 766 ? 20.309 11.701 -11.773 1.00 73.81 766 ARG A N 1
ATOM 6157 C CA . ARG A 1 766 ? 19.305 11.347 -12.787 1.00 73.81 766 ARG A CA 1
ATOM 6158 C C . ARG A 1 766 ? 18.521 10.077 -12.442 1.00 73.81 766 ARG A C 1
ATOM 6160 O O . ARG A 1 766 ? 17.482 9.825 -13.038 1.00 73.81 766 ARG A O 1
ATOM 6167 N N . GLY A 1 767 ? 18.970 9.313 -11.445 1.00 70.25 767 GLY A N 1
ATOM 6168 C CA . GLY A 1 767 ? 18.301 8.091 -10.997 1.00 70.25 767 GLY A CA 1
ATOM 6169 C C . GLY A 1 767 ? 18.682 6.843 -11.795 1.00 70.25 767 GLY A C 1
ATOM 6170 O O . GLY A 1 767 ? 17.908 5.887 -11.807 1.00 70.25 767 GLY A O 1
ATOM 6171 N N . PHE A 1 768 ? 19.858 6.832 -12.435 1.00 72.81 768 PHE A N 1
ATOM 6172 C CA . PHE A 1 768 ? 20.381 5.632 -13.093 1.00 72.81 768 PHE A CA 1
ATOM 6173 C C . PHE A 1 768 ? 20.616 4.492 -12.087 1.00 72.81 768 PHE A C 1
ATOM 6175 O O . PHE A 1 768 ? 20.852 4.746 -10.897 1.00 72.81 768 PHE A O 1
ATOM 6182 N N . PRO A 1 769 ? 20.596 3.222 -12.541 1.00 71.00 769 PRO A N 1
ATOM 6183 C CA . PRO A 1 769 ? 20.969 2.089 -11.705 1.00 71.00 769 PRO A CA 1
ATOM 6184 C C . PRO A 1 769 ? 22.347 2.302 -11.068 1.00 71.00 769 PRO A C 1
ATOM 6186 O O . PRO A 1 769 ? 23.283 2.736 -11.739 1.00 71.00 769 PRO A O 1
ATOM 6189 N N . ARG A 1 770 ? 22.503 1.944 -9.784 1.00 73.44 770 ARG A N 1
ATOM 6190 C CA . ARG A 1 770 ? 23.783 2.108 -9.062 1.00 73.44 770 ARG A CA 1
ATOM 6191 C C . ARG A 1 770 ? 24.954 1.452 -9.796 1.00 73.44 770 ARG A C 1
ATOM 6193 O O . ARG A 1 770 ? 26.032 2.027 -9.844 1.00 73.44 770 ARG A O 1
ATOM 6200 N N . ALA A 1 771 ? 24.716 0.299 -10.422 1.00 73.25 771 ALA A N 1
ATOM 6201 C CA . ALA A 1 771 ? 25.713 -0.396 -11.232 1.00 73.25 771 ALA A CA 1
ATOM 6202 C C . ALA A 1 771 ? 26.215 0.448 -12.420 1.00 73.25 771 ALA A C 1
ATOM 6204 O O . ALA A 1 771 ? 27.414 0.476 -12.673 1.00 73.25 771 ALA A O 1
ATOM 6205 N N . ALA A 1 772 ? 25.329 1.179 -13.107 1.00 79.38 772 ALA A N 1
ATOM 6206 C CA . ALA A 1 772 ? 25.717 2.068 -14.203 1.00 79.38 772 ALA A CA 1
ATOM 6207 C C . ALA A 1 772 ? 26.511 3.276 -13.691 1.00 79.38 772 ALA A C 1
ATOM 6209 O O . ALA A 1 772 ? 27.515 3.649 -14.289 1.00 79.38 772 ALA A O 1
ATOM 6210 N N . ALA A 1 773 ? 26.100 3.857 -12.556 1.00 81.00 773 ALA A N 1
ATOM 6211 C CA . ALA A 1 773 ? 26.824 4.969 -11.941 1.00 81.00 773 ALA A CA 1
ATOM 6212 C C . ALA A 1 773 ? 28.255 4.564 -11.545 1.00 81.00 773 ALA A C 1
ATOM 6214 O O . ALA A 1 773 ? 29.194 5.289 -11.860 1.00 81.00 773 ALA A O 1
ATOM 6215 N N . VAL A 1 774 ? 28.424 3.392 -10.918 1.00 82.38 774 VAL A N 1
ATOM 6216 C CA . VAL A 1 774 ? 29.744 2.848 -10.553 1.00 82.38 774 VAL A CA 1
ATOM 6217 C C . VAL A 1 774 ? 30.563 2.488 -11.794 1.00 82.38 774 VAL A C 1
ATOM 6219 O O . VAL A 1 774 ? 31.733 2.838 -11.859 1.00 82.38 774 VAL A O 1
ATOM 6222 N N . GLY A 1 775 ? 29.969 1.852 -12.808 1.00 80.19 775 GLY A N 1
ATOM 6223 C CA . GLY A 1 775 ? 30.678 1.562 -14.060 1.00 80.19 775 GLY A CA 1
ATOM 6224 C C . GLY A 1 775 ? 31.188 2.835 -14.742 1.00 80.19 775 GLY A C 1
ATOM 6225 O O . GLY A 1 775 ? 32.335 2.899 -15.175 1.00 80.19 775 GLY A O 1
ATOM 6226 N N . ASN A 1 776 ? 30.367 3.886 -14.757 1.00 84.31 776 ASN A N 1
ATOM 6227 C CA . ASN A 1 776 ? 30.732 5.174 -15.334 1.00 84.31 776 ASN A CA 1
ATOM 6228 C C . ASN A 1 776 ? 31.823 5.928 -14.544 1.00 84.31 776 ASN A C 1
ATOM 6230 O O . ASN A 1 776 ? 32.497 6.771 -15.133 1.00 84.31 776 ASN A O 1
ATOM 6234 N N . LEU A 1 777 ? 32.042 5.618 -13.258 1.00 84.25 777 LEU A N 1
ATOM 6235 C CA . LEU A 1 777 ? 33.165 6.154 -12.473 1.00 84.25 777 LEU A CA 1
ATOM 6236 C C . LEU A 1 777 ? 34.517 5.704 -13.053 1.00 84.25 777 LEU A C 1
ATOM 6238 O O . LEU A 1 777 ? 35.448 6.496 -13.133 1.00 84.25 777 LEU A O 1
ATOM 6242 N N . PHE A 1 778 ? 34.598 4.454 -13.520 1.00 82.94 778 PHE A N 1
ATOM 6243 C CA . PHE A 1 778 ? 35.807 3.863 -14.111 1.00 82.94 778 PHE A CA 1
ATOM 6244 C C . PHE A 1 778 ? 35.880 4.010 -15.638 1.00 82.94 778 PHE A C 1
ATOM 6246 O O . PHE A 1 778 ? 36.784 3.473 -16.280 1.00 82.94 778 PHE A O 1
ATOM 6253 N N . ARG A 1 779 ? 34.947 4.761 -16.237 1.00 83.19 779 ARG A N 1
ATOM 6254 C CA . ARG A 1 779 ? 34.832 4.933 -17.691 1.00 83.19 779 ARG A CA 1
ATOM 6255 C C . ARG A 1 779 ? 36.129 5.406 -18.342 1.00 83.19 779 ARG A C 1
ATOM 6257 O O . ARG A 1 779 ? 36.472 4.912 -19.408 1.00 83.19 779 ARG A O 1
ATOM 6264 N N . ALA A 1 780 ? 36.830 6.349 -17.713 1.00 78.06 780 ALA A N 1
ATOM 6265 C CA . ALA A 1 780 ? 38.065 6.912 -18.253 1.00 78.06 780 ALA A CA 1
ATOM 6266 C C . ALA A 1 780 ? 39.149 5.843 -18.460 1.00 78.06 780 ALA A C 1
ATOM 6268 O O . ALA A 1 780 ? 39.789 5.823 -19.503 1.00 78.06 780 ALA A O 1
ATOM 6269 N N . ILE A 1 781 ? 39.290 4.907 -17.515 1.00 82.00 781 ILE A N 1
ATOM 6270 C CA . ILE A 1 781 ? 40.273 3.816 -17.585 1.00 82.00 781 ILE A CA 1
ATOM 6271 C C . ILE A 1 781 ? 39.896 2.829 -18.696 1.00 82.00 781 ILE A C 1
ATOM 6273 O O . ILE A 1 781 ? 40.731 2.447 -19.510 1.00 82.00 781 ILE A O 1
ATOM 6277 N N . LEU A 1 782 ? 38.614 2.461 -18.771 1.00 83.25 782 LEU A N 1
ATOM 6278 C CA . LEU A 1 782 ? 38.098 1.542 -19.789 1.00 83.25 782 LEU A CA 1
ATOM 6279 C C . LEU A 1 782 ? 38.158 2.124 -21.213 1.00 83.25 782 LEU A C 1
ATOM 6281 O O . LEU A 1 782 ? 38.190 1.369 -22.183 1.00 83.25 782 LEU A O 1
ATOM 6285 N N . ALA A 1 783 ? 38.173 3.452 -21.351 1.00 85.69 783 ALA A N 1
ATOM 6286 C CA . ALA A 1 783 ? 38.231 4.138 -22.639 1.00 85.69 783 ALA A CA 1
ATOM 6287 C C . ALA A 1 783 ? 39.627 4.130 -23.278 1.00 85.69 783 ALA A C 1
ATOM 6289 O O . ALA A 1 783 ? 39.713 4.221 -24.498 1.00 85.69 783 ALA A O 1
ATOM 6290 N N . ILE A 1 784 ? 40.702 3.989 -22.494 1.00 83.44 784 ILE A N 1
ATOM 6291 C CA . ILE A 1 784 ? 42.096 4.010 -22.977 1.00 83.44 784 ILE A CA 1
ATOM 6292 C C . ILE A 1 784 ? 42.348 2.987 -24.102 1.00 83.44 784 ILE A C 1
ATOM 6294 O O . ILE A 1 784 ? 42.779 3.402 -25.181 1.00 83.44 784 ILE A O 1
ATOM 6298 N N . PRO A 1 785 ? 42.057 1.678 -23.931 1.00 86.44 785 PRO A N 1
ATOM 6299 C CA . PRO A 1 785 ? 42.288 0.700 -24.996 1.00 86.44 785 PRO A CA 1
ATOM 6300 C C . PRO A 1 785 ? 41.414 0.956 -26.232 1.00 86.44 785 PRO A C 1
ATOM 6302 O O . PRO A 1 785 ? 41.853 0.740 -27.359 1.00 86.44 785 PRO A O 1
ATOM 6305 N N . VAL A 1 786 ? 40.190 1.461 -26.039 1.00 86.38 786 VAL A N 1
ATOM 6306 C CA . VAL A 1 786 ? 39.275 1.797 -27.142 1.00 86.38 786 VAL A CA 1
ATOM 6307 C C . VAL A 1 786 ? 39.785 3.009 -27.924 1.00 86.38 786 VAL A C 1
ATOM 6309 O O . VAL A 1 786 ? 39.747 3.006 -29.150 1.00 86.38 786 VAL A O 1
ATOM 6312 N N . ALA A 1 787 ? 40.310 4.023 -27.234 1.00 85.25 787 ALA A N 1
ATOM 6313 C CA . ALA A 1 787 ? 40.902 5.201 -27.855 1.00 85.25 787 ALA A CA 1
ATOM 6314 C C . ALA A 1 787 ? 42.151 4.832 -28.662 1.00 85.25 787 ALA A C 1
ATOM 6316 O O . ALA A 1 787 ? 42.288 5.286 -29.793 1.00 85.25 787 ALA A O 1
ATOM 6317 N N . ALA A 1 788 ? 43.013 3.957 -28.129 1.00 84.88 788 ALA A N 1
ATOM 6318 C CA . ALA A 1 788 ? 44.178 3.447 -28.850 1.00 84.88 788 ALA A CA 1
ATOM 6319 C C . ALA A 1 788 ? 43.780 2.698 -30.136 1.00 84.88 788 ALA A C 1
ATOM 6321 O O . ALA A 1 788 ? 44.389 2.912 -31.184 1.00 84.88 788 ALA A O 1
ATOM 6322 N N . LEU A 1 789 ? 42.721 1.881 -30.077 1.00 86.62 789 LEU A N 1
ATOM 6323 C CA . LEU A 1 789 ? 42.170 1.187 -31.243 1.00 86.62 789 LEU A CA 1
ATOM 6324 C C . LEU A 1 789 ? 41.583 2.158 -32.278 1.00 86.62 789 LEU A C 1
ATOM 6326 O O . LEU A 1 789 ? 41.833 2.021 -33.469 1.00 86.62 789 LEU A O 1
ATOM 6330 N N . TYR A 1 790 ? 40.800 3.150 -31.853 1.00 86.56 790 TYR A N 1
ATOM 6331 C CA . TYR A 1 790 ? 40.248 4.143 -32.780 1.00 86.56 790 TYR A CA 1
ATOM 6332 C C . TYR A 1 790 ? 41.347 4.984 -33.428 1.00 86.56 790 TYR A C 1
ATOM 6334 O O . TYR A 1 790 ? 41.277 5.264 -34.623 1.00 86.56 790 TYR A O 1
ATOM 6342 N N . ASN A 1 791 ? 42.382 5.333 -32.663 1.00 84.69 791 ASN A N 1
ATOM 6343 C CA . ASN A 1 791 ? 43.532 6.072 -33.160 1.00 84.69 791 ASN A CA 1
ATOM 6344 C C . ASN A 1 791 ? 44.310 5.276 -34.221 1.00 84.69 791 ASN A C 1
ATOM 6346 O O . ASN A 1 791 ? 44.685 5.836 -35.249 1.00 84.69 791 ASN A O 1
ATOM 6350 N N . SER A 1 792 ? 44.502 3.965 -34.023 1.00 83.44 792 SER A N 1
ATOM 6351 C CA . SER A 1 792 ? 45.189 3.112 -35.003 1.00 83.44 792 SER A CA 1
ATOM 6352 C C . SER A 1 792 ? 44.375 2.904 -36.283 1.00 83.44 792 SER A C 1
ATOM 6354 O O . SER A 1 792 ? 44.929 3.007 -37.377 1.00 83.44 792 SER A O 1
ATOM 6356 N N . VAL A 1 793 ? 43.061 2.686 -36.170 1.00 84.94 793 VAL A N 1
ATOM 6357 C CA . VAL A 1 793 ? 42.157 2.577 -37.328 1.00 84.94 793 VAL A CA 1
ATOM 6358 C C . VAL A 1 793 ? 42.140 3.879 -38.127 1.00 84.94 793 VAL A C 1
ATOM 6360 O O . VAL A 1 793 ? 42.238 3.857 -39.351 1.00 84.94 793 VAL A O 1
ATOM 6363 N N . PHE A 1 794 ? 42.056 5.024 -37.450 1.00 82.75 794 PHE A N 1
ATOM 6364 C CA . PHE A 1 794 ? 42.040 6.318 -38.122 1.00 82.75 794 PHE A CA 1
ATOM 6365 C C . PHE A 1 794 ? 43.369 6.615 -38.832 1.00 82.75 794 PHE A C 1
ATOM 6367 O O . PHE A 1 794 ? 43.363 7.053 -39.982 1.00 82.75 794 PHE A O 1
ATOM 6374 N N . ALA A 1 795 ? 44.504 6.287 -38.206 1.00 80.94 795 ALA A N 1
ATOM 6375 C CA . ALA A 1 795 ? 45.814 6.382 -38.846 1.00 80.94 795 ALA A CA 1
ATOM 6376 C C . ALA A 1 795 ? 45.903 5.514 -40.118 1.00 80.94 795 ALA A C 1
ATOM 6378 O O . ALA A 1 795 ? 46.397 5.981 -41.140 1.00 80.94 795 ALA A O 1
ATOM 6379 N N . GLN A 1 796 ? 45.367 4.287 -40.098 1.00 83.50 796 GLN A N 1
ATOM 6380 C CA . GLN A 1 796 ? 45.321 3.418 -41.284 1.00 83.50 796 GLN A CA 1
ATOM 6381 C C . GLN A 1 796 ? 44.460 3.999 -42.412 1.00 83.50 796 GLN A C 1
ATOM 6383 O O . GLN A 1 796 ? 44.853 3.922 -43.575 1.00 83.50 796 GLN A O 1
ATOM 6388 N N . ILE A 1 797 ? 43.320 4.617 -42.088 1.00 83.62 797 ILE A N 1
ATOM 6389 C CA . ILE A 1 797 ? 42.466 5.290 -43.079 1.00 83.62 797 ILE A CA 1
ATOM 6390 C C . ILE A 1 797 ? 43.213 6.462 -43.730 1.00 83.62 797 ILE A C 1
ATOM 6392 O O . ILE A 1 797 ? 43.175 6.603 -44.948 1.00 83.62 797 ILE A O 1
ATOM 6396 N N . LEU A 1 798 ? 43.937 7.271 -42.950 1.00 82.38 798 LEU A N 1
ATOM 6397 C CA . LEU A 1 798 ? 44.729 8.386 -43.485 1.00 82.38 798 LEU A CA 1
ATOM 6398 C C . LEU A 1 798 ? 45.860 7.912 -44.410 1.00 82.38 798 LEU A C 1
ATOM 6400 O O . LEU A 1 798 ? 46.095 8.533 -45.448 1.00 82.38 798 LEU A O 1
ATOM 6404 N N . ILE A 1 799 ? 46.500 6.784 -44.076 1.00 83.44 799 ILE A N 1
ATOM 6405 C CA . ILE A 1 799 ? 47.489 6.122 -44.942 1.00 83.44 799 ILE A CA 1
ATOM 6406 C C . ILE A 1 799 ? 46.833 5.677 -46.258 1.00 83.44 799 ILE A C 1
ATOM 6408 O O . ILE A 1 799 ? 47.367 5.946 -47.332 1.00 83.44 799 ILE A O 1
ATOM 6412 N N . LEU A 1 800 ? 45.652 5.051 -46.193 1.00 83.56 800 LEU A N 1
ATOM 6413 C CA . LEU A 1 800 ? 44.873 4.623 -47.366 1.00 83.56 800 LEU A CA 1
ATOM 6414 C C . LEU A 1 800 ? 44.416 5.798 -48.246 1.00 83.56 800 LEU A C 1
ATOM 6416 O O . LEU A 1 800 ? 44.312 5.646 -49.460 1.00 83.56 800 LEU A O 1
ATOM 6420 N N . CYS A 1 801 ? 44.169 6.968 -47.656 1.00 82.56 801 CYS A N 1
ATOM 6421 C CA . CYS A 1 801 ? 43.813 8.193 -48.373 1.00 82.56 801 CYS A CA 1
ATOM 6422 C C . CYS A 1 801 ? 45.025 8.970 -48.925 1.00 82.56 801 CYS A C 1
ATOM 6424 O O . CYS A 1 801 ? 44.829 10.021 -49.532 1.00 82.56 801 CYS A O 1
ATOM 6426 N N . GLY A 1 802 ? 46.257 8.482 -48.733 1.00 78.44 802 GLY A N 1
ATOM 6427 C CA . GLY A 1 802 ? 47.471 9.094 -49.285 1.00 78.44 802 GLY A CA 1
ATOM 6428 C C . GLY A 1 802 ? 47.947 10.360 -48.562 1.00 78.44 802 GLY A C 1
ATOM 6429 O O . GLY A 1 802 ? 48.656 11.169 -49.157 1.00 78.44 802 GLY A O 1
ATOM 6430 N N . VAL A 1 803 ? 47.566 10.560 -47.295 1.00 79.25 803 VAL A N 1
ATOM 6431 C CA . VAL A 1 803 ? 47.991 11.725 -46.498 1.00 79.25 803 VAL A CA 1
ATOM 6432 C C . VAL A 1 803 ? 49.426 11.525 -45.997 1.00 79.25 803 VAL A C 1
ATOM 6434 O O . VAL A 1 803 ? 49.715 10.549 -45.308 1.00 79.25 803 VAL A O 1
ATOM 6437 N N . THR A 1 804 ? 50.327 12.453 -46.327 1.00 70.31 804 THR A N 1
ATOM 6438 C CA . THR A 1 804 ? 51.769 12.349 -46.033 1.00 70.31 804 THR A CA 1
ATOM 6439 C C . THR A 1 804 ? 52.154 12.789 -44.618 1.00 70.31 804 THR A C 1
ATOM 6441 O O . THR A 1 804 ? 53.105 12.245 -44.062 1.00 70.31 804 THR A O 1
ATOM 6444 N N . ASP A 1 805 ? 51.407 13.714 -44.007 1.00 73.56 805 ASP A N 1
ATOM 6445 C CA . ASP A 1 805 ? 51.619 14.161 -42.623 1.00 73.56 805 ASP A CA 1
ATOM 6446 C C . ASP A 1 805 ? 50.454 13.738 -41.721 1.00 73.56 805 ASP A C 1
ATOM 6448 O O . ASP A 1 805 ? 49.490 14.467 -41.483 1.00 73.56 805 ASP A O 1
ATOM 6452 N N . ILE A 1 806 ? 50.531 12.499 -41.241 1.00 71.00 806 ILE A N 1
ATOM 6453 C CA . ILE A 1 806 ? 49.506 11.900 -40.382 1.00 71.00 806 ILE A CA 1
ATOM 6454 C C . ILE A 1 806 ? 49.499 12.578 -39.006 1.00 71.00 806 ILE A C 1
ATOM 64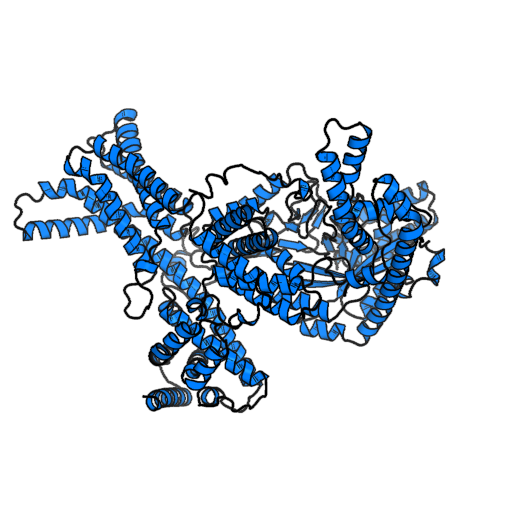56 O O . ILE A 1 806 ? 48.429 12.767 -38.431 1.00 71.00 806 ILE A O 1
ATOM 6460 N N . ALA A 1 807 ? 50.664 12.971 -38.482 1.00 70.69 807 ALA A N 1
ATOM 6461 C CA . ALA A 1 807 ? 50.807 13.509 -37.130 1.00 70.69 807 ALA A CA 1
ATOM 6462 C C . ALA A 1 807 ? 50.105 14.865 -36.965 1.00 70.69 807 ALA A C 1
ATOM 6464 O O . ALA A 1 807 ? 49.462 15.092 -35.936 1.00 70.69 807 ALA A O 1
ATOM 6465 N N . PHE A 1 808 ? 50.151 15.711 -38.000 1.00 71.94 808 PHE A N 1
ATOM 6466 C CA . PHE A 1 808 ? 49.454 16.997 -38.029 1.00 71.94 808 PHE A CA 1
ATOM 6467 C C . PHE A 1 808 ? 47.936 16.863 -37.831 1.00 71.94 808 PHE A C 1
ATOM 6469 O O . PHE A 1 808 ? 47.332 17.655 -37.109 1.00 71.94 808 PHE A O 1
ATOM 6476 N N . TYR A 1 809 ? 47.313 15.832 -38.412 1.00 70.19 809 TYR A N 1
ATOM 6477 C CA . TYR A 1 809 ? 45.877 15.574 -38.248 1.00 70.19 809 TYR A CA 1
ATOM 6478 C C . TYR A 1 809 ? 45.559 14.730 -37.012 1.00 70.19 809 TYR A C 1
ATOM 6480 O O . TYR A 1 809 ? 44.509 14.916 -36.403 1.00 70.19 809 TYR A O 1
ATOM 6488 N N . LEU A 1 810 ? 46.443 13.811 -36.614 1.00 71.62 810 LEU A N 1
ATOM 6489 C CA . LEU A 1 810 ? 46.191 12.891 -35.504 1.00 71.62 810 LEU A CA 1
ATOM 6490 C C . LEU A 1 810 ? 46.217 13.598 -34.140 1.00 71.62 810 LEU A C 1
ATOM 6492 O O . LEU A 1 810 ? 45.403 13.279 -33.275 1.00 71.62 810 LEU A O 1
ATOM 6496 N N . ALA A 1 811 ? 47.120 14.566 -33.942 1.00 68.75 811 ALA A N 1
ATOM 6497 C CA . ALA A 1 811 ? 47.302 15.221 -32.645 1.00 68.75 811 ALA A CA 1
ATOM 6498 C C . ALA A 1 811 ? 46.095 16.085 -32.207 1.00 68.75 811 ALA A C 1
ATOM 6500 O O . ALA A 1 811 ? 45.624 15.897 -31.083 1.00 68.75 811 ALA A O 1
ATOM 6501 N N . PRO A 1 812 ? 45.500 16.949 -33.056 1.00 67.69 812 PRO A N 1
ATOM 6502 C CA . PRO A 1 812 ? 44.295 17.699 -32.686 1.00 67.69 812 PRO A CA 1
ATOM 6503 C C . PRO A 1 812 ? 43.057 16.796 -32.567 1.00 67.69 812 PRO A C 1
ATOM 6505 O O . PRO A 1 812 ? 42.196 17.008 -31.706 1.00 67.69 812 PRO A O 1
ATOM 6508 N N . LEU A 1 813 ? 42.976 15.754 -33.405 1.00 70.31 813 LEU A N 1
ATOM 6509 C CA . LEU A 1 813 ? 41.848 14.821 -33.429 1.00 70.31 813 LEU A CA 1
ATOM 6510 C C . LEU A 1 813 ? 41.889 13.791 -32.291 1.00 70.31 813 LEU A C 1
ATOM 6512 O O . LEU A 1 813 ? 40.859 13.193 -31.987 1.00 70.31 813 LEU A O 1
ATOM 6516 N N . ALA A 1 814 ? 43.029 13.611 -31.617 1.00 73.38 814 ALA A N 1
ATOM 6517 C CA . ALA A 1 814 ? 43.168 12.717 -30.467 1.00 73.38 814 ALA A CA 1
ATOM 6518 C C . ALA A 1 814 ? 42.155 13.031 -29.352 1.00 73.38 814 ALA A C 1
ATOM 6520 O O . ALA A 1 814 ? 41.611 12.115 -28.730 1.00 73.38 814 ALA A O 1
ATOM 6521 N N . SER A 1 815 ? 41.835 14.312 -29.140 1.00 74.81 815 SER A N 1
ATOM 6522 C CA . SER A 1 815 ? 40.806 14.752 -28.187 1.00 74.81 815 SER A CA 1
ATOM 6523 C C . SER A 1 815 ? 39.407 14.239 -28.570 1.00 74.81 815 SER A C 1
ATOM 6525 O O . SER A 1 815 ? 38.687 13.679 -27.738 1.00 74.81 815 SER A O 1
ATOM 6527 N N . VAL A 1 816 ? 39.056 14.346 -29.854 1.00 78.56 816 VAL A N 1
ATOM 6528 C CA . VAL A 1 816 ? 37.791 13.875 -30.432 1.00 78.56 816 VAL A CA 1
ATOM 6529 C C . VAL A 1 816 ? 37.721 12.347 -30.401 1.00 78.56 816 VAL A C 1
ATOM 6531 O O . VAL A 1 816 ? 36.708 11.788 -29.985 1.00 78.56 816 VAL A O 1
ATOM 6534 N N . ILE A 1 817 ? 38.809 11.660 -30.763 1.00 81.31 817 ILE A N 1
ATOM 6535 C CA . ILE A 1 817 ? 38.920 10.195 -30.727 1.00 81.31 817 ILE A CA 1
ATOM 6536 C C . ILE A 1 817 ? 38.759 9.675 -29.293 1.00 81.31 817 ILE A C 1
ATOM 6538 O O . ILE A 1 817 ? 37.978 8.751 -29.054 1.00 81.31 817 ILE A O 1
ATOM 6542 N N . SER A 1 818 ? 39.431 10.301 -28.324 1.00 80.50 818 SER A N 1
ATOM 6543 C CA . SER A 1 818 ? 39.322 9.965 -26.901 1.00 80.50 818 SER A CA 1
ATOM 6544 C C . SER A 1 818 ? 37.897 10.173 -26.371 1.00 80.50 818 SER A C 1
ATOM 6546 O O . SER A 1 818 ? 37.341 9.307 -25.684 1.00 80.50 818 SER A O 1
ATOM 6548 N N . LYS A 1 819 ? 37.237 11.271 -26.766 1.00 84.06 819 LYS A N 1
ATOM 6549 C CA . LYS A 1 819 ? 35.828 11.528 -26.436 1.00 84.06 819 LYS A CA 1
ATOM 6550 C C . LYS A 1 819 ? 34.894 10.479 -27.048 1.00 84.06 819 LYS A C 1
ATOM 6552 O O . LYS A 1 819 ? 34.051 9.942 -26.327 1.00 84.06 819 LYS A O 1
ATOM 6557 N N . CYS A 1 820 ? 35.061 10.142 -28.327 1.00 84.44 820 CYS A N 1
ATOM 6558 C CA . CYS A 1 820 ? 34.301 9.088 -29.005 1.00 84.44 820 CYS A CA 1
ATOM 6559 C C . CYS A 1 820 ? 34.479 7.720 -28.330 1.00 84.44 820 CYS A C 1
ATOM 6561 O O . CYS A 1 820 ? 33.497 7.006 -28.111 1.00 84.44 820 CYS A O 1
ATOM 6563 N N . ALA A 1 821 ? 35.708 7.361 -27.957 1.00 85.81 821 ALA A N 1
ATOM 6564 C CA . ALA A 1 821 ? 36.010 6.116 -27.257 1.00 85.81 821 ALA A CA 1
ATOM 6565 C C . ALA A 1 821 ? 35.338 6.058 -25.875 1.00 85.81 821 ALA A C 1
ATOM 6567 O O . ALA A 1 821 ? 34.662 5.081 -25.545 1.00 85.81 821 ALA A O 1
ATOM 6568 N N . SER A 1 822 ? 35.446 7.135 -25.095 1.00 86.12 822 SER A N 1
ATOM 6569 C CA . SER A 1 822 ? 34.808 7.251 -23.780 1.00 86.12 822 SER A CA 1
ATOM 6570 C C . SER A 1 822 ? 33.284 7.153 -23.861 1.00 86.12 822 SER A C 1
ATOM 6572 O O . SER A 1 822 ? 32.661 6.413 -23.096 1.00 86.12 822 SER A O 1
ATOM 6574 N N . ASP A 1 823 ? 32.659 7.841 -24.817 1.00 87.12 823 ASP A N 1
ATOM 6575 C CA . ASP A 1 823 ? 31.211 7.793 -25.020 1.00 87.12 823 ASP A CA 1
ATOM 6576 C C . ASP A 1 823 ? 30.745 6.421 -25.552 1.00 87.12 823 ASP A C 1
ATOM 6578 O O . ASP A 1 823 ? 29.672 5.957 -25.161 1.00 87.12 823 ASP A O 1
ATOM 6582 N N . SER A 1 824 ? 31.569 5.705 -26.322 1.00 87.81 824 SER A N 1
ATOM 6583 C CA . SER A 1 824 ? 31.290 4.323 -26.751 1.00 87.81 824 SER A CA 1
ATOM 6584 C C . SER A 1 824 ? 31.278 3.344 -25.572 1.00 87.81 824 SER A C 1
ATOM 6586 O O . SER A 1 824 ? 30.335 2.563 -25.418 1.00 87.81 824 SER A O 1
ATOM 6588 N N . VAL A 1 825 ? 32.262 3.442 -24.670 1.00 87.00 825 VAL A N 1
ATOM 6589 C CA . VAL A 1 825 ? 32.268 2.685 -23.404 1.00 87.00 825 VAL A CA 1
ATOM 6590 C C . VAL A 1 825 ? 31.047 3.046 -22.556 1.00 87.00 825 VAL A C 1
ATOM 6592 O O . VAL A 1 825 ? 30.381 2.168 -22.008 1.00 87.00 825 VAL A O 1
ATOM 6595 N N . ALA A 1 826 ? 30.695 4.330 -22.493 1.00 84.38 826 ALA A N 1
ATOM 6596 C CA . ALA A 1 826 ? 29.513 4.787 -21.773 1.00 84.38 826 ALA A CA 1
ATOM 6597 C C . ALA A 1 826 ? 28.217 4.211 -22.369 1.00 84.38 826 ALA A C 1
ATOM 6599 O O . ALA A 1 826 ? 27.294 3.877 -21.624 1.00 84.38 826 ALA A O 1
ATOM 6600 N N . ALA A 1 827 ? 28.110 4.134 -23.700 1.00 85.12 827 ALA A N 1
ATOM 6601 C CA . ALA A 1 827 ? 26.964 3.543 -24.391 1.00 85.12 827 ALA A CA 1
ATOM 6602 C C . ALA A 1 827 ? 26.812 2.061 -24.033 1.00 85.12 827 ALA A C 1
ATOM 6604 O O . ALA A 1 827 ? 25.697 1.595 -23.806 1.00 85.12 827 ALA A O 1
ATOM 6605 N N . LEU A 1 828 ? 27.933 1.340 -23.925 1.00 85.12 828 LEU A N 1
ATOM 6606 C CA . LEU A 1 828 ? 27.958 -0.064 -23.528 1.00 85.12 828 LEU A CA 1
ATOM 6607 C C . LEU A 1 828 ? 27.540 -0.250 -22.062 1.00 85.12 828 LEU A C 1
ATOM 6609 O O . LEU A 1 828 ? 26.649 -1.050 -21.784 1.00 85.12 828 LEU A O 1
ATOM 6613 N N . ILE A 1 829 ? 28.140 0.498 -21.129 1.00 83.56 829 ILE A N 1
ATOM 6614 C CA . ILE A 1 829 ? 27.855 0.384 -19.687 1.00 83.56 829 ILE A CA 1
ATOM 6615 C C . ILE A 1 829 ? 26.382 0.683 -19.400 1.00 83.56 829 ILE A C 1
ATOM 6617 O O . ILE A 1 829 ? 25.693 -0.118 -18.761 1.00 83.56 829 ILE A O 1
ATOM 6621 N N . GLU A 1 830 ? 25.878 1.819 -19.883 1.00 82.81 830 GLU A N 1
ATOM 6622 C CA . GLU A 1 830 ? 24.486 2.196 -19.647 1.00 82.81 830 GLU A CA 1
ATOM 6623 C C . GLU A 1 830 ? 23.512 1.346 -20.471 1.00 82.81 830 GLU A C 1
ATOM 6625 O O . GLU A 1 830 ? 22.456 0.983 -19.960 1.00 82.81 830 GLU A O 1
ATOM 6630 N N . GLY A 1 831 ? 23.872 0.955 -21.698 1.00 81.44 831 GLY A N 1
ATOM 6631 C CA . GLY A 1 831 ? 23.053 0.077 -22.535 1.00 81.44 831 GLY A CA 1
ATOM 6632 C C . GLY A 1 831 ? 22.863 -1.312 -21.920 1.00 81.44 831 GLY A C 1
ATOM 6633 O O . GLY A 1 831 ? 21.749 -1.836 -21.906 1.00 81.44 831 GLY A O 1
ATOM 6634 N N . LEU A 1 832 ? 23.919 -1.894 -21.337 1.00 81.81 832 LEU A N 1
ATOM 6635 C CA . LEU A 1 832 ? 23.838 -3.157 -20.596 1.00 81.81 832 LEU A CA 1
ATOM 6636 C C . LEU A 1 832 ? 23.015 -3.012 -19.312 1.00 81.81 832 LEU A C 1
ATOM 6638 O O . LEU A 1 832 ? 22.224 -3.900 -18.988 1.00 81.81 832 LEU A O 1
ATOM 6642 N N . ALA A 1 833 ? 23.174 -1.904 -18.584 1.00 78.62 833 ALA A N 1
ATOM 6643 C CA . ALA A 1 833 ? 22.395 -1.644 -17.379 1.00 78.62 833 ALA A CA 1
ATOM 6644 C C . ALA A 1 833 ? 20.895 -1.495 -17.687 1.00 78.62 833 ALA A C 1
ATOM 6646 O O . ALA A 1 833 ? 20.079 -2.164 -17.049 1.00 78.62 833 ALA A O 1
ATOM 6647 N N . ASP A 1 834 ? 20.538 -0.696 -18.694 1.00 77.25 834 ASP A N 1
ATOM 6648 C CA . ASP A 1 834 ? 19.155 -0.510 -19.142 1.00 77.25 834 ASP A CA 1
ATOM 6649 C C . ASP A 1 834 ? 18.585 -1.826 -19.713 1.00 77.25 834 ASP A C 1
ATOM 6651 O O . ASP A 1 834 ? 17.453 -2.202 -19.401 1.00 77.25 834 ASP A O 1
ATOM 6655 N N . SER A 1 835 ? 19.387 -2.614 -20.443 1.00 80.38 835 SER A N 1
ATOM 6656 C CA . SER A 1 835 ? 18.991 -3.952 -20.913 1.00 80.38 835 SER A CA 1
ATOM 6657 C C . SER A 1 835 ? 18.676 -4.908 -19.757 1.00 80.38 835 SER A C 1
ATOM 6659 O O . SER A 1 835 ? 17.686 -5.637 -19.816 1.00 80.38 835 SER A O 1
ATOM 6661 N N . ARG A 1 836 ? 19.475 -4.908 -18.680 1.00 79.88 836 ARG A N 1
ATOM 6662 C CA . ARG A 1 836 ? 19.200 -5.722 -17.480 1.00 79.88 836 ARG A CA 1
ATOM 6663 C C . ARG A 1 836 ? 17.910 -5.289 -16.785 1.00 79.88 836 ARG A C 1
ATOM 6665 O O . ARG A 1 836 ? 17.159 -6.141 -16.314 1.00 79.88 836 ARG A O 1
ATOM 6672 N N . VAL A 1 837 ? 17.638 -3.982 -16.729 1.00 76.44 837 VAL A N 1
ATOM 6673 C CA . VAL A 1 837 ? 16.375 -3.450 -16.191 1.00 76.44 837 VAL A CA 1
ATOM 6674 C C . VAL A 1 837 ? 15.195 -3.958 -17.022 1.00 76.44 837 VAL A C 1
ATOM 6676 O O . VAL A 1 837 ? 14.261 -4.507 -16.439 1.00 76.44 837 VAL A O 1
ATOM 6679 N N . ASN A 1 838 ? 15.278 -3.876 -18.353 1.00 81.06 838 ASN A N 1
ATOM 6680 C CA . ASN A 1 838 ? 14.245 -4.383 -19.261 1.00 81.06 838 ASN A CA 1
ATOM 6681 C C . ASN A 1 838 ? 14.015 -5.892 -19.092 1.00 81.06 838 ASN A C 1
ATOM 6683 O O . ASN A 1 838 ? 12.880 -6.304 -18.877 1.00 81.06 838 ASN A O 1
ATOM 6687 N N . ILE A 1 839 ? 15.070 -6.715 -19.093 1.00 82.44 839 ILE A N 1
ATOM 6688 C CA . ILE A 1 839 ? 14.954 -8.175 -18.903 1.00 82.44 839 ILE A CA 1
ATOM 6689 C C . ILE A 1 839 ? 14.276 -8.509 -17.573 1.00 82.44 839 ILE A C 1
ATOM 6691 O O . ILE A 1 839 ? 13.387 -9.356 -17.531 1.00 82.44 839 ILE A O 1
ATOM 6695 N N . ARG A 1 840 ? 14.665 -7.836 -16.485 1.00 81.50 840 ARG A N 1
ATOM 6696 C CA . ARG A 1 840 ? 14.060 -8.052 -15.166 1.00 81.50 840 ARG A CA 1
ATOM 6697 C C . ARG A 1 840 ? 12.567 -7.725 -15.161 1.00 81.50 840 ARG A C 1
ATOM 6699 O O . ARG A 1 840 ? 11.803 -8.520 -14.629 1.00 81.50 840 ARG A O 1
ATOM 6706 N N . MET A 1 841 ? 12.155 -6.608 -15.769 1.00 78.06 841 MET A N 1
ATOM 6707 C CA . MET A 1 841 ? 10.731 -6.262 -15.890 1.00 78.06 841 MET A CA 1
ATOM 6708 C C . MET A 1 841 ? 9.967 -7.342 -16.659 1.00 78.06 841 MET A C 1
ATOM 6710 O O . MET A 1 841 ? 8.954 -7.837 -16.174 1.00 78.06 841 MET A O 1
ATOM 6714 N N . ARG A 1 842 ? 10.509 -7.798 -17.795 1.00 87.38 842 ARG A N 1
ATOM 6715 C CA . ARG A 1 842 ? 9.860 -8.834 -18.609 1.00 87.38 842 ARG A CA 1
ATOM 6716 C C . ARG A 1 842 ? 9.794 -10.190 -17.922 1.00 87.38 842 ARG A C 1
ATOM 6718 O O . ARG A 1 842 ? 8.801 -10.889 -18.072 1.00 87.38 842 ARG A O 1
ATOM 6725 N N . ARG A 1 843 ? 10.801 -10.557 -17.124 1.00 85.94 843 ARG A N 1
ATOM 6726 C CA . ARG A 1 843 ? 10.726 -11.753 -16.271 1.00 85.94 843 ARG A CA 1
ATOM 6727 C C . ARG A 1 843 ? 9.563 -11.665 -15.289 1.00 85.94 843 ARG A C 1
ATOM 6729 O O . ARG A 1 843 ? 8.893 -12.666 -15.083 1.00 85.94 843 ARG A O 1
ATOM 6736 N N . THR A 1 844 ? 9.307 -10.490 -14.711 1.00 82.50 844 THR A N 1
ATOM 6737 C CA . THR A 1 844 ? 8.143 -10.283 -13.839 1.00 82.50 844 THR A CA 1
ATOM 6738 C C . THR A 1 844 ? 6.827 -10.405 -14.608 1.00 82.50 844 THR A C 1
ATOM 6740 O O . THR A 1 844 ? 5.939 -11.110 -14.139 1.00 82.50 844 THR A O 1
ATOM 6743 N N . ASP A 1 845 ? 6.713 -9.797 -15.794 1.00 86.94 845 ASP A N 1
ATOM 6744 C CA . ASP A 1 845 ? 5.499 -9.907 -16.620 1.00 86.94 845 ASP A CA 1
ATOM 6745 C C . ASP A 1 845 ? 5.195 -11.369 -16.992 1.00 86.94 845 ASP A C 1
ATOM 6747 O O . ASP A 1 845 ? 4.075 -11.847 -16.806 1.00 86.94 845 ASP A O 1
ATOM 6751 N N . TYR A 1 846 ? 6.206 -12.114 -17.460 1.00 89.75 846 TYR A N 1
ATOM 6752 C CA . TYR A 1 846 ? 6.040 -13.530 -17.786 1.00 89.75 846 TYR A CA 1
ATOM 6753 C C . TYR A 1 846 ? 5.781 -14.386 -16.554 1.00 89.75 846 TYR A C 1
ATOM 6755 O O . TYR A 1 846 ? 4.959 -15.286 -16.633 1.00 89.75 846 TYR A O 1
ATOM 6763 N N . ALA A 1 847 ? 6.423 -14.119 -15.414 1.00 87.44 847 ALA A N 1
ATOM 6764 C CA . ALA A 1 847 ? 6.151 -14.861 -14.184 1.00 87.44 847 ALA A CA 1
ATOM 6765 C C . ALA A 1 847 ? 4.681 -14.727 -13.754 1.00 87.44 847 ALA A C 1
ATOM 6767 O O . ALA A 1 847 ? 4.074 -15.718 -13.353 1.00 87.44 847 ALA A O 1
ATOM 6768 N N . ASN A 1 848 ? 4.089 -13.534 -13.892 1.00 84.69 848 ASN A N 1
ATOM 6769 C CA . ASN A 1 848 ? 2.670 -13.313 -13.606 1.00 84.69 848 ASN A CA 1
ATOM 6770 C C . ASN A 1 848 ? 1.767 -14.126 -14.548 1.00 84.69 848 ASN A C 1
ATOM 6772 O O . ASN A 1 848 ? 0.846 -14.803 -14.093 1.00 84.69 848 ASN A O 1
ATOM 6776 N N . LYS A 1 849 ? 2.047 -14.087 -15.857 1.00 89.44 849 LYS A N 1
ATOM 6777 C CA . LYS A 1 849 ? 1.267 -14.809 -16.875 1.00 89.44 849 LYS A CA 1
ATOM 6778 C C . LYS A 1 849 ? 1.427 -16.325 -16.759 1.00 89.44 849 LYS A C 1
ATOM 6780 O O . LYS A 1 849 ? 0.433 -17.037 -16.788 1.00 89.44 849 LYS A O 1
ATOM 6785 N N . LEU A 1 850 ? 2.644 -16.816 -16.537 1.00 91.25 850 LEU A N 1
ATOM 6786 C CA . LEU A 1 850 ? 2.925 -18.238 -16.338 1.00 91.25 850 LEU A CA 1
ATOM 6787 C C . LEU A 1 850 ? 2.265 -18.777 -15.071 1.00 91.25 850 LEU A C 1
ATOM 6789 O O . LEU A 1 850 ? 1.677 -19.849 -15.123 1.00 91.25 850 LEU A O 1
ATOM 6793 N N . ARG A 1 851 ? 2.285 -18.028 -13.959 1.00 88.69 851 ARG A N 1
ATOM 6794 C CA . ARG A 1 851 ? 1.532 -18.414 -12.757 1.00 88.69 851 ARG A CA 1
ATOM 6795 C C . ARG A 1 851 ? 0.045 -18.572 -13.074 1.00 88.69 851 ARG A C 1
ATOM 6797 O O . ARG A 1 851 ? -0.526 -19.601 -12.752 1.00 88.69 851 ARG A O 1
ATOM 6804 N N . SER A 1 852 ? -0.549 -17.604 -13.777 1.00 87.69 852 SER A N 1
ATOM 6805 C CA . SER A 1 852 ? -1.948 -17.709 -14.209 1.00 87.69 852 SER A CA 1
ATOM 6806 C C . SER A 1 852 ? -2.189 -18.924 -15.111 1.00 87.69 852 SER A C 1
ATOM 6808 O O . SER A 1 852 ? -3.184 -19.616 -14.919 1.00 87.69 852 SER A O 1
ATOM 6810 N N . VAL A 1 853 ? -1.284 -19.231 -16.045 1.00 90.06 853 VAL A N 1
ATOM 6811 C CA . VAL A 1 853 ? -1.363 -20.429 -16.900 1.00 90.06 853 VAL A CA 1
ATOM 6812 C C . VAL A 1 853 ? -1.333 -21.713 -16.064 1.00 90.06 853 VAL A C 1
ATOM 6814 O O . VAL A 1 853 ? -2.203 -22.559 -16.249 1.00 90.06 853 VAL A O 1
ATOM 6817 N N . PHE A 1 854 ? -0.398 -21.849 -15.120 1.00 90.25 854 PHE A N 1
ATOM 6818 C CA . PHE A 1 854 ? -0.284 -23.041 -14.272 1.00 90.25 854 PHE A CA 1
ATOM 6819 C C . PHE A 1 854 ? -1.451 -23.192 -13.290 1.00 90.25 854 PHE A C 1
ATOM 6821 O O . PHE A 1 854 ? -1.947 -24.302 -13.101 1.00 90.25 854 PHE A O 1
ATOM 6828 N N . ASP A 1 855 ? -1.938 -22.095 -12.710 1.00 87.38 855 ASP A N 1
ATOM 6829 C CA . ASP A 1 855 ? -3.114 -22.109 -11.834 1.00 87.38 855 ASP A CA 1
ATOM 6830 C C . ASP A 1 855 ? -4.368 -22.524 -12.623 1.00 87.38 855 ASP A C 1
ATOM 6832 O O . ASP A 1 855 ? -5.142 -23.369 -12.174 1.00 87.38 855 ASP A O 1
ATOM 6836 N N . THR A 1 856 ? -4.543 -21.977 -13.833 1.00 86.25 856 THR A N 1
ATOM 6837 C CA . THR A 1 856 ? -5.661 -22.318 -14.734 1.00 86.25 856 THR A CA 1
ATOM 6838 C C . THR A 1 856 ? -5.581 -23.780 -15.165 1.00 86.25 856 THR A C 1
ATOM 6840 O O . THR A 1 856 ? -6.593 -24.476 -15.144 1.00 86.25 856 THR A O 1
ATOM 6843 N N . TYR A 1 857 ? -4.380 -24.262 -15.497 1.00 86.06 857 TYR A N 1
ATOM 6844 C CA . TYR A 1 857 ? -4.132 -25.668 -15.805 1.00 86.06 857 TYR A CA 1
ATOM 6845 C C . TYR A 1 857 ? -4.490 -26.576 -14.627 1.00 86.06 857 TYR A C 1
ATOM 6847 O O . TYR A 1 857 ? -5.248 -27.522 -14.796 1.00 86.06 857 TYR A O 1
ATOM 6855 N N . THR A 1 858 ? -4.033 -26.236 -13.420 1.00 87.25 858 THR A N 1
ATOM 6856 C CA . THR A 1 858 ? -4.338 -27.004 -12.205 1.00 87.25 858 THR A CA 1
ATOM 6857 C C . THR A 1 858 ? -5.847 -27.103 -11.981 1.00 87.25 858 THR A C 1
ATOM 6859 O O . THR A 1 858 ? -6.362 -28.180 -11.701 1.00 87.25 858 THR A O 1
ATOM 6862 N N . MET A 1 859 ? -6.584 -26.000 -12.141 1.00 84.50 859 MET A N 1
ATOM 6863 C CA . MET A 1 859 ? -8.046 -26.009 -12.007 1.00 84.50 859 MET A CA 1
ATOM 6864 C C . MET A 1 859 ? -8.730 -26.844 -13.092 1.00 84.50 859 MET A C 1
ATOM 6866 O O . MET A 1 859 ? -9.726 -27.506 -12.813 1.00 84.50 859 MET A O 1
ATOM 6870 N N . LEU A 1 860 ? -8.199 -26.833 -14.313 1.00 83.69 860 LEU A N 1
ATOM 6871 C CA . LEU A 1 860 ? -8.726 -27.621 -15.419 1.00 83.69 860 LEU A CA 1
ATOM 6872 C C . LEU A 1 860 ? -8.515 -29.126 -15.202 1.00 83.69 860 LEU A C 1
ATOM 6874 O O . LEU A 1 860 ? -9.462 -29.891 -15.361 1.00 83.69 860 LEU A O 1
ATOM 6878 N N . GLU A 1 861 ? -7.323 -29.533 -14.764 1.00 83.62 861 GLU A N 1
ATOM 6879 C CA . GLU A 1 861 ? -7.007 -30.918 -14.380 1.00 83.62 861 GLU A CA 1
ATOM 6880 C C . GLU A 1 861 ? -7.895 -31.407 -13.230 1.00 83.62 861 GLU A C 1
ATOM 6882 O O . GLU A 1 861 ? -8.399 -32.528 -13.249 1.00 83.62 861 GLU A O 1
ATOM 6887 N N . LEU A 1 862 ? -8.173 -30.544 -12.246 1.00 85.56 862 LEU A N 1
ATOM 6888 C CA . LEU A 1 862 ? -9.105 -30.864 -11.161 1.00 85.56 862 LEU A CA 1
ATOM 6889 C C . LEU A 1 862 ? -10.552 -31.046 -11.654 1.00 85.56 862 LEU A C 1
ATOM 6891 O O . LEU A 1 862 ? -11.293 -31.838 -11.071 1.00 85.56 862 LEU A O 1
ATOM 6895 N N . LEU A 1 863 ? -10.965 -30.330 -12.707 1.00 82.88 863 LEU A N 1
ATOM 6896 C CA . LEU A 1 863 ? -12.294 -30.473 -13.316 1.00 82.88 863 LEU A CA 1
ATOM 6897 C C . LEU A 1 863 ? -12.402 -31.708 -14.224 1.00 82.88 863 LEU A C 1
ATOM 6899 O O . LEU A 1 863 ? -13.480 -32.299 -14.311 1.00 82.88 863 LEU A O 1
ATOM 6903 N N . PHE A 1 864 ? -11.310 -32.106 -14.880 1.00 81.75 864 PHE A N 1
ATOM 6904 C CA . PHE A 1 864 ? -11.275 -33.200 -15.854 1.00 81.75 864 PHE A CA 1
ATOM 6905 C C . PHE A 1 864 ? -10.129 -34.195 -15.584 1.00 81.75 864 PHE A C 1
ATOM 6907 O O . PHE A 1 864 ? -9.308 -34.441 -16.461 1.00 81.75 864 PHE A O 1
ATOM 6914 N N . PRO A 1 865 ? -10.101 -34.875 -14.425 1.00 77.44 865 PRO A N 1
ATOM 6915 C CA . PRO A 1 865 ? -8.946 -35.674 -13.986 1.00 77.44 865 PRO A CA 1
ATOM 6916 C C . PRO A 1 865 ? -8.665 -36.941 -14.815 1.00 77.44 865 PRO A C 1
ATOM 6918 O O . PRO A 1 865 ? -7.756 -37.701 -14.492 1.00 77.44 865 PRO A O 1
ATOM 6921 N N . LYS A 1 866 ? -9.494 -37.246 -15.820 1.00 73.69 866 LYS A N 1
ATOM 6922 C CA . LYS A 1 866 ? -9.407 -38.457 -16.656 1.00 73.69 866 LYS A CA 1
ATOM 6923 C C . LYS A 1 866 ? -9.168 -38.157 -18.137 1.00 73.69 866 LYS A C 1
ATOM 6925 O O . LYS A 1 866 ? -9.037 -39.100 -18.911 1.00 73.69 866 LYS A O 1
ATOM 6930 N N . GLU A 1 867 ? -9.194 -36.890 -18.542 1.00 68.56 867 GLU A N 1
ATOM 6931 C CA . GLU A 1 867 ? -9.092 -36.482 -19.945 1.00 68.56 867 GLU A CA 1
ATOM 6932 C C . GLU A 1 867 ? -7.824 -35.652 -20.146 1.00 68.56 867 GLU A C 1
ATOM 6934 O O . GLU A 1 867 ? -7.503 -34.819 -19.309 1.00 68.56 867 GLU A O 1
ATOM 6939 N N . ASP A 1 868 ? -7.135 -35.831 -21.275 1.00 67.06 868 ASP A N 1
ATOM 6940 C CA . ASP A 1 868 ? -6.068 -34.914 -21.680 1.00 67.06 868 ASP A CA 1
ATOM 6941 C C . ASP A 1 868 ? -6.699 -33.675 -22.341 1.00 67.06 868 ASP A C 1
ATOM 6943 O O . ASP A 1 868 ? -7.128 -33.673 -23.505 1.00 67.06 868 ASP A O 1
ATOM 6947 N N . VAL A 1 869 ? -6.879 -32.627 -21.537 1.00 66.31 869 VAL A N 1
ATOM 6948 C CA . VAL A 1 869 ? -7.755 -31.499 -21.876 1.00 66.31 869 VAL A CA 1
ATOM 6949 C C . VAL A 1 869 ? -7.109 -30.534 -22.877 1.00 66.31 869 VAL A C 1
ATOM 6951 O O . VAL A 1 869 ? -7.810 -29.821 -23.601 1.00 66.31 869 VAL A O 1
ATOM 6954 N N . PHE A 1 870 ? -5.780 -30.511 -22.985 1.00 65.25 870 PHE A N 1
ATOM 6955 C CA . PHE A 1 870 ? -5.079 -29.510 -23.792 1.00 65.25 870 PHE A CA 1
ATOM 6956 C C . PHE A 1 870 ? -5.272 -29.678 -25.299 1.00 65.25 870 PHE A C 1
ATOM 6958 O O . PHE A 1 870 ? -5.520 -28.694 -26.002 1.00 65.25 870 PHE A O 1
ATOM 6965 N N . PHE A 1 871 ? -5.232 -30.910 -25.806 1.00 64.69 871 PHE A N 1
ATOM 6966 C CA . PHE A 1 871 ? -5.524 -31.171 -27.219 1.00 64.69 871 PHE A CA 1
ATOM 6967 C C . PHE A 1 871 ? -6.985 -30.873 -27.559 1.00 64.69 871 PHE A C 1
ATOM 6969 O O . PHE A 1 871 ? -7.295 -30.427 -28.666 1.00 64.69 871 PHE A O 1
ATOM 6976 N N . SER A 1 872 ? -7.885 -31.046 -26.590 1.00 66.00 872 SER A N 1
ATOM 6977 C CA . SER A 1 872 ? -9.292 -30.669 -26.729 1.00 66.00 872 SER A CA 1
ATOM 6978 C C . SER A 1 872 ? -9.476 -29.146 -26.773 1.00 66.00 872 SER A C 1
ATOM 6980 O O . SER A 1 872 ? -10.286 -28.658 -27.556 1.00 66.00 872 SER A O 1
ATOM 6982 N N . LEU A 1 873 ? -8.684 -28.381 -26.011 1.00 69.06 873 LEU A N 1
ATOM 6983 C CA . LEU A 1 873 ? -8.702 -26.909 -26.006 1.00 69.06 873 LEU A CA 1
ATOM 6984 C C . LEU A 1 873 ? -8.174 -26.269 -27.299 1.00 69.06 873 LEU A C 1
ATOM 6986 O O . LEU A 1 873 ? -8.624 -25.176 -27.658 1.00 69.06 873 LEU A O 1
ATOM 6990 N N . ALA A 1 874 ? -7.226 -26.922 -27.979 1.00 64.88 874 ALA A N 1
ATOM 6991 C CA . ALA A 1 874 ? -6.631 -26.437 -29.226 1.00 64.88 874 ALA A CA 1
ATOM 6992 C C . ALA A 1 874 ? -7.538 -26.646 -30.456 1.00 64.88 874 ALA A C 1
ATOM 6994 O O . ALA A 1 874 ? -7.416 -25.920 -31.441 1.00 64.88 874 ALA A O 1
ATOM 6995 N N . ARG A 1 875 ? -8.456 -27.623 -30.413 1.00 68.50 875 ARG A N 1
ATOM 6996 C CA . ARG A 1 875 ? -9.357 -27.948 -31.531 1.00 68.50 875 ARG A CA 1
ATOM 6997 C C . ARG A 1 875 ? -10.522 -26.941 -31.654 1.00 68.50 875 ARG A C 1
ATOM 6999 O O . ARG A 1 875 ? -10.930 -26.341 -30.656 1.00 68.50 875 ARG A O 1
ATOM 7006 N N . PRO A 1 876 ? -11.113 -26.775 -32.856 1.00 58.28 876 PRO A N 1
ATOM 7007 C CA . PRO A 1 876 ? -12.291 -25.926 -33.058 1.00 58.28 876 PRO A CA 1
ATOM 7008 C C . PRO A 1 876 ? -13.464 -26.349 -32.157 1.00 58.28 876 PRO A C 1
ATOM 7010 O O . PRO A 1 876 ? -13.789 -27.537 -32.075 1.00 58.28 876 PRO A O 1
ATOM 7013 N N . GLY A 1 877 ? -14.113 -25.390 -31.488 1.00 59.72 877 GLY A N 1
ATOM 7014 C CA . GLY A 1 877 ? -15.171 -25.638 -30.502 1.00 59.72 877 GLY A CA 1
ATOM 7015 C C . GLY A 1 877 ? -14.684 -25.946 -29.080 1.00 59.72 877 GLY A C 1
ATOM 7016 O O . GLY A 1 877 ? -15.525 -26.134 -28.195 1.00 59.72 877 GLY A O 1
ATOM 7017 N N . GLY A 1 878 ? -13.364 -25.997 -28.854 1.00 68.94 878 GLY A N 1
ATOM 7018 C CA . GLY A 1 878 ? -12.736 -26.123 -27.539 1.00 68.94 878 GLY A CA 1
ATOM 7019 C C . GLY A 1 878 ? -13.303 -27.261 -26.689 1.00 68.94 878 GLY A C 1
ATOM 7020 O O . GLY A 1 878 ? -13.418 -28.401 -27.140 1.00 68.94 878 GLY A O 1
ATOM 7021 N N . LEU A 1 879 ? -13.744 -26.949 -25.467 1.00 66.75 879 LEU A N 1
ATOM 7022 C CA . LEU A 1 879 ? -14.329 -27.940 -24.544 1.00 66.75 879 LEU A CA 1
ATOM 7023 C C . LEU A 1 879 ? -15.757 -28.388 -24.917 1.00 66.75 879 LEU A C 1
ATOM 7025 O O . LEU A 1 879 ? -16.367 -29.178 -24.194 1.00 66.75 879 LEU A O 1
ATOM 7029 N N . LYS A 1 880 ? -16.336 -27.880 -26.017 1.00 64.50 880 LYS A N 1
ATOM 7030 C CA . LYS A 1 880 ? -17.703 -28.189 -26.492 1.00 64.50 880 LYS A CA 1
ATOM 7031 C C . LYS A 1 880 ? -18.792 -28.008 -25.420 1.00 64.50 880 LYS A C 1
ATOM 7033 O O . LYS A 1 880 ? -19.804 -28.703 -25.426 1.00 64.50 880 LYS A O 1
ATOM 7038 N N . GLY A 1 881 ? -18.584 -27.089 -24.474 1.00 61.75 881 GLY A N 1
ATOM 7039 C CA . GLY A 1 881 ? -19.509 -26.827 -23.364 1.00 61.75 881 GLY A CA 1
ATOM 7040 C C . GLY A 1 881 ? -19.483 -27.852 -22.222 1.00 61.75 881 GLY A C 1
ATOM 7041 O O . GLY A 1 881 ? -20.308 -27.750 -21.313 1.00 61.75 881 GLY A O 1
ATOM 7042 N N . ARG A 1 882 ? -18.548 -28.813 -22.228 1.00 62.66 882 ARG A N 1
ATOM 7043 C CA . ARG A 1 882 ? -18.313 -29.715 -21.090 1.00 62.66 882 ARG A CA 1
ATOM 7044 C C . ARG A 1 882 ? -17.759 -28.914 -19.907 1.00 62.66 882 ARG A C 1
ATOM 7046 O O . ARG A 1 882 ? -16.953 -28.012 -20.102 1.00 62.66 882 ARG A O 1
ATOM 7053 N N . GLY A 1 883 ? -18.213 -29.215 -18.687 1.00 62.75 883 GLY A N 1
ATOM 7054 C CA . GLY A 1 883 ? -17.781 -28.512 -17.465 1.00 62.75 883 GLY A CA 1
ATOM 7055 C C . GLY A 1 883 ? -18.460 -27.157 -17.194 1.00 62.75 883 GLY A C 1
ATOM 7056 O O . GLY A 1 883 ? -18.051 -26.433 -16.289 1.00 62.75 883 GLY A O 1
ATOM 7057 N N . GLY A 1 884 ? -19.515 -26.808 -17.941 1.00 78.62 884 GLY A N 1
ATOM 7058 C CA . GLY A 1 884 ? -20.386 -25.669 -17.628 1.00 78.62 884 GLY A CA 1
ATOM 7059 C C . GLY A 1 884 ? -19.724 -24.292 -17.777 1.00 78.62 884 GLY A C 1
ATOM 7060 O O . GLY A 1 884 ? -18.908 -24.060 -18.669 1.00 78.62 884 GLY A O 1
ATOM 7061 N N . THR A 1 885 ? -20.121 -23.343 -16.925 1.00 77.12 885 THR A N 1
ATOM 7062 C CA . THR A 1 885 ? -19.646 -21.948 -16.958 1.00 77.12 885 THR A CA 1
ATOM 7063 C C . THR A 1 885 ? -18.186 -21.801 -16.536 1.00 77.12 885 THR A C 1
ATOM 7065 O O . THR A 1 885 ? -17.489 -20.942 -17.073 1.00 77.12 885 THR A O 1
ATOM 7068 N N . GLU A 1 886 ? -17.708 -22.640 -15.612 1.00 77.56 886 GLU A N 1
ATOM 7069 C CA . GLU A 1 886 ? -16.340 -22.545 -15.090 1.00 77.56 886 GLU A CA 1
ATOM 7070 C C . GLU A 1 886 ? -15.312 -22.982 -16.139 1.00 77.56 886 GLU A C 1
ATOM 7072 O O . GLU A 1 886 ? -14.315 -22.300 -16.352 1.00 77.56 886 GLU A O 1
ATOM 7077 N N . ALA A 1 887 ? -15.605 -24.044 -16.892 1.00 78.81 887 ALA A N 1
ATOM 7078 C CA . ALA A 1 887 ? -14.764 -24.491 -17.999 1.00 78.81 887 ALA A CA 1
ATOM 7079 C C . ALA A 1 887 ? -14.617 -23.423 -19.102 1.00 78.81 887 ALA A C 1
ATOM 7081 O O . ALA A 1 887 ? -13.504 -23.144 -19.547 1.00 78.81 887 ALA A O 1
ATOM 7082 N N . ARG A 1 888 ? -15.717 -22.754 -19.488 1.00 79.62 888 ARG A N 1
ATOM 7083 C CA . ARG A 1 888 ? -15.681 -21.629 -20.449 1.00 79.62 888 ARG A CA 1
ATOM 7084 C C . ARG A 1 888 ? -14.856 -20.448 -19.937 1.00 79.62 888 ARG A C 1
ATOM 7086 O O . ARG A 1 888 ? -14.189 -19.773 -20.715 1.00 79.62 888 ARG A O 1
ATOM 7093 N N . ARG A 1 889 ? -14.903 -20.185 -18.629 1.00 83.00 889 ARG A N 1
ATOM 7094 C CA . ARG A 1 889 ? -14.098 -19.136 -18.001 1.00 83.00 889 ARG A CA 1
ATOM 7095 C C . ARG A 1 889 ? -12.606 -19.466 -18.075 1.00 83.00 889 ARG A C 1
ATOM 7097 O O . ARG A 1 889 ? -11.838 -18.605 -18.485 1.00 83.00 889 ARG A O 1
ATOM 7104 N N . LEU A 1 890 ? -12.207 -20.694 -17.731 1.00 84.19 890 LEU A N 1
ATOM 7105 C CA . LEU A 1 890 ? -10.806 -21.139 -17.815 1.00 84.19 890 LEU A CA 1
ATOM 7106 C C . LEU A 1 890 ? -10.279 -21.088 -19.257 1.00 84.19 890 LEU A C 1
ATOM 7108 O O . LEU A 1 890 ? -9.157 -20.651 -19.502 1.00 84.19 890 LEU A O 1
ATOM 7112 N N . GLU A 1 891 ? -11.112 -21.474 -20.221 1.00 84.25 891 GLU A N 1
ATOM 7113 C CA . GLU A 1 891 ? -10.816 -21.376 -21.650 1.00 84.25 891 GLU A CA 1
ATOM 7114 C C . GLU A 1 891 ? -10.564 -19.928 -22.102 1.00 84.25 891 GLU A C 1
ATOM 7116 O O . GLU A 1 891 ? -9.556 -19.649 -22.757 1.00 84.25 891 GLU A O 1
ATOM 7121 N N . LEU A 1 892 ? -11.419 -18.985 -21.689 1.00 86.69 892 LEU A N 1
ATOM 7122 C CA . LEU A 1 892 ? -11.203 -17.556 -21.924 1.00 86.69 892 LEU A CA 1
ATOM 7123 C C . LEU A 1 892 ? -9.886 -17.074 -21.295 1.00 86.69 892 LEU A C 1
ATOM 7125 O O . LEU A 1 892 ? -9.139 -16.331 -21.931 1.00 86.69 892 LEU A O 1
ATOM 7129 N N . THR A 1 893 ? -9.571 -17.519 -20.075 1.00 86.75 893 THR A N 1
ATOM 7130 C CA . THR A 1 893 ? -8.318 -17.177 -19.385 1.00 86.75 893 THR A CA 1
ATOM 7131 C C . THR A 1 893 ? -7.084 -17.668 -20.153 1.00 86.75 893 THR A C 1
ATOM 7133 O O . THR A 1 893 ? -6.101 -16.929 -20.251 1.00 86.75 893 THR A O 1
ATOM 7136 N N . PHE A 1 894 ? -7.121 -18.857 -20.767 1.00 87.94 894 PHE A N 1
ATOM 7137 C CA . PHE A 1 894 ? -6.036 -19.326 -21.641 1.00 87.94 894 PHE A CA 1
ATOM 7138 C C . PHE A 1 894 ? -5.860 -18.444 -22.879 1.00 87.94 894 PHE A C 1
ATOM 7140 O O . PHE A 1 894 ? -4.733 -18.043 -23.176 1.00 87.94 894 PHE A O 1
ATOM 7147 N N . ILE A 1 895 ? -6.954 -18.088 -23.563 1.00 89.44 895 ILE A N 1
ATOM 7148 C CA . ILE A 1 895 ? -6.910 -17.199 -24.736 1.00 89.44 895 ILE A CA 1
ATOM 7149 C C . ILE A 1 895 ? -6.309 -15.839 -24.358 1.00 89.44 895 ILE A C 1
ATOM 7151 O O . ILE A 1 895 ? -5.403 -15.353 -25.035 1.00 89.44 895 ILE A O 1
ATOM 7155 N N . VAL A 1 896 ? -6.763 -15.246 -23.250 1.00 90.50 896 VAL A N 1
ATOM 7156 C CA . VAL A 1 896 ? -6.249 -13.971 -22.727 1.00 90.50 896 VAL A CA 1
ATOM 7157 C C . VAL A 1 896 ? -4.750 -14.051 -22.433 1.00 90.50 896 VAL A C 1
ATOM 7159 O O . VAL A 1 896 ? -3.982 -13.200 -22.885 1.00 90.50 896 VAL A O 1
ATOM 7162 N N . ASN A 1 897 ? -4.309 -15.092 -21.721 1.00 91.44 897 ASN A N 1
ATOM 7163 C CA . ASN A 1 897 ? -2.897 -15.279 -21.399 1.00 91.44 897 ASN A CA 1
ATOM 7164 C C . ASN A 1 897 ? -2.037 -15.465 -22.656 1.00 91.44 897 ASN A C 1
ATOM 7166 O O . ASN A 1 897 ? -0.960 -14.873 -22.739 1.00 91.44 897 ASN A O 1
ATOM 7170 N N . ALA A 1 898 ? -2.515 -16.221 -23.646 1.00 92.19 898 ALA A N 1
ATOM 7171 C CA . ALA A 1 898 ? -1.791 -16.441 -24.892 1.00 92.19 898 ALA A CA 1
ATOM 7172 C C . ALA A 1 898 ? -1.689 -15.165 -25.748 1.00 92.19 898 ALA A C 1
ATOM 7174 O O . ALA A 1 898 ? -0.615 -14.842 -26.261 1.00 92.19 898 ALA A O 1
ATOM 7175 N N . LEU A 1 899 ? -2.768 -14.379 -25.849 1.00 93.25 899 LEU A N 1
ATOM 7176 C CA . LEU A 1 899 ? -2.760 -13.087 -26.548 1.00 93.25 899 LEU A CA 1
ATOM 7177 C C . LEU A 1 899 ? -1.788 -12.091 -25.905 1.00 93.25 899 LEU A C 1
ATOM 7179 O O . LEU A 1 899 ? -1.033 -11.415 -26.610 1.00 93.25 899 LEU A O 1
ATOM 7183 N N . ASP A 1 900 ? -1.767 -12.022 -24.574 1.00 92.75 900 ASP A N 1
ATOM 7184 C CA . ASP A 1 900 ? -0.833 -11.170 -23.841 1.00 92.75 900 ASP A CA 1
ATOM 7185 C C . ASP A 1 900 ? 0.617 -11.611 -24.034 1.00 92.75 900 ASP A C 1
ATOM 7187 O O . ASP A 1 900 ? 1.480 -10.775 -24.300 1.00 92.75 900 ASP A O 1
ATOM 7191 N N . MET A 1 901 ? 0.903 -12.912 -23.931 1.00 93.00 901 MET A N 1
ATOM 7192 C CA . MET A 1 901 ? 2.253 -13.440 -24.142 1.00 93.00 901 MET A CA 1
ATOM 7193 C C . MET A 1 901 ? 2.739 -13.195 -25.575 1.00 93.00 901 MET A C 1
ATOM 7195 O O . MET A 1 901 ? 3.895 -12.804 -25.763 1.00 93.00 901 MET A O 1
ATOM 7199 N N . MET A 1 902 ? 1.860 -13.335 -26.571 1.00 93.19 902 MET A N 1
ATOM 7200 C CA . MET A 1 902 ? 2.151 -12.992 -27.964 1.00 93.19 902 MET A CA 1
ATOM 7201 C C . MET A 1 902 ? 2.438 -11.495 -28.136 1.00 93.19 902 MET A C 1
ATOM 7203 O O . MET A 1 902 ? 3.400 -11.126 -28.812 1.00 93.19 902 MET A O 1
ATOM 7207 N N . TYR A 1 903 ? 1.646 -10.617 -27.515 1.00 91.75 903 TYR A N 1
ATOM 7208 C CA . TYR A 1 903 ? 1.901 -9.176 -27.557 1.00 91.75 903 TYR A CA 1
ATOM 7209 C C . TYR A 1 903 ? 3.247 -8.819 -26.912 1.00 91.75 903 TYR A C 1
ATOM 7211 O O . TYR A 1 903 ? 4.076 -8.147 -27.533 1.00 91.75 903 TYR A O 1
ATOM 7219 N N . ILE A 1 904 ? 3.504 -9.328 -25.702 1.00 90.50 904 ILE A N 1
ATOM 7220 C CA . ILE A 1 904 ? 4.751 -9.089 -24.968 1.00 90.50 904 ILE A CA 1
ATOM 7221 C C . ILE A 1 904 ? 5.953 -9.556 -25.804 1.00 90.50 904 ILE A C 1
ATOM 7223 O O . ILE A 1 904 ? 6.946 -8.835 -25.884 1.00 90.50 904 ILE A O 1
ATOM 7227 N N . TRP A 1 905 ? 5.858 -10.704 -26.485 1.00 90.31 905 TRP A N 1
ATOM 7228 C CA . TRP A 1 905 ? 6.919 -11.241 -27.345 1.00 90.31 905 TRP A CA 1
ATOM 7229 C C . TRP A 1 905 ? 7.361 -10.288 -28.468 1.00 90.31 905 TRP A C 1
ATOM 7231 O O . TRP A 1 905 ? 8.560 -10.222 -28.763 1.00 90.31 905 TRP A O 1
ATOM 7241 N N . TYR A 1 906 ? 6.421 -9.558 -29.081 1.00 88.06 906 TYR A N 1
ATOM 7242 C CA . TYR A 1 906 ? 6.690 -8.696 -30.240 1.00 88.06 906 TYR A CA 1
ATOM 7243 C C . TYR A 1 906 ? 6.908 -7.221 -29.913 1.00 88.06 906 TYR A C 1
ATOM 7245 O O . TYR A 1 906 ? 7.705 -6.591 -30.604 1.00 88.06 906 TYR A O 1
ATOM 7253 N N . TYR A 1 907 ? 6.197 -6.669 -28.927 1.00 84.50 907 TYR A N 1
ATOM 7254 C CA . TYR A 1 907 ? 6.204 -5.229 -28.647 1.00 84.50 907 TYR A CA 1
ATOM 7255 C C . TYR A 1 907 ? 7.083 -4.845 -27.460 1.00 84.50 907 TYR A C 1
ATOM 7257 O O . TYR A 1 907 ? 7.533 -3.707 -27.385 1.00 84.50 907 TYR A O 1
ATOM 7265 N N . GLN A 1 908 ? 7.370 -5.751 -26.524 1.00 85.50 908 GLN A N 1
ATOM 7266 C CA . GLN A 1 908 ? 8.091 -5.358 -25.316 1.00 85.50 908 GLN A CA 1
ATOM 7267 C C . GLN A 1 908 ? 9.616 -5.533 -25.456 1.00 85.50 908 GLN A C 1
ATOM 7269 O O . GLN A 1 908 ? 10.104 -6.561 -25.943 1.00 85.50 908 GLN A O 1
ATOM 7274 N N . PRO A 1 909 ? 10.427 -4.559 -24.993 1.00 82.44 909 PRO A N 1
ATOM 7275 C CA . PRO A 1 909 ? 11.875 -4.597 -25.168 1.00 82.44 909 PRO A CA 1
ATOM 7276 C C . PRO A 1 909 ? 12.482 -5.768 -24.394 1.00 82.44 909 PRO A C 1
ATOM 7278 O O . PRO A 1 909 ? 12.167 -5.987 -23.224 1.00 82.44 909 PRO A O 1
ATOM 7281 N N . ARG A 1 910 ? 13.391 -6.513 -25.039 1.00 83.38 910 ARG A N 1
ATOM 7282 C CA . ARG A 1 910 ? 14.076 -7.696 -24.469 1.00 83.38 910 ARG A CA 1
ATOM 7283 C C . ARG A 1 910 ? 13.146 -8.841 -24.035 1.00 83.38 910 ARG A C 1
ATOM 7285 O O . ARG A 1 910 ? 13.609 -9.787 -23.396 1.00 83.38 910 ARG A O 1
ATOM 7292 N N . ALA A 1 911 ? 11.875 -8.819 -24.431 1.00 86.50 911 ALA A N 1
ATOM 7293 C CA . ALA A 1 911 ? 10.900 -9.829 -24.038 1.00 86.50 911 ALA A CA 1
ATOM 7294 C C . ALA A 1 911 ? 11.264 -11.239 -24.507 1.00 86.50 911 ALA A C 1
ATOM 7296 O O . ALA A 1 911 ? 11.169 -12.184 -23.731 1.00 86.50 911 ALA A O 1
ATOM 7297 N N . GLN A 1 912 ? 11.748 -11.390 -25.741 1.00 88.12 912 GLN A N 1
ATOM 7298 C CA . GLN A 1 912 ? 12.137 -12.708 -26.244 1.00 88.12 912 GLN A CA 1
ATOM 7299 C C . GLN A 1 912 ? 13.246 -13.331 -25.395 1.00 88.12 912 GLN A C 1
ATOM 7301 O O . GLN A 1 912 ? 13.168 -14.486 -25.008 1.00 88.12 912 GLN A O 1
ATOM 7306 N N . GLU A 1 913 ? 14.285 -12.558 -25.081 1.00 85.88 913 GLU A N 1
ATOM 7307 C CA . GLU A 1 913 ? 15.416 -13.017 -24.274 1.00 85.88 913 GLU A CA 1
ATOM 7308 C C . GLU A 1 913 ? 14.975 -13.420 -22.862 1.00 85.88 913 GLU A C 1
ATOM 7310 O O . GLU A 1 913 ? 15.358 -14.490 -22.390 1.00 85.88 913 GLU A O 1
ATOM 7315 N N . ALA A 1 914 ? 14.108 -12.617 -22.239 1.00 87.44 914 ALA A N 1
ATOM 7316 C CA . ALA A 1 914 ? 13.526 -12.937 -20.943 1.00 87.44 914 ALA A CA 1
ATOM 7317 C C . ALA A 1 914 ? 12.720 -14.246 -20.983 1.00 87.44 914 ALA A C 1
ATOM 7319 O O . ALA A 1 914 ? 12.970 -15.114 -20.151 1.00 87.44 914 ALA A O 1
ATOM 7320 N N . LEU A 1 915 ? 11.840 -14.434 -21.976 1.00 89.50 915 LEU A N 1
ATOM 7321 C CA . LEU A 1 915 ? 11.049 -15.662 -22.104 1.00 89.50 915 LEU A CA 1
ATOM 7322 C C . LEU A 1 915 ? 11.934 -16.890 -22.332 1.00 89.50 915 LEU A C 1
ATOM 7324 O O . LEU A 1 915 ? 11.720 -17.919 -21.698 1.00 89.50 915 LEU A O 1
ATOM 7328 N N . ARG A 1 916 ? 12.974 -16.782 -23.176 1.00 88.69 916 ARG A N 1
ATOM 7329 C CA . ARG A 1 916 ? 13.921 -17.890 -23.392 1.00 88.69 916 ARG A CA 1
ATOM 7330 C C . ARG A 1 916 ? 14.626 -18.291 -22.098 1.00 88.69 916 ARG A C 1
ATOM 7332 O O . ARG A 1 916 ? 14.815 -19.478 -21.856 1.00 88.69 916 ARG A O 1
ATOM 7339 N N . MET A 1 917 ? 15.028 -17.319 -21.278 1.00 85.25 917 MET A N 1
ATOM 7340 C CA . MET A 1 917 ? 15.640 -17.594 -19.976 1.00 85.25 917 MET A CA 1
ATOM 7341 C C . MET A 1 917 ? 14.648 -18.271 -19.023 1.00 85.25 917 MET A C 1
ATOM 7343 O O . MET A 1 917 ? 15.019 -19.250 -18.387 1.00 85.25 917 MET A O 1
ATOM 7347 N N . THR A 1 918 ? 13.401 -17.796 -18.968 1.00 86.62 918 THR A N 1
ATOM 7348 C CA . THR A 1 918 ? 12.357 -18.367 -18.105 1.00 86.62 918 THR A CA 1
ATOM 7349 C C . THR A 1 918 ? 11.964 -19.786 -18.522 1.00 86.62 918 THR A C 1
ATOM 7351 O O . THR A 1 918 ? 11.867 -20.664 -17.677 1.00 86.62 918 THR A O 1
ATOM 7354 N N . ILE A 1 919 ? 11.800 -20.062 -19.818 1.00 87.69 919 ILE A N 1
ATOM 7355 C CA . ILE A 1 919 ? 11.460 -21.411 -20.305 1.00 87.69 919 ILE A CA 1
ATOM 7356 C C . ILE A 1 919 ? 12.603 -22.397 -20.039 1.00 87.69 919 ILE A C 1
ATOM 7358 O O . ILE A 1 919 ? 12.357 -23.549 -19.691 1.00 87.69 919 ILE A O 1
ATOM 7362 N N . ARG A 1 920 ? 13.865 -21.955 -20.127 1.00 83.75 920 ARG A N 1
ATOM 7363 C CA . ARG A 1 920 ? 15.026 -22.803 -19.808 1.00 83.75 920 ARG A CA 1
ATOM 7364 C C . ARG A 1 920 ? 15.067 -23.258 -18.350 1.00 83.75 920 ARG A C 1
ATOM 7366 O O . ARG A 1 920 ? 15.585 -24.343 -18.108 1.00 83.75 920 ARG A O 1
ATOM 7373 N N . SER A 1 921 ? 14.526 -22.478 -17.413 1.00 81.81 921 SER A N 1
ATOM 7374 C CA . SER A 1 921 ? 14.438 -22.882 -16.003 1.00 81.81 921 SER A CA 1
ATOM 7375 C C . SER A 1 921 ? 13.249 -23.799 -15.694 1.00 81.81 921 SER A C 1
ATOM 7377 O O . SER A 1 921 ? 13.215 -24.378 -14.617 1.00 81.81 921 SER A O 1
ATOM 7379 N N . LEU A 1 922 ? 12.280 -23.943 -16.607 1.00 84.25 922 LEU A N 1
ATOM 7380 C CA . LEU A 1 922 ? 11.125 -24.826 -16.415 1.00 84.25 922 LEU A CA 1
ATOM 7381 C C . LEU A 1 922 ? 11.479 -26.299 -16.659 1.00 84.25 922 LEU A C 1
ATOM 7383 O O . LEU A 1 922 ? 12.337 -26.608 -17.501 1.00 84.25 922 LEU A O 1
ATOM 7387 N N . THR A 1 923 ? 10.764 -27.192 -15.967 1.00 84.19 923 THR A N 1
ATOM 7388 C CA . THR A 1 923 ? 10.828 -28.645 -16.180 1.00 84.19 923 THR A CA 1
ATOM 7389 C C . THR A 1 923 ? 10.270 -29.030 -17.556 1.00 84.19 923 THR A C 1
ATOM 7391 O O . THR A 1 923 ? 9.596 -28.235 -18.210 1.00 84.19 923 THR A O 1
ATOM 7394 N N . GLY A 1 924 ? 10.549 -30.250 -18.032 1.00 78.75 924 GLY A N 1
ATOM 7395 C CA . GLY A 1 924 ? 10.035 -30.720 -19.328 1.00 78.75 924 GLY A CA 1
ATOM 7396 C C . GLY A 1 924 ? 8.503 -30.688 -19.416 1.00 78.75 924 GLY A C 1
ATOM 7397 O O . GLY A 1 924 ? 7.967 -30.207 -20.412 1.00 78.75 924 GLY A O 1
ATOM 7398 N N . ALA A 1 925 ? 7.820 -31.111 -18.347 1.00 78.31 925 ALA A N 1
ATOM 7399 C CA . ALA A 1 925 ? 6.362 -31.095 -18.251 1.00 78.31 925 ALA A CA 1
ATOM 7400 C C . ALA A 1 925 ? 5.805 -29.662 -18.278 1.00 78.31 925 ALA A C 1
ATOM 7402 O O . ALA A 1 925 ? 4.936 -29.349 -19.088 1.00 78.31 925 ALA A O 1
ATOM 7403 N N . ASP A 1 926 ? 6.378 -28.752 -17.483 1.00 85.44 926 ASP A N 1
ATOM 7404 C CA . ASP A 1 926 ? 5.936 -27.353 -17.439 1.00 85.44 926 ASP A CA 1
ATOM 7405 C C . ASP A 1 926 ? 6.110 -26.645 -18.789 1.00 85.44 926 ASP A C 1
ATOM 7407 O O . ASP A 1 926 ? 5.272 -25.837 -19.190 1.00 85.44 926 ASP A O 1
ATOM 7411 N N . ARG A 1 927 ? 7.184 -26.953 -19.533 1.00 86.31 927 ARG A N 1
ATOM 7412 C CA . ARG A 1 927 ? 7.383 -26.420 -20.893 1.00 86.31 927 ARG A CA 1
ATOM 7413 C C . ARG A 1 927 ? 6.290 -26.877 -21.848 1.00 86.31 927 ARG A C 1
ATOM 7415 O O . ARG A 1 927 ? 5.883 -26.093 -22.706 1.00 86.31 927 ARG A O 1
ATOM 7422 N N . MET A 1 928 ? 5.832 -28.119 -21.702 1.00 80.69 928 MET A N 1
ATOM 7423 C CA . MET A 1 928 ? 4.751 -28.660 -22.518 1.00 80.69 928 MET A CA 1
ATOM 7424 C C . MET A 1 928 ? 3.424 -27.977 -22.189 1.00 80.69 928 MET A C 1
ATOM 7426 O O . MET A 1 928 ? 2.753 -27.505 -23.100 1.00 80.69 928 MET A O 1
ATOM 7430 N N . VAL A 1 929 ? 3.105 -27.805 -20.902 1.00 84.50 929 VAL A N 1
ATOM 7431 C CA . VAL A 1 929 ? 1.929 -27.041 -20.445 1.00 84.50 929 VAL A CA 1
ATOM 7432 C C . VAL A 1 929 ? 1.934 -25.629 -21.034 1.00 84.50 929 VAL A C 1
ATOM 7434 O O . VAL A 1 929 ? 0.930 -25.169 -21.580 1.00 84.50 929 VAL A O 1
ATOM 7437 N N . VAL A 1 930 ? 3.084 -24.945 -20.998 1.00 88.31 930 VAL A N 1
ATOM 7438 C CA . VAL A 1 930 ? 3.224 -23.620 -21.613 1.00 88.31 930 VAL A CA 1
ATOM 7439 C C . VAL A 1 930 ? 2.977 -23.685 -23.114 1.00 88.31 930 VAL A C 1
ATOM 7441 O O . VAL A 1 930 ? 2.194 -22.883 -23.609 1.00 88.31 930 VAL A O 1
ATOM 7444 N N . LEU A 1 931 ? 3.581 -24.626 -23.842 1.00 86.12 931 LEU A N 1
ATOM 7445 C CA . LEU A 1 931 ? 3.385 -24.751 -25.288 1.00 86.12 931 LEU A CA 1
ATOM 7446 C C . LEU A 1 931 ? 1.913 -24.994 -25.649 1.00 86.12 931 LEU A C 1
ATOM 7448 O O . LEU A 1 931 ? 1.350 -24.260 -26.461 1.00 86.12 931 LEU A O 1
ATOM 7452 N N . LEU A 1 932 ? 1.291 -25.985 -25.012 1.00 80.75 932 LEU A N 1
ATOM 7453 C CA . LEU A 1 932 ? -0.096 -26.375 -25.243 1.00 80.75 932 LEU A CA 1
ATOM 7454 C C . LEU A 1 932 ? -1.063 -25.228 -24.935 1.00 80.75 932 LEU A C 1
ATOM 7456 O O . LEU A 1 932 ? -1.975 -24.965 -25.716 1.00 80.75 932 LEU A O 1
ATOM 7460 N N . SER A 1 933 ? -0.805 -24.469 -23.865 1.00 86.50 933 SER A N 1
ATOM 7461 C CA . SER A 1 933 ? -1.602 -23.286 -23.524 1.00 86.50 933 SER A CA 1
ATOM 7462 C C . SER A 1 933 ? -1.625 -22.221 -24.628 1.00 86.50 933 SER A C 1
ATOM 7464 O O . SER A 1 933 ? -2.591 -21.470 -24.717 1.00 86.50 933 SER A O 1
ATOM 7466 N N . GLN A 1 934 ? -0.596 -22.149 -25.486 1.00 89.44 934 GLN A N 1
ATOM 7467 C CA . GLN A 1 934 ? -0.538 -21.170 -26.578 1.00 89.44 934 GLN A CA 1
ATOM 7468 C C . GLN A 1 934 ? -1.323 -21.610 -27.819 1.00 89.44 934 GLN A C 1
ATOM 7470 O O . GLN A 1 934 ? -1.718 -20.761 -28.617 1.00 89.44 934 GLN A O 1
ATOM 7475 N N . LEU A 1 935 ? -1.594 -22.909 -27.991 1.00 85.88 935 LEU A N 1
ATOM 7476 C CA . LEU A 1 935 ? -2.267 -23.440 -29.186 1.00 85.88 935 LEU A CA 1
ATOM 7477 C C . LEU A 1 935 ? -3.725 -22.996 -29.311 1.00 85.88 935 LEU A C 1
ATOM 7479 O O . LEU A 1 935 ? -4.277 -23.028 -30.406 1.00 85.88 935 LEU A O 1
ATOM 7483 N N . VAL A 1 936 ? -4.325 -22.479 -28.236 1.00 86.75 936 VAL A N 1
ATOM 7484 C CA . VAL A 1 936 ? -5.635 -21.809 -28.283 1.00 86.75 936 VAL A CA 1
ATOM 7485 C C . VAL A 1 936 ? -5.679 -20.666 -29.308 1.00 86.75 936 VAL A C 1
ATOM 7487 O O . VAL A 1 936 ? -6.746 -20.340 -29.819 1.00 86.75 936 VAL A O 1
ATOM 7490 N N . LEU A 1 937 ? -4.525 -20.091 -29.674 1.00 87.75 937 LEU A N 1
ATOM 7491 C CA . LEU A 1 937 ? -4.410 -19.062 -30.711 1.00 87.75 937 LEU A CA 1
ATOM 7492 C C . LEU A 1 937 ? -4.676 -19.574 -32.137 1.00 87.75 937 LEU A C 1
ATOM 7494 O O . LEU A 1 937 ? -4.807 -18.741 -33.033 1.00 87.75 937 LEU A O 1
ATOM 7498 N N . LEU A 1 938 ? -4.779 -20.888 -32.368 1.00 85.75 938 LEU A N 1
ATOM 7499 C CA . LEU A 1 938 ? -5.210 -21.460 -33.654 1.00 85.75 938 LEU A CA 1
ATOM 7500 C C . LEU A 1 938 ? -6.706 -21.220 -33.923 1.00 85.75 938 LEU A C 1
ATOM 7502 O O . LEU A 1 938 ? -7.134 -21.160 -35.071 1.00 85.75 938 LEU A O 1
ATOM 7506 N N . ARG A 1 939 ? -7.508 -20.977 -32.877 1.00 84.75 939 ARG A N 1
ATOM 7507 C CA . ARG A 1 939 ? -8.967 -20.784 -32.959 1.00 84.75 939 ARG A CA 1
ATOM 7508 C C . ARG A 1 939 ? -9.353 -19.410 -33.510 1.00 84.75 939 ARG A C 1
ATOM 7510 O O . ARG A 1 939 ? -9.991 -18.605 -32.835 1.00 84.75 939 ARG A O 1
ATOM 7517 N N . GLU A 1 940 ? -9.009 -19.157 -34.769 1.00 85.00 940 GLU A N 1
ATOM 7518 C CA . GLU A 1 940 ? -9.165 -17.865 -35.444 1.00 85.00 940 GLU A CA 1
ATOM 7519 C C . GLU A 1 940 ? -10.569 -17.282 -35.317 1.00 85.00 940 GLU A C 1
ATOM 7521 O O . GLU A 1 940 ? -10.715 -16.128 -34.911 1.00 85.00 940 GLU A O 1
ATOM 7526 N N . ARG A 1 941 ? -11.605 -18.070 -35.628 1.00 85.44 941 ARG A N 1
ATOM 7527 C CA . ARG A 1 941 ? -12.995 -17.596 -35.605 1.00 85.44 941 ARG A CA 1
ATOM 7528 C C . ARG A 1 941 ? -13.425 -17.154 -34.208 1.00 85.44 941 ARG A C 1
ATOM 7530 O O . ARG A 1 941 ? -14.057 -16.117 -34.063 1.00 85.44 941 ARG A O 1
ATOM 7537 N N . GLU A 1 942 ? -13.083 -17.935 -33.194 1.00 84.75 942 GLU A N 1
ATOM 7538 C CA . GLU A 1 942 ? -13.547 -17.718 -31.823 1.00 84.75 942 GLU A CA 1
ATOM 7539 C C . GLU A 1 942 ? -12.763 -16.599 -31.139 1.00 84.75 942 GLU A C 1
ATOM 7541 O O . GLU A 1 942 ? -13.361 -15.723 -30.525 1.00 84.75 942 GLU A O 1
ATOM 7546 N N . VAL A 1 943 ? -11.440 -16.557 -31.321 1.00 86.94 943 VAL A N 1
ATOM 7547 C CA . VAL A 1 943 ? -10.604 -15.459 -30.818 1.00 86.94 943 VAL A CA 1
ATOM 7548 C C . VAL A 1 943 ? -10.990 -14.136 -31.485 1.00 86.94 943 VAL A C 1
ATOM 7550 O O . VAL A 1 943 ? -11.098 -13.118 -30.802 1.00 86.94 943 VAL A O 1
ATOM 7553 N N . SER A 1 944 ? -11.261 -14.142 -32.795 1.00 88.12 944 SER A N 1
ATOM 7554 C CA . SER A 1 944 ? -11.726 -12.944 -33.507 1.00 88.12 944 SER A CA 1
ATOM 7555 C C . SER A 1 944 ? -13.098 -12.491 -33.011 1.00 88.12 944 SER A C 1
ATOM 7557 O O . SER A 1 944 ? -13.288 -11.302 -32.771 1.00 88.12 944 SER A O 1
ATOM 7559 N N . GLN A 1 945 ? -14.029 -13.429 -32.797 1.00 87.25 945 GLN A N 1
ATOM 7560 C CA . GLN A 1 945 ? -15.350 -13.123 -32.248 1.00 87.25 945 GLN A CA 1
ATOM 7561 C C . GLN A 1 945 ? -15.243 -12.515 -30.845 1.00 87.25 945 GLN A C 1
ATOM 7563 O O . GLN A 1 945 ? -15.841 -11.478 -30.600 1.00 87.25 945 GLN A O 1
ATOM 7568 N N . LEU A 1 946 ? -14.407 -13.071 -29.961 1.00 86.00 946 LEU A N 1
ATOM 7569 C CA . LEU A 1 946 ? -14.180 -12.515 -28.622 1.00 86.00 946 LEU A CA 1
ATOM 7570 C C . LEU A 1 946 ? -13.652 -11.073 -28.670 1.00 86.00 946 LEU A C 1
ATOM 7572 O O . LEU A 1 946 ? -14.057 -10.241 -27.859 1.00 86.00 946 LEU A O 1
ATOM 7576 N N . MET A 1 947 ? -12.760 -10.751 -29.614 1.00 85.75 947 MET A N 1
ATOM 7577 C CA . MET A 1 947 ? -12.282 -9.375 -29.798 1.00 85.75 947 MET A CA 1
ATOM 7578 C C . MET A 1 947 ? -13.399 -8.425 -30.243 1.00 85.75 947 MET A C 1
ATOM 7580 O O . MET A 1 947 ? -13.459 -7.308 -29.736 1.00 85.75 947 MET A O 1
ATOM 7584 N N . VAL A 1 948 ? -14.279 -8.873 -31.144 1.00 84.75 948 VAL A N 1
ATOM 7585 C CA . VAL A 1 948 ? -15.450 -8.109 -31.614 1.00 84.75 948 VAL A CA 1
ATOM 7586 C C . VAL A 1 948 ? -16.488 -7.936 -30.501 1.00 84.75 948 VAL A C 1
ATOM 7588 O O . VAL A 1 948 ? -17.044 -6.852 -30.351 1.00 84.75 948 VAL A O 1
ATOM 7591 N N . ASP A 1 949 ? -16.682 -8.961 -29.671 1.00 82.50 949 ASP A N 1
ATOM 7592 C CA . ASP A 1 949 ? -17.600 -8.963 -28.525 1.00 82.50 949 ASP A CA 1
ATOM 7593 C C . ASP A 1 949 ? -17.090 -8.109 -27.342 1.00 82.50 949 ASP A C 1
ATOM 7595 O O . ASP A 1 949 ? -17.744 -8.026 -26.303 1.00 82.50 949 ASP A O 1
ATOM 7599 N N . GLY A 1 950 ? -15.928 -7.456 -27.483 1.00 80.06 950 GLY A N 1
ATOM 7600 C CA . GLY A 1 950 ? -15.432 -6.457 -26.536 1.00 80.06 950 GLY A CA 1
ATOM 7601 C C . GLY A 1 950 ? -14.279 -6.903 -25.636 1.00 80.06 950 GLY A C 1
ATOM 7602 O O . GLY A 1 950 ? -13.949 -6.177 -24.701 1.00 80.06 950 GLY A O 1
ATOM 7603 N N . LEU A 1 951 ? -13.602 -8.031 -25.911 1.00 83.38 951 LEU A N 1
ATOM 7604 C CA . LEU A 1 951 ? -12.466 -8.511 -25.099 1.00 83.38 951 LEU A CA 1
ATOM 7605 C C . LEU A 1 951 ? -11.407 -7.424 -24.844 1.00 83.38 951 LEU A C 1
ATOM 7607 O O . LEU A 1 951 ? -10.868 -7.330 -23.744 1.00 83.38 951 LEU A O 1
ATOM 7611 N N . VAL A 1 952 ? -11.111 -6.612 -25.858 1.00 79.75 952 VAL A N 1
ATOM 7612 C CA . VAL A 1 952 ? -10.081 -5.557 -25.837 1.00 79.75 952 VAL A CA 1
ATOM 7613 C C . VAL A 1 952 ? -10.671 -4.140 -25.775 1.00 79.75 952 VAL A C 1
ATOM 7615 O O . VAL A 1 952 ? -9.915 -3.175 -25.800 1.00 79.75 952 VAL A O 1
ATOM 7618 N N . GLY A 1 953 ? -11.993 -3.999 -25.647 1.00 75.69 953 GLY A N 1
ATOM 7619 C CA . GLY A 1 953 ? -12.700 -2.714 -25.715 1.00 75.69 953 GLY A CA 1
ATOM 7620 C C . GLY A 1 953 ? -13.135 -2.326 -27.136 1.00 75.69 953 GLY A C 1
ATOM 7621 O O . GLY A 1 953 ? -13.137 -3.152 -28.048 1.00 75.69 953 GLY A O 1
ATOM 7622 N N . ARG A 1 954 ? -13.530 -1.056 -27.328 1.00 70.19 954 ARG A N 1
ATOM 7623 C CA . ARG A 1 954 ? -14.168 -0.570 -28.573 1.00 70.19 954 ARG A CA 1
ATOM 7624 C C . ARG A 1 954 ? -13.230 -0.536 -29.786 1.00 70.19 954 ARG A C 1
ATOM 7626 O O . ARG A 1 954 ? -13.667 -0.844 -30.891 1.00 70.19 954 ARG A O 1
ATOM 7633 N N . ASP A 1 955 ? -11.948 -0.231 -29.591 1.00 78.44 955 ASP A N 1
ATOM 7634 C CA . ASP A 1 955 ? -10.965 -0.125 -30.682 1.00 78.44 955 ASP A CA 1
ATOM 7635 C C . ASP A 1 955 ? -10.271 -1.473 -30.981 1.00 78.44 955 ASP A C 1
ATOM 7637 O O . ASP A 1 955 ? -9.043 -1.589 -31.008 1.00 78.44 955 ASP A O 1
ATOM 7641 N N . PHE A 1 956 ? -11.062 -2.521 -31.238 1.00 84.56 956 PHE A N 1
ATOM 7642 C CA . PHE A 1 956 ? -10.567 -3.892 -31.449 1.00 84.56 956 PHE A CA 1
ATOM 7643 C C . PHE A 1 956 ? -9.816 -4.105 -32.778 1.00 84.56 956 PHE A C 1
ATOM 7645 O O . PHE A 1 956 ? -9.096 -5.095 -32.928 1.00 84.56 956 PHE A O 1
ATOM 7652 N N . ALA A 1 957 ? -9.939 -3.188 -33.747 1.00 86.44 957 ALA A N 1
ATOM 7653 C CA . ALA A 1 957 ? -9.391 -3.353 -35.097 1.00 86.44 957 ALA A CA 1
ATOM 7654 C C . ALA A 1 957 ? -7.863 -3.560 -35.117 1.00 86.44 957 ALA A C 1
ATOM 7656 O O . ALA A 1 957 ? -7.355 -4.401 -35.862 1.00 86.44 957 ALA A O 1
ATOM 7657 N N . ARG A 1 958 ? -7.118 -2.824 -34.278 1.00 88.56 958 ARG A N 1
ATOM 7658 C CA . ARG A 1 958 ? -5.651 -2.941 -34.177 1.00 88.56 958 ARG A CA 1
ATOM 7659 C C . ARG A 1 958 ? -5.214 -4.265 -33.526 1.00 88.56 958 ARG A C 1
ATOM 7661 O O . ARG A 1 958 ? -4.407 -4.961 -34.147 1.00 88.56 958 ARG A O 1
ATOM 7668 N N . PRO A 1 959 ? -5.732 -4.655 -32.339 1.00 88.88 959 PRO A N 1
ATOM 7669 C CA . PRO A 1 959 ? -5.513 -5.988 -31.771 1.00 88.88 959 PRO A CA 1
ATOM 7670 C C . PRO A 1 959 ? -5.831 -7.136 -32.729 1.00 88.88 959 PRO A C 1
ATOM 7672 O O . PRO A 1 959 ? -5.035 -8.067 -32.849 1.00 88.88 959 PRO A O 1
ATOM 7675 N N . LEU A 1 960 ? -6.957 -7.048 -33.442 1.00 90.75 960 LEU A N 1
ATOM 7676 C CA . LEU A 1 960 ? -7.393 -8.086 -34.369 1.00 90.75 960 LEU A CA 1
ATOM 7677 C C . LEU A 1 960 ? -6.415 -8.229 -35.538 1.00 90.75 960 LEU A C 1
ATOM 7679 O O . LEU A 1 960 ? -5.929 -9.326 -35.805 1.00 90.75 960 LEU A O 1
ATOM 7683 N N . ALA A 1 961 ? -6.040 -7.122 -36.185 1.00 90.25 961 ALA A N 1
ATOM 7684 C CA . ALA A 1 961 ? -5.047 -7.139 -37.261 1.00 90.25 961 ALA A CA 1
ATOM 7685 C C . ALA A 1 961 ? -3.682 -7.685 -36.793 1.00 90.25 961 ALA A C 1
ATOM 7687 O O . ALA A 1 961 ? -3.012 -8.431 -37.516 1.00 90.25 961 ALA A O 1
ATOM 7688 N N . PHE A 1 962 ? -3.271 -7.354 -35.565 1.00 91.56 962 PHE A N 1
ATOM 7689 C CA . PHE A 1 962 ? -2.055 -7.895 -34.960 1.00 91.56 962 PHE A CA 1
ATOM 7690 C C . PHE A 1 962 ? -2.138 -9.417 -34.764 1.00 91.56 962 PHE A C 1
ATOM 7692 O O . PHE A 1 962 ? -1.238 -10.137 -35.201 1.00 91.56 962 PHE A O 1
ATOM 7699 N N . TYR A 1 963 ? -3.227 -9.914 -34.175 1.00 92.38 963 TYR A N 1
ATOM 7700 C CA . TYR A 1 963 ? -3.447 -11.346 -33.973 1.00 92.38 963 TYR A CA 1
ATOM 7701 C C . TYR A 1 963 ? -3.443 -12.117 -35.296 1.00 92.38 963 TYR A C 1
ATOM 7703 O O . TYR A 1 963 ? -2.672 -13.069 -35.454 1.00 92.38 963 TYR A O 1
ATOM 7711 N N . LEU A 1 964 ? -4.231 -11.665 -36.275 1.00 90.38 964 LEU A N 1
ATOM 7712 C CA . LEU A 1 964 ? -4.358 -12.336 -37.567 1.00 90.38 964 LEU A CA 1
ATOM 7713 C C . LEU A 1 964 ? -3.023 -12.400 -38.324 1.00 90.38 964 LEU A C 1
ATOM 7715 O O . LEU A 1 964 ? -2.691 -13.425 -38.914 1.00 90.38 964 LEU A O 1
ATOM 7719 N N . SER A 1 965 ? -2.217 -11.336 -38.259 1.00 89.44 965 SER A N 1
ATOM 7720 C CA . SER A 1 965 ? -0.950 -11.264 -38.996 1.00 89.44 965 SER A CA 1
ATOM 7721 C C . SER A 1 965 ? 0.221 -12.000 -38.333 1.00 89.44 965 SER A C 1
ATOM 7723 O O . SER A 1 965 ? 1.143 -12.420 -39.038 1.00 89.44 965 SER A O 1
ATOM 7725 N N . LYS A 1 966 ? 0.240 -12.145 -36.998 1.00 89.75 966 LYS A N 1
ATOM 7726 C CA . LYS A 1 966 ? 1.423 -12.643 -36.264 1.00 89.75 966 LYS A CA 1
ATOM 7727 C C . LYS A 1 966 ? 1.264 -14.007 -35.599 1.00 89.75 966 LYS A C 1
ATOM 7729 O O . LYS A 1 966 ? 2.289 -14.655 -35.375 1.00 89.75 966 LYS A O 1
ATOM 7734 N N . ARG A 1 967 ? 0.042 -14.497 -35.355 1.00 90.00 967 ARG A N 1
ATOM 7735 C CA . ARG A 1 967 ? -0.195 -15.755 -34.613 1.00 90.00 967 ARG A CA 1
ATOM 7736 C C . ARG A 1 967 ? 0.598 -16.956 -35.148 1.00 90.00 967 ARG A C 1
ATOM 7738 O O . ARG A 1 967 ? 1.269 -17.638 -34.382 1.00 90.00 967 ARG A O 1
ATOM 7745 N N . LYS A 1 968 ? 0.616 -17.176 -36.472 1.00 87.44 968 LYS A N 1
ATOM 7746 C CA . LYS A 1 968 ? 1.290 -18.337 -37.091 1.00 87.44 968 LYS A CA 1
ATOM 7747 C C . LYS A 1 968 ? 2.812 -18.280 -36.936 1.00 87.44 968 LYS A C 1
ATOM 7749 O O . LYS A 1 968 ? 3.475 -19.304 -36.797 1.00 87.44 968 LYS A O 1
ATOM 7754 N N . ALA A 1 969 ? 3.397 -17.082 -36.994 1.00 88.12 969 ALA A N 1
ATOM 7755 C CA . ALA A 1 969 ? 4.829 -16.902 -36.763 1.00 88.12 969 ALA A CA 1
ATOM 7756 C C . ALA A 1 969 ? 5.175 -17.112 -35.280 1.00 88.12 969 ALA A C 1
ATOM 7758 O O . ALA A 1 969 ? 6.130 -17.818 -34.976 1.00 88.12 969 ALA A O 1
ATOM 7759 N N . TYR A 1 970 ? 4.348 -16.576 -34.379 1.00 90.12 970 TYR A N 1
ATOM 7760 C CA . TYR A 1 970 ? 4.509 -16.737 -32.936 1.00 90.12 970 TYR A CA 1
ATOM 7761 C C . TYR A 1 970 ? 4.487 -18.202 -32.493 1.00 90.12 970 TYR A C 1
ATOM 7763 O O . TYR A 1 970 ? 5.390 -18.641 -31.785 1.00 90.12 970 TYR A O 1
ATOM 7771 N N . LEU A 1 971 ? 3.494 -18.976 -32.939 1.00 88.62 971 LEU A N 1
ATOM 7772 C CA . LEU A 1 971 ? 3.361 -20.379 -32.541 1.00 88.62 971 LEU A CA 1
ATOM 7773 C C . LEU A 1 971 ? 4.551 -21.229 -33.005 1.00 88.62 971 LEU A C 1
ATOM 7775 O O . LEU A 1 971 ? 5.047 -22.049 -32.237 1.00 88.62 971 LEU A O 1
ATOM 7779 N N . ARG A 1 972 ? 5.082 -20.976 -34.210 1.00 86.94 972 ARG A N 1
ATOM 7780 C CA . ARG A 1 972 ? 6.310 -21.636 -34.690 1.00 86.94 972 ARG A CA 1
ATOM 7781 C C . ARG A 1 972 ? 7.519 -21.321 -33.807 1.00 86.94 972 ARG A C 1
ATOM 7783 O O . ARG A 1 972 ? 8.272 -22.233 -33.469 1.00 86.94 972 ARG A O 1
ATOM 7790 N N . ASP A 1 973 ? 7.680 -20.062 -33.396 1.00 88.12 973 ASP A N 1
ATOM 7791 C CA . ASP A 1 973 ? 8.744 -19.661 -32.468 1.00 88.12 973 ASP A CA 1
ATOM 7792 C C . ASP A 1 973 ? 8.581 -20.343 -31.094 1.00 88.12 973 ASP A C 1
ATOM 7794 O O . ASP A 1 973 ? 9.575 -20.760 -30.494 1.00 88.12 973 ASP A O 1
ATOM 7798 N N . MET A 1 974 ? 7.346 -20.490 -30.594 1.00 88.69 974 MET A N 1
ATOM 7799 C CA . MET A 1 974 ? 7.066 -21.154 -29.312 1.00 88.69 974 MET A CA 1
ATOM 7800 C C . MET A 1 974 ? 7.365 -22.656 -29.351 1.00 88.69 974 MET A C 1
ATOM 7802 O O . MET A 1 974 ? 7.984 -23.164 -28.418 1.00 88.69 974 MET A O 1
ATOM 7806 N N . VAL A 1 975 ? 7.014 -23.355 -30.437 1.00 85.44 975 VAL A N 1
ATOM 7807 C CA . VAL A 1 975 ? 7.360 -24.778 -30.624 1.00 85.44 975 VAL A CA 1
ATOM 7808 C C . VAL A 1 975 ? 8.873 -24.976 -30.577 1.00 85.44 975 VAL A C 1
ATOM 7810 O O . VAL A 1 975 ? 9.369 -25.818 -29.829 1.00 85.44 975 VAL A O 1
ATOM 7813 N N . GLN A 1 976 ? 9.629 -24.156 -31.314 1.00 85.06 976 GLN A N 1
ATOM 7814 C CA . GLN A 1 976 ? 11.093 -24.228 -31.304 1.00 85.06 976 GLN A CA 1
ATOM 7815 C C . GLN A 1 976 ? 11.682 -23.943 -29.919 1.00 85.06 976 GLN A C 1
ATOM 7817 O O . GLN A 1 976 ? 12.697 -24.530 -29.545 1.00 85.06 976 GLN A O 1
ATOM 7822 N N . LEU A 1 977 ? 11.059 -23.040 -29.162 1.00 85.69 977 LEU A N 1
ATOM 7823 C CA . LEU A 1 977 ? 11.549 -22.624 -27.858 1.00 85.69 977 LEU A CA 1
ATOM 7824 C C . LEU A 1 977 ? 11.263 -23.641 -26.745 1.00 85.69 977 LEU A C 1
ATOM 7826 O O . LEU A 1 977 ? 12.113 -23.846 -25.877 1.00 85.69 977 LEU A O 1
ATOM 7830 N N . CYS A 1 978 ? 10.086 -24.266 -26.763 1.00 83.81 978 CYS A N 1
ATOM 7831 C CA . CYS A 1 978 ? 9.669 -25.241 -25.756 1.00 83.81 978 CYS A CA 1
ATOM 7832 C C . CYS A 1 978 ? 10.180 -26.662 -26.037 1.00 83.81 978 CYS A C 1
ATOM 7834 O O . CYS A 1 978 ? 10.096 -27.514 -25.151 1.00 83.81 978 CYS A O 1
ATOM 7836 N N . ARG A 1 979 ? 10.746 -26.922 -27.226 1.00 75.38 979 ARG A N 1
ATOM 7837 C CA . ARG A 1 979 ? 11.281 -28.237 -27.600 1.00 75.38 979 ARG A CA 1
ATOM 7838 C C . ARG A 1 979 ? 12.341 -28.716 -26.587 1.00 75.38 979 ARG A C 1
ATOM 7840 O O . ARG A 1 979 ? 13.327 -28.010 -26.348 1.00 75.38 979 ARG A O 1
ATOM 7847 N N . PRO A 1 980 ? 12.188 -29.908 -25.984 1.00 64.44 980 PRO A N 1
ATOM 7848 C CA . PRO A 1 980 ? 13.196 -30.448 -25.077 1.00 64.44 980 PRO A CA 1
ATOM 7849 C C . PRO A 1 980 ? 14.481 -30.811 -25.841 1.00 64.44 980 PRO A C 1
ATOM 7851 O O . PRO A 1 980 ? 14.437 -31.318 -26.960 1.00 64.44 980 PRO A O 1
ATOM 7854 N N . ALA A 1 981 ? 15.646 -30.557 -25.231 1.00 58.41 981 ALA A N 1
ATOM 7855 C CA . ALA A 1 981 ? 16.959 -30.785 -25.855 1.00 58.41 981 ALA A CA 1
ATOM 7856 C C . ALA A 1 981 ? 17.294 -32.278 -26.063 1.00 58.41 981 ALA A C 1
ATOM 7858 O O . ALA A 1 981 ? 18.128 -32.612 -26.901 1.00 58.41 981 ALA A O 1
ATOM 7859 N N . LYS A 1 982 ? 16.633 -33.171 -25.316 1.00 57.41 982 LYS A N 1
ATOM 7860 C CA . LYS A 1 982 ? 16.587 -34.620 -25.536 1.00 57.41 982 LYS A CA 1
ATOM 7861 C C . LYS A 1 982 ? 15.157 -35.078 -25.272 1.00 57.41 982 LYS A C 1
ATOM 7863 O O . LYS A 1 982 ? 14.658 -34.893 -24.166 1.00 57.41 982 LYS A O 1
ATOM 7868 N N . VAL A 1 983 ? 14.504 -35.644 -26.280 1.00 53.59 983 VAL A N 1
ATOM 7869 C CA . VAL A 1 983 ? 13.217 -36.321 -26.107 1.00 53.59 983 VAL A CA 1
ATOM 7870 C C . VAL A 1 983 ? 13.543 -37.740 -25.647 1.00 53.59 983 VAL A C 1
ATOM 7872 O O . VAL A 1 983 ? 13.878 -38.592 -26.461 1.00 53.59 983 VAL A O 1
ATOM 7875 N N . THR A 1 984 ? 13.592 -37.961 -24.336 1.00 49.25 984 THR A N 1
ATOM 7876 C CA . THR A 1 984 ? 13.827 -39.299 -23.761 1.00 49.25 984 THR A CA 1
ATOM 7877 C C . THR A 1 984 ? 12.534 -40.079 -23.554 1.00 49.25 984 THR A C 1
ATOM 7879 O O . THR A 1 984 ? 12.589 -41.289 -23.373 1.00 49.25 984 THR A O 1
ATOM 7882 N N . ASP A 1 985 ? 11.394 -39.392 -23.585 1.00 55.78 985 ASP A N 1
ATOM 7883 C CA . ASP A 1 985 ? 10.072 -39.958 -23.349 1.00 55.78 985 ASP A CA 1
ATOM 7884 C C . ASP A 1 985 ? 9.264 -40.032 -24.667 1.00 55.78 985 ASP A C 1
ATOM 7886 O O . ASP A 1 985 ? 9.113 -39.003 -25.341 1.00 55.78 985 ASP A O 1
ATOM 7890 N N . PRO A 1 986 ? 8.782 -41.225 -25.070 1.00 55.28 986 PRO A N 1
ATOM 7891 C CA . PRO A 1 986 ? 7.999 -41.413 -26.290 1.00 55.28 986 PRO A CA 1
ATOM 7892 C C . PRO A 1 986 ? 6.654 -40.670 -26.290 1.00 55.28 986 PRO A C 1
ATOM 7894 O O . PRO A 1 986 ? 6.222 -40.251 -27.364 1.00 55.28 986 PRO A O 1
ATOM 7897 N N . GLU A 1 987 ? 6.020 -40.435 -25.135 1.00 57.00 987 GLU A N 1
ATOM 7898 C CA . GLU A 1 987 ? 4.760 -39.672 -25.065 1.00 57.00 987 GLU A CA 1
ATOM 7899 C C . GLU A 1 987 ? 4.995 -38.195 -25.397 1.00 57.00 987 GLU A C 1
ATOM 7901 O O . GLU A 1 987 ? 4.337 -37.627 -26.269 1.00 57.00 987 GLU A O 1
ATOM 7906 N N . THR A 1 988 ? 6.031 -37.592 -24.809 1.00 57.44 988 THR A N 1
ATOM 7907 C CA . THR A 1 988 ? 6.448 -36.222 -25.144 1.00 57.44 988 THR A CA 1
ATOM 7908 C C . THR A 1 988 ? 6.811 -36.072 -26.635 1.00 57.44 988 THR A C 1
ATOM 7910 O O . THR A 1 988 ? 6.558 -35.023 -27.233 1.00 57.44 988 THR A O 1
ATOM 7913 N N . ALA A 1 989 ? 7.389 -37.106 -27.261 1.00 60.97 989 ALA A N 1
ATOM 7914 C CA . ALA A 1 989 ? 7.696 -37.120 -28.696 1.00 60.97 989 ALA A CA 1
ATOM 7915 C C . ALA A 1 989 ? 6.429 -37.092 -29.564 1.00 60.97 989 ALA A C 1
ATOM 7917 O O . ALA A 1 989 ? 6.359 -36.324 -30.527 1.00 60.97 989 ALA A O 1
ATOM 7918 N N . ALA A 1 990 ? 5.441 -37.917 -29.204 1.00 62.25 990 ALA A N 1
ATOM 7919 C CA . ALA A 1 990 ? 4.159 -38.008 -29.890 1.00 62.25 990 ALA A CA 1
ATOM 7920 C C . ALA A 1 990 ? 3.381 -36.689 -29.792 1.00 62.25 990 ALA A C 1
ATOM 7922 O O . ALA A 1 990 ? 2.917 -36.186 -30.813 1.00 62.25 990 ALA A O 1
ATOM 7923 N N . SER A 1 991 ? 3.349 -36.065 -28.611 1.00 63.00 991 SER A N 1
ATOM 7924 C CA . SER A 1 991 ? 2.689 -34.772 -28.402 1.00 63.00 991 SER A CA 1
ATOM 7925 C C . SER A 1 991 ? 3.310 -33.653 -29.241 1.00 63.00 991 SER A C 1
ATOM 7927 O O . SER A 1 991 ? 2.591 -32.866 -29.848 1.00 63.00 991 SER A O 1
ATOM 7929 N N . VAL A 1 992 ? 4.645 -33.583 -29.345 1.00 65.25 992 VAL A N 1
ATOM 7930 C CA . VAL A 1 992 ? 5.314 -32.585 -30.206 1.00 65.25 992 VAL A CA 1
ATOM 7931 C C . VAL A 1 992 ? 4.998 -32.824 -31.685 1.00 65.25 992 VAL A C 1
ATOM 7933 O O . VAL A 1 992 ? 4.720 -31.864 -32.403 1.00 65.25 992 VAL A O 1
ATOM 7936 N N . ALA A 1 993 ? 5.004 -34.082 -32.136 1.00 67.06 993 ALA A N 1
ATOM 7937 C CA . ALA A 1 993 ? 4.658 -34.434 -33.512 1.00 67.06 993 ALA A CA 1
ATOM 7938 C C . ALA A 1 993 ? 3.187 -34.116 -33.839 1.00 67.06 993 ALA A C 1
ATOM 7940 O O . ALA A 1 993 ? 2.891 -33.605 -34.919 1.00 67.06 993 ALA A O 1
ATOM 7941 N N . GLU A 1 994 ? 2.267 -34.346 -32.897 1.00 68.44 994 GLU A N 1
ATOM 7942 C CA . GLU A 1 994 ? 0.855 -33.986 -33.049 1.00 68.44 994 GLU A CA 1
ATOM 7943 C C . GLU A 1 994 ? 0.672 -32.460 -33.120 1.00 68.44 994 GLU A C 1
ATOM 7945 O O . GLU A 1 994 ? -0.036 -31.969 -33.999 1.00 68.44 994 GLU A O 1
ATOM 7950 N N . VAL A 1 995 ? 1.380 -31.683 -32.294 1.00 68.38 995 VAL A N 1
ATOM 7951 C CA . VAL A 1 995 ? 1.370 -30.209 -32.363 1.00 68.38 995 VAL A CA 1
ATOM 7952 C C . VAL A 1 995 ? 1.916 -29.690 -33.698 1.00 68.38 995 VAL A C 1
ATOM 7954 O O . VAL A 1 995 ? 1.334 -28.781 -34.294 1.00 68.38 995 VAL A O 1
ATOM 7957 N N . GLU A 1 996 ? 3.007 -30.269 -34.202 1.00 70.62 996 GLU A N 1
ATOM 7958 C CA . GLU A 1 996 ? 3.539 -29.926 -35.525 1.00 70.62 996 GLU A CA 1
ATOM 7959 C C . GLU A 1 996 ? 2.549 -30.283 -36.645 1.00 70.62 996 GLU A C 1
ATOM 7961 O O . GLU A 1 996 ? 2.396 -29.505 -37.588 1.00 70.62 996 GLU A O 1
ATOM 7966 N N . SER A 1 997 ? 1.818 -31.396 -36.514 1.00 70.62 997 SER A N 1
ATOM 7967 C CA . SER A 1 997 ? 0.770 -31.784 -37.465 1.00 70.62 997 SER A CA 1
ATOM 7968 C C . SER A 1 997 ? -0.407 -30.800 -37.474 1.00 70.62 997 SER A C 1
ATOM 7970 O O . SER A 1 997 ? -0.861 -30.410 -38.549 1.00 70.62 997 SER A O 1
ATOM 7972 N N . LEU A 1 998 ? -0.841 -30.310 -36.304 1.00 68.38 998 LEU A N 1
ATOM 7973 C CA . LEU A 1 998 ? -1.907 -29.307 -36.190 1.00 68.38 998 LEU A CA 1
ATOM 7974 C C . LEU A 1 998 ? -1.501 -27.980 -36.845 1.00 68.38 998 LEU A C 1
ATOM 7976 O O . LEU A 1 998 ? -2.313 -27.340 -37.507 1.00 68.38 998 LEU A O 1
ATOM 7980 N N . LEU A 1 999 ? -0.229 -27.587 -36.724 1.00 66.56 999 LEU A N 1
ATOM 7981 C CA . LEU A 1 999 ? 0.304 -26.391 -37.385 1.00 66.56 999 LEU A CA 1
ATOM 7982 C C . LEU A 1 999 ? 0.457 -26.555 -38.905 1.00 66.56 999 LEU A C 1
ATOM 7984 O O . LEU A 1 999 ? 0.399 -25.562 -39.629 1.00 66.56 999 LEU A O 1
ATOM 7988 N N . GLN A 1 1000 ? 0.673 -27.781 -39.390 1.00 67.50 1000 GLN A N 1
ATOM 7989 C CA . GLN A 1 1000 ? 0.762 -28.082 -40.822 1.00 67.50 1000 GLN A CA 1
ATOM 7990 C C . GLN A 1 1000 ? -0.614 -28.160 -41.493 1.00 67.50 1000 GLN A C 1
ATOM 7992 O O . GLN A 1 1000 ? -0.725 -27.745 -42.640 1.00 67.50 1000 GLN A O 1
ATOM 7997 N N . GLN A 1 1001 ? -1.650 -28.633 -40.791 1.00 63.31 1001 GLN A N 1
ATOM 7998 C CA . GLN A 1 1001 ? -3.025 -28.725 -41.310 1.00 63.31 1001 GLN A CA 1
ATOM 7999 C C . GLN A 1 1001 ? -3.698 -27.358 -41.555 1.00 63.31 1001 GLN A C 1
ATOM 8001 O O . GLN A 1 1001 ? -4.693 -27.296 -42.270 1.00 63.31 1001 GLN A O 1
ATOM 8006 N N . GLU A 1 1002 ? -3.169 -26.269 -40.985 1.00 54.31 1002 GLU A N 1
ATOM 8007 C CA . GLU A 1 1002 ? -3.659 -24.892 -41.187 1.00 54.31 1002 GLU A CA 1
ATOM 8008 C C . GLU A 1 1002 ? -2.877 -24.067 -42.235 1.00 54.31 1002 GLU A C 1
ATOM 8010 O O . GLU A 1 1002 ? -3.190 -22.884 -42.448 1.00 54.31 1002 GLU A O 1
ATOM 8015 N N . ASN A 1 1003 ? -1.826 -24.627 -42.844 1.00 44.56 1003 ASN A N 1
ATOM 8016 C CA . ASN A 1 1003 ? -1.157 -24.029 -44.011 1.00 44.56 1003 ASN A CA 1
ATOM 8017 C C . ASN A 1 1003 ? -1.862 -24.451 -45.293 1.00 44.56 1003 ASN A C 1
ATOM 8019 O O . ASN A 1 1003 ? -1.967 -23.569 -46.176 1.00 44.56 1003 ASN A O 1
#

pLDDT: mean 81.92, std 11.19, range [28.58, 96.0]

Radius of gyration: 34.79 Å; chains: 1; bounding box: 94×88×101 Å

Secondary structure (DSSP, 8-state):
-BS-HHHHHHHHHHHHHHH-S-SGGGPPPTTS-TTSGGGGTS-HHHHHHHHHHHHHHHHH-TTS-HHHHHHHHHHHHHHHHHH--STTHHHHHHHHHHHHHHHHHTTT-HHHHHHHHHHHHHHHTT-HHHHHHHHHHTT-----TT----EEEEEE--TTTT-SS-HHHHHHHHHHHT--EEEEEEESS--HHHHHHHHHHHHHHT-EEEEEEEEEEEETTEEEEEEEEE---SSHHHHHHHHTSHHHHHHHHHHHHHHHHHHHHHHHHHHHIIIIIHHHHHHHHT---PPPPHHHHHHHHTTSPP-HHHHHHHHHHHHHHHHHHHHHHHHH-SSPPHHHHHHHHHHTT-SHHHIIIIIS-TTT-TTS----TTGGGGGS-GGGTS-HHHHHHHHHHH-SEEEEEE-TT--HHHHHHHHHHTTT---EEEEEEHHHHHTT--TTHHHHHHHHHHHHHT-HHHHHHHHHHHHHHHHHTT-HHHHHHHHHHHHHHHHHHHHHHHS--EEEEE-----SSSS--S-EEEGGGS-HHHHHHHHHHTTTS----EEE--EEEEEEE--SS--HHHHHHHHGGGSTT-TTTTPEEEEEEE--TT-EEE-TT--EEES--S----GGGS---TT----GGGB-HHHHHHHHHHHHHHHHHHHHHHH-SSHHHHHHHHHHHHHHHHHHHHHHHHHHHTTT-TT--S-GGGG--HHHHHHHHHHHHHHHIIIIIIIIIIIIIIIS---TTT-HHHHHHHHHHHHHHHHHHHHHHHT--HHHHHHHHTHHHHHHHHHHHHHHHHHHHHHHTT-S-HHHHHHHHHHHHHHHHHHHHHHHHHHHHHHHHHHHHHHHHHHHHHHHHHHHHHHHHHH-TTS-HHHHHHSTTTTTTTTHHHHHHHHHHHHHHHHHHHHHHHHSTTHHHHHHHHHHHS-HHHHHHHHHHHGGGG-HHHHHHHIIIIIT-S-THHHHHHHHHHHHHHHHHHHHHH--SS---HHHHHHHHHHHHHHHHT-